Protein 4H51 (pdb70)

Organism: Leishmania major (NCBI:txid5664)

Sequence (799 aa):
MTTAERWQKIQAQAPDVIFDLAKRAAAAKGPKANLVIGAYRDEQGRPYPLRVVRKAEEQLLLDMNLDYEYLPISGYQPFIDEAVKIIYGELENLVAVQTLLSGTGAVSSLGAKLLTRVFDAETTPIYLSDPTWPNHYYGVVVKAAGWKNICTYAYYDPKTVSLNFEGMKKDILAAPDGSVFILHQCAHNPTGVDPSQEQWNEIASLMLAKHHQVFFDSAYQGYASGSLDTDAYAARLFARRGIEVLLAQSFSNMGLYSERAGTLSLLLKDKTKRADVKSVMDSLIREEYTCPPAHGARLAHLILSNNELRKEWEAELSSAMAERIRTMRRTVYDELLRLQTPGSWEHVINQIGMFSFLGLSKAQCEYCQNHNIFITVSGRANMAGLTHETALMLAQTINDAVRMTTAERWQKIQAQAPDVIFDLAKRAAAAKGPKANLVIGAYRDEQGRPYPLRVVRKAEEQLLLDMNLDYEYLPISGYQPFIDEAVKIIYGNTVELENLVAVQTLLSGTGAVSSLGAKLLTRVFDAETTPIYLSDPTWPNHYGVVKAAGWKNICTYAYYDPKTVSLNFEGMKKDILAAPDGSVFILHQCAHNPTGVDPSQEQWNNEIASLMLAKHHQVFFDSAYQGYASGSLDTDAYAARLFARRGIEEVLLAQSFSNMGLYSERAGTLSLLLKDKTKRADVKSVMDSLIREEYTCPPAHGARLAHLILSNNELRKEWEAELSSAMAERIRTMRRTVYDELLRLQTPGSWEHVINQIIGMFSFLGLSKAQCEYCQNHNIFITVSGRANMAGLTHETALMLAQTINDAVRNV

Nearest PDB structures (foldseek):
  8e9o-assembly1_B  TM=9.658E-01  e=3.035E-38  Escherichia coli
  8e9c-assembly1_B  TM=9.561E-01  e=2.448E-38  Escherichia coli
  6dna-assembly1_A  TM=9.536E-01  e=1.790E-37  Homo sapiens
  2ay5-assembly1_B  TM=9.575E-01  e=1.197E-34  Paracoccus denitrificans
  2ay6-assembly1_A  TM=9.416E-01  e=1.744E-34  Paracoccus denitrificans

Solvent-accessible surface area: 28162 Å² total

CATH classification: 3.90.1150.10 (+1 more: 3.40.640.10)

InterPro domains:
  IPR000796 Aspartate/other aminotransferase [PR00799] (185-204)
  IPR000796 Aspartate/other aminotransferase [PR00799] (216-228)
  IPR000796 Aspartate/other aminotransferase [PR00799] (284-309)
  IPR000796 Aspartate/other aminotransferase [PR00799] (352-370)
  IPR000796 Aspartate/other aminotransferase [PTHR11879] (6-408)
  IPR004839 Aminotransferase, class I/classII, large domain [PF00155] (38-402)
  IPR015421 Pyridoxal phosphate-dependent transferase, major domain [G3DSA:3.40.640.10] (55-326)
  IPR015422 Pyridoxal phosphate-dependent transferase, small domain [G3DSA:3.90.1150.10] (36-395)
  IPR015424 Pyridoxal phosphate-dependent transferase [SSF53383] (12-395)

Radius of gyration: 27.61 Å; Cα contacts (8 Å, |Δi|>4): 1737; chains: 2; bounding box: 76×75×60 Å

Structure (mmCIF, N/CA/C/O backbone):
data_4H51
#
_entry.id   4H51
#
_cell.length_a   61.410
_cell.length_b   93.670
_cell.length_c   74.590
_cell.angle_alpha   90.000
_cell.angle_beta   106.570
_cell.angle_gamma   90.000
#
_symmetry.space_group_name_H-M   'P 1 21 1'
#
loop_
_entity.id
_entity.type
_entity.pdbx_description
1 polymer 'Aspartate aminotransferase'
2 non-polymer 1,2-ETHANEDIOL
3 water water
#
loop_
_atom_site.group_PDB
_atom_site.id
_atom_site.type_symbol
_atom_site.label_atom_id
_atom_site.label_alt_id
_atom_site.label_comp_id
_atom_site.label_asym_id
_atom_site.label_entity_id
_atom_site.label_seq_id
_atom_site.pdbx_PDB_ins_code
_atom_site.Cartn_x
_atom_site.Cartn_y
_atom_site.Cartn_z
_atom_site.occupancy
_atom_site.B_iso_or_equiv
_atom_site.auth_seq_id
_atom_site.auth_comp_id
_atom_site.auth_asym_id
_atom_site.auth_atom_id
_atom_site.pdbx_PDB_model_num
ATOM 1 N N . MET A 1 15 ? 33.839 -30.734 39.301 1.00 37.09 7 MET A N 1
ATOM 2 C CA . MET A 1 15 ? 33.679 -29.239 39.224 1.00 35.65 7 MET A CA 1
ATOM 3 C C . MET A 1 15 ? 35.018 -28.529 38.951 1.00 32.46 7 MET A C 1
ATOM 4 O O . MET A 1 15 ? 35.977 -28.723 39.704 1.00 29.09 7 MET A O 1
ATOM 9 N N . THR A 1 16 ? 35.095 -27.726 37.890 1.00 29.34 8 THR A N 1
ATOM 10 C CA . THR A 1 16 ? 36.353 -27.018 37.555 1.00 27.88 8 THR A CA 1
ATOM 11 C C . THR A 1 16 ? 36.531 -25.715 38.371 1.00 24.61 8 THR A C 1
ATOM 12 O O . THR A 1 16 ? 35.587 -25.209 38.939 1.00 23.96 8 THR A O 1
ATOM 16 N N . THR A 1 17 ? 37.746 -25.178 38.455 1.00 22.59 9 THR A N 1
ATOM 17 C CA . THR A 1 17 ? 37.942 -23.939 39.154 1.00 21.69 9 THR A CA 1
ATOM 18 C C . THR A 1 17 ? 37.120 -22.850 38.450 1.00 22.28 9 THR A C 1
ATOM 19 O O . THR A 1 17 ? 36.593 -21.972 39.103 1.00 20.24 9 THR A O 1
ATOM 23 N N . ALA A 1 18 ? 37.024 -22.898 37.113 1.00 23.23 10 ALA A N 1
ATOM 24 C CA . ALA A 1 18 ? 36.277 -21.833 36.390 1.00 24.54 10 ALA A CA 1
ATOM 25 C C . ALA A 1 18 ? 34.809 -21.840 36.855 1.00 25.50 10 ALA A C 1
ATOM 26 O O . ALA A 1 18 ? 34.203 -20.780 37.057 1.00 26.12 10 ALA A O 1
ATOM 28 N N . GLU A 1 19 ? 34.263 -23.031 37.100 1.00 27.95 11 GLU A N 1
ATOM 29 C CA . GLU A 1 19 ? 32.877 -23.135 37.525 1.00 28.53 11 GLU A CA 1
ATOM 30 C C . GLU A 1 19 ? 32.699 -22.620 38.943 1.00 27.93 11 GLU A C 1
ATOM 31 O O . GLU A 1 19 ? 31.673 -22.031 39.256 1.00 27.38 11 GLU A O 1
ATOM 37 N N . ARG A 1 20 ? 33.693 -22.831 39.801 1.00 25.90 12 ARG A N 1
ATOM 38 C CA . ARG A 1 20 ? 33.654 -22.294 41.160 1.00 25.08 12 ARG A CA 1
ATOM 39 C C . ARG A 1 20 ? 33.699 -20.768 41.158 1.00 22.44 12 ARG A C 1
ATOM 40 O O . ARG A 1 20 ? 32.939 -20.103 41.885 1.00 22.69 12 ARG A O 1
ATOM 48 N N . TRP A 1 21 ? 34.583 -20.214 40.335 1.00 20.54 13 TRP A N 1
ATOM 49 C CA . TRP A 1 21 ? 34.692 -18.761 40.216 1.00 19.54 13 TRP A CA 1
ATOM 50 C C . TRP A 1 21 ? 33.449 -18.149 39.613 1.00 20.40 13 TRP A C 1
ATOM 51 O O . TRP A 1 21 ? 33.056 -17.051 39.983 1.00 20.52 13 TRP A O 1
ATOM 62 N N . GLN A 1 22 ? 32.817 -18.864 38.708 1.00 21.71 14 GLN A N 1
ATOM 63 C CA . GLN A 1 22 ? 31.539 -18.451 38.148 1.00 23.30 14 GLN A CA 1
ATOM 64 C C . GLN A 1 22 ? 30.481 -18.127 39.183 1.00 23.09 14 GLN A C 1
ATOM 65 O O . GLN A 1 22 ? 29.598 -17.335 38.913 1.00 23.22 14 GLN A O 1
ATOM 71 N N . LYS A 1 23 ? 30.554 -18.751 40.359 1.00 22.87 15 LYS A N 1
ATOM 72 C CA . LYS A 1 23 ? 29.535 -18.670 41.400 1.00 22.03 15 LYS A CA 1
ATOM 73 C C . LYS A 1 23 ? 29.813 -17.585 42.444 1.00 21.47 15 LYS A C 1
ATOM 74 O O . LYS A 1 23 ? 28.999 -17.358 43.315 1.00 21.93 15 LYS A O 1
ATOM 76 N N . ILE A 1 24 ? 30.957 -16.900 42.358 1.00 20.38 16 ILE A N 1
ATOM 77 C CA . ILE A 1 24 ? 31.281 -15.865 43.318 1.00 20.06 16 ILE A CA 1
ATOM 78 C C . ILE A 1 24 ? 30.239 -14.773 43.275 1.00 20.55 16 ILE A C 1
ATOM 79 O O . ILE A 1 24 ? 29.817 -14.370 42.210 1.00 20.78 16 ILE A O 1
ATOM 84 N N . GLN A 1 25 ? 29.812 -14.333 44.452 1.00 22.18 17 GLN A N 1
ATOM 85 C CA . GLN A 1 25 ? 28.757 -13.322 44.600 1.00 23.29 17 GLN A CA 1
ATOM 86 C C . GLN A 1 25 ? 29.330 -11.905 44.588 1.00 22.44 17 GLN A C 1
ATOM 87 O O . GLN A 1 25 ? 30.134 -11.539 45.450 1.00 20.45 17 GLN A O 1
ATOM 93 N N . ALA A 1 26 ? 28.921 -11.123 43.590 1.00 20.94 18 ALA A N 1
ATOM 94 C CA . ALA A 1 26 ? 29.389 -9.752 43.456 1.00 20.69 18 ALA A CA 1
ATOM 95 C C . ALA A 1 26 ? 28.972 -8.994 44.672 1.00 21.23 18 ALA A C 1
ATOM 96 O O . ALA A 1 26 ? 27.955 -9.327 45.300 1.00 22.19 18 ALA A O 1
ATOM 98 N N . GLN A 1 27 ? 29.750 -7.981 45.015 1.00 21.40 19 GLN A N 1
ATOM 99 C CA . GLN A 1 27 ? 29.393 -7.047 46.072 1.00 21.58 19 GLN A CA 1
ATOM 100 C C . GLN A 1 27 ? 29.170 -5.652 45.506 1.00 22.18 19 GLN A C 1
ATOM 101 O O . GLN A 1 27 ? 29.874 -5.229 44.606 1.00 21.68 19 GLN A O 1
ATOM 107 N N . ALA A 1 28 ? 28.240 -4.898 46.085 1.00 23.31 20 ALA A N 1
ATOM 108 C CA . ALA A 1 28 ? 28.000 -3.520 45.617 1.00 24.00 20 ALA A CA 1
ATOM 109 C C . ALA A 1 28 ? 29.248 -2.666 45.829 1.00 23.44 20 ALA A C 1
ATOM 110 O O . ALA A 1 28 ? 29.980 -2.889 46.784 1.00 21.90 20 ALA A O 1
ATOM 112 N N . PRO A 1 29 ? 29.483 -1.702 44.922 1.00 23.29 21 PRO A N 1
ATOM 113 C CA . PRO A 1 29 ? 30.539 -0.717 45.023 1.00 22.51 21 PRO A CA 1
ATOM 114 C C . PRO A 1 29 ? 30.417 0.057 46.323 1.00 20.22 21 PRO A C 1
ATOM 115 O O . PRO A 1 29 ? 29.325 0.190 46.873 1.00 19.20 21 PRO A O 1
ATOM 119 N N . ASP A 1 30 ? 31.530 0.532 46.820 1.00 17.88 22 ASP A N 1
ATOM 120 C CA . ASP A 1 30 ? 31.508 1.438 47.938 1.00 17.01 22 ASP A CA 1
ATOM 121 C C . ASP A 1 30 ? 30.774 2.716 47.537 1.00 16.36 22 ASP A C 1
ATOM 122 O O . ASP A 1 30 ? 31.142 3.331 46.543 1.00 14.72 22 ASP A O 1
ATOM 127 N N . VAL A 1 31 ? 29.746 3.112 48.290 1.00 17.12 23 VAL A N 1
ATOM 128 C CA . VAL A 1 31 ? 28.918 4.240 47.852 1.00 18.49 23 VAL A CA 1
ATOM 129 C C . VAL A 1 31 ? 29.717 5.559 47.703 1.00 18.47 23 VAL A C 1
ATOM 130 O O . VAL A 1 31 ? 29.629 6.240 46.658 1.00 19.50 23 VAL A O 1
ATOM 134 N N . ILE A 1 32 ? 30.528 5.856 48.702 1.00 18.78 24 ILE A N 1
ATOM 135 C CA . ILE A 1 32 ? 31.309 7.104 48.738 1.00 18.90 24 ILE A CA 1
ATOM 136 C C . ILE A 1 32 ? 32.406 7.109 47.637 1.00 17.48 24 ILE A C 1
ATOM 137 O O . ILE A 1 32 ? 32.463 8.039 46.820 1.00 15.30 24 ILE A O 1
ATOM 142 N N . PHE A 1 33 ? 33.244 6.071 47.588 1.00 16.31 25 PHE A N 1
ATOM 143 C CA . PHE A 1 33 ? 34.297 6.019 46.562 1.00 16.31 25 PHE A CA 1
ATOM 144 C C . PHE A 1 33 ? 33.736 5.999 45.153 1.00 16.90 25 PHE A C 1
ATOM 145 O O . PHE A 1 33 ? 34.283 6.638 44.254 1.00 17.92 25 PHE A O 1
ATOM 153 N N . ASP A 1 34 ? 32.636 5.282 44.926 1.00 16.98 26 ASP A N 1
ATOM 154 C CA . ASP A 1 34 ? 31.995 5.277 43.607 1.00 17.79 26 ASP A CA 1
ATOM 155 C C . ASP A 1 34 ? 31.461 6.666 43.206 1.00 16.30 26 ASP A C 1
ATOM 156 O O . ASP A 1 34 ? 31.543 7.059 42.046 1.00 15.97 26 ASP A O 1
ATOM 161 N N . LEU A 1 35 ? 30.863 7.377 44.147 1.00 14.66 27 LEU A N 1
ATOM 162 C CA . LEU A 1 35 ? 30.327 8.662 43.827 1.00 14.75 27 LEU A CA 1
ATOM 163 C C . LEU A 1 35 ? 31.448 9.691 43.578 1.00 13.90 27 LEU A C 1
ATOM 164 O O . LEU A 1 35 ? 31.331 10.519 42.669 1.00 13.82 27 LEU A O 1
ATOM 169 N N . ALA A 1 36 ? 32.533 9.589 44.344 1.00 13.15 28 ALA A N 1
ATOM 170 C CA . ALA A 1 36 ? 33.756 10.384 44.111 1.00 13.46 28 ALA A CA 1
ATOM 171 C C . ALA A 1 36 ? 34.320 10.142 42.697 1.00 14.12 28 ALA A C 1
ATOM 172 O O . ALA A 1 36 ? 34.754 11.077 42.027 1.00 13.40 28 ALA A O 1
ATOM 174 N N . LYS A 1 37 ? 34.247 8.889 42.226 1.00 14.97 29 LYS A N 1
ATOM 175 C CA . LYS A 1 37 ? 34.710 8.539 40.897 1.00 15.77 29 LYS A CA 1
ATOM 176 C C . LYS A 1 37 ? 33.845 9.212 39.853 1.00 15.37 29 LYS A C 1
ATOM 177 O O . LYS A 1 37 ? 34.340 9.741 38.881 1.00 14.46 29 LYS A O 1
ATOM 183 N N . ARG A 1 38 ? 32.518 9.155 40.038 1.00 15.31 30 ARG A N 1
ATOM 184 C CA . ARG A 1 38 ? 31.603 9.818 39.160 1.00 15.30 30 ARG A CA 1
ATOM 185 C C . ARG A 1 38 ? 31.880 11.332 39.104 1.00 15.18 30 ARG A C 1
ATOM 186 O O . ARG A 1 38 ? 31.865 11.959 38.024 1.00 15.16 30 ARG A O 1
ATOM 194 N N . ALA A 1 39 ? 32.090 11.900 40.279 1.00 14.14 31 ALA A N 1
ATOM 195 C CA . ALA A 1 39 ? 32.302 13.329 40.400 1.00 14.63 31 ALA A CA 1
ATOM 196 C C . ALA A 1 39 ? 33.581 13.734 39.685 1.00 14.75 31 ALA A C 1
ATOM 197 O O . ALA A 1 39 ? 33.579 14.704 38.900 1.00 15.65 31 ALA A O 1
ATOM 199 N N . ALA A 1 40 ? 34.644 12.965 39.915 1.00 15.28 32 ALA A N 1
ATOM 200 C CA . ALA A 1 40 ? 35.936 13.162 39.202 1.00 16.00 32 ALA A CA 1
ATOM 201 C C . ALA A 1 40 ? 35.859 13.027 37.678 1.00 17.11 32 ALA A C 1
ATOM 202 O O . ALA A 1 40 ? 36.563 13.757 36.955 1.00 18.04 32 ALA A O 1
ATOM 204 N N . ALA A 1 41 ? 35.014 12.113 37.183 1.00 16.44 33 ALA A N 1
ATOM 205 C CA . ALA A 1 41 ? 34.809 11.894 35.746 1.00 17.22 33 ALA A CA 1
ATOM 206 C C . ALA A 1 41 ? 33.864 12.894 35.060 1.00 17.76 33 ALA A C 1
ATOM 207 O O . ALA A 1 41 ? 33.833 12.955 33.835 1.00 17.98 33 ALA A O 1
ATOM 209 N N . ALA A 1 42 ? 33.123 13.704 35.831 1.00 17.87 34 ALA A N 1
ATOM 210 C CA . ALA A 1 42 ? 32.061 14.524 35.283 1.00 18.64 34 ALA A CA 1
ATOM 211 C C . ALA A 1 42 ? 32.674 15.659 34.442 1.00 19.73 34 ALA A C 1
ATOM 212 O O . ALA A 1 42 ? 33.767 16.122 34.725 1.00 19.56 34 ALA A O 1
ATOM 214 N N . LYS A 1 43 ? 31.970 16.014 33.379 1.00 21.63 35 LYS A N 1
ATOM 215 C CA . LYS A 1 43 ? 32.350 17.050 32.433 1.00 22.87 35 LYS A CA 1
ATOM 216 C C . LYS A 1 43 ? 31.541 18.267 32.783 1.00 23.71 35 LYS A C 1
ATOM 217 O O . LYS A 1 43 ? 30.402 18.140 33.272 1.00 25.43 35 LYS A O 1
ATOM 219 N N . GLY A 1 44 ? 32.102 19.449 32.515 1.00 23.63 36 GLY A N 1
ATOM 220 C CA . GLY A 1 44 ? 31.410 20.701 32.697 1.00 23.70 36 GLY A CA 1
ATOM 221 C C . GLY A 1 44 ? 31.637 21.218 34.103 1.00 23.11 36 GLY A C 1
ATOM 222 O O . GLY A 1 44 ? 32.277 20.551 34.927 1.00 22.81 36 GLY A O 1
ATOM 223 N N . PRO A 1 45 ? 31.137 22.418 34.382 1.00 22.56 37 PRO A N 1
ATOM 224 C CA . PRO A 1 45 ? 31.224 23.042 35.691 1.00 21.11 37 PRO A CA 1
ATOM 225 C C . PRO A 1 45 ? 30.624 22.097 36.709 1.00 19.76 37 PRO A C 1
ATOM 226 O O . PRO A 1 45 ? 29.605 21.472 36.433 1.00 19.61 37 PRO A O 1
ATOM 230 N N . LYS A 1 46 ? 31.289 21.962 37.841 1.00 17.92 38 LYS A N 1
ATOM 231 C CA . LYS A 1 46 ? 30.983 20.945 38.830 1.00 17.03 38 LYS A CA 1
ATOM 232 C C . LYS A 1 46 ? 31.685 21.257 40.129 1.00 16.45 38 LYS A C 1
ATOM 233 O O . LYS A 1 46 ? 32.582 22.100 40.175 1.00 16.69 38 LYS A O 1
ATOM 239 N N . ALA A 1 47 ? 31.260 20.559 41.173 1.00 15.79 39 ALA A N 1
ATOM 240 C CA . ALA A 1 47 ? 31.889 20.637 42.493 1.00 15.10 39 ALA A CA 1
ATOM 241 C C . ALA A 1 47 ? 31.911 19.228 42.995 1.00 14.79 39 ALA A C 1
ATOM 242 O O . ALA A 1 47 ? 30.845 18.594 43.149 1.00 15.55 39 ALA A O 1
ATOM 244 N N . ASN A 1 48 ? 33.121 18.677 43.156 1.00 14.53 40 ASN A N 1
ATOM 245 C CA . ASN A 1 48 ? 33.261 17.339 43.714 1.00 14.02 40 ASN A CA 1
ATOM 246 C C . ASN A 1 48 ? 33.367 17.488 45.225 1.00 13.16 40 ASN A C 1
ATOM 247 O O . ASN A 1 48 ? 34.417 17.867 45.707 1.00 13.31 40 ASN A O 1
ATOM 252 N N . LEU A 1 49 ? 32.270 17.225 45.938 1.00 12.82 41 LEU A N 1
ATOM 253 C CA . LEU A 1 49 ? 32.162 17.459 47.372 1.00 12.68 41 LEU A CA 1
ATOM 254 C C . LEU A 1 49 ? 31.876 16.175 48.120 1.00 12.55 41 LEU A C 1
ATOM 255 O O . LEU A 1 49 ? 31.322 16.185 49.222 1.00 12.17 41 LEU A O 1
ATOM 260 N N . VAL A 1 50 ? 32.380 15.071 47.592 1.00 12.46 42 VAL A N 1
ATOM 261 C CA . VAL A 1 50 ? 32.118 13.757 48.193 1.00 12.44 42 VAL A CA 1
ATOM 262 C C . VAL A 1 50 ? 33.041 13.409 49.350 1.00 12.02 42 VAL A C 1
ATOM 263 O O . VAL A 1 50 ? 32.614 13.456 50.500 1.00 12.98 42 VAL A O 1
ATOM 267 N N . ILE A 1 51 ? 34.294 13.051 49.083 1.00 12.02 43 ILE A N 1
ATOM 268 C CA . ILE A 1 51 ? 35.198 12.599 50.151 1.00 12.06 43 ILE A CA 1
ATOM 269 C C . ILE A 1 51 ? 35.679 13.822 50.970 1.00 12.44 43 ILE A C 1
ATOM 270 O O . ILE A 1 51 ? 35.896 14.890 50.420 1.00 12.46 43 ILE A O 1
ATOM 275 N N . GLY A 1 52 ? 35.784 13.665 52.283 1.00 12.56 44 GLY A N 1
ATOM 276 C CA . GLY A 1 52 ? 36.263 14.749 53.156 1.00 13.43 44 GLY A CA 1
ATOM 277 C C . GLY A 1 52 ? 37.775 14.873 53.001 1.00 14.09 44 GLY A C 1
ATOM 278 O O . GLY A 1 52 ? 38.505 14.304 53.811 1.00 16.23 44 GLY A O 1
ATOM 279 N N . ALA A 1 53 ? 38.222 15.527 51.935 1.00 13.40 45 ALA A N 1
ATOM 280 C CA . ALA A 1 53 ? 39.621 15.861 51.709 1.00 13.71 45 ALA A CA 1
ATOM 281 C C . ALA A 1 53 ? 39.724 17.382 51.472 1.00 13.70 45 ALA A C 1
ATOM 282 O O . ALA A 1 53 ? 38.904 17.971 50.751 1.00 13.21 45 ALA A O 1
ATOM 284 N N . TYR A 1 54 ? 40.739 17.997 52.096 1.00 13.76 46 TYR A N 1
ATOM 285 C CA . TYR A 1 54 ? 40.948 19.401 52.014 1.00 13.15 46 TYR A CA 1
ATOM 286 C C . TYR A 1 54 ? 41.467 19.808 50.646 1.00 14.61 46 TYR A C 1
ATOM 287 O O . TYR A 1 54 ? 42.408 19.221 50.142 1.00 14.34 46 TYR A O 1
ATOM 296 N N . ARG A 1 55 ? 40.899 20.869 50.107 1.00 14.60 47 ARG A N 1
ATOM 297 C CA . ARG A 1 55 ? 41.443 21.517 48.924 1.00 15.28 47 ARG A CA 1
ATOM 298 C C . ARG A 1 55 ? 41.713 22.958 49.246 1.00 14.23 47 ARG A C 1
ATOM 299 O O . ARG A 1 55 ? 41.163 23.465 50.204 1.00 13.77 47 ARG A O 1
ATOM 307 N N . ASP A 1 56 ? 42.581 23.620 48.456 1.00 14.09 48 ASP A N 1
ATOM 308 C CA . ASP A 1 56 ? 42.951 24.981 48.748 1.00 14.04 48 ASP A CA 1
ATOM 309 C C . ASP A 1 56 ? 41.990 25.988 48.119 1.00 14.27 48 ASP A C 1
ATOM 310 O O . ASP A 1 56 ? 40.934 25.618 47.559 1.00 13.36 48 ASP A O 1
ATOM 315 N N . GLU A 1 57 ? 42.383 27.254 48.219 1.00 15.12 49 GLU A N 1
ATOM 316 C CA . GLU A 1 57 ? 41.614 28.391 47.768 1.00 16.43 49 GLU A CA 1
ATOM 317 C C . GLU A 1 57 ? 41.251 28.290 46.283 1.00 16.41 49 GLU A C 1
ATOM 318 O O . GLU A 1 57 ? 40.215 28.808 45.865 1.00 15.95 49 GLU A O 1
ATOM 324 N N . GLN A 1 58 ? 42.086 27.610 45.494 1.00 16.94 50 GLN A N 1
ATOM 325 C CA . GLN A 1 58 ? 41.872 27.487 44.032 1.00 17.52 50 GLN A CA 1
ATOM 326 C C . GLN A 1 58 ? 41.228 26.163 43.722 1.00 17.17 50 GLN A C 1
ATOM 327 O O . GLN A 1 58 ? 41.047 25.847 42.552 1.00 18.15 50 GLN A O 1
ATOM 333 N N . GLY A 1 59 ? 40.862 25.384 44.742 1.00 16.41 51 GLY A N 1
ATOM 334 C CA . GLY A 1 59 ? 40.202 24.080 44.506 1.00 15.77 51 GLY A CA 1
ATOM 335 C C . GLY A 1 59 ? 41.181 22.948 44.222 1.00 15.61 51 GLY A C 1
ATOM 336 O O . GLY A 1 59 ? 40.789 21.852 43.817 1.00 14.99 51 GLY A O 1
ATOM 337 N N . ARG A 1 60 ? 42.472 23.201 44.433 1.00 15.94 52 ARG A N 1
ATOM 338 C CA . ARG A 1 60 ? 43.517 22.209 44.147 1.00 15.62 52 ARG A CA 1
ATOM 339 C C . ARG A 1 60 ? 43.763 21.244 45.280 1.00 15.17 52 ARG A C 1
ATOM 340 O O . ARG A 1 60 ? 43.739 21.623 46.456 1.00 13.77 52 ARG A O 1
ATOM 348 N N . PRO A 1 61 ? 44.111 19.992 44.933 1.00 15.30 53 PRO A N 1
ATOM 349 C CA . PRO A 1 61 ? 44.634 19.121 45.952 1.00 14.97 53 PRO A CA 1
ATOM 350 C C . PRO A 1 61 ? 45.732 19.843 46.668 1.00 15.13 53 PRO A C 1
ATOM 351 O O . PRO A 1 61 ? 46.468 20.548 46.031 1.00 15.72 53 PRO A O 1
ATOM 355 N N . TYR A 1 62 ? 45.874 19.622 47.963 1.00 15.26 54 TYR A N 1
ATOM 356 C CA . TYR A 1 62 ? 46.746 20.413 48.830 1.00 15.66 54 TYR A CA 1
ATOM 357 C C . TYR A 1 62 ? 47.714 19.598 49.718 1.00 17.02 54 TYR A C 1
ATOM 358 O O . TYR A 1 62 ? 47.470 19.406 50.941 1.00 17.81 54 TYR A O 1
ATOM 367 N N . PRO A 1 63 ? 48.884 19.221 49.158 1.00 16.02 55 PRO A N 1
ATOM 368 C CA . PRO A 1 63 ? 49.970 18.750 50.035 1.00 16.01 55 PRO A CA 1
ATOM 369 C C . PRO A 1 63 ? 50.406 19.853 50.940 1.00 16.50 55 PRO A C 1
ATOM 370 O O . PRO A 1 63 ? 50.710 20.964 50.467 1.00 16.10 55 PRO A O 1
ATOM 374 N N . LEU A 1 64 ? 50.392 19.603 52.243 1.00 16.18 56 LEU A N 1
ATOM 375 C CA . LEU A 1 64 ? 50.774 20.630 53.197 1.00 15.99 56 LEU A CA 1
ATOM 376 C C . LEU A 1 64 ? 52.205 21.057 52.969 1.00 17.06 56 LEU A C 1
ATOM 377 O O . LEU A 1 64 ? 53.076 20.263 52.589 1.00 16.88 56 LEU A O 1
ATOM 382 N N . ARG A 1 65 ? 52.437 22.344 53.212 1.00 17.04 57 ARG A N 1
ATOM 383 C CA . ARG A 1 65 ? 53.766 22.925 53.142 1.00 17.35 57 ARG A CA 1
ATOM 384 C C . ARG A 1 65 ? 54.692 22.264 54.122 1.00 17.53 57 ARG A C 1
ATOM 385 O O . ARG A 1 65 ? 55.850 21.960 53.759 1.00 17.23 57 ARG A O 1
ATOM 387 N N . VAL A 1 66 ? 54.209 21.958 55.338 1.00 17.53 58 VAL A N 1
ATOM 388 C CA . VAL A 1 66 ? 55.079 21.282 56.311 1.00 16.49 58 VAL A CA 1
ATOM 389 C C . VAL A 1 66 ? 55.434 19.879 55.826 1.00 16.15 58 VAL A C 1
ATOM 390 O O . VAL A 1 66 ? 56.509 19.376 56.163 1.00 16.26 58 VAL A O 1
ATOM 394 N N . VAL A 1 67 ? 54.534 19.230 55.089 1.00 14.77 59 VAL A N 1
ATOM 395 C CA . VAL A 1 67 ? 54.819 17.890 54.543 1.00 15.53 59 VAL A CA 1
ATOM 396 C C . VAL A 1 67 ? 55.845 17.936 53.411 1.00 16.79 59 VAL A C 1
ATOM 397 O O . VAL A 1 67 ? 56.726 17.089 53.346 1.00 16.02 59 VAL A O 1
ATOM 401 N N . ARG A 1 68 ? 55.710 18.914 52.523 1.00 18.96 60 ARG A N 1
ATOM 402 C CA . ARG A 1 68 ? 56.763 19.191 51.518 1.00 22.05 60 ARG A CA 1
ATOM 403 C C . ARG A 1 68 ? 58.130 19.359 52.136 1.00 21.48 60 ARG A C 1
ATOM 404 O O . ARG A 1 68 ? 59.088 18.775 51.671 1.00 22.55 60 ARG A O 1
ATOM 412 N N . LYS A 1 69 ? 58.228 20.135 53.208 1.00 21.77 61 LYS A N 1
ATOM 413 C CA . LYS A 1 69 ? 59.500 20.284 53.886 1.00 22.25 61 LYS A CA 1
ATOM 414 C C . LYS A 1 69 ? 60.002 18.957 54.442 1.00 20.85 61 LYS A C 1
ATOM 415 O O . LYS A 1 69 ? 61.220 18.645 54.368 1.00 20.13 61 LYS A O 1
ATOM 421 N N . ALA A 1 70 ? 59.083 18.200 55.039 1.00 18.16 62 ALA A N 1
ATOM 422 C CA . ALA A 1 70 ? 59.453 16.976 55.675 1.00 18.19 62 ALA A CA 1
ATOM 423 C C . ALA A 1 70 ? 59.995 15.988 54.620 1.00 17.56 62 ALA A C 1
ATOM 424 O O . ALA A 1 70 ? 60.958 15.275 54.906 1.00 17.71 62 ALA A O 1
ATOM 426 N N A GLU A 1 71 ? 59.383 15.948 53.431 0.50 16.68 63 GLU A N 1
ATOM 427 N N B GLU A 1 71 ? 59.391 15.951 53.429 0.50 17.55 63 GLU A N 1
ATOM 428 C CA A GLU A 1 71 ? 59.829 15.019 52.387 0.50 16.61 63 GLU A CA 1
ATOM 429 C CA B GLU A 1 71 ? 59.865 15.050 52.376 0.50 18.11 63 GLU A CA 1
ATOM 430 C C A GLU A 1 71 ? 61.321 15.254 52.043 0.50 17.39 63 GLU A C 1
ATOM 431 C C B GLU A 1 71 ? 61.348 15.258 52.097 0.50 18.22 63 GLU A C 1
ATOM 432 O O A GLU A 1 71 ? 62.090 14.301 51.906 0.50 16.57 63 GLU A O 1
ATOM 433 O O B GLU A 1 71 ? 62.124 14.305 52.013 0.50 17.19 63 GLU A O 1
ATOM 444 N N . GLN A 1 72 ? 61.730 16.522 51.943 1.00 19.22 64 GLN A N 1
ATOM 445 C CA . GLN A 1 72 ? 63.132 16.860 51.648 1.00 20.34 64 GLN A CA 1
ATOM 446 C C . GLN A 1 72 ? 64.068 16.513 52.784 1.00 19.87 64 GLN A C 1
ATOM 447 O O . GLN A 1 72 ? 65.153 15.978 52.546 1.00 19.34 64 GLN A O 1
ATOM 453 N N . LEU A 1 73 ? 63.647 16.830 54.004 1.00 19.42 65 LEU A N 1
ATOM 454 C CA . LEU A 1 73 ? 64.435 16.512 55.164 1.00 20.62 65 LEU A CA 1
ATOM 455 C C . LEU A 1 73 ? 64.652 15.020 55.280 1.00 19.96 65 LEU A C 1
ATOM 456 O O . LEU A 1 73 ? 65.749 14.577 55.623 1.00 17.33 65 LEU A O 1
ATOM 461 N N . LEU A 1 74 ? 63.607 14.249 54.983 1.00 17.84 66 LEU A N 1
ATOM 462 C CA . LEU A 1 74 ? 63.740 12.781 55.038 1.00 18.38 66 LEU A CA 1
ATOM 463 C C . LEU A 1 74 ? 64.697 12.224 53.994 1.00 18.50 66 LEU A C 1
ATOM 464 O O . LEU A 1 74 ? 65.560 11.387 54.298 1.00 18.59 66 LEU A O 1
ATOM 469 N N . LEU A 1 75 ? 64.550 12.708 52.768 1.00 19.27 67 LEU A N 1
ATOM 470 C CA . LEU A 1 75 ? 65.397 12.288 51.663 1.00 21.51 67 LEU A CA 1
ATOM 471 C C . LEU A 1 75 ? 66.857 12.564 51.968 1.00 21.08 67 LEU A C 1
ATOM 472 O O . LEU A 1 75 ? 67.739 11.711 51.727 1.00 18.91 67 LEU A O 1
ATOM 477 N N . ASP A 1 76 ? 67.100 13.731 52.576 1.00 21.36 68 ASP A N 1
ATOM 478 C CA . ASP A 1 76 ? 68.463 14.128 52.935 1.00 22.03 68 ASP A CA 1
ATOM 479 C C . ASP A 1 76 ? 69.053 13.243 54.034 1.00 20.72 68 ASP A C 1
ATOM 480 O O . ASP A 1 76 ? 70.255 13.206 54.193 1.00 20.46 68 ASP A O 1
ATOM 485 N N . MET A 1 77 ? 68.230 12.543 54.797 1.00 20.69 69 MET A N 1
ATOM 486 C CA . MET A 1 77 ? 68.756 11.637 55.830 1.00 21.03 69 MET A CA 1
ATOM 487 C C . MET A 1 77 ? 69.330 10.307 55.312 1.00 21.10 69 MET A C 1
ATOM 488 O O . MET A 1 77 ? 69.885 9.559 56.098 1.00 21.12 69 MET A O 1
ATOM 493 N N . ASN A 1 78 ? 69.173 9.995 54.021 1.00 21.17 70 ASN A N 1
ATOM 494 C CA . ASN A 1 78 ? 69.648 8.725 53.432 1.00 22.31 70 ASN A CA 1
ATOM 495 C C . ASN A 1 78 ? 69.258 7.462 54.256 1.00 21.53 70 ASN A C 1
ATOM 496 O O . ASN A 1 78 ? 70.093 6.595 54.526 1.00 19.75 70 ASN A O 1
ATOM 501 N N . LEU A 1 79 ? 67.970 7.391 54.589 1.00 19.93 71 LEU A N 1
ATOM 502 C CA . LEU A 1 79 ? 67.388 6.300 55.363 1.00 19.83 71 LEU A CA 1
ATOM 503 C C . LEU A 1 79 ? 67.260 5.034 54.525 1.00 18.73 71 LEU A C 1
ATOM 504 O O . LEU A 1 79 ? 67.241 5.081 53.271 1.00 17.03 71 LEU A O 1
ATOM 509 N N . ASP A 1 80 ? 67.215 3.907 55.225 1.00 16.61 72 ASP A N 1
ATOM 510 C CA . ASP A 1 80 ? 67.039 2.646 54.525 1.00 16.30 72 ASP A CA 1
ATOM 511 C C . ASP A 1 80 ? 65.562 2.263 54.467 1.00 14.50 72 ASP A C 1
ATOM 512 O O . ASP A 1 80 ? 64.695 3.002 54.976 1.00 12.63 72 ASP A O 1
ATOM 517 N N . TYR A 1 81 ? 65.299 1.140 53.797 1.00 13.82 73 TYR A N 1
ATOM 518 C CA . TYR A 1 81 ? 63.943 0.657 53.598 1.00 14.00 73 TYR A CA 1
ATOM 519 C C . TYR A 1 81 ? 63.729 -0.681 54.305 1.00 13.09 73 TYR A C 1
ATOM 520 O O . TYR A 1 81 ? 62.900 -1.479 53.888 1.00 12.17 73 TYR A O 1
ATOM 529 N N . GLU A 1 82 ? 64.489 -0.960 55.359 1.00 12.36 74 GLU A N 1
ATOM 530 C CA . GLU A 1 82 ? 64.316 -2.194 56.068 1.00 12.46 74 GLU A CA 1
ATOM 531 C C . GLU A 1 82 ? 62.979 -2.254 56.810 1.00 11.87 74 GLU A C 1
ATOM 532 O O . GLU A 1 82 ? 62.437 -1.222 57.178 1.00 11.76 74 GLU A O 1
ATOM 538 N N . TYR A 1 83 ? 62.471 -3.478 57.006 1.00 11.36 75 TYR A N 1
ATOM 539 C CA . TYR A 1 83 ? 61.210 -3.714 57.720 1.00 10.84 75 TYR A CA 1
ATOM 540 C C . TYR A 1 83 ? 61.127 -2.912 59.023 1.00 10.75 75 TYR A C 1
ATOM 541 O O . TYR A 1 83 ? 62.077 -2.853 59.773 1.00 11.07 75 TYR A O 1
ATOM 550 N N . LEU A 1 84 ? 60.016 -2.243 59.237 1.00 10.49 76 LEU A N 1
ATOM 551 C CA . LEU A 1 84 ? 59.691 -1.768 60.591 1.00 10.44 76 LEU A CA 1
ATOM 552 C C . LEU A 1 84 ? 59.384 -3.020 61.440 1.00 10.35 76 LEU A C 1
ATOM 553 O O . LEU A 1 84 ? 58.991 -4.084 60.919 1.00 9.65 76 LEU A O 1
ATOM 558 N N . PRO A 1 85 ? 59.467 -2.864 62.756 1.00 10.88 77 PRO A N 1
ATOM 559 C CA . PRO A 1 85 ? 58.860 -3.822 63.664 1.00 11.23 77 PRO A CA 1
ATOM 560 C C . PRO A 1 85 ? 57.390 -4.004 63.362 1.00 11.00 77 PRO A C 1
ATOM 561 O O . PRO A 1 85 ? 56.733 -3.115 62.800 1.00 10.51 77 PRO A O 1
ATOM 565 N N . ILE A 1 86 ? 56.843 -5.126 63.792 1.00 11.36 78 ILE A N 1
ATOM 566 C CA . ILE A 1 86 ? 55.419 -5.421 63.541 1.00 11.86 78 ILE A CA 1
ATOM 567 C C . ILE A 1 86 ? 54.522 -4.285 64.029 1.00 11.75 78 ILE A C 1
ATOM 568 O O . ILE A 1 86 ? 53.566 -3.869 63.363 1.00 11.15 78 ILE A O 1
ATOM 573 N N . SER A 1 87 ? 54.863 -3.763 65.213 1.00 12.46 79 SER A N 1
ATOM 574 C CA . SER A 1 87 ? 54.145 -2.654 65.802 1.00 12.97 79 SER A CA 1
ATOM 575 C C . SER A 1 87 ? 54.312 -1.340 65.073 1.00 12.14 79 SER A C 1
ATOM 576 O O . SER A 1 87 ? 53.529 -0.414 65.314 1.00 12.49 79 SER A O 1
ATOM 579 N N . GLY A 1 88 ? 55.355 -1.202 64.268 1.00 11.20 80 GLY A N 1
ATOM 580 C CA . GLY A 1 88 ? 55.581 0.035 63.538 1.00 11.15 80 GLY A CA 1
ATOM 581 C C . GLY A 1 88 ? 56.753 0.851 64.108 1.00 11.46 80 GLY A C 1
ATOM 582 O O . GLY A 1 88 ? 57.550 0.362 64.927 1.00 11.39 80 GLY A O 1
ATOM 583 N N . TYR A 1 89 ? 56.824 2.087 63.665 1.00 11.72 81 TYR A N 1
ATOM 584 C CA . TYR A 1 89 ? 57.939 2.973 63.937 1.00 12.36 81 TYR A CA 1
ATOM 585 C C . TYR A 1 89 ? 57.626 3.634 65.284 1.00 12.37 81 TYR A C 1
ATOM 586 O O . TYR A 1 89 ? 56.712 4.421 65.397 1.00 11.90 81 TYR A O 1
ATOM 595 N N . GLN A 1 90 ? 58.391 3.279 66.307 1.00 13.08 82 GLN A N 1
ATOM 596 C CA . GLN A 1 90 ? 58.074 3.724 67.657 1.00 13.09 82 GLN A CA 1
ATOM 597 C C . GLN A 1 90 ? 58.038 5.231 67.918 1.00 13.10 82 GLN A C 1
ATOM 598 O O . GLN A 1 90 ? 57.154 5.695 68.664 1.00 13.95 82 GLN A O 1
ATOM 604 N N . PRO A 1 91 ? 58.973 6.018 67.340 1.00 13.40 83 PRO A N 1
ATOM 605 C CA . PRO A 1 91 ? 58.960 7.471 67.521 1.00 12.98 83 PRO A CA 1
ATOM 606 C C . PRO A 1 91 ? 57.668 8.076 66.975 1.00 12.25 83 PRO A C 1
ATOM 607 O O . PRO A 1 91 ? 57.074 8.948 67.590 1.00 11.44 83 PRO A O 1
ATOM 611 N N . PHE A 1 92 ? 57.186 7.570 65.836 1.00 11.57 84 PHE A N 1
ATOM 612 C CA . PHE A 1 92 ? 55.895 8.021 65.378 1.00 11.55 84 PHE A CA 1
ATOM 613 C C . PHE A 1 92 ? 54.743 7.707 66.365 1.00 11.17 84 PHE A C 1
ATOM 614 O O . PHE A 1 92 ? 53.919 8.570 66.672 1.00 11.28 84 PHE A O 1
ATOM 622 N N . ILE A 1 93 ? 54.680 6.463 66.822 1.00 11.24 85 ILE A N 1
ATOM 623 C CA . ILE A 1 93 ? 53.641 6.033 67.764 1.00 11.58 85 ILE A CA 1
ATOM 624 C C . ILE A 1 93 ? 53.650 6.941 68.994 1.00 12.11 85 ILE A C 1
ATOM 625 O O . ILE A 1 93 ? 52.611 7.521 69.380 1.00 11.77 85 ILE A O 1
ATOM 630 N N . ASP A 1 94 ? 54.830 7.118 69.547 1.00 12.99 86 ASP A N 1
ATOM 631 C CA . ASP A 1 94 ? 54.987 7.908 70.749 1.00 14.45 86 ASP A CA 1
ATOM 632 C C . ASP A 1 94 ? 54.529 9.361 70.534 1.00 14.59 86 ASP A C 1
ATOM 633 O O . ASP A 1 94 ? 53.828 9.912 71.380 1.00 13.75 86 ASP A O 1
ATOM 638 N N . GLU A 1 95 ? 54.965 10.010 69.441 1.00 14.42 87 GLU A N 1
ATOM 639 C CA . GLU A 1 95 ? 54.561 11.396 69.206 1.00 14.00 87 GLU A CA 1
ATOM 640 C C . GLU A 1 95 ? 53.047 11.505 68.902 1.00 13.23 87 GLU A C 1
ATOM 641 O O . GLU A 1 95 ? 52.411 12.449 69.317 1.00 13.44 87 GLU A O 1
ATOM 647 N N . ALA A 1 96 ? 52.496 10.552 68.170 1.00 12.66 88 ALA A N 1
ATOM 648 C CA . ALA A 1 96 ? 51.094 10.568 67.768 1.00 11.96 88 ALA A CA 1
ATOM 649 C C . ALA A 1 96 ? 50.167 10.460 68.971 1.00 13.02 88 ALA A C 1
ATOM 650 O O . ALA A 1 96 ? 49.206 11.228 69.089 1.00 12.63 88 ALA A O 1
ATOM 652 N N . VAL A 1 97 ? 50.459 9.527 69.882 1.00 14.04 89 VAL A N 1
ATOM 653 C CA . VAL A 1 97 ? 49.694 9.403 71.123 1.00 14.54 89 VAL A CA 1
ATOM 654 C C . VAL A 1 97 ? 49.749 10.674 71.969 1.00 15.40 89 VAL A C 1
ATOM 655 O O . VAL A 1 97 ? 48.745 11.021 72.580 1.00 16.08 89 VAL A O 1
ATOM 659 N N . LYS A 1 98 ? 50.863 11.401 71.959 1.00 16.42 90 LYS A N 1
ATOM 660 C CA . LYS A 1 98 ? 50.971 12.624 72.704 1.00 17.22 90 LYS A CA 1
ATOM 661 C C . LYS A 1 98 ? 50.060 13.706 72.162 1.00 18.00 90 LYS A C 1
ATOM 662 O O . LYS A 1 98 ? 49.634 14.561 72.921 1.00 16.59 90 LYS A O 1
ATOM 668 N N . ILE A 1 99 ? 49.774 13.716 70.854 1.00 16.98 91 ILE A N 1
ATOM 669 C CA . ILE A 1 99 ? 48.874 14.762 70.378 1.00 18.49 91 ILE A CA 1
ATOM 670 C C . ILE A 1 99 ? 47.436 14.559 70.862 1.00 19.10 91 ILE A C 1
ATOM 671 O O . ILE A 1 99 ? 46.693 15.526 71.039 1.00 17.21 91 ILE A O 1
ATOM 676 N N . ILE A 1 100 ? 47.040 13.298 71.071 1.00 19.14 92 ILE A N 1
ATOM 677 C CA . ILE A 1 100 ? 45.710 13.054 71.535 1.00 20.38 92 ILE A CA 1
ATOM 678 C C . ILE A 1 100 ? 45.621 13.232 73.063 1.00 19.70 92 ILE A C 1
ATOM 679 O O . ILE A 1 100 ? 44.719 13.940 73.508 1.00 22.80 92 ILE A O 1
ATOM 684 N N . TYR A 1 101 ? 46.572 12.715 73.839 1.00 18.91 93 TYR A N 1
ATOM 685 C CA . TYR A 1 101 ? 46.488 12.727 75.312 1.00 19.07 93 TYR A CA 1
ATOM 686 C C . TYR A 1 101 ? 47.223 13.857 76.009 1.00 20.02 93 TYR A C 1
ATOM 687 O O . TYR A 1 101 ? 46.921 14.172 77.168 1.00 19.74 93 TYR A O 1
ATOM 696 N N . GLY A 1 102 ? 48.127 14.517 75.285 1.00 21.01 94 GLY A N 1
ATOM 697 C CA . GLY A 1 102 ? 48.756 15.764 75.727 1.00 24.07 94 GLY A CA 1
ATOM 698 C C . GLY A 1 102 ? 50.156 15.497 76.183 1.00 26.46 94 GLY A C 1
ATOM 699 O O . GLY A 1 102 ? 50.457 14.336 76.480 1.00 32.45 94 GLY A O 1
ATOM 700 N N . GLU A 1 106 ? 51.284 9.822 80.757 1.00 46.73 98 GLU A N 1
ATOM 701 C CA . GLU A 1 106 ? 52.526 9.085 80.536 1.00 44.96 98 GLU A CA 1
ATOM 702 C C . GLU A 1 106 ? 52.293 7.856 79.630 1.00 43.69 98 GLU A C 1
ATOM 703 O O . GLU A 1 106 ? 51.268 7.153 79.747 1.00 39.33 98 GLU A O 1
ATOM 705 N N . LEU A 1 107 ? 53.256 7.621 78.730 1.00 42.99 99 LEU A N 1
ATOM 706 C CA . LEU A 1 107 ? 53.174 6.552 77.706 1.00 41.12 99 LEU A CA 1
ATOM 707 C C . LEU A 1 107 ? 53.245 5.157 78.342 1.00 42.20 99 LEU A C 1
ATOM 708 O O . LEU A 1 107 ? 52.870 4.156 77.708 1.00 40.94 99 LEU A O 1
ATOM 710 N N . GLU A 1 108 ? 53.723 5.101 79.593 1.00 41.42 100 GLU A N 1
ATOM 711 C CA . GLU A 1 108 ? 53.763 3.865 80.373 1.00 39.43 100 GLU A CA 1
ATOM 712 C C . GLU A 1 108 ? 52.345 3.404 80.762 1.00 38.05 100 GLU A C 1
ATOM 713 O O . GLU A 1 108 ? 52.149 2.222 80.982 1.00 41.68 100 GLU A O 1
ATOM 715 N N . ASN A 1 109 ? 51.375 4.319 80.840 1.00 32.23 101 ASN A N 1
ATOM 716 C CA . ASN A 1 109 ? 49.960 3.968 81.090 1.00 30.75 101 ASN A CA 1
ATOM 717 C C . ASN A 1 109 ? 49.178 3.425 79.867 1.00 28.91 101 ASN A C 1
ATOM 718 O O . ASN A 1 109 ? 48.020 3.039 79.967 1.00 29.96 101 ASN A O 1
ATOM 720 N N . LEU A 1 110 ? 49.802 3.391 78.701 1.00 25.45 102 LEU A N 1
ATOM 721 C CA . LEU A 1 110 ? 49.055 3.062 77.496 1.00 23.11 102 LEU A CA 1
ATOM 722 C C . LEU A 1 110 ? 49.822 2.083 76.628 1.00 20.03 102 LEU A C 1
ATOM 723 O O . LEU A 1 110 ? 51.035 1.954 76.759 1.00 19.58 102 LEU A O 1
ATOM 728 N N . VAL A 1 111 ? 49.108 1.327 75.827 1.00 17.74 103 VAL A N 1
ATOM 729 C CA . VAL A 1 111 ? 49.759 0.429 74.880 1.00 17.45 103 VAL A CA 1
ATOM 730 C C . VAL A 1 111 ? 49.265 0.846 73.476 1.00 15.90 103 VAL A C 1
ATOM 731 O O . VAL A 1 111 ? 48.070 1.094 73.283 1.00 14.07 103 VAL A O 1
ATOM 735 N N . ALA A 1 112 ? 50.202 0.960 72.513 1.00 13.87 104 ALA A N 1
ATOM 736 C CA . ALA A 1 112 ? 49.878 1.540 71.205 1.00 12.96 104 ALA A CA 1
ATOM 737 C C . ALA A 1 112 ? 50.708 0.873 70.099 1.00 12.42 104 ALA A C 1
ATOM 738 O O . ALA A 1 112 ? 51.873 0.506 70.289 1.00 11.66 104 ALA A O 1
ATOM 740 N N . VAL A 1 113 ? 50.071 0.718 68.954 1.00 11.94 105 VAL A N 1
ATOM 741 C CA . VAL A 1 113 ? 50.769 0.365 67.702 1.00 11.17 105 VAL A CA 1
ATOM 742 C C . VAL A 1 113 ? 50.390 1.274 66.526 1.00 10.89 105 VAL A C 1
ATOM 743 O O . VAL A 1 113 ? 49.361 1.937 66.564 1.00 10.91 105 VAL A O 1
ATOM 747 N N . GLN A 1 114 ? 51.252 1.297 65.507 1.00 10.05 106 GLN A N 1
ATOM 748 C CA . GLN A 1 114 ? 50.992 1.980 64.254 1.00 10.30 106 GLN A CA 1
ATOM 749 C C . GLN A 1 114 ? 50.004 1.112 63.469 1.00 9.78 106 GLN A C 1
ATOM 750 O O . GLN A 1 114 ? 50.056 -0.122 63.573 1.00 9.92 106 GLN A O 1
ATOM 756 N N . THR A 1 115 ? 49.099 1.736 62.745 1.00 9.24 107 THR A N 1
ATOM 757 C CA . THR A 1 115 ? 48.089 1.016 61.994 1.00 9.88 107 THR A CA 1
ATOM 758 C C . THR A 1 115 ? 48.025 1.586 60.592 1.00 10.01 107 THR A C 1
ATOM 759 O O . THR A 1 115 ? 48.641 2.584 60.347 1.00 10.57 107 THR A O 1
ATOM 763 N N . LEU A 1 116 ? 47.271 0.918 59.710 1.00 10.05 108 LEU A N 1
ATOM 764 C CA A LEU A 1 116 ? 47.000 1.426 58.371 0.60 10.38 108 LEU A CA 1
ATOM 765 C CA B LEU A 1 116 ? 47.007 1.445 58.364 0.40 10.14 108 LEU A CA 1
ATOM 766 C C . LEU A 1 116 ? 45.956 2.535 58.473 1.00 10.35 108 LEU A C 1
ATOM 767 O O . LEU A 1 116 ? 44.753 2.371 58.086 1.00 10.46 108 LEU A O 1
ATOM 776 N N . SER A 1 117 ? 46.410 3.666 58.993 1.00 10.57 109 SER A N 1
ATOM 777 C CA . SER A 1 117 ? 45.569 4.826 59.189 1.00 11.21 109 SER A CA 1
ATOM 778 C C . SER A 1 117 ? 44.432 4.547 60.180 1.00 11.26 109 SER A C 1
ATOM 779 O O . SER A 1 117 ? 44.487 3.566 60.972 1.00 11.78 109 SER A O 1
ATOM 782 N N . GLY A 1 118 ? 43.407 5.402 60.133 1.00 11.77 110 GLY A N 1
ATOM 783 C CA . GLY A 1 118 ? 42.259 5.282 61.013 1.00 12.14 110 GLY A CA 1
ATOM 784 C C . GLY A 1 118 ? 41.446 4.064 60.694 1.00 11.87 110 GLY A C 1
ATOM 785 O O . GLY A 1 118 ? 40.968 3.396 61.585 1.00 11.62 110 GLY A O 1
ATOM 786 N N . THR A 1 119 ? 41.252 3.765 59.400 1.00 11.05 111 THR A N 1
ATOM 787 C CA . THR A 1 119 ? 40.455 2.620 59.050 1.00 10.58 111 THR A CA 1
ATOM 788 C C . THR A 1 119 ? 41.114 1.387 59.635 1.00 10.65 111 THR A C 1
ATOM 789 O O . THR A 1 119 ? 40.469 0.534 60.255 1.00 10.48 111 THR A O 1
ATOM 793 N N . GLY A 1 120 ? 42.418 1.236 59.385 1.00 10.12 112 GLY A N 1
ATOM 794 C CA . GLY A 1 120 ? 43.149 0.084 59.943 1.00 9.88 112 GLY A CA 1
ATOM 795 C C . GLY A 1 120 ? 43.071 0.015 61.460 1.00 9.85 112 GLY A C 1
ATOM 796 O O . GLY A 1 120 ? 42.958 -1.083 62.033 1.00 9.70 112 GLY A O 1
ATOM 797 N N . ALA A 1 121 ? 43.166 1.158 62.134 1.00 9.02 113 ALA A N 1
ATOM 798 C CA . ALA A 1 121 ? 42.937 1.170 63.598 1.00 9.31 113 ALA A CA 1
ATOM 799 C C . ALA A 1 121 ? 41.556 0.681 64.040 1.00 9.64 113 ALA A C 1
ATOM 800 O O . ALA A 1 121 ? 41.429 -0.011 65.069 1.00 9.44 113 ALA A O 1
ATOM 802 N N . VAL A 1 122 ? 40.509 1.117 63.332 1.00 9.66 114 VAL A N 1
ATOM 803 C CA . VAL A 1 122 ? 39.137 0.707 63.691 1.00 10.27 114 VAL A CA 1
ATOM 804 C C . VAL A 1 122 ? 39.016 -0.797 63.487 1.00 10.38 114 VAL A C 1
ATOM 805 O O . VAL A 1 122 ? 38.528 -1.470 64.360 1.00 10.82 114 VAL A O 1
ATOM 809 N N . SER A 1 123 ? 39.549 -1.318 62.380 1.00 9.97 115 SER A N 1
ATOM 810 C CA A SER A 1 123 ? 39.559 -2.762 62.111 0.70 10.02 115 SER A CA 1
ATOM 811 C CA B SER A 1 123 ? 39.510 -2.765 62.134 0.30 10.11 115 SER A CA 1
ATOM 812 C C . SER A 1 123 ? 40.334 -3.536 63.163 1.00 10.20 115 SER A C 1
ATOM 813 O O . SER A 1 123 ? 39.844 -4.497 63.703 1.00 10.29 115 SER A O 1
ATOM 818 N N . LEU A 1 124 ? 41.566 -3.098 63.454 1.00 10.15 116 LEU A N 1
ATOM 819 C CA . LEU A 1 124 ? 42.414 -3.832 64.397 1.00 10.43 116 LEU A CA 1
ATOM 820 C C . LEU A 1 124 ? 41.804 -3.767 65.821 1.00 10.74 116 LEU A C 1
ATOM 821 O O . LEU A 1 124 ? 41.789 -4.764 66.554 1.00 10.40 116 LEU A O 1
ATOM 826 N N . GLY A 1 125 ? 41.281 -2.594 66.191 1.00 10.77 117 GLY A N 1
ATOM 827 C CA . GLY A 1 125 ? 40.583 -2.478 67.458 1.00 11.76 117 GLY A CA 1
ATOM 828 C C . GLY A 1 125 ? 39.364 -3.340 67.559 1.00 12.00 117 GLY A C 1
ATOM 829 O O . GLY A 1 125 ? 39.135 -3.958 68.599 1.00 13.40 117 GLY A O 1
ATOM 830 N N . ALA A 1 126 ? 38.557 -3.371 66.486 1.00 12.37 118 ALA A N 1
ATOM 831 C CA . ALA A 1 126 ? 37.350 -4.169 66.475 1.00 12.61 118 ALA A CA 1
ATOM 832 C C . ALA A 1 126 ? 37.758 -5.618 66.641 1.00 13.49 118 ALA A C 1
ATOM 833 O O . ALA A 1 126 ? 37.120 -6.350 67.412 1.00 13.50 118 ALA A O 1
ATOM 835 N N . LYS A 1 127 ? 38.804 -6.046 65.932 1.00 13.27 119 LYS A N 1
ATOM 836 C CA . LYS A 1 127 ? 39.295 -7.428 66.097 1.00 14.69 119 LYS A CA 1
ATOM 837 C C . LYS A 1 127 ? 39.828 -7.758 67.503 1.00 14.56 119 LYS A C 1
ATOM 838 O O . LYS A 1 127 ? 39.529 -8.823 68.050 1.00 14.62 119 LYS A O 1
ATOM 844 N N . LEU A 1 128 ? 40.684 -6.872 68.032 1.00 13.68 120 LEU A N 1
ATOM 845 C CA . LEU A 1 128 ? 41.216 -6.977 69.366 1.00 13.67 120 LEU A CA 1
ATOM 846 C C . LEU A 1 128 ? 40.119 -7.190 70.419 1.00 13.77 120 LEU A C 1
ATOM 847 O O . LEU A 1 128 ? 40.241 -8.035 71.306 1.00 14.59 120 LEU A O 1
ATOM 852 N N . LEU A 1 129 ? 39.067 -6.398 70.319 1.00 14.00 121 LEU A N 1
ATOM 853 C CA . LEU A 1 129 ? 37.946 -6.466 71.228 1.00 14.43 121 LEU A CA 1
ATOM 854 C C . LEU A 1 129 ? 37.170 -7.800 71.239 1.00 15.07 121 LEU A C 1
ATOM 855 O O . LEU A 1 129 ? 36.513 -8.102 72.224 1.00 15.80 121 LEU A O 1
ATOM 860 N N . THR A 1 130 ? 37.299 -8.621 70.185 1.00 15.41 122 THR A N 1
ATOM 861 C CA . THR A 1 130 ? 36.671 -9.946 70.181 1.00 16.32 122 THR A CA 1
ATOM 862 C C . THR A 1 130 ? 37.405 -10.926 71.105 1.00 17.82 122 THR A C 1
ATOM 863 O O . THR A 1 130 ? 36.898 -12.041 71.346 1.00 17.96 122 THR A O 1
ATOM 867 N N . ARG A 1 131 ? 38.576 -10.510 71.610 1.00 18.47 123 ARG A N 1
ATOM 868 C CA . ARG A 1 131 ? 39.345 -11.296 72.565 1.00 20.23 123 ARG A CA 1
ATOM 869 C C . ARG A 1 131 ? 38.957 -11.016 73.989 1.00 21.20 123 ARG A C 1
ATOM 870 O O . ARG A 1 131 ? 39.453 -11.683 74.883 1.00 22.46 123 ARG A O 1
ATOM 878 N N . VAL A 1 132 ? 38.135 -9.992 74.214 1.00 20.78 124 VAL A N 1
ATOM 879 C CA . VAL A 1 132 ? 37.774 -9.610 75.565 1.00 21.27 124 VAL A CA 1
ATOM 880 C C . VAL A 1 132 ? 36.268 -9.570 75.755 1.00 21.27 124 VAL A C 1
ATOM 881 O O . VAL A 1 132 ? 35.827 -9.642 76.882 1.00 20.44 124 VAL A O 1
ATOM 885 N N . PHE A 1 133 ? 35.501 -9.438 74.663 1.00 20.90 125 PHE A N 1
ATOM 886 C CA . PHE A 1 133 ? 34.032 -9.534 74.631 1.00 21.21 125 PHE A CA 1
ATOM 887 C C . PHE A 1 133 ? 33.573 -10.624 73.667 1.00 21.85 125 PHE A C 1
ATOM 888 O O . PHE A 1 133 ? 34.205 -10.867 72.631 1.00 21.54 125 PHE A O 1
ATOM 896 N N . ASP A 1 134 ? 32.434 -11.238 73.958 1.00 21.84 126 ASP A N 1
ATOM 897 C CA . ASP A 1 134 ? 31.882 -12.209 73.022 1.00 22.32 126 ASP A CA 1
ATOM 898 C C . ASP A 1 134 ? 31.205 -11.475 71.856 1.00 21.99 126 ASP A C 1
ATOM 899 O O . ASP A 1 134 ? 30.070 -10.959 71.989 1.00 22.09 126 ASP A O 1
ATOM 904 N N . ALA A 1 135 ? 31.894 -11.425 70.723 1.00 21.23 127 ALA A N 1
ATOM 905 C CA . ALA A 1 135 ? 31.407 -10.683 69.539 1.00 21.32 127 ALA A CA 1
ATOM 906 C C . ALA A 1 135 ? 30.236 -11.397 68.850 1.00 21.49 127 ALA A C 1
ATOM 907 O O . ALA A 1 135 ? 29.562 -10.814 68.018 1.00 20.90 127 ALA A O 1
ATOM 909 N N . GLU A 1 136 ? 29.940 -12.629 69.248 1.00 22.90 128 GLU A N 1
ATOM 910 C CA . GLU A 1 136 ? 28.740 -13.304 68.722 1.00 23.76 128 GLU A CA 1
ATOM 911 C C . GLU A 1 136 ? 27.454 -12.713 69.296 1.00 23.08 128 GLU A C 1
ATOM 912 O O . GLU A 1 136 ? 26.409 -12.781 68.654 1.00 23.48 128 GLU A O 1
ATOM 918 N N . THR A 1 137 ? 27.513 -12.123 70.490 1.00 22.39 129 THR A N 1
ATOM 919 C CA . THR A 1 137 ? 26.286 -11.655 71.188 1.00 22.53 129 THR A CA 1
ATOM 920 C C . THR A 1 137 ? 26.354 -10.236 71.781 1.00 21.54 129 THR A C 1
ATOM 921 O O . THR A 1 137 ? 25.327 -9.573 71.906 1.00 20.35 129 THR A O 1
ATOM 925 N N . THR A 1 138 ? 27.563 -9.779 72.138 1.00 21.21 130 THR A N 1
ATOM 926 C CA . THR A 1 138 ? 27.764 -8.474 72.785 1.00 20.84 130 THR A CA 1
ATOM 927 C C . THR A 1 138 ? 27.411 -7.358 71.771 1.00 20.41 130 THR A C 1
ATOM 928 O O . THR A 1 138 ? 27.938 -7.351 70.640 1.00 20.97 130 THR A O 1
ATOM 932 N N . PRO A 1 139 ? 26.483 -6.463 72.127 1.00 19.42 131 PRO A N 1
ATOM 933 C CA . PRO A 1 139 ? 26.188 -5.418 71.161 1.00 18.76 131 PRO A CA 1
ATOM 934 C C . PRO A 1 139 ? 27.333 -4.443 70.994 1.00 17.64 131 PRO A C 1
ATOM 935 O O . PRO A 1 139 ? 28.003 -4.128 71.970 1.00 17.34 131 PRO A O 1
ATOM 939 N N . ILE A 1 140 ? 27.575 -4.028 69.744 1.00 16.69 132 ILE A N 1
ATOM 940 C CA . ILE A 1 140 ? 28.479 -2.950 69.437 1.00 15.76 132 ILE A CA 1
ATOM 941 C C . ILE A 1 140 ? 27.655 -1.812 68.817 1.00 15.67 132 ILE A C 1
ATOM 942 O O . ILE A 1 140 ? 26.903 -2.026 67.842 1.00 16.44 132 ILE A O 1
ATOM 947 N N . TYR A 1 141 ? 27.815 -0.607 69.375 1.00 15.40 133 TYR A N 1
ATOM 948 C CA . TYR A 1 141 ? 26.946 0.527 69.061 1.00 16.15 133 TYR A CA 1
ATOM 949 C C . TYR A 1 141 ? 27.611 1.605 68.237 1.00 15.52 133 TYR A C 1
ATOM 950 O O . TYR A 1 141 ? 28.685 2.063 68.562 1.00 15.81 133 TYR A O 1
ATOM 959 N N . LEU A 1 142 ? 26.934 1.993 67.158 1.00 15.30 134 LEU A N 1
ATOM 960 C CA . LEU A 1 142 ? 27.339 3.077 66.302 1.00 14.18 134 LEU A CA 1
ATOM 961 C C . LEU A 1 142 ? 26.332 4.225 66.435 1.00 14.55 134 LEU A C 1
ATOM 962 O O . LEU A 1 142 ? 25.132 3.999 66.743 1.00 15.17 134 LEU A O 1
ATOM 967 N N . SER A 1 143 ? 26.799 5.447 66.184 1.00 14.02 135 SER A N 1
ATOM 968 C CA . SER A 1 143 ? 25.881 6.604 66.152 1.00 14.35 135 SER A CA 1
ATOM 969 C C . SER A 1 143 ? 24.901 6.575 64.971 1.00 14.76 135 SER A C 1
ATOM 970 O O . SER A 1 143 ? 25.196 6.035 63.869 1.00 14.32 135 SER A O 1
ATOM 973 N N . ASP A 1 144 ? 23.734 7.150 65.215 1.00 15.31 136 ASP A N 1
ATOM 974 C CA . ASP A 1 144 ? 22.729 7.378 64.210 1.00 17.07 136 ASP A CA 1
ATOM 975 C C . ASP A 1 144 ? 22.754 8.843 63.837 1.00 16.60 136 ASP A C 1
ATOM 976 O O . ASP A 1 144 ? 22.237 9.687 64.583 1.00 16.67 136 ASP A O 1
ATOM 981 N N . PRO A 1 145 ? 23.308 9.160 62.649 1.00 15.60 137 PRO A N 1
ATOM 982 C CA . PRO A 1 145 ? 24.003 8.337 61.670 1.00 15.59 137 PRO A CA 1
ATOM 983 C C . PRO A 1 145 ? 25.497 8.315 62.003 1.00 14.81 137 PRO A C 1
ATOM 984 O O . PRO A 1 145 ? 25.911 8.933 62.967 1.00 15.14 137 PRO A O 1
ATOM 988 N N . THR A 1 146 ? 26.290 7.640 61.189 1.00 14.41 138 THR A N 1
ATOM 989 C CA . THR A 1 146 ? 27.708 7.531 61.393 1.00 14.33 138 THR A CA 1
ATOM 990 C C . THR A 1 146 ? 28.459 7.391 60.060 1.00 14.48 138 THR A C 1
ATOM 991 O O . THR A 1 146 ? 27.842 7.373 58.995 1.00 15.55 138 THR A O 1
ATOM 995 N N . TRP A 1 147 ? 29.768 7.256 60.137 1.00 14.59 139 TRP A N 1
ATOM 996 C CA . TRP A 1 147 ? 30.580 6.931 58.967 1.00 15.73 139 TRP A CA 1
ATOM 997 C C . TRP A 1 147 ? 30.174 5.566 58.407 1.00 16.26 139 TRP A C 1
ATOM 998 O O . TRP A 1 147 ? 30.219 4.593 59.144 1.00 14.46 139 TRP A O 1
ATOM 1009 N N . PRO A 1 148 ? 29.781 5.460 57.112 1.00 18.42 140 PRO A N 1
ATOM 1010 C CA . PRO A 1 148 ? 29.194 4.184 56.630 1.00 19.84 140 PRO A CA 1
ATOM 1011 C C . PRO A 1 148 ? 30.101 2.972 56.763 1.00 18.64 140 PRO A C 1
ATOM 1012 O O . PRO A 1 148 ? 29.652 1.839 57.075 1.00 19.03 140 PRO A O 1
ATOM 1016 N N . ASN A 1 149 ? 31.391 3.215 56.594 1.00 17.17 141 ASN A N 1
ATOM 1017 C CA . ASN A 1 149 ? 32.337 2.147 56.705 1.00 15.60 141 ASN A CA 1
ATOM 1018 C C . ASN A 1 149 ? 32.421 1.602 58.125 1.00 14.98 141 ASN A C 1
ATOM 1019 O O . ASN A 1 149 ? 32.956 0.554 58.274 1.00 14.74 141 ASN A O 1
ATOM 1024 N N . HIS A 1 150 ? 31.888 2.268 59.164 1.00 14.30 142 HIS A N 1
ATOM 1025 C CA . HIS A 1 150 ? 31.923 1.621 60.494 1.00 13.94 142 HIS A CA 1
ATOM 1026 C C . HIS A 1 150 ? 31.241 0.269 60.476 1.00 14.10 142 HIS A C 1
ATOM 1027 O O . HIS A 1 150 ? 31.708 -0.703 61.086 1.00 14.75 142 HIS A O 1
ATOM 1034 N N . TYR A 1 151 ? 30.079 0.196 59.840 1.00 13.87 143 TYR A N 1
ATOM 1035 C CA A TYR A 1 151 ? 29.315 -1.056 59.780 0.70 14.56 143 TYR A CA 1
ATOM 1036 C CA B TYR A 1 151 ? 29.309 -1.043 59.816 0.30 14.13 143 TYR A CA 1
ATOM 1037 C C . TYR A 1 151 ? 30.098 -2.184 59.170 1.00 14.15 143 TYR A C 1
ATOM 1038 O O . TYR A 1 151 ? 30.153 -3.290 59.704 1.00 14.31 143 TYR A O 1
ATOM 1055 N N . GLY A 1 152 ? 30.681 -1.914 58.014 1.00 13.66 144 GLY A N 1
ATOM 1056 C CA . GLY A 1 152 ? 31.379 -2.944 57.285 1.00 13.93 144 GLY A CA 1
ATOM 1057 C C . GLY A 1 152 ? 32.633 -3.419 57.991 1.00 13.52 144 GLY A C 1
ATOM 1058 O O . GLY A 1 152 ? 32.927 -4.614 58.031 1.00 13.56 144 GLY A O 1
ATOM 1059 N N . VAL A 1 153 ? 33.330 -2.476 58.605 1.00 12.99 145 VAL A N 1
ATOM 1060 C CA . VAL A 1 153 ? 34.594 -2.785 59.303 1.00 12.14 145 VAL A CA 1
ATOM 1061 C C . VAL A 1 153 ? 34.271 -3.662 60.512 1.00 12.73 145 VAL A C 1
ATOM 1062 O O . VAL A 1 153 ? 34.916 -4.692 60.730 1.00 13.07 145 VAL A O 1
ATOM 1066 N N . VAL A 1 154 ? 33.275 -3.278 61.322 1.00 13.55 146 VAL A N 1
ATOM 1067 C CA A VAL A 1 154 ? 32.990 -3.972 62.559 0.50 13.95 146 VAL A CA 1
ATOM 1068 C CA B VAL A 1 154 ? 33.052 -4.018 62.565 0.50 13.93 146 VAL A CA 1
ATOM 1069 C C . VAL A 1 154 ? 32.426 -5.371 62.236 1.00 14.81 146 VAL A C 1
ATOM 1070 O O . VAL A 1 154 ? 32.758 -6.340 62.857 1.00 14.51 146 VAL A O 1
ATOM 1077 N N . LYS A 1 155 ? 31.588 -5.446 61.200 1.00 16.16 147 LYS A N 1
ATOM 1078 C CA . LYS A 1 155 ? 31.032 -6.748 60.756 1.00 17.35 147 LYS A CA 1
ATOM 1079 C C . LYS A 1 155 ? 32.150 -7.681 60.283 1.00 16.63 147 LYS A C 1
ATOM 1080 O O . LYS A 1 155 ? 32.176 -8.847 60.667 1.00 16.22 147 LYS A O 1
ATOM 1086 N N . ALA A 1 156 ? 33.093 -7.167 59.501 1.00 15.69 148 ALA A N 1
ATOM 1087 C CA . ALA A 1 156 ? 34.208 -7.992 59.047 1.00 15.77 148 ALA A CA 1
ATOM 1088 C C . ALA A 1 156 ? 35.048 -8.491 60.196 1.00 15.78 148 ALA A C 1
ATOM 1089 O O . ALA A 1 156 ? 35.649 -9.553 60.108 1.00 15.62 148 ALA A O 1
ATOM 1091 N N . ALA A 1 157 ? 35.126 -7.710 61.266 1.00 15.77 149 ALA A N 1
ATOM 1092 C CA . ALA A 1 157 ? 35.939 -8.058 62.439 1.00 16.21 149 ALA A CA 1
ATOM 1093 C C . ALA A 1 157 ? 35.262 -9.114 63.293 1.00 17.61 149 ALA A C 1
ATOM 1094 O O . ALA A 1 157 ? 35.804 -9.510 64.327 1.00 19.00 149 ALA A O 1
ATOM 1096 N N . GLY A 1 158 ? 34.030 -9.465 62.920 1.00 17.56 150 GLY A N 1
ATOM 1097 C CA . GLY A 1 158 ? 33.298 -10.556 63.507 1.00 18.05 150 GLY A CA 1
ATOM 1098 C C . GLY A 1 158 ? 32.142 -10.204 64.449 1.00 18.35 150 GLY A C 1
ATOM 1099 O O . GLY A 1 158 ? 31.686 -11.084 65.195 1.00 19.10 150 GLY A O 1
ATOM 1100 N N . TRP A 1 159 ? 31.668 -8.956 64.414 1.00 17.38 151 TRP A N 1
ATOM 1101 C CA . TRP A 1 159 ? 30.624 -8.478 65.323 1.00 17.30 151 TRP A CA 1
ATOM 1102 C C . TRP A 1 159 ? 29.291 -8.775 64.676 1.00 18.15 151 TRP A C 1
ATOM 1103 O O . TRP A 1 159 ? 28.997 -8.232 63.623 1.00 18.28 151 TRP A O 1
ATOM 1114 N N . LYS A 1 160 ? 28.509 -9.631 65.332 1.00 18.74 152 LYS A N 1
ATOM 1115 C CA . LYS A 1 160 ? 27.219 -10.128 64.844 1.00 19.62 152 LYS A CA 1
ATOM 1116 C C . LYS A 1 160 ? 26.034 -9.294 65.252 1.00 20.07 152 LYS A C 1
ATOM 1117 O O . LYS A 1 160 ? 24.976 -9.368 64.622 1.00 20.86 152 LYS A O 1
ATOM 1123 N N . ASN A 1 161 ? 26.204 -8.502 66.298 1.00 19.77 153 ASN A N 1
ATOM 1124 C CA . ASN A 1 161 ? 25.132 -7.726 66.880 1.00 19.71 153 ASN A CA 1
ATOM 1125 C C . ASN A 1 161 ? 25.453 -6.220 66.888 1.00 19.11 153 ASN A C 1
ATOM 1126 O O . ASN A 1 161 ? 25.915 -5.680 67.892 1.00 18.16 153 ASN A O 1
ATOM 1131 N N . ILE A 1 162 ? 25.235 -5.573 65.737 1.00 18.99 154 ILE A N 1
ATOM 1132 C CA . ILE A 1 162 ? 25.555 -4.172 65.534 1.00 18.04 154 ILE A CA 1
ATOM 1133 C C . ILE A 1 162 ? 24.293 -3.325 65.770 1.00 19.79 154 ILE A C 1
ATOM 1134 O O . ILE A 1 162 ? 23.253 -3.519 65.113 1.00 20.14 154 ILE A O 1
ATOM 1139 N N . CYS A 1 163 ? 24.396 -2.378 66.695 1.00 19.26 155 CYS A N 1
ATOM 1140 C CA . CYS A 1 163 ? 23.272 -1.598 67.148 1.00 19.44 155 CYS A CA 1
ATOM 1141 C C . CYS A 1 163 ? 23.556 -0.126 66.940 1.00 18.74 155 CYS A C 1
ATOM 1142 O O . CYS A 1 163 ? 24.675 0.235 66.568 1.00 18.16 155 CYS A O 1
ATOM 1145 N N . THR A 1 164 ? 22.551 0.718 67.144 1.00 18.63 156 THR A N 1
ATOM 1146 C CA . THR A 1 164 ? 22.760 2.154 67.060 1.00 18.47 156 THR A CA 1
ATOM 1147 C C . THR A 1 164 ? 22.314 2.868 68.315 1.00 18.40 156 THR A C 1
ATOM 1148 O O . THR A 1 164 ? 21.416 2.386 69.012 1.00 19.19 156 THR A O 1
ATOM 1152 N N . TYR A 1 165 ? 22.959 3.997 68.617 1.00 16.92 157 TYR A N 1
ATOM 1153 C CA . TYR A 1 165 ? 22.446 4.928 69.579 1.00 17.18 157 TYR A CA 1
ATOM 1154 C C . TYR A 1 165 ? 21.943 6.172 68.843 1.00 16.83 157 TYR A C 1
ATOM 1155 O O . TYR A 1 165 ? 22.563 6.622 67.858 1.00 15.80 157 TYR A O 1
ATOM 1164 N N . ALA A 1 166 ? 20.782 6.666 69.295 1.00 17.12 158 ALA A N 1
ATOM 1165 C CA . ALA A 1 166 ? 20.257 7.961 68.859 1.00 17.79 158 ALA A CA 1
ATOM 1166 C C . ALA A 1 166 ? 21.363 9.017 69.051 1.00 17.69 158 ALA A C 1
ATOM 1167 O O . ALA A 1 166 ? 22.081 9.005 70.034 1.00 17.15 158 ALA A O 1
ATOM 1169 N N . TYR A 1 167 ? 21.478 9.926 68.105 1.00 17.94 159 TYR A N 1
ATOM 1170 C CA . TYR A 1 167 ? 22.525 10.902 68.150 1.00 17.54 159 TYR A CA 1
ATOM 1171 C C . TYR A 1 167 ? 22.031 12.201 67.553 1.00 18.56 159 TYR A C 1
ATOM 1172 O O . TYR A 1 167 ? 21.881 13.208 68.266 1.00 18.91 159 TYR A O 1
ATOM 1181 N N . TYR A 1 168 ? 21.695 12.170 66.278 1.00 19.18 160 TYR A N 1
ATOM 1182 C CA . TYR A 1 168 ? 21.346 13.370 65.572 1.00 20.87 160 TYR A CA 1
ATOM 1183 C C . TYR A 1 168 ? 19.859 13.418 65.329 1.00 22.28 160 TYR A C 1
ATOM 1184 O O . TYR A 1 168 ? 19.240 12.401 64.952 1.00 23.29 160 TYR A O 1
ATOM 1193 N N . ASP A 1 169 ? 19.318 14.622 65.508 1.00 23.38 161 ASP A N 1
ATOM 1194 C CA . ASP A 1 169 ? 17.942 14.924 65.208 1.00 25.72 161 ASP A CA 1
ATOM 1195 C C . ASP A 1 169 ? 17.874 15.886 64.018 1.00 25.61 161 ASP A C 1
ATOM 1196 O O . ASP A 1 169 ? 18.168 17.084 64.156 1.00 25.09 161 ASP A O 1
ATOM 1201 N N . PRO A 1 170 ? 17.457 15.381 62.850 1.00 26.47 162 PRO A N 1
ATOM 1202 C CA . PRO A 1 170 ? 17.483 16.236 61.664 1.00 27.41 162 PRO A CA 1
ATOM 1203 C C . PRO A 1 170 ? 16.547 17.434 61.734 1.00 28.96 162 PRO A C 1
ATOM 1204 O O . PRO A 1 170 ? 16.868 18.492 61.169 1.00 29.19 162 PRO A O 1
ATOM 1208 N N . LYS A 1 171 ? 15.439 17.298 62.459 1.00 29.96 163 LYS A N 1
ATOM 1209 C CA . LYS A 1 171 ? 14.431 18.373 62.491 1.00 29.74 163 LYS A CA 1
ATOM 1210 C C . LYS A 1 171 ? 14.981 19.596 63.203 1.00 30.20 163 LYS A C 1
ATOM 1211 O O . LYS A 1 171 ? 14.570 20.709 62.899 1.00 32.23 163 LYS A O 1
ATOM 1213 N N . THR A 1 172 ? 15.915 19.410 64.143 1.00 27.23 164 THR A N 1
ATOM 1214 C CA . THR A 1 172 ? 16.448 20.530 64.906 1.00 26.31 164 THR A CA 1
ATOM 1215 C C . THR A 1 172 ? 17.938 20.748 64.656 1.00 24.55 164 THR A C 1
ATOM 1216 O O . THR A 1 172 ? 18.569 21.531 65.350 1.00 23.65 164 THR A O 1
ATOM 1220 N N . VAL A 1 173 ? 18.506 20.007 63.712 1.00 23.47 165 VAL A N 1
ATOM 1221 C CA . VAL A 1 173 ? 19.944 20.033 63.422 1.00 22.05 165 VAL A CA 1
ATOM 1222 C C . VAL A 1 173 ? 20.807 20.063 64.682 1.00 22.10 165 VAL A C 1
ATOM 1223 O O . VAL A 1 173 ? 21.780 20.817 64.807 1.00 23.07 165 VAL A O 1
ATOM 1227 N N . SER A 1 174 ? 20.451 19.221 65.637 1.00 22.39 166 SER A N 1
ATOM 1228 C CA . SER A 1 174 ? 21.149 19.199 66.902 1.00 22.42 166 SER A CA 1
ATOM 1229 C C . SER A 1 174 ? 21.222 17.776 67.431 1.00 22.14 166 SER A C 1
ATOM 1230 O O . SER A 1 174 ? 20.631 16.858 66.858 1.00 21.01 166 SER A O 1
ATOM 1233 N N . LEU A 1 175 ? 21.934 17.607 68.537 1.00 22.11 167 LEU A N 1
ATOM 1234 C CA . LEU A 1 175 ? 22.028 16.312 69.179 1.00 23.40 167 LEU A CA 1
ATOM 1235 C C . LEU A 1 175 ? 20.725 15.961 69.867 1.00 24.23 167 LEU A C 1
ATOM 1236 O O . LEU A 1 175 ? 20.097 16.806 70.518 1.00 24.46 167 LEU A O 1
ATOM 1241 N N . ASN A 1 176 ? 20.295 14.713 69.723 1.00 23.66 168 ASN A N 1
ATOM 1242 C CA . ASN A 1 176 ? 19.225 14.194 70.559 1.00 23.55 168 ASN A CA 1
ATOM 1243 C C . ASN A 1 176 ? 19.875 13.541 71.775 1.00 23.65 168 ASN A C 1
ATOM 1244 O O . ASN A 1 176 ? 19.978 12.319 71.873 1.00 23.37 168 ASN A O 1
ATOM 1249 N N . PHE A 1 177 ? 20.334 14.387 72.699 1.00 23.23 169 PHE A N 1
ATOM 1250 C CA . PHE A 1 177 ? 21.139 13.946 73.792 1.00 22.57 169 PHE A CA 1
ATOM 1251 C C . PHE A 1 177 ? 20.326 13.094 74.758 1.00 22.91 169 PHE A C 1
ATOM 1252 O O . PHE A 1 177 ? 20.809 12.094 75.259 1.00 20.82 169 PHE A O 1
ATOM 1260 N N . GLU A 1 178 ? 19.064 13.458 74.992 1.00 23.60 170 GLU A N 1
ATOM 1261 C CA . GLU A 1 178 ? 18.232 12.631 75.842 1.00 25.63 170 GLU A CA 1
ATOM 1262 C C . GLU A 1 178 ? 18.100 11.222 75.255 1.00 24.91 170 GLU A C 1
ATOM 1263 O O . GLU A 1 178 ? 18.154 10.228 75.984 1.00 24.50 170 GLU A O 1
ATOM 1269 N N . GLY A 1 179 ? 17.948 11.148 73.940 1.00 23.17 171 GLY A N 1
ATOM 1270 C CA . GLY A 1 179 ? 17.863 9.857 73.274 1.00 23.04 171 GLY A CA 1
ATOM 1271 C C . GLY A 1 179 ? 19.161 9.060 73.354 1.00 21.40 171 GLY A C 1
ATOM 1272 O O . GLY A 1 179 ? 19.152 7.857 73.492 1.00 20.60 171 GLY A O 1
ATOM 1273 N N . MET A 1 180 ? 20.287 9.737 73.216 1.00 20.60 172 MET A N 1
ATOM 1274 C CA . MET A 1 180 ? 21.571 9.074 73.279 1.00 20.00 172 MET A CA 1
ATOM 1275 C C . MET A 1 180 ? 21.727 8.486 74.673 1.00 20.68 172 MET A C 1
ATOM 1276 O O . MET A 1 180 ? 22.072 7.312 74.809 1.00 20.32 172 MET A O 1
ATOM 1281 N N . LYS A 1 181 ? 21.492 9.286 75.703 1.00 21.39 173 LYS A N 1
ATOM 1282 C CA . LYS A 1 181 ? 21.600 8.771 77.089 1.00 23.12 173 LYS A CA 1
ATOM 1283 C C . LYS A 1 181 ? 20.701 7.565 77.324 1.00 24.15 173 LYS A C 1
ATOM 1284 O O . LYS A 1 181 ? 21.121 6.538 77.891 1.00 24.67 173 LYS A O 1
ATOM 1290 N N . LYS A 1 182 ? 19.467 7.680 76.853 1.00 24.59 174 LYS A N 1
ATOM 1291 C CA . LYS A 1 182 ? 18.496 6.620 77.013 1.00 25.54 174 LYS A CA 1
ATOM 1292 C C . LYS A 1 182 ? 19.084 5.321 76.445 1.00 23.37 174 LYS A C 1
ATOM 1293 O O . LYS A 1 182 ? 19.034 4.281 77.105 1.00 22.50 174 LYS A O 1
ATOM 1299 N N . ASP A 1 183 ? 19.642 5.401 75.234 1.00 21.89 175 ASP A N 1
ATOM 1300 C CA . ASP A 1 183 ? 20.190 4.219 74.554 1.00 21.71 175 ASP A CA 1
ATOM 1301 C C . ASP A 1 183 ? 21.425 3.678 75.246 1.00 21.16 175 ASP A C 1
ATOM 1302 O O . ASP A 1 183 ? 21.602 2.461 75.323 1.00 21.96 175 ASP A O 1
ATOM 1307 N N . ILE A 1 184 ? 22.270 4.561 75.765 1.00 19.60 176 ILE A N 1
ATOM 1308 C CA . ILE A 1 184 ? 23.426 4.085 76.533 1.00 20.03 176 ILE A CA 1
ATOM 1309 C C . ILE A 1 184 ? 22.961 3.311 77.784 1.00 21.18 176 ILE A C 1
ATOM 1310 O O . ILE A 1 184 ? 23.487 2.248 78.105 1.00 21.45 176 ILE A O 1
ATOM 1315 N N . LEU A 1 185 ? 21.958 3.842 78.478 1.00 22.23 177 LEU A N 1
ATOM 1316 C CA . LEU A 1 185 ? 21.455 3.175 79.685 1.00 23.99 177 LEU A CA 1
ATOM 1317 C C . LEU A 1 185 ? 20.661 1.869 79.419 1.00 24.78 177 LEU A C 1
ATOM 1318 O O . LEU A 1 185 ? 20.733 0.917 80.204 1.00 26.45 177 LEU A O 1
ATOM 1323 N N . ALA A 1 186 ? 19.935 1.832 78.300 1.00 25.04 178 ALA A N 1
ATOM 1324 C CA . ALA A 1 186 ? 19.148 0.670 77.887 1.00 24.83 178 ALA A CA 1
ATOM 1325 C C . ALA A 1 186 ? 20.006 -0.481 77.392 1.00 24.49 178 ALA A C 1
ATOM 1326 O O . ALA A 1 186 ? 19.607 -1.644 77.497 1.00 24.49 178 ALA A O 1
ATOM 1328 N N . ALA A 1 187 ? 21.194 -0.171 76.865 1.00 23.30 179 ALA A N 1
ATOM 1329 C CA . ALA A 1 187 ? 22.130 -1.206 76.439 1.00 22.89 179 ALA A CA 1
ATOM 1330 C C . ALA A 1 187 ? 22.451 -2.119 77.610 1.00 23.36 179 ALA A C 1
ATOM 1331 O O . ALA A 1 187 ? 22.536 -1.639 78.726 1.00 23.79 179 ALA A O 1
ATOM 1333 N N . PRO A 1 188 ? 22.668 -3.422 77.355 1.00 24.15 180 PRO A N 1
ATOM 1334 C CA . PRO A 1 188 ? 23.101 -4.268 78.474 1.00 24.95 180 PRO A CA 1
ATOM 1335 C C . PRO A 1 188 ? 24.452 -3.792 78.987 1.00 24.83 180 PRO A C 1
ATOM 1336 O O . PRO A 1 188 ? 25.263 -3.264 78.208 1.00 23.12 180 PRO A O 1
ATOM 1340 N N . ASP A 1 189 ? 24.711 -3.995 80.272 1.00 24.86 181 ASP A N 1
ATOM 1341 C CA . ASP A 1 189 ? 26.028 -3.675 80.820 1.00 25.03 181 ASP A CA 1
ATOM 1342 C C . ASP A 1 189 ? 27.126 -4.348 79.964 1.00 23.04 181 ASP A C 1
ATOM 1343 O O . ASP A 1 189 ? 26.959 -5.477 79.466 1.00 23.07 181 ASP A O 1
ATOM 1348 N N . GLY A 1 190 ? 28.254 -3.691 79.805 1.00 21.85 182 GLY A N 1
ATOM 1349 C CA . GLY A 1 190 ? 29.374 -4.310 79.083 1.00 21.34 182 GLY A CA 1
ATOM 1350 C C . GLY A 1 190 ? 29.202 -4.414 77.571 1.00 20.64 182 GLY A C 1
ATOM 1351 O O . GLY A 1 190 ? 29.586 -5.415 76.938 1.00 21.03 182 GLY A O 1
ATOM 1352 N N . SER A 1 191 ? 28.596 -3.388 76.992 1.00 19.56 183 SER A N 1
ATOM 1353 C CA . SER A 1 191 ? 28.515 -3.235 75.550 1.00 18.85 183 SER A CA 1
ATOM 1354 C C . SER A 1 191 ? 29.686 -2.380 75.075 1.00 17.54 183 SER A C 1
ATOM 1355 O O . SER A 1 191 ? 30.417 -1.807 75.886 1.00 17.45 183 SER A O 1
ATOM 1358 N N . VAL A 1 192 ? 29.911 -2.381 73.771 1.00 16.49 184 VAL A N 1
ATOM 1359 C CA . VAL A 1 192 ? 30.954 -1.566 73.157 1.00 15.88 184 VAL A CA 1
ATOM 1360 C C . VAL A 1 192 ? 30.272 -0.383 72.464 1.00 15.42 184 VAL A C 1
ATOM 1361 O O . VAL A 1 192 ? 29.343 -0.538 71.688 1.00 15.40 184 VAL A O 1
ATOM 1365 N N . PHE A 1 193 ? 30.780 0.802 72.720 1.00 15.30 185 PHE A N 1
ATOM 1366 C CA . PHE A 1 193 ? 30.325 2.004 72.054 1.00 14.53 185 PHE A CA 1
ATOM 1367 C C . PHE A 1 193 ? 31.445 2.657 71.246 1.00 14.24 185 PHE A C 1
ATOM 1368 O O . PHE A 1 193 ? 32.505 2.977 71.794 1.00 14.37 185 PHE A O 1
ATOM 1376 N N . ILE A 1 194 ? 31.205 2.816 69.936 1.00 13.82 186 ILE A N 1
ATOM 1377 C CA . ILE A 1 194 ? 32.077 3.585 69.058 1.00 13.18 186 ILE A CA 1
ATOM 1378 C C . ILE A 1 194 ? 31.642 5.082 69.049 1.00 13.37 186 ILE A C 1
ATOM 1379 O O . ILE A 1 194 ? 30.556 5.457 68.600 1.00 14.01 186 ILE A O 1
ATOM 1384 N N . LEU A 1 195 ? 32.474 5.914 69.640 1.00 12.91 187 LEU A N 1
ATOM 1385 C CA . LEU A 1 195 ? 32.218 7.336 69.696 1.00 13.53 187 LEU A CA 1
ATOM 1386 C C . LEU A 1 195 ? 33.178 8.136 68.806 1.00 12.72 187 LEU A C 1
ATOM 1387 O O . LEU A 1 195 ? 34.338 7.828 68.733 1.00 13.40 187 LEU A O 1
ATOM 1392 N N . HIS A 1 196 ? 32.680 9.151 68.107 1.00 12.88 188 HIS A N 1
ATOM 1393 C CA . HIS A 1 196 ? 33.523 10.094 67.376 1.00 12.32 188 HIS A CA 1
ATOM 1394 C C . HIS A 1 196 ? 34.116 11.073 68.366 1.00 12.66 188 HIS A C 1
ATOM 1395 O O . HIS A 1 196 ? 33.398 11.740 69.089 1.00 12.87 188 HIS A O 1
ATOM 1402 N N . GLN A 1 197 ? 35.437 11.191 68.369 1.00 12.57 189 GLN A N 1
ATOM 1403 C CA . GLN A 1 197 ? 36.155 11.974 69.384 1.00 12.89 189 GLN A CA 1
ATOM 1404 C C . GLN A 1 197 ? 35.905 13.479 69.227 1.00 13.06 189 GLN A C 1
ATOM 1405 O O . GLN A 1 197 ? 35.724 14.172 70.229 1.00 12.92 189 GLN A O 1
ATOM 1411 N N . CYS A 1 198 ? 35.800 13.951 67.975 1.00 13.05 190 CYS A N 1
ATOM 1412 C CA . CYS A 1 198 ? 35.282 15.280 67.635 1.00 14.16 190 CYS A CA 1
ATOM 1413 C C . CYS A 1 198 ? 34.963 15.315 66.145 1.00 13.74 190 CYS A C 1
ATOM 1414 O O . CYS A 1 198 ? 35.271 14.369 65.444 1.00 14.39 190 CYS A O 1
ATOM 1417 N N . ALA A 1 199 ? 34.353 16.396 65.660 1.00 13.75 191 ALA A N 1
ATOM 1418 C CA . ALA A 1 199 ? 34.003 16.507 64.254 1.00 13.81 191 ALA A CA 1
ATOM 1419 C C . ALA A 1 199 ? 33.238 15.252 63.800 1.00 14.05 191 ALA A C 1
ATOM 1420 O O . ALA A 1 199 ? 33.625 14.529 62.841 1.00 13.72 191 ALA A O 1
ATOM 1422 N N . HIS A 1 200 ? 32.124 15.028 64.476 1.00 14.61 192 HIS A N 1
ATOM 1423 C CA . HIS A 1 200 ? 31.245 13.935 64.127 1.00 14.50 192 HIS A CA 1
ATOM 1424 C C . HIS A 1 200 ? 30.978 13.886 62.638 1.00 14.73 192 HIS A C 1
ATOM 1425 O O . HIS A 1 200 ? 30.605 14.863 62.036 1.00 14.62 192 HIS A O 1
ATOM 1432 N N . ASN A 1 201 ? 31.130 12.703 62.046 1.00 15.27 193 ASN A N 1
ATOM 1433 C CA . ASN A 1 201 ? 30.954 12.490 60.601 1.00 15.27 193 ASN A CA 1
ATOM 1434 C C . ASN A 1 201 ? 29.739 11.522 60.504 1.00 15.37 193 ASN A C 1
ATOM 1435 O O . ASN A 1 201 ? 29.792 10.386 60.978 1.00 16.41 193 ASN A O 1
ATOM 1440 N N . PRO A 1 202 ? 28.631 11.948 59.869 1.00 15.85 194 PRO A N 1
ATOM 1441 C CA . PRO A 1 202 ? 28.518 13.050 58.946 1.00 15.33 194 PRO A CA 1
ATOM 1442 C C . PRO A 1 202 ? 27.972 14.359 59.502 1.00 15.04 194 PRO A C 1
ATOM 1443 O O . PRO A 1 202 ? 27.847 15.287 58.741 1.00 14.45 194 PRO A O 1
ATOM 1447 N N . THR A 1 203 ? 27.613 14.442 60.783 1.00 15.15 195 THR A N 1
ATOM 1448 C CA . THR A 1 203 ? 26.693 15.491 61.196 1.00 14.94 195 THR A CA 1
ATOM 1449 C C . THR A 1 203 ? 27.380 16.829 61.486 1.00 15.02 195 THR A C 1
ATOM 1450 O O . THR A 1 203 ? 26.761 17.877 61.388 1.00 15.15 195 THR A O 1
ATOM 1454 N N . GLY A 1 204 ? 28.641 16.808 61.874 1.00 14.42 196 GLY A N 1
ATOM 1455 C CA . GLY A 1 204 ? 29.309 18.066 62.297 1.00 13.96 196 GLY A CA 1
ATOM 1456 C C . GLY A 1 204 ? 28.766 18.662 63.598 1.00 13.93 196 GLY A C 1
ATOM 1457 O O . GLY A 1 204 ? 29.023 19.831 63.919 1.00 14.26 196 GLY A O 1
ATOM 1458 N N . VAL A 1 205 ? 28.039 17.860 64.378 1.00 13.74 197 VAL A N 1
ATOM 1459 C CA . VAL A 1 205 ? 27.572 18.260 65.709 1.00 13.87 197 VAL A CA 1
ATOM 1460 C C . VAL A 1 205 ? 28.149 17.291 66.750 1.00 13.64 197 VAL A C 1
ATOM 1461 O O . VAL A 1 205 ? 27.970 16.066 66.633 1.00 13.37 197 VAL A O 1
ATOM 1465 N N . ASP A 1 206 ? 28.878 17.869 67.706 1.00 13.86 198 ASP A N 1
ATOM 1466 C CA . ASP A 1 206 ? 29.550 17.178 68.768 1.00 14.17 198 ASP A CA 1
ATOM 1467 C C . ASP A 1 206 ? 28.847 17.418 70.105 1.00 14.75 198 ASP A C 1
ATOM 1468 O O . ASP A 1 206 ? 28.229 18.465 70.325 1.00 15.36 198 ASP A O 1
ATOM 1473 N N . PRO A 1 207 ? 29.004 16.489 71.029 1.00 14.68 199 PRO A N 1
ATOM 1474 C CA . PRO A 1 207 ? 28.606 16.823 72.368 1.00 15.70 199 PRO A CA 1
ATOM 1475 C C . PRO A 1 207 ? 29.393 18.046 72.875 1.00 16.43 199 PRO A C 1
ATOM 1476 O O . PRO A 1 207 ? 30.578 18.223 72.519 1.00 16.57 199 PRO A O 1
ATOM 1480 N N . SER A 1 208 ? 28.758 18.858 73.713 1.00 17.05 200 SER A N 1
ATOM 1481 C CA . SER A 1 208 ? 29.463 19.891 74.477 1.00 17.25 200 SER A CA 1
ATOM 1482 C C . SER A 1 208 ? 30.383 19.227 75.492 1.00 18.09 200 SER A C 1
ATOM 1483 O O . SER A 1 208 ? 30.239 18.049 75.823 1.00 17.49 200 SER A O 1
ATOM 1486 N N . GLN A 1 209 ? 31.336 19.994 76.025 1.00 18.95 201 GLN A N 1
ATOM 1487 C CA . GLN A 1 209 ? 32.098 19.506 77.158 1.00 19.60 201 GLN A CA 1
ATOM 1488 C C . GLN A 1 209 ? 31.276 18.962 78.285 1.00 19.36 201 GLN A C 1
ATOM 1489 O O . GLN A 1 209 ? 31.625 17.922 78.832 1.00 18.72 201 GLN A O 1
ATOM 1495 N N . GLU A 1 210 ? 30.187 19.630 78.658 1.00 19.78 202 GLU A N 1
ATOM 1496 C CA . GLU A 1 210 ? 29.364 19.118 79.765 1.00 20.61 202 GLU A CA 1
ATOM 1497 C C . GLU A 1 210 ? 28.675 17.833 79.397 1.00 19.86 202 GLU A C 1
ATOM 1498 O O . GLU A 1 210 ? 28.511 16.950 80.252 1.00 19.43 202 GLU A O 1
ATOM 1504 N N . GLN A 1 211 ? 28.224 17.732 78.149 1.00 18.09 203 GLN A N 1
ATOM 1505 C CA . GLN A 1 211 ? 27.599 16.500 77.711 1.00 17.87 203 GLN A CA 1
ATOM 1506 C C . GLN A 1 211 ? 28.598 15.322 77.733 1.00 17.15 203 GLN A C 1
ATOM 1507 O O . GLN A 1 211 ? 28.243 14.237 78.094 1.00 16.94 203 GLN A O 1
ATOM 1513 N N . TRP A 1 212 ? 29.826 15.555 77.285 1.00 16.66 204 TRP A N 1
ATOM 1514 C CA . TRP A 1 212 ? 30.889 14.573 77.415 1.00 15.73 204 TRP A CA 1
ATOM 1515 C C . TRP A 1 212 ? 31.063 14.063 78.820 1.00 16.34 204 TRP A C 1
ATOM 1516 O O . TRP A 1 212 ? 31.203 12.850 79.017 1.00 15.80 204 TRP A O 1
ATOM 1527 N N . ASN A 1 213 ? 31.049 14.956 79.818 1.00 16.63 205 ASN A N 1
ATOM 1528 C CA . ASN A 1 213 ? 31.132 14.511 81.224 1.00 17.64 205 ASN A CA 1
ATOM 1529 C C . ASN A 1 213 ? 30.023 13.537 81.548 1.00 17.90 205 ASN A C 1
ATOM 1530 O O . ASN A 1 213 ? 30.270 12.468 82.132 1.00 18.38 205 ASN A O 1
ATOM 1535 N N . GLU A 1 214 ? 28.821 13.859 81.141 1.00 18.28 206 GLU A N 1
ATOM 1536 C CA . GLU A 1 214 ? 27.685 12.986 81.458 1.00 19.55 206 GLU A CA 1
ATOM 1537 C C . GLU A 1 214 ? 27.855 11.612 80.763 1.00 18.66 206 GLU A C 1
ATOM 1538 O O . GLU A 1 214 ? 27.581 10.552 81.357 1.00 18.54 206 GLU A O 1
ATOM 1544 N N . ILE A 1 215 ? 28.293 11.660 79.500 1.00 17.62 207 ILE A N 1
ATOM 1545 C CA . ILE A 1 215 ? 28.559 10.442 78.721 1.00 17.25 207 ILE A CA 1
ATOM 1546 C C . ILE A 1 215 ? 29.617 9.563 79.393 1.00 17.28 207 ILE A C 1
ATOM 1547 O O . ILE A 1 215 ? 29.409 8.363 79.568 1.00 16.72 207 ILE A O 1
ATOM 1552 N N . ALA A 1 216 ? 30.718 10.151 79.848 1.00 17.33 208 ALA A N 1
ATOM 1553 C CA . ALA A 1 216 ? 31.708 9.357 80.575 1.00 17.46 208 ALA A CA 1
ATOM 1554 C C . ALA A 1 216 ? 31.124 8.668 81.795 1.00 18.95 208 ALA A C 1
ATOM 1555 O O . ALA A 1 216 ? 31.419 7.484 82.066 1.00 18.85 208 ALA A O 1
ATOM 1557 N N . SER A 1 217 ? 30.333 9.399 82.579 1.00 19.67 209 SER A N 1
ATOM 1558 C CA . SER A 1 217 ? 29.736 8.793 83.782 1.00 20.85 209 SER A CA 1
ATOM 1559 C C . SER A 1 217 ? 28.810 7.641 83.463 1.00 20.90 209 SER A C 1
ATOM 1560 O O . SER A 1 217 ? 28.868 6.582 84.112 1.00 20.53 209 SER A O 1
ATOM 1563 N N . LEU A 1 218 ? 28.007 7.808 82.422 1.00 20.73 210 LEU A N 1
ATOM 1564 C CA . LEU A 1 218 ? 27.187 6.682 81.941 1.00 20.85 210 LEU A CA 1
ATOM 1565 C C . LEU A 1 218 ? 28.040 5.480 81.519 1.00 20.24 210 LEU A C 1
ATOM 1566 O O . LEU A 1 218 ? 27.779 4.331 81.919 1.00 19.90 210 LEU A O 1
ATOM 1571 N N . MET A 1 219 ? 29.081 5.714 80.727 1.00 19.89 211 MET A N 1
ATOM 1572 C CA . MET A 1 219 ? 29.913 4.587 80.297 1.00 19.27 211 MET A CA 1
ATOM 1573 C C . MET A 1 219 ? 30.527 3.856 81.506 1.00 20.24 211 MET A C 1
ATOM 1574 O O . MET A 1 219 ? 30.576 2.607 81.554 1.00 19.70 211 MET A O 1
ATOM 1579 N N . LEU A 1 220 ? 30.963 4.614 82.502 1.00 20.44 212 LEU A N 1
ATOM 1580 C CA . LEU A 1 220 ? 31.480 3.990 83.713 1.00 21.59 212 LEU A CA 1
ATOM 1581 C C . LEU A 1 220 ? 30.399 3.235 84.452 1.00 22.80 212 LEU A C 1
ATOM 1582 O O . LEU A 1 220 ? 30.615 2.102 84.868 1.00 23.58 212 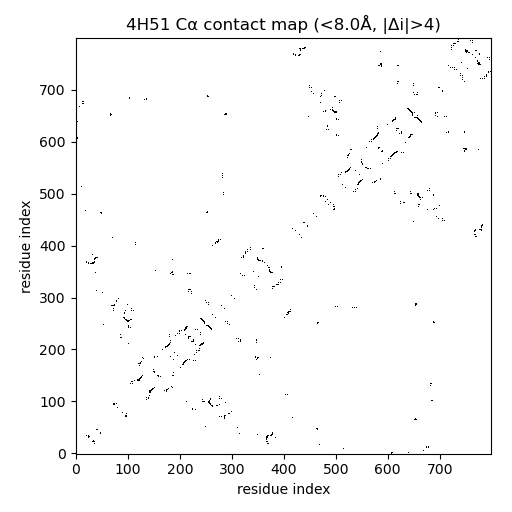LEU A O 1
ATOM 1587 N N . ALA A 1 221 ? 29.233 3.864 84.624 1.00 24.30 213 ALA A N 1
ATOM 1588 C CA . ALA A 1 221 ? 28.175 3.257 85.431 1.00 25.50 213 ALA A CA 1
ATOM 1589 C C . ALA A 1 221 ? 27.685 1.942 84.844 1.00 25.44 213 ALA A C 1
ATOM 1590 O O . ALA A 1 221 ? 27.304 1.060 85.605 1.00 25.55 213 ALA A O 1
ATOM 1592 N N . LYS A 1 222 ? 27.706 1.835 83.512 1.00 23.85 214 LYS A N 1
ATOM 1593 C CA . LYS A 1 222 ? 27.183 0.701 82.750 1.00 23.66 214 LYS A CA 1
ATOM 1594 C C . LYS A 1 222 ? 28.299 -0.322 82.363 1.00 23.57 214 LYS A C 1
ATOM 1595 O O . LYS A 1 222 ? 28.025 -1.387 81.795 1.00 23.50 214 LYS A O 1
ATOM 1601 N N . HIS A 1 223 ? 29.545 -0.000 82.708 1.00 23.18 215 HIS A N 1
ATOM 1602 C CA . HIS A 1 223 ? 30.703 -0.834 82.444 1.00 23.04 215 HIS A CA 1
ATOM 1603 C C . HIS A 1 223 ? 30.882 -1.075 80.960 1.00 20.98 215 HIS A C 1
ATOM 1604 O O . HIS A 1 223 ? 31.308 -2.157 80.534 1.00 21.08 215 HIS A O 1
ATOM 1611 N N . HIS A 1 224 ? 30.597 -0.050 80.152 1.00 19.11 216 HIS A N 1
ATOM 1612 C CA . HIS A 1 224 ? 30.732 -0.143 78.686 1.00 17.93 216 HIS A CA 1
ATOM 1613 C C . HIS A 1 224 ? 32.162 0.061 78.259 1.00 16.84 216 HIS A C 1
ATOM 1614 O O . HIS A 1 224 ? 32.921 0.742 78.941 1.00 17.50 216 HIS A O 1
ATOM 1621 N N . GLN A 1 225 ? 32.538 -0.525 77.136 1.00 15.88 217 GLN A N 1
ATOM 1622 C CA . GLN A 1 225 ? 33.829 -0.274 76.497 1.00 14.70 217 GLN A CA 1
ATOM 1623 C C . GLN A 1 225 ? 33.679 0.903 75.577 1.00 14.03 217 GLN A C 1
ATOM 1624 O O . GLN A 1 225 ? 32.764 0.941 74.721 1.00 13.91 217 GLN A O 1
ATOM 1630 N N . VAL A 1 226 ? 34.581 1.863 75.728 1.00 13.33 218 VAL A N 1
ATOM 1631 C CA . VAL A 1 226 ? 34.593 3.042 74.866 1.00 12.61 218 VAL A CA 1
ATOM 1632 C C . VAL A 1 226 ? 35.640 2.861 73.800 1.00 12.58 218 VAL A C 1
ATOM 1633 O O . VAL A 1 226 ? 36.797 2.541 74.111 1.00 11.94 218 VAL A O 1
ATOM 1637 N N . PHE A 1 227 ? 35.226 3.052 72.539 1.00 12.08 219 PHE A N 1
ATOM 1638 C CA . PHE A 1 227 ? 36.142 2.995 71.430 1.00 11.99 219 PHE A CA 1
ATOM 1639 C C . PHE A 1 227 ? 35.965 4.322 70.693 1.00 11.83 219 PHE A C 1
ATOM 1640 O O . PHE A 1 227 ? 35.010 4.497 69.939 1.00 11.61 219 PHE A O 1
ATOM 1648 N N . PHE A 1 228 ? 36.899 5.244 70.895 1.00 12.29 220 PHE A N 1
ATOM 1649 C CA . PHE A 1 228 ? 36.927 6.501 70.131 1.00 11.84 220 PHE A CA 1
ATOM 1650 C C . PHE A 1 228 ? 37.518 6.324 68.723 1.00 11.85 220 PHE A C 1
ATOM 1651 O O . PHE A 1 228 ? 38.547 5.673 68.510 1.00 11.14 220 PHE A O 1
ATOM 1659 N N . ASP A 1 229 ? 36.884 7.001 67.793 1.00 12.33 221 ASP A N 1
ATOM 1660 C CA . ASP A 1 229 ? 37.351 7.143 66.410 1.00 12.55 221 ASP A CA 1
ATOM 1661 C C . ASP A 1 229 ? 37.709 8.612 66.280 1.00 12.99 221 ASP A C 1
ATOM 1662 O O . ASP A 1 229 ? 36.818 9.501 66.367 1.00 13.88 221 ASP A O 1
ATOM 1667 N N . SER A 1 230 ? 39.021 8.870 66.150 1.00 12.56 222 SER A N 1
ATOM 1668 C CA . SER A 1 230 ? 39.594 10.208 66.090 1.00 12.27 222 SER A CA 1
ATOM 1669 C C . SER A 1 230 ? 40.259 10.468 64.731 1.00 11.65 222 SER A C 1
ATOM 1670 O O . SER A 1 230 ? 41.475 10.243 64.565 1.00 10.81 222 SER A O 1
ATOM 1673 N N . ALA A 1 231 ? 39.438 10.837 63.738 1.00 11.72 223 ALA A N 1
ATOM 1674 C CA . ALA A 1 231 ? 39.910 10.992 62.334 1.00 11.95 223 ALA A CA 1
ATOM 1675 C C . ALA A 1 231 ? 40.189 12.456 61.901 1.00 13.35 223 ALA A C 1
ATOM 1676 O O . ALA A 1 231 ? 40.863 12.654 60.901 1.00 14.04 223 ALA A O 1
ATOM 1678 N N . TYR A 1 232 ? 39.676 13.440 62.652 1.00 13.91 224 TYR A N 1
ATOM 1679 C CA . TYR A 1 232 ? 39.704 14.866 62.297 1.00 14.19 224 TYR A CA 1
ATOM 1680 C C . TYR A 1 232 ? 40.143 15.771 63.448 1.00 13.65 224 TYR A C 1
ATOM 1681 O O . TYR A 1 232 ? 39.718 16.927 63.508 1.00 13.82 224 TYR A O 1
ATOM 1690 N N . GLN A 1 233 ? 41.022 15.294 64.317 1.00 12.70 225 GLN A N 1
ATOM 1691 C CA . GLN A 1 233 ? 41.477 16.129 65.451 1.00 13.04 225 GLN A CA 1
ATOM 1692 C C . GLN A 1 233 ? 42.051 17.427 64.849 1.00 13.10 225 GLN A C 1
ATOM 1693 O O . GLN A 1 233 ? 42.902 17.370 63.947 1.00 12.17 225 GLN A O 1
ATOM 1699 N N . GLY A 1 234 ? 41.589 18.574 65.320 1.00 13.23 226 GLY A N 1
ATOM 1700 C CA . GLY A 1 234 ? 41.996 19.867 64.784 1.00 13.18 226 GLY A CA 1
ATOM 1701 C C . GLY A 1 234 ? 40.883 20.568 64.034 1.00 13.59 226 GLY A C 1
ATOM 1702 O O . GLY A 1 234 ? 40.872 21.771 63.994 1.00 13.82 226 GLY A O 1
ATOM 1703 N N . TYR A 1 235 ? 39.972 19.814 63.392 1.00 13.82 227 TYR A N 1
ATOM 1704 C CA . TYR A 1 235 ? 38.987 20.392 62.502 1.00 14.39 227 TYR A CA 1
ATOM 1705 C C . TYR A 1 235 ? 37.688 20.819 63.174 1.00 15.14 227 TYR A C 1
ATOM 1706 O O . TYR A 1 235 ? 36.813 21.448 62.519 1.00 14.62 227 TYR A O 1
ATOM 1715 N N . ALA A 1 236 ? 37.499 20.463 64.451 1.00 15.66 228 ALA A N 1
ATOM 1716 C CA . ALA A 1 236 ? 36.271 20.910 65.154 1.00 16.34 228 ALA A CA 1
ATOM 1717 C C . ALA A 1 236 ? 36.406 22.355 65.553 1.00 17.68 228 ALA A C 1
ATOM 1718 O O . ALA A 1 236 ? 35.540 23.164 65.240 1.00 21.29 228 ALA A O 1
ATOM 1720 N N . SER A 1 237 ? 37.509 22.696 66.218 1.00 18.00 229 SER A N 1
ATOM 1721 C CA . SER A 1 237 ? 37.742 24.033 66.757 1.00 18.19 229 SER A CA 1
ATOM 1722 C C . SER A 1 237 ? 38.841 24.778 66.024 1.00 18.12 229 SER A C 1
ATOM 1723 O O . SER A 1 237 ? 38.932 25.985 66.173 1.00 19.94 229 SER A O 1
ATOM 1726 N N . GLY A 1 238 ? 39.678 24.084 65.268 1.00 17.16 230 GLY A N 1
ATOM 1727 C CA . GLY A 1 238 ? 40.915 24.673 64.720 1.00 18.11 230 GLY A CA 1
ATOM 1728 C C . GLY A 1 238 ? 42.130 24.480 65.614 1.00 18.54 230 GLY A C 1
ATOM 1729 O O . GLY A 1 238 ? 43.259 24.803 65.228 1.00 19.96 230 GLY A O 1
ATOM 1730 N N . SER A 1 239 ? 41.904 23.946 66.826 1.00 17.49 231 SER A N 1
ATOM 1731 C CA . SER A 1 239 ? 42.962 23.670 67.792 1.00 17.03 231 SER A CA 1
ATOM 1732 C C . SER A 1 239 ? 43.003 22.193 68.147 1.00 16.31 231 SER A C 1
ATOM 1733 O O . SER A 1 239 ? 41.981 21.636 68.540 1.00 15.25 231 SER A O 1
ATOM 1736 N N . LEU A 1 240 ? 44.193 21.591 68.019 1.00 15.80 232 LEU A N 1
ATOM 1737 C CA . LEU A 1 240 ? 44.406 20.192 68.370 1.00 15.86 232 LEU A CA 1
ATOM 1738 C C . LEU A 1 240 ? 44.148 19.941 69.849 1.00 16.19 232 LEU A C 1
ATOM 1739 O O . LEU A 1 240 ? 43.552 18.951 70.210 1.00 15.53 232 LEU A O 1
ATOM 1744 N N . ASP A 1 241 ? 44.631 20.835 70.701 1.00 16.86 233 ASP A N 1
ATOM 1745 C CA . ASP A 1 241 ? 44.421 20.658 72.146 1.00 17.83 233 ASP A CA 1
ATOM 1746 C C . ASP A 1 241 ? 42.959 20.704 72.519 1.00 16.00 233 ASP A C 1
ATOM 1747 O O . ASP A 1 241 ? 42.444 19.853 73.251 1.00 15.24 233 ASP A O 1
ATOM 1752 N N . THR A 1 242 ? 42.289 21.722 72.038 1.00 15.25 234 THR A N 1
ATOM 1753 C CA . THR A 1 242 ? 40.869 21.894 72.345 1.00 15.27 234 THR A CA 1
ATOM 1754 C C . THR A 1 242 ? 40.078 20.684 71.868 1.00 15.25 234 THR A C 1
ATOM 1755 O O . THR A 1 242 ? 39.230 20.139 72.586 1.00 14.85 234 THR A O 1
ATOM 1759 N N . ASP A 1 243 ? 40.391 20.220 70.661 1.00 14.95 235 ASP A N 1
ATOM 1760 C CA . ASP A 1 243 ? 39.655 19.099 70.095 1.00 15.07 235 ASP A CA 1
ATOM 1761 C C . ASP A 1 243 ? 39.871 17.747 70.777 1.00 14.54 235 ASP A C 1
ATOM 1762 O O . ASP A 1 243 ? 39.060 16.837 70.575 1.00 15.63 235 ASP A O 1
ATOM 1767 N N . ALA A 1 244 ? 40.943 17.608 71.545 1.00 13.90 236 ALA A N 1
ATOM 1768 C CA . ALA A 1 244 ? 41.212 16.392 72.319 1.00 13.69 236 ALA A CA 1
ATOM 1769 C C . ALA A 1 244 ? 40.478 16.355 73.665 1.00 14.26 236 ALA A C 1
ATOM 1770 O O . ALA A 1 244 ? 40.684 15.428 74.472 1.00 13.64 236 ALA A O 1
ATOM 1772 N N . TYR A 1 245 ? 39.582 17.309 73.901 1.00 14.85 237 TYR A N 1
ATOM 1773 C CA . TYR A 1 245 ? 38.889 17.356 75.184 1.00 15.09 237 TYR A CA 1
ATOM 1774 C C . TYR A 1 245 ? 38.260 15.995 75.582 1.00 15.07 237 TYR A C 1
ATOM 1775 O O . TYR A 1 245 ? 38.427 15.565 76.719 1.00 15.25 237 TYR A O 1
ATOM 1784 N N . ALA A 1 246 ? 37.518 15.355 74.695 1.00 14.28 238 ALA A N 1
ATOM 1785 C CA . ALA A 1 246 ? 36.795 14.141 75.087 1.00 14.47 238 ALA A CA 1
ATOM 1786 C C . ALA A 1 246 ? 37.711 12.995 75.510 1.00 14.25 238 ALA A C 1
ATOM 1787 O O . ALA A 1 246 ? 37.537 12.427 76.622 1.00 14.33 238 ALA A O 1
ATOM 1789 N N . ALA A 1 247 ? 38.682 12.666 74.672 1.00 13.89 239 ALA A N 1
ATOM 1790 C CA . ALA A 1 247 ? 39.617 11.584 75.008 1.00 14.31 239 ALA A CA 1
ATOM 1791 C C . ALA A 1 247 ? 40.353 11.877 76.294 1.00 14.95 239 ALA A C 1
ATOM 1792 O O . ALA A 1 247 ? 40.529 10.998 77.132 1.00 15.91 239 ALA A O 1
ATOM 1794 N N . ARG A 1 248 ? 40.773 13.117 76.497 1.00 15.37 240 ARG A N 1
ATOM 1795 C CA . ARG A 1 248 ? 41.473 13.442 77.753 1.00 15.92 240 ARG A CA 1
ATOM 1796 C C . ARG A 1 248 ? 40.556 13.362 78.995 1.00 16.28 240 ARG A C 1
ATOM 1797 O O . ARG A 1 248 ? 40.983 12.892 80.045 1.00 15.46 240 ARG A O 1
ATOM 1805 N N . LEU A 1 249 ? 39.304 13.790 78.859 1.00 16.09 241 LEU A N 1
ATOM 1806 C CA . LEU A 1 249 ? 38.361 13.678 79.956 1.00 16.78 241 LEU A CA 1
ATOM 1807 C C . LEU A 1 249 ? 38.141 12.224 80.315 1.00 16.24 241 LEU A C 1
ATOM 1808 O O . LEU A 1 249 ? 38.139 11.852 81.496 1.00 15.30 241 LEU A O 1
ATOM 1813 N N . PHE A 1 250 ? 37.925 11.389 79.300 1.00 15.04 242 PHE A N 1
ATOM 1814 C CA . PHE A 1 250 ? 37.666 9.967 79.557 1.00 15.07 242 PHE A CA 1
ATOM 1815 C C . PHE A 1 250 ? 38.865 9.320 80.248 1.00 15.35 242 PHE A C 1
ATOM 1816 O O . PHE A 1 250 ? 38.691 8.555 81.222 1.00 15.90 242 PHE A O 1
ATOM 1824 N N . ALA A 1 251 ? 40.064 9.728 79.835 1.00 15.24 243 ALA A N 1
ATOM 1825 C CA . ALA A 1 251 ? 41.316 9.276 80.478 1.00 16.31 243 ALA A CA 1
ATOM 1826 C C . ALA A 1 251 ? 41.375 9.675 81.956 1.00 18.07 243 ALA A C 1
ATOM 1827 O O . ALA A 1 251 ? 41.632 8.823 82.801 1.00 18.21 243 ALA A O 1
ATOM 1829 N N . ARG A 1 252 ? 41.050 10.933 82.254 1.00 19.67 244 ARG A N 1
ATOM 1830 C CA . ARG A 1 252 ? 40.989 11.455 83.631 1.00 21.11 244 ARG A CA 1
ATOM 1831 C C . ARG A 1 252 ? 39.989 10.700 84.462 1.00 20.82 244 ARG A C 1
ATOM 1832 O O . ARG A 1 252 ? 40.176 10.553 85.671 1.00 21.45 244 ARG A O 1
ATOM 1840 N N . ARG A 1 253 ? 38.899 10.276 83.831 1.00 19.23 245 ARG A N 1
ATOM 1841 C CA . ARG A 1 253 ? 37.886 9.515 84.522 1.00 19.44 245 ARG A CA 1
ATOM 1842 C C . ARG A 1 253 ? 38.247 8.079 84.816 1.00 19.45 245 ARG A C 1
ATOM 1843 O O . ARG A 1 253 ? 37.474 7.417 85.487 1.00 20.44 245 ARG A O 1
ATOM 1851 N N . GLY A 1 254 ? 39.382 7.581 84.330 1.00 18.64 246 GLY A N 1
ATOM 1852 C CA . GLY A 1 254 ? 39.781 6.180 84.541 1.00 19.02 246 GLY A CA 1
ATOM 1853 C C . GLY A 1 254 ? 39.191 5.169 83.544 1.00 18.69 246 GLY A C 1
ATOM 1854 O O . GLY A 1 254 ? 39.195 3.950 83.807 1.00 19.46 246 GLY A O 1
ATOM 1855 N N . ILE A 1 255 ? 38.677 5.659 82.422 1.00 17.05 247 ILE A N 1
ATOM 1856 C CA . ILE A 1 255 ? 38.053 4.802 81.443 1.00 16.61 247 ILE A CA 1
ATOM 1857 C C . ILE A 1 255 ? 39.155 4.136 80.619 1.00 16.29 247 ILE A C 1
ATOM 1858 O O . ILE A 1 255 ? 40.182 4.764 80.301 1.00 15.73 247 ILE A O 1
ATOM 1863 N N . GLU A 1 256 ? 38.966 2.858 80.315 1.00 16.37 248 GLU A N 1
ATOM 1864 C CA . GLU A 1 256 ? 39.952 2.117 79.535 1.00 16.47 248 GLU A CA 1
ATOM 1865 C C . GLU A 1 256 ? 39.732 2.437 78.069 1.00 15.03 248 GLU A C 1
ATOM 1866 O O . GLU A 1 256 ? 39.097 1.638 77.343 1.00 15.21 248 GLU A O 1
ATOM 1872 N N . VAL A 1 257 ? 40.194 3.612 77.652 1.00 13.47 249 VAL A N 1
ATOM 1873 C CA . VAL A 1 257 ? 39.879 4.120 76.321 1.00 12.77 249 VAL A CA 1
ATOM 1874 C C . VAL A 1 257 ? 40.619 3.385 75.227 1.00 12.35 249 VAL A C 1
ATOM 1875 O O . VAL A 1 257 ? 41.833 3.255 75.307 1.00 12.41 249 VAL A O 1
ATOM 1879 N N . LEU A 1 258 ? 39.877 2.837 74.253 1.00 11.91 250 LEU A N 1
ATOM 1880 C CA . LEU A 1 258 ? 40.477 2.348 73.020 1.00 11.59 250 LEU A CA 1
ATOM 1881 C C . LEU A 1 258 ? 40.253 3.453 72.014 1.00 11.24 250 LEU A C 1
ATOM 1882 O O . LEU A 1 258 ? 39.149 4.010 71.960 1.00 11.42 250 LEU A O 1
ATOM 1887 N N . LEU A 1 259 ? 41.285 3.798 71.257 1.00 10.84 251 LEU A N 1
ATOM 1888 C CA . LEU A 1 259 ? 41.206 4.935 70.339 1.00 10.68 251 LEU A CA 1
ATOM 1889 C C . LEU A 1 259 ? 41.931 4.665 69.021 1.00 10.35 251 LEU A C 1
ATOM 1890 O O . LEU A 1 259 ? 43.095 4.237 69.011 1.00 10.36 251 LEU A O 1
ATOM 1895 N N . ALA A 1 260 ? 41.217 4.909 67.928 1.00 10.42 252 ALA A N 1
ATOM 1896 C CA . ALA A 1 260 ? 41.727 4.837 66.566 1.00 10.76 252 ALA A CA 1
ATOM 1897 C C . ALA A 1 260 ? 42.012 6.233 66.043 1.00 11.62 252 ALA A C 1
ATOM 1898 O O . ALA A 1 260 ? 41.125 7.085 66.009 1.00 12.31 252 ALA A O 1
ATOM 1900 N N . GLN A 1 261 ? 43.260 6.475 65.625 1.00 11.77 253 GLN A N 1
ATOM 1901 C CA . GLN A 1 261 ? 43.730 7.782 65.248 1.00 12.00 253 GLN A CA 1
ATOM 1902 C C . GLN A 1 261 ? 44.194 7.776 63.793 1.00 12.05 253 GLN A C 1
ATOM 1903 O O . GLN A 1 261 ? 44.847 6.836 63.382 1.00 11.32 253 GLN A O 1
ATOM 1909 N N . SER A 1 262 ? 43.856 8.833 63.053 1.00 11.72 254 SER A N 1
ATOM 1910 C CA . SER A 1 262 ? 44.253 9.036 61.661 1.00 11.36 254 SER A CA 1
ATOM 1911 C C . SER A 1 262 ? 44.997 10.335 61.470 1.00 10.96 254 SER A C 1
ATOM 1912 O O . SER A 1 262 ? 44.625 11.339 62.068 1.00 10.48 254 SER A O 1
ATOM 1915 N N . PHE A 1 263 ? 45.992 10.320 60.586 1.00 10.85 255 PHE A N 1
ATOM 1916 C CA . PHE A 1 263 ? 46.670 11.543 60.151 1.00 10.70 255 PHE A CA 1
ATOM 1917 C C . PHE A 1 263 ? 46.323 11.882 58.700 1.00 11.35 255 PHE A C 1
ATOM 1918 O O . PHE A 1 263 ? 46.947 12.782 58.115 1.00 10.91 255 PHE A O 1
ATOM 1926 N N . SER A 1 264 ? 45.322 11.187 58.143 1.00 11.69 256 SER A N 1
ATOM 1927 C CA . SER A 1 264 ? 44.899 11.437 56.767 1.00 11.49 256 SER A CA 1
ATOM 1928 C C . SER A 1 264 ? 44.466 12.876 56.572 1.00 11.94 256 SER A C 1
ATOM 1929 O O . SER A 1 264 ? 44.919 13.532 55.622 1.00 11.40 256 SER A O 1
ATOM 1956 N N . ASN A 1 266 ? 44.175 15.663 59.052 1.00 11.66 258 ASN A N 1
ATOM 1957 C CA . ASN A 1 266 ? 44.815 16.823 59.717 1.00 12.37 258 ASN A CA 1
ATOM 1958 C C . ASN A 1 266 ? 46.256 17.138 59.281 1.00 11.96 258 ASN A C 1
ATOM 1959 O O . ASN A 1 266 ? 46.717 18.253 59.432 1.00 11.57 258 ASN A O 1
ATOM 1964 N N . MET A 1 267 ? 46.915 16.156 58.690 1.00 11.79 259 MET A N 1
ATOM 1965 C CA . MET A 1 267 ? 48.238 16.285 58.094 1.00 12.84 259 MET A CA 1
ATOM 1966 C C . MET A 1 267 ? 48.175 16.067 56.570 1.00 12.36 259 MET A C 1
ATOM 1967 O O . MET A 1 267 ? 49.154 16.198 55.879 1.00 11.89 259 MET A O 1
ATOM 1972 N N . GLY A 1 268 ? 46.997 15.784 56.041 1.00 12.02 260 GLY A N 1
ATOM 1973 C CA . GLY A 1 268 ? 46.844 15.504 54.623 1.00 12.09 260 GLY A CA 1
ATOM 1974 C C . GLY A 1 268 ? 47.636 14.345 54.059 1.00 11.92 260 GLY A C 1
ATOM 1975 O O . GLY A 1 268 ? 48.059 14.378 52.882 1.00 11.86 260 GLY A O 1
ATOM 1976 N N . LEU A 1 269 ? 47.834 13.319 54.883 1.00 12.01 261 LEU A N 1
ATOM 1977 C CA . LEU A 1 269 ? 48.558 12.113 54.453 1.00 11.47 261 LEU A CA 1
ATOM 1978 C C . LEU A 1 269 ? 47.621 10.986 54.026 1.00 11.04 261 LEU A C 1
ATOM 1979 O O . LEU A 1 269 ? 47.908 9.803 54.220 1.00 11.97 261 LEU A O 1
ATOM 1984 N N . TYR A 1 270 ? 46.489 11.333 53.452 1.00 10.17 262 TYR A N 1
ATOM 1985 C CA . TYR A 1 270 ? 45.512 10.343 53.001 1.00 10.66 262 TYR A CA 1
ATOM 1986 C C . TYR A 1 270 ? 46.160 9.141 52.351 1.00 10.98 262 TYR A C 1
ATOM 1987 O O . TYR A 1 270 ? 45.889 8.042 52.759 1.00 11.01 262 TYR A O 1
ATOM 1996 N N . SER A 1 271 ? 47.026 9.373 51.370 1.00 11.02 263 SER A N 1
ATOM 1997 C CA . SER A 1 271 ? 47.570 8.244 50.548 1.00 10.92 263 SER A CA 1
ATOM 1998 C C . SER A 1 271 ? 48.623 7.433 51.290 1.00 11.05 263 SER A C 1
ATOM 1999 O O . SER A 1 271 ? 48.987 6.368 50.829 1.00 11.19 263 SER A O 1
ATOM 2002 N N . GLU A 1 272 ? 49.132 7.934 52.404 1.00 11.36 264 GLU A N 1
ATOM 2003 C CA . GLU A 1 272 ? 50.296 7.293 53.043 1.00 12.06 264 GLU A CA 1
ATOM 2004 C C . GLU A 1 272 ? 49.906 6.425 54.274 1.00 11.16 264 GLU A C 1
ATOM 2005 O O . GLU A 1 272 ? 50.705 5.655 54.781 1.00 11.14 264 GLU A O 1
ATOM 2011 N N . ARG A 1 273 ? 48.650 6.517 54.677 1.00 10.86 265 ARG A N 1
ATOM 2012 C CA . ARG A 1 273 ? 48.028 5.567 55.602 1.00 10.66 265 ARG A CA 1
ATOM 2013 C C . ARG A 1 273 ? 48.708 5.512 56.965 1.00 10.42 265 ARG A C 1
ATOM 2014 O O . ARG A 1 273 ? 49.164 4.459 57.397 1.00 11.52 265 ARG A O 1
ATOM 2022 N N . ALA A 1 274 ? 48.781 6.639 57.624 1.00 10.30 266 ALA A N 1
ATOM 2023 C CA . ALA A 1 274 ? 49.434 6.786 58.910 1.00 10.12 266 ALA A CA 1
ATOM 2024 C C . ALA A 1 274 ? 48.417 6.900 60.033 1.00 9.64 266 ALA A C 1
ATOM 2025 O O . ALA A 1 274 ? 47.662 7.875 60.093 1.00 9.81 266 ALA A O 1
ATOM 2027 N N . GLY A 1 275 ? 48.423 5.955 60.968 1.00 9.43 267 GLY A N 1
ATOM 2028 C CA . GLY A 1 275 ? 47.465 6.022 62.093 1.00 9.32 267 GLY A CA 1
ATOM 2029 C C . GLY A 1 275 ? 48.010 5.274 63.298 1.00 9.16 267 GLY A C 1
ATOM 2030 O O . GLY A 1 275 ? 49.063 4.599 63.192 1.00 8.68 267 GLY A O 1
ATOM 2031 N N . THR A 1 276 ? 47.281 5.354 64.414 1.00 9.07 268 THR A N 1
ATOM 2032 C CA . THR A 1 276 ? 47.599 4.481 65.575 1.00 9.26 268 THR A CA 1
ATOM 2033 C C . THR A 1 276 ? 46.339 3.913 66.201 1.00 9.54 268 THR A C 1
ATOM 2034 O O . THR A 1 276 ? 45.225 4.425 65.983 1.00 10.01 268 THR A O 1
ATOM 2038 N N . LEU A 1 277 ? 46.531 2.834 66.968 1.00 9.93 269 LEU A N 1
ATOM 2039 C CA . LEU A 1 277 ? 45.526 2.246 67.829 1.00 10.31 269 LEU A CA 1
ATOM 2040 C C . LEU A 1 277 ? 46.157 2.207 69.184 1.00 10.85 269 LEU A C 1
ATOM 2041 O O . LEU A 1 277 ? 47.267 1.634 69.345 1.00 10.68 269 LEU A O 1
ATOM 2046 N N . SER A 1 278 ? 45.459 2.771 70.179 1.00 11.14 270 SER A N 1
ATOM 2047 C CA . SER A 1 278 ? 45.994 2.803 71.531 1.00 11.43 270 SER A CA 1
ATOM 2048 C C . SER A 1 278 ? 44.936 2.383 72.538 1.00 12.01 270 SER A C 1
ATOM 2049 O O . SER A 1 278 ? 43.739 2.579 72.319 1.00 11.12 270 SER A O 1
ATOM 2052 N N . LEU A 1 279 ? 45.394 1.768 73.620 1.00 12.64 271 LEU A N 1
ATOM 2053 C CA . LEU A 1 279 ? 44.515 1.413 74.730 1.00 13.38 271 LEU A CA 1
ATOM 2054 C C . LEU A 1 279 ? 45.110 1.914 76.048 1.00 14.52 271 LEU A C 1
ATOM 2055 O O . LEU A 1 279 ? 46.325 1.712 76.301 1.00 14.83 271 LEU A O 1
ATOM 2060 N N . LEU A 1 280 ? 44.269 2.549 76.865 1.00 15.36 272 LEU A N 1
ATOM 2061 C CA . LEU A 1 280 ? 44.667 2.960 78.247 1.00 17.55 272 LEU A CA 1
ATOM 2062 C C . LEU A 1 280 ? 44.381 1.829 79.206 1.00 18.58 272 LEU A C 1
ATOM 2063 O O . LEU A 1 280 ? 43.227 1.418 79.304 1.00 19.25 272 LEU A O 1
ATOM 2068 N N . LEU A 1 281 ? 45.405 1.350 79.920 1.00 19.82 273 LEU A N 1
ATOM 2069 C CA . LEU A 1 281 ? 45.268 0.179 80.801 1.00 22.02 273 LEU A CA 1
ATOM 2070 C C . LEU A 1 281 ? 46.331 0.227 81.916 1.00 23.98 273 LEU A C 1
ATOM 2071 O O . LEU A 1 281 ? 47.518 0.309 81.612 1.00 23.36 273 LEU A O 1
ATOM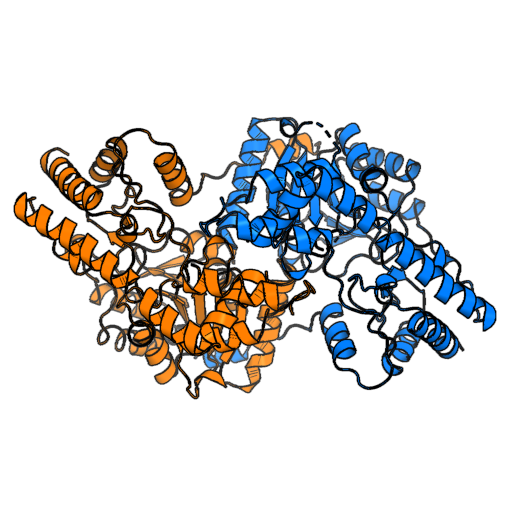 2076 N N . LYS A 1 282 ? 45.884 0.202 83.185 1.00 25.72 274 LYS A N 1
ATOM 2077 C CA . LYS A 1 282 ? 46.747 0.403 84.388 1.00 27.56 274 LYS A CA 1
ATOM 2078 C C . LYS A 1 282 ? 47.828 -0.680 84.584 1.00 28.71 274 LYS A C 1
ATOM 2079 O O . LYS A 1 282 ? 48.971 -0.360 84.878 1.00 31.38 274 LYS A O 1
ATOM 2081 N N . ASP A 1 283 ? 47.469 -1.941 84.353 1.00 29.39 275 ASP A N 1
ATOM 2082 C CA . ASP A 1 283 ? 48.314 -3.114 84.689 1.00 29.59 275 ASP A CA 1
ATOM 2083 C C . ASP A 1 283 ? 49.415 -3.402 83.658 1.00 27.55 275 ASP A C 1
ATOM 2084 O O . ASP A 1 283 ? 49.104 -3.761 82.510 1.00 25.58 275 ASP A O 1
ATOM 2089 N N . LYS A 1 284 ? 50.685 -3.260 84.048 1.00 25.67 276 LYS A N 1
ATOM 2090 C CA . LYS A 1 284 ? 51.816 -3.434 83.104 1.00 25.70 276 LYS A CA 1
ATOM 2091 C C . LYS A 1 284 ? 51.826 -4.796 82.415 1.00 25.84 276 LYS A C 1
ATOM 2092 O O . LYS A 1 284 ? 52.069 -4.868 81.201 1.00 25.09 276 LYS A O 1
ATOM 2094 N N . THR A 1 285 ? 51.563 -5.867 83.161 1.00 25.48 277 THR A N 1
ATOM 2095 C CA . THR A 1 285 ? 51.567 -7.212 82.563 1.00 24.74 277 THR A CA 1
ATOM 2096 C C . THR A 1 285 ? 50.479 -7.349 81.515 1.00 23.54 277 THR A C 1
ATOM 2097 O O . THR A 1 285 ? 50.705 -7.898 80.420 1.00 21.62 277 THR A O 1
ATOM 2101 N N . LYS A 1 286 ? 49.309 -6.804 81.827 1.00 23.00 278 LYS A N 1
ATOM 2102 C CA . LYS A 1 286 ? 48.235 -6.885 80.861 1.00 23.12 278 LYS 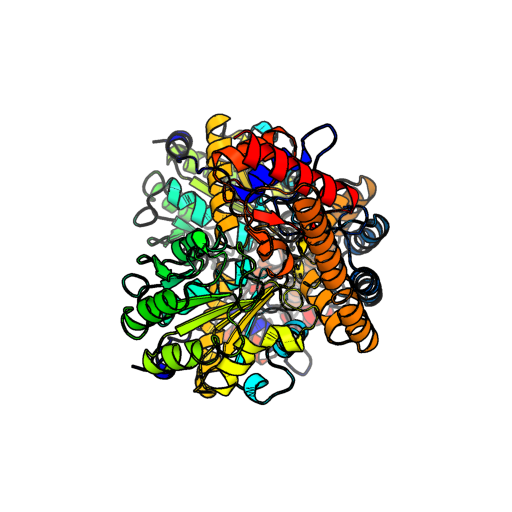A CA 1
ATOM 2103 C C . LYS A 1 286 ? 48.520 -6.050 79.643 1.00 21.47 278 LYS A C 1
ATOM 2104 O O . LYS A 1 286 ? 48.148 -6.455 78.535 1.00 20.03 278 LYS A O 1
ATOM 2110 N N . ARG A 1 287 ? 49.146 -4.893 79.818 1.00 20.68 279 ARG A N 1
ATOM 2111 C CA . ARG A 1 287 ? 49.562 -4.140 78.622 1.00 21.00 279 ARG A CA 1
ATOM 2112 C C . ARG A 1 287 ? 50.475 -4.953 77.694 1.00 19.16 279 ARG A C 1
ATOM 2113 O O . ARG A 1 287 ? 50.281 -4.930 76.491 1.00 19.13 279 ARG A O 1
ATOM 2121 N N . ALA A 1 288 ? 51.481 -5.639 78.240 1.00 18.75 280 ALA A N 1
ATOM 2122 C CA . ALA A 1 288 ? 52.322 -6.536 77.418 1.00 18.74 280 ALA A CA 1
ATOM 2123 C C . ALA A 1 288 ? 51.480 -7.610 76.730 1.00 18.07 280 ALA A C 1
ATOM 2124 O O . ALA A 1 288 ? 51.659 -7.856 75.564 1.00 18.51 280 ALA A O 1
ATOM 2126 N N . ASP A 1 289 ? 50.559 -8.239 77.440 1.00 18.18 281 ASP A N 1
ATOM 2127 C CA . ASP A 1 289 ? 49.699 -9.258 76.853 1.00 18.13 281 ASP A CA 1
ATOM 2128 C C . ASP A 1 289 ? 48.875 -8.665 75.731 1.00 16.93 281 ASP A C 1
ATOM 2129 O O . ASP A 1 289 ? 48.707 -9.275 74.663 1.00 16.95 281 ASP A O 1
ATOM 2134 N N . VAL A 1 290 ? 48.337 -7.471 75.950 1.00 16.44 282 VAL A N 1
ATOM 2135 C CA . VAL A 1 290 ? 47.519 -6.815 74.877 1.00 15.17 282 VAL A CA 1
ATOM 2136 C C . VAL A 1 290 ? 48.391 -6.490 73.653 1.00 14.66 282 VAL A C 1
ATOM 2137 O O . VAL A 1 290 ? 47.995 -6.754 72.497 1.00 13.13 282 VAL A O 1
ATOM 2141 N N . LYS A 1 291 ? 49.603 -5.971 73.899 1.00 14.66 283 LYS A N 1
ATOM 2142 C CA . LYS A 1 291 ? 50.503 -5.684 72.787 1.00 15.69 283 LYS A CA 1
ATOM 2143 C C . LYS A 1 291 ? 50.790 -6.984 71.980 1.00 14.85 283 LYS A C 1
ATOM 2144 O O . LYS A 1 291 ? 50.887 -6.987 70.767 1.00 14.82 283 LYS A O 1
ATOM 2150 N N . SER A 1 292 ? 50.908 -8.116 72.670 1.00 14.60 284 SER A N 1
ATOM 2151 C CA . SER A 1 292 ? 51.249 -9.362 71.973 1.00 14.16 284 SER A CA 1
ATOM 2152 C C . SER A 1 292 ? 50.090 -9.799 71.070 1.00 13.97 284 SER A C 1
ATOM 2153 O O . SER A 1 292 ? 50.303 -10.372 69.995 1.00 12.61 284 SER A O 1
ATOM 2156 N N . VAL A 1 293 ? 48.866 -9.534 71.502 1.00 13.75 285 VAL A N 1
ATOM 2157 C CA . VAL A 1 293 ? 47.675 -9.826 70.675 1.00 14.06 285 VAL A CA 1
ATOM 2158 C C . VAL A 1 293 ? 47.597 -8.853 69.458 1.00 13.83 285 VAL A C 1
ATOM 2159 O O . VAL A 1 293 ? 47.381 -9.244 68.309 1.00 13.32 285 VAL A O 1
ATOM 2163 N N . MET A 1 294 ? 47.830 -7.575 69.721 1.00 12.85 286 MET A N 1
ATOM 2164 C CA . MET A 1 294 ? 47.853 -6.609 68.636 1.00 12.72 286 MET A CA 1
ATOM 2165 C C . MET A 1 294 ? 48.863 -7.021 67.562 1.00 12.23 286 MET A C 1
ATOM 2166 O O . MET A 1 294 ? 48.534 -7.099 66.385 1.00 10.80 286 MET A O 1
ATOM 2171 N N . ASP A 1 295 ? 50.085 -7.313 67.989 1.00 12.86 287 ASP A N 1
ATOM 2172 C CA . ASP A 1 295 ? 51.135 -7.784 67.070 1.00 13.46 287 ASP A CA 1
ATOM 2173 C C . ASP A 1 295 ? 50.775 -9.064 66.339 1.00 13.93 287 ASP A C 1
ATOM 2174 O O . ASP A 1 295 ? 51.030 -9.168 65.148 1.00 12.64 287 ASP A O 1
ATOM 2179 N N . SER A 1 296 ? 50.140 -10.035 67.012 1.00 14.43 288 SER A N 1
ATOM 2180 C CA . SER A 1 296 ? 49.771 -11.263 66.300 1.00 14.64 288 SER A CA 1
ATOM 2181 C C . SER A 1 296 ? 48.737 -10.940 65.222 1.00 13.77 288 SER A C 1
ATOM 2182 O O . SER A 1 296 ? 48.792 -11.473 64.116 1.00 13.03 288 SER A O 1
ATOM 2185 N N . LEU A 1 297 ? 47.799 -10.055 65.535 1.00 13.96 289 LEU A N 1
ATOM 2186 C CA . LEU A 1 297 ? 46.792 -9.680 64.558 1.00 13.62 289 LEU A CA 1
ATOM 2187 C C . LEU A 1 297 ? 47.415 -8.956 63.341 1.00 13.79 289 LEU A C 1
ATOM 2188 O O . LEU A 1 297 ? 47.006 -9.170 62.171 1.00 13.85 289 LEU A O 1
ATOM 2193 N N . ILE A 1 298 ? 48.345 -8.057 63.613 1.00 12.24 290 ILE A N 1
ATOM 2194 C CA . ILE A 1 298 ? 49.067 -7.380 62.515 1.00 12.35 290 ILE A CA 1
ATOM 2195 C C . ILE A 1 298 ? 49.869 -8.366 61.661 1.00 12.51 290 ILE A C 1
ATOM 2196 O O . ILE A 1 298 ? 49.781 -8.344 60.414 1.00 11.88 290 ILE A O 1
ATOM 2201 N N . ARG A 1 299 ? 50.599 -9.269 62.311 1.00 13.75 291 ARG A N 1
ATOM 2202 C CA . ARG A 1 299 ? 51.516 -10.145 61.592 1.00 14.71 291 ARG A CA 1
ATOM 2203 C C . ARG A 1 299 ? 50.759 -11.036 60.593 1.00 14.83 291 ARG A C 1
ATOM 2204 O O . ARG A 1 299 ? 51.204 -11.236 59.458 1.00 13.89 291 ARG A O 1
ATOM 2212 N N . GLU A 1 300 ? 49.594 -11.503 61.014 1.00 14.72 292 GLU A N 1
ATOM 2213 C CA . GLU A 1 300 ? 48.783 -12.389 60.224 1.00 15.05 292 GLU A CA 1
ATOM 2214 C C . GLU A 1 300 ? 47.981 -11.707 59.119 1.00 14.35 292 GLU A C 1
ATOM 2215 O O . GLU A 1 300 ? 47.342 -12.404 58.301 1.00 14.09 292 GLU A O 1
ATOM 2221 N N . GLU A 1 301 ? 48.021 -10.376 59.060 1.00 12.96 293 GLU A N 1
ATOM 2222 C CA . GLU A 1 301 ? 47.333 -9.638 58.015 1.00 13.42 293 GLU A CA 1
ATOM 2223 C C . GLU A 1 301 ? 48.352 -9.027 57.049 1.00 12.30 293 GLU A C 1
ATOM 2224 O O . GLU A 1 301 ? 48.239 -9.219 55.828 1.00 12.65 293 GLU A O 1
ATOM 2226 N N . TYR A 1 302 ? 49.328 -8.262 57.547 1.00 11.44 294 TYR A N 1
ATOM 2227 C CA . TYR A 1 302 ? 50.210 -7.509 56.636 1.00 10.87 294 TYR A CA 1
ATOM 2228 C C . TYR A 1 302 ? 51.695 -7.401 57.076 1.00 10.52 294 TYR A C 1
ATOM 2229 O O . TYR A 1 302 ? 52.462 -6.698 56.444 1.00 9.29 294 TYR A O 1
ATOM 2238 N N . THR A 1 303 ? 52.044 -8.140 58.132 1.00 10.68 295 THR A N 1
ATOM 2239 C CA . THR A 1 303 ? 53.413 -8.299 58.669 1.00 10.95 295 THR A CA 1
ATOM 2240 C C . THR A 1 303 ? 53.871 -7.061 59.428 1.00 11.00 295 THR A C 1
ATOM 2241 O O . THR A 1 303 ? 54.152 -7.146 60.637 1.00 10.85 295 THR A O 1
ATOM 2245 N N . CYS A 1 304 ? 53.918 -5.907 58.755 1.00 10.17 296 CYS A N 1
ATOM 2246 C CA . CYS A 1 304 ? 54.337 -4.676 59.420 1.00 10.49 296 CYS A CA 1
ATOM 2247 C C . CYS A 1 304 ? 53.900 -3.478 58.562 1.00 10.17 296 CYS A C 1
ATOM 2248 O O . CYS A 1 304 ? 53.589 -3.666 57.374 1.00 10.36 296 CYS A O 1
ATOM 2251 N N . PRO A 1 305 ? 53.840 -2.277 59.148 1.00 10.04 297 PRO A N 1
ATOM 2252 C CA . PRO A 1 305 ? 53.152 -1.186 58.421 1.00 10.06 297 PRO A CA 1
ATOM 2253 C C . PRO A 1 305 ? 54.082 -0.412 57.535 1.00 9.87 297 PRO A C 1
ATOM 2254 O O . PRO A 1 305 ? 55.297 -0.491 57.703 1.00 9.68 297 PRO A O 1
ATOM 2258 N N . PRO A 1 306 ? 53.525 0.391 56.621 1.00 10.21 298 PRO A N 1
ATOM 2259 C CA . PRO A 1 306 ? 54.383 1.214 55.781 1.00 10.49 298 PRO A CA 1
ATOM 2260 C C . PRO A 1 306 ? 55.030 2.372 56.541 1.00 10.65 298 PRO A C 1
ATOM 2261 O O . PRO A 1 306 ? 54.358 3.014 57.359 1.00 10.63 298 PRO A O 1
ATOM 2265 N N . ALA A 1 307 ? 56.286 2.655 56.223 1.00 10.54 299 ALA A N 1
ATOM 2266 C CA . ALA A 1 307 ? 57.118 3.591 56.989 1.00 11.07 299 ALA A CA 1
ATOM 2267 C C . ALA A 1 307 ? 56.969 5.039 56.529 1.00 11.28 299 ALA A C 1
ATOM 2268 O O . ALA A 1 307 ? 57.098 5.974 57.338 1.00 10.99 299 ALA A O 1
ATOM 2270 N N . HIS A 1 308 ? 56.781 5.268 55.236 1.00 11.16 300 HIS A N 1
ATOM 2271 C CA . HIS A 1 308 ? 56.906 6.647 54.738 1.00 11.99 300 HIS A CA 1
ATOM 2272 C C . HIS A 1 308 ? 55.984 7.638 55.449 1.00 11.85 300 HIS A C 1
ATOM 2273 O O . HIS A 1 308 ? 56.433 8.650 55.903 1.00 12.54 300 HIS A O 1
ATOM 2280 N N . GLY A 1 309 ? 54.688 7.339 55.558 1.00 11.47 301 GLY A N 1
ATOM 2281 C CA . GLY A 1 309 ? 53.701 8.212 56.283 1.00 12.00 301 GLY A CA 1
ATOM 2282 C C . GLY A 1 309 ? 54.080 8.485 57.734 1.00 11.64 301 GLY A C 1
ATOM 2283 O O . GLY A 1 309 ? 54.045 9.613 58.227 1.00 11.40 301 GLY A O 1
ATOM 2284 N N . ALA A 1 310 ? 54.445 7.416 58.408 1.00 11.36 302 ALA A N 1
ATOM 2285 C CA . ALA A 1 310 ? 54.876 7.475 59.788 1.00 12.00 302 ALA A CA 1
ATOM 2286 C C . ALA A 1 310 ? 56.129 8.319 59.941 1.00 12.34 302 ALA A C 1
ATOM 2287 O O . ALA A 1 310 ? 56.256 9.109 60.914 1.00 13.15 302 ALA A O 1
ATOM 2289 N N . ARG A 1 311 ? 57.089 8.173 59.027 1.00 12.49 303 ARG A N 1
ATOM 2290 C CA . ARG A 1 311 ? 58.334 8.941 59.121 1.00 13.28 303 ARG A CA 1
ATOM 2291 C C . ARG A 1 311 ? 58.085 10.475 58.882 1.00 12.47 303 ARG A C 1
ATOM 2292 O O . ARG A 1 311 ? 58.644 11.326 59.577 1.00 12.06 303 ARG A O 1
ATOM 2300 N N . LEU A 1 312 ? 57.232 10.787 57.904 1.00 11.98 304 LEU A N 1
ATOM 2301 C CA . LEU A 1 312 ? 56.828 12.153 57.630 1.00 12.41 304 LEU A CA 1
ATOM 2302 C C . LEU A 1 312 ? 56.151 12.743 58.869 1.00 12.16 304 LEU A C 1
ATOM 2303 O O . LEU A 1 312 ? 56.465 13.857 59.304 1.00 12.40 304 LEU A O 1
ATOM 2308 N N . ALA A 1 313 ? 55.187 12.008 59.395 1.00 12.06 305 ALA A N 1
ATOM 2309 C CA . ALA A 1 313 ? 54.418 12.484 60.549 1.00 11.98 305 ALA A CA 1
ATOM 2310 C C . ALA A 1 313 ? 55.331 12.646 61.746 1.00 12.30 305 ALA A C 1
ATOM 2311 O O . ALA A 1 313 ? 55.272 13.681 62.455 1.00 11.77 305 ALA A O 1
ATOM 2313 N N . HIS A 1 314 ? 56.243 11.695 61.971 1.00 12.46 306 HIS A N 1
ATOM 2314 C CA . HIS A 1 314 ? 57.106 11.795 63.119 1.00 12.95 306 HIS A CA 1
ATOM 2315 C C . HIS A 1 314 ? 57.951 13.041 63.082 1.00 14.45 306 HIS A C 1
ATOM 2316 O O . HIS A 1 314 ? 58.153 13.735 64.093 1.00 13.35 306 HIS A O 1
ATOM 2323 N N . LEU A 1 315 ? 58.497 13.330 61.906 1.00 14.60 307 LEU A N 1
ATOM 2324 C CA . LEU A 1 315 ? 59.388 14.462 61.774 1.00 16.00 307 LEU A CA 1
ATOM 2325 C C . LEU A 1 315 ? 58.631 15.793 61.996 1.00 15.34 307 LEU A C 1
ATOM 2326 O O . LEU A 1 315 ? 59.134 16.660 62.643 1.00 15.72 307 LEU A O 1
ATOM 2331 N N . ILE A 1 316 ? 57.403 15.901 61.508 1.00 14.74 308 ILE A N 1
ATOM 2332 C CA . ILE A 1 316 ? 56.577 17.072 61.724 1.00 15.05 308 ILE A CA 1
ATOM 2333 C C . ILE A 1 316 ? 56.193 17.236 63.205 1.00 15.12 308 ILE A C 1
ATOM 2334 O O . ILE A 1 316 ? 56.220 18.349 63.746 1.00 16.12 308 ILE A O 1
ATOM 2339 N N . LEU A 1 317 ? 55.843 16.137 63.850 1.00 13.89 309 LEU A N 1
ATOM 2340 C CA . LEU A 1 317 ? 55.415 16.188 65.252 1.00 14.50 309 LEU A CA 1
ATOM 2341 C C . LEU A 1 317 ? 56.564 16.503 66.202 1.00 15.05 309 LEU A C 1
ATOM 2342 O O . LEU A 1 317 ? 56.368 17.136 67.228 1.00 15.05 309 LEU A O 1
ATOM 2347 N N . SER A 1 318 ? 57.744 16.000 65.872 1.00 15.87 310 SER A N 1
ATOM 2348 C CA . SER A 1 318 ? 58.905 16.092 66.765 1.00 17.04 310 SER A CA 1
ATOM 2349 C C . SER A 1 318 ? 59.805 17.278 66.519 1.00 18.52 310 SER A C 1
ATOM 2350 O O . SER A 1 318 ? 60.459 17.694 67.445 1.00 20.70 310 SER A O 1
ATOM 2353 N N . ASN A 1 319 ? 59.923 17.769 65.295 1.00 19.67 311 ASN A N 1
ATOM 2354 C CA . ASN A 1 319 ? 60.766 18.951 65.013 1.00 21.81 311 ASN A CA 1
ATOM 2355 C C . ASN A 1 319 ? 60.043 20.202 65.489 1.00 22.56 311 ASN A C 1
ATOM 2356 O O . ASN A 1 319 ? 58.899 20.428 65.107 1.00 20.98 311 ASN A O 1
ATOM 2361 N N . ASN A 1 320 ? 60.689 21.006 66.333 1.00 25.36 312 ASN A N 1
ATOM 2362 C CA . ASN A 1 320 ? 60.032 22.152 66.960 1.00 27.12 312 ASN A CA 1
ATOM 2363 C C . ASN A 1 320 ? 59.428 23.110 65.939 1.00 25.63 312 ASN A C 1
ATOM 2364 O O . ASN A 1 320 ? 58.279 23.544 66.081 1.00 24.93 312 ASN A O 1
ATOM 2369 N N . GLU A 1 321 ? 60.173 23.379 64.873 1.00 26.88 313 GLU A N 1
ATOM 2370 C CA . GLU A 1 321 ? 59.768 24.384 63.904 1.00 27.53 313 GLU A CA 1
ATOM 2371 C C . GLU A 1 321 ? 58.640 23.821 63.057 1.00 24.51 313 GLU A C 1
ATOM 2372 O O . GLU A 1 321 ? 57.603 24.492 62.858 1.00 22.49 313 GLU A O 1
ATOM 2378 N N . LEU A 1 322 ? 58.811 22.580 62.597 1.00 21.41 314 LEU A N 1
ATOM 2379 C CA . LEU A 1 322 ? 57.780 21.952 61.775 1.00 20.37 314 LEU A CA 1
ATOM 2380 C C . LEU A 1 322 ? 56.475 21.778 62.558 1.00 18.80 314 LEU A C 1
ATOM 2381 O O . LEU A 1 322 ? 55.362 21.945 62.001 1.00 17.48 314 LEU A O 1
ATOM 2386 N N . ARG A 1 323 ? 56.591 21.416 63.835 1.00 16.99 315 ARG A N 1
ATOM 2387 C CA . ARG A 1 323 ? 55.405 21.190 64.662 1.00 17.20 315 ARG A CA 1
ATOM 2388 C C . ARG A 1 323 ? 54.573 22.492 64.774 1.00 17.06 315 ARG A C 1
ATOM 2389 O O . ARG A 1 323 ? 53.335 22.474 64.614 1.00 16.15 315 ARG A O 1
ATOM 2397 N N . LYS A 1 324 ? 55.246 23.599 65.081 1.00 16.94 316 LYS A N 1
ATOM 2398 C CA . LYS A 1 324 ? 54.579 24.900 65.147 1.00 17.54 316 LYS A CA 1
ATOM 2399 C C . LYS A 1 324 ? 53.980 25.275 63.778 1.00 17.30 316 LYS A C 1
ATOM 2400 O O . LYS A 1 324 ? 52.831 25.771 63.685 1.00 18.11 316 LYS A O 1
ATOM 2402 N N . GLU A 1 325 ? 54.744 25.038 62.723 1.00 17.90 317 GLU A N 1
ATOM 2403 C CA . GLU A 1 325 ? 54.275 25.330 61.352 1.00 17.98 317 GLU A CA 1
ATOM 2404 C C . GLU A 1 325 ? 53.043 24.505 61.013 1.00 16.74 317 GLU A C 1
ATOM 2405 O O . GLU A 1 325 ? 52.115 25.034 60.384 1.00 15.57 317 GLU A O 1
ATOM 2411 N N . TRP A 1 326 ? 53.030 23.241 61.448 1.00 14.83 318 TRP A N 1
ATOM 2412 C CA . TRP A 1 326 ? 51.888 22.370 61.167 1.00 14.63 318 TRP A CA 1
ATOM 2413 C C . TRP A 1 326 ? 50.619 22.874 61.842 1.00 14.75 318 TRP A C 1
ATOM 2414 O O . TRP A 1 326 ? 49.549 23.032 61.194 1.00 13.34 318 TRP A O 1
ATOM 2425 N N . GLU A 1 327 ? 50.712 23.192 63.145 1.00 15.33 319 GLU A N 1
ATOM 2426 C CA . GLU A 1 327 ? 49.537 23.696 63.852 1.00 15.63 319 GLU A CA 1
ATOM 2427 C C . GLU A 1 327 ? 48.942 24.954 63.226 1.00 15.22 319 GLU A C 1
ATOM 2428 O O . GLU A 1 327 ? 47.716 25.066 63.104 1.00 15.41 319 GLU A O 1
ATOM 2434 N N . ALA A 1 328 ? 49.789 25.858 62.765 1.00 15.75 320 ALA A N 1
ATOM 2435 C CA . ALA A 1 328 ? 49.351 27.110 62.157 1.00 15.84 320 ALA A CA 1
ATOM 2436 C C . ALA A 1 328 ? 48.702 26.816 60.809 1.00 15.28 320 ALA A C 1
ATOM 2437 O O . ALA A 1 328 ? 47.711 27.467 60.419 1.00 14.79 320 ALA A O 1
ATOM 2439 N N . GLU A 1 329 ? 49.269 25.856 60.086 1.00 14.94 321 GLU A N 1
ATOM 2440 C CA . GLU A 1 329 ? 48.729 25.446 58.763 1.00 15.38 321 GLU A CA 1
ATOM 2441 C C . GLU A 1 329 ? 47.348 24.808 58.904 1.00 14.78 321 GLU A C 1
ATOM 2442 O O . GLU A 1 329 ? 46.408 25.136 58.140 1.00 15.11 321 GLU A O 1
ATOM 2448 N N . LEU A 1 330 ? 47.192 23.913 59.881 1.00 14.31 322 LEU A N 1
ATOM 2449 C CA . LEU A 1 330 ? 45.886 23.286 60.149 1.00 13.73 322 LEU A CA 1
ATOM 2450 C C . LEU A 1 330 ? 44.833 24.311 60.585 1.00 13.77 322 LEU A C 1
ATOM 2451 O O . LEU A 1 330 ? 43.652 24.298 60.159 1.00 12.67 322 LEU A O 1
ATOM 2456 N N . SER A 1 331 ? 45.237 25.221 61.461 1.00 14.19 323 SER A N 1
ATOM 2457 C CA A SER A 1 331 ? 44.375 26.340 61.840 0.50 14.58 323 SER A CA 1
ATOM 2458 C CA B SER A 1 331 ? 44.352 26.325 61.836 0.50 14.56 323 SER A CA 1
ATOM 2459 C C . SER A 1 331 ? 43.907 27.132 60.610 1.00 14.58 323 SER A C 1
ATOM 2460 O O . SER A 1 331 ? 42.726 27.500 60.508 1.00 14.83 323 SER A O 1
ATOM 2465 N N . ALA A 1 332 ? 44.837 27.412 59.685 1.00 14.20 324 ALA A N 1
ATOM 2466 C CA . ALA A 1 332 ? 44.504 28.218 58.476 1.00 14.16 324 ALA A CA 1
ATOM 2467 C C . ALA A 1 332 ? 43.551 27.391 57.593 1.00 13.81 324 ALA A C 1
ATOM 2468 O O . ALA A 1 332 ? 42.652 27.944 56.959 1.00 13.73 324 ALA A O 1
ATOM 2470 N N . MET A 1 333 ? 43.759 26.069 57.571 1.00 13.78 325 MET A N 1
ATOM 2471 C CA . MET A 1 333 ? 42.887 25.198 56.800 1.00 13.67 325 MET A CA 1
ATOM 2472 C C . MET A 1 333 ? 41.488 25.222 57.380 1.00 13.45 325 MET A C 1
ATOM 2473 O O . MET A 1 333 ? 40.501 25.325 56.645 1.00 14.38 325 MET A O 1
ATOM 2478 N N . ALA A 1 334 ? 41.380 25.096 58.695 1.00 13.09 326 ALA A N 1
ATOM 2479 C CA . ALA A 1 334 ? 40.076 25.226 59.337 1.00 13.36 326 ALA A CA 1
ATOM 2480 C C . ALA A 1 334 ? 39.454 26.604 59.082 1.00 13.34 326 ALA A C 1
ATOM 2481 O O . ALA A 1 334 ? 38.265 26.703 58.835 1.00 12.86 326 ALA A O 1
ATOM 2483 N N . GLU A 1 335 ? 40.242 27.663 59.134 1.00 14.68 327 GLU A N 1
ATOM 2484 C CA . GLU A 1 335 ? 39.666 28.971 58.866 1.00 15.46 327 GLU A CA 1
ATOM 2485 C C . GLU A 1 335 ? 39.066 29.022 57.444 1.00 14.90 327 GLU A C 1
ATOM 2486 O O . GLU A 1 335 ? 37.991 29.622 57.224 1.00 14.54 327 GLU A O 1
ATOM 2492 N N . ARG A 1 336 ? 39.739 28.397 56.489 1.00 13.90 328 ARG A N 1
ATOM 2493 C CA . ARG A 1 336 ? 39.277 28.475 55.087 1.00 13.49 328 ARG A CA 1
ATOM 2494 C C . ARG A 1 336 ? 37.948 27.755 54.995 1.00 13.41 328 ARG A C 1
ATOM 2495 O O . ARG A 1 336 ? 37.039 28.204 54.283 1.00 13.33 328 ARG A O 1
ATOM 2503 N N . ILE A 1 337 ? 37.802 26.652 55.723 1.00 12.90 329 ILE A N 1
ATOM 2504 C CA . ILE A 1 337 ? 36.508 25.951 55.733 1.00 13.01 329 ILE A CA 1
ATOM 2505 C C . ILE A 1 337 ? 35.406 26.886 56.252 1.00 13.61 329 ILE A C 1
ATOM 2506 O O . ILE A 1 337 ? 34.324 26.960 55.690 1.00 13.43 329 ILE A O 1
ATOM 2511 N N . ARG A 1 338 ? 35.676 27.606 57.329 1.00 14.96 330 ARG A N 1
ATOM 2512 C CA . ARG A 1 338 ? 34.695 28.562 57.890 1.00 16.26 330 ARG A CA 1
ATOM 2513 C C . ARG A 1 338 ? 34.313 29.617 56.880 1.00 15.91 330 ARG A C 1
ATOM 2514 O O . ARG A 1 338 ? 33.153 29.970 56.805 1.00 16.89 330 ARG A O 1
ATOM 2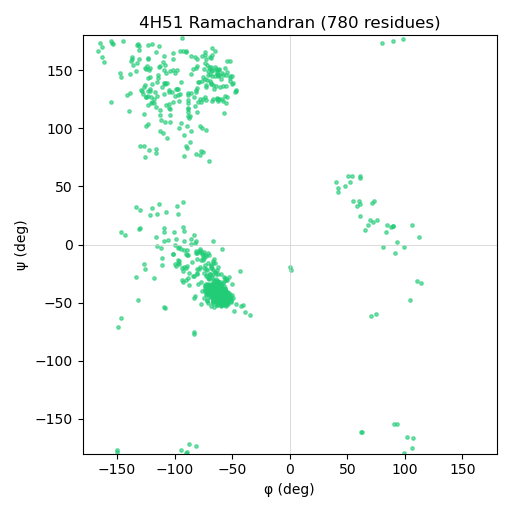522 N N . THR A 1 339 ? 35.279 30.114 56.109 1.00 15.39 331 THR A N 1
ATOM 2523 C CA . THR A 1 339 ? 34.941 31.126 55.056 1.00 16.25 331 THR A CA 1
ATOM 2524 C C . THR A 1 339 ? 34.018 30.505 54.037 1.00 15.48 331 THR A C 1
ATOM 2525 O O . THR A 1 339 ? 33.084 31.185 53.553 1.00 15.17 331 THR A O 1
ATOM 2529 N N . MET A 1 340 ? 34.242 29.217 53.703 1.00 14.38 332 MET A N 1
ATOM 2530 C CA . MET A 1 340 ? 33.346 28.517 52.764 1.00 14.14 332 MET A CA 1
ATOM 2531 C C . MET A 1 340 ? 31.954 28.336 53.292 1.00 14.26 332 MET A C 1
ATOM 2532 O O . MET A 1 340 ? 30.991 28.597 52.539 1.00 13.97 332 MET A O 1
ATOM 2537 N N . ARG A 1 341 ? 31.819 27.903 54.557 1.00 14.35 333 ARG A N 1
ATOM 2538 C CA . ARG A 1 341 ? 30.503 27.834 55.171 1.00 14.92 333 ARG A CA 1
ATOM 2539 C C . ARG A 1 341 ? 29.767 29.186 55.039 1.00 15.68 333 ARG A C 1
ATOM 2540 O O . ARG A 1 341 ? 28.597 29.261 54.639 1.00 16.40 333 ARG A O 1
ATOM 2548 N N . ARG A 1 342 ? 30.466 30.259 55.352 1.00 16.43 334 ARG A N 1
ATOM 2549 C CA . ARG A 1 342 ? 29.874 31.588 55.339 1.00 17.56 334 ARG A CA 1
ATOM 2550 C C . ARG A 1 342 ? 29.441 31.975 53.915 1.00 17.10 334 ARG A C 1
ATOM 2551 O O . ARG A 1 342 ? 28.369 32.578 53.716 1.00 17.28 334 ARG A O 1
ATOM 2559 N N . THR A 1 343 ? 30.248 31.607 52.923 1.00 16.47 335 THR A N 1
ATOM 2560 C CA . THR A 1 343 ? 29.947 31.974 51.546 1.00 16.64 335 THR A CA 1
ATOM 2561 C C . THR A 1 343 ? 28.677 31.269 51.059 1.00 16.68 335 THR A C 1
ATOM 2562 O O . THR A 1 343 ? 27.767 31.923 50.493 1.00 17.15 335 THR A O 1
ATOM 2566 N N . VAL A 1 344 ? 28.579 29.983 51.359 1.00 15.79 336 VAL A N 1
ATOM 2567 C CA . VAL A 1 344 ? 27.369 29.214 51.085 1.00 15.86 336 VAL A CA 1
ATOM 2568 C C . VAL A 1 344 ? 26.145 29.809 51.836 1.00 16.11 336 VAL A C 1
ATOM 2569 O O . VAL A 1 344 ? 25.095 30.054 51.234 1.00 16.30 336 VAL A O 1
ATOM 2573 N N . TYR A 1 345 ? 26.260 30.001 53.134 1.00 16.55 337 TYR A N 1
ATOM 2574 C CA . TYR A 1 345 ? 25.163 30.483 53.962 1.00 17.12 337 TYR A CA 1
ATOM 2575 C C . TYR A 1 345 ? 24.640 31.808 53.459 1.00 17.75 337 TYR A C 1
ATOM 2576 O O . TYR A 1 345 ? 23.444 31.958 53.246 1.00 18.78 337 TYR A O 1
ATOM 2585 N N . ASP A 1 346 ? 25.537 32.776 53.260 1.00 18.08 338 ASP A N 1
ATOM 2586 C CA . ASP A 1 346 ? 25.116 34.113 52.797 1.00 19.02 338 ASP A CA 1
ATOM 2587 C C . ASP A 1 346 ? 24.334 34.047 51.493 1.00 19.34 338 ASP A C 1
ATOM 2588 O O . ASP A 1 346 ? 23.350 34.793 51.287 1.00 20.25 338 ASP A O 1
ATOM 2593 N N . GLU A 1 347 ? 24.737 33.154 50.613 1.00 19.91 339 GLU A N 1
ATOM 2594 C CA . GLU A 1 347 ? 24.065 33.034 49.339 1.00 20.42 339 GLU A CA 1
ATOM 2595 C C . GLU A 1 347 ? 22.693 32.379 49.465 1.00 20.84 339 GLU A C 1
ATOM 2596 O O . GLU A 1 347 ? 21.746 32.789 48.745 1.00 21.55 339 GLU A O 1
ATOM 2602 N N . LEU A 1 348 ? 22.584 31.357 50.317 1.00 20.09 340 LEU A N 1
ATOM 2603 C CA . LEU A 1 348 ? 21.270 30.784 50.650 1.00 20.45 340 LEU A CA 1
ATOM 2604 C C . LEU A 1 348 ? 20.314 31.861 51.196 1.00 21.11 340 LEU A C 1
ATOM 2605 O O . LEU A 1 348 ? 19.133 31.839 50.870 1.00 20.86 340 LEU A O 1
ATOM 2610 N N . LEU A 1 349 ? 20.833 32.766 52.027 1.00 21.74 341 LEU A N 1
ATOM 2611 C CA . LEU A 1 349 ? 20.034 33.884 52.544 1.00 23.23 341 LEU A CA 1
ATOM 2612 C C . LEU A 1 349 ? 19.649 34.856 51.394 1.00 24.59 341 LEU A C 1
ATOM 2613 O O . LEU A 1 349 ? 18.460 35.238 51.236 1.00 24.93 341 LEU A O 1
ATOM 2618 N N . ARG A 1 350 ? 20.626 35.277 50.593 1.00 24.61 342 ARG A N 1
ATOM 2619 C CA . ARG A 1 350 ? 20.323 36.156 49.438 1.00 25.87 342 ARG A CA 1
ATOM 2620 C C . ARG A 1 350 ? 19.227 35.616 48.494 1.00 26.21 342 ARG A C 1
ATOM 2621 O O . ARG A 1 350 ? 18.369 36.391 48.027 1.00 25.70 342 ARG A O 1
ATOM 2629 N N . LEU A 1 351 ? 19.258 34.309 48.210 1.00 25.05 343 LEU A N 1
ATOM 2630 C CA . LEU A 1 351 ? 18.295 33.660 47.300 1.00 26.20 343 LEU A CA 1
ATOM 2631 C C . LEU A 1 351 ? 16.959 33.326 47.971 1.00 26.40 343 LEU A C 1
ATOM 2632 O O . LEU A 1 351 ? 16.059 32.813 47.315 1.00 25.51 343 LEU A O 1
ATOM 2637 N N . GLN A 1 352 ? 16.896 33.526 49.287 1.00 26.09 344 GLN A N 1
ATOM 2638 C CA . GLN A 1 352 ? 15.714 33.309 50.115 1.00 27.14 344 GLN A CA 1
ATOM 2639 C C . GLN A 1 352 ? 15.245 31.883 50.084 1.00 26.30 344 GLN A C 1
ATOM 2640 O O . GLN A 1 352 ? 14.045 31.586 50.170 1.00 25.13 344 GLN A O 1
ATOM 2646 N N . THR A 1 353 ? 16.211 30.975 49.994 1.00 24.66 345 THR A N 1
ATOM 2647 C CA . THR A 1 353 ? 15.915 29.565 49.928 1.00 24.04 345 THR A CA 1
ATOM 2648 C C . THR A 1 353 ? 15.046 29.149 51.105 1.00 24.26 345 THR A C 1
ATOM 2649 O O . THR A 1 353 ? 15.375 29.408 52.255 1.00 23.33 345 THR A O 1
ATOM 2653 N N . PRO A 1 354 ? 13.913 28.506 50.818 1.00 26.00 346 PRO A N 1
ATOM 2654 C CA . PRO A 1 354 ? 13.063 28.118 51.925 1.00 26.94 346 PRO A CA 1
ATOM 2655 C C . PRO A 1 354 ? 13.805 27.293 52.979 1.00 26.22 346 PRO A C 1
ATOM 2656 O O . PRO A 1 354 ? 14.736 26.547 52.648 1.00 26.43 346 PRO A O 1
ATOM 2660 N N . GLY A 1 355 ? 13.383 27.438 54.229 1.00 26.28 347 GLY A N 1
ATOM 2661 C CA . GLY A 1 355 ? 13.945 26.681 55.336 1.00 26.17 347 GLY A CA 1
ATOM 2662 C C . GLY A 1 355 ? 14.992 27.495 56.093 1.00 24.76 347 GLY A C 1
ATOM 2663 O O . GLY A 1 355 ? 15.312 28.620 55.724 1.00 24.22 347 GLY A O 1
ATOM 2664 N N . SER A 1 356 ? 15.515 26.912 57.163 1.00 24.35 348 SER A N 1
ATOM 2665 C CA . SER A 1 356 ? 16.641 27.508 57.878 1.00 23.20 348 SER A CA 1
ATOM 2666 C C . SER A 1 356 ? 17.960 26.831 57.476 1.00 21.64 348 SER A C 1
ATOM 2667 O O . SER A 1 356 ? 18.013 25.637 57.181 1.00 20.20 348 SER A O 1
ATOM 2670 N N . TRP A 1 357 ? 19.020 27.625 57.481 1.00 19.75 349 TRP A N 1
ATOM 2671 C CA . TRP A 1 357 ? 20.306 27.201 56.981 1.00 19.13 349 TRP A CA 1
ATOM 2672 C C . TRP A 1 357 ? 21.480 27.468 57.901 1.00 17.90 349 TRP A C 1
ATOM 2673 O O . TRP A 1 357 ? 22.637 27.311 57.485 1.00 17.61 349 TRP A O 1
ATOM 2684 N N . GLU A 1 358 ? 21.188 27.803 59.161 1.00 17.88 350 GLU A N 1
ATOM 2685 C CA . GLU A 1 358 ? 22.220 28.116 60.167 1.00 17.99 350 GLU A CA 1
ATOM 2686 C C . GLU A 1 358 ? 23.148 26.950 60.474 1.00 16.99 350 GLU A C 1
ATOM 2687 O O . GLU A 1 358 ? 24.283 27.143 60.896 1.00 16.55 350 GLU A O 1
ATOM 2693 N N . HIS A 1 359 ? 22.664 25.731 60.265 1.00 16.42 351 HIS A N 1
ATOM 2694 C CA . HIS A 1 359 ? 23.507 24.570 60.419 1.00 15.73 351 HIS A CA 1
ATOM 2695 C C . HIS A 1 359 ? 24.718 24.570 59.484 1.00 15.41 351 HIS A C 1
ATOM 2696 O O . HIS A 1 359 ? 25.742 23.976 59.804 1.00 14.70 351 HIS A O 1
ATOM 2703 N N . VAL A 1 360 ? 24.626 25.261 58.354 1.00 15.33 352 VAL A N 1
ATOM 2704 C CA . VAL A 1 360 ? 25.754 25.371 57.430 1.00 15.34 352 VAL A CA 1
ATOM 2705 C C . VAL A 1 360 ? 26.944 26.058 58.124 1.00 15.92 352 VAL A C 1
ATOM 2706 O O . VAL A 1 360 ? 28.116 25.583 58.012 1.00 15.72 352 VAL A O 1
ATOM 2710 N N . ILE A 1 361 ? 26.644 27.114 58.893 1.00 16.19 353 ILE A N 1
ATOM 2711 C CA . ILE A 1 361 ? 27.687 27.814 59.617 1.00 16.89 353 ILE A CA 1
ATOM 2712 C C . ILE A 1 361 ? 27.920 27.296 61.028 1.00 17.16 353 ILE A C 1
ATOM 2713 O O . ILE A 1 361 ? 29.006 27.523 61.574 1.00 18.78 353 ILE A O 1
ATOM 2718 N N . ASN A 1 362 ? 26.973 26.575 61.612 1.00 16.73 354 ASN A N 1
ATOM 2719 C CA . ASN A 1 362 ? 27.178 26.077 62.972 1.00 16.76 354 ASN A CA 1
ATOM 2720 C C . ASN A 1 362 ? 27.764 24.673 63.044 1.00 15.95 354 ASN A C 1
ATOM 2721 O O . ASN A 1 362 ? 28.359 24.292 64.055 1.00 16.57 354 ASN A O 1
ATOM 2726 N N . GLN A 1 363 ? 27.614 23.877 61.995 1.00 15.34 355 GLN A N 1
ATOM 2727 C CA . GLN A 1 363 ? 28.270 22.607 62.006 1.00 15.05 355 GLN A CA 1
ATOM 2728 C C . GLN A 1 363 ? 29.769 22.844 61.859 1.00 14.95 355 GLN A C 1
ATOM 2729 O O . GLN A 1 363 ? 30.209 23.852 61.308 1.00 14.53 355 GLN A O 1
ATOM 2735 N N . ILE A 1 364 ? 30.541 21.946 62.451 1.00 14.77 356 ILE A N 1
ATOM 2736 C CA . ILE A 1 364 ? 31.995 22.011 62.414 1.00 14.93 356 ILE A CA 1
ATOM 2737 C C . ILE A 1 364 ? 32.569 20.781 61.749 1.00 14.21 356 ILE A C 1
ATOM 2738 O O . ILE A 1 364 ? 31.851 19.812 61.420 1.00 14.23 356 ILE A O 1
ATOM 2743 N N . GLY A 1 365 ? 33.877 20.819 61.528 1.00 14.37 357 GLY A N 1
ATOM 2744 C CA . GLY A 1 365 ? 34.596 19.755 60.811 1.00 14.33 357 GLY A CA 1
ATOM 2745 C C . GLY A 1 365 ? 34.677 20.106 59.353 1.00 14.12 357 GLY A C 1
ATOM 2746 O O . GLY A 1 365 ? 34.588 21.274 59.007 1.00 14.26 357 GLY A O 1
ATOM 2747 N N . MET A 1 366 ? 34.800 19.120 58.485 1.00 14.37 358 MET A N 1
ATOM 2748 C CA . MET A 1 366 ? 34.927 19.397 57.041 1.00 15.47 358 MET A CA 1
ATOM 2749 C C . MET A 1 366 ? 33.596 19.480 56.304 1.00 14.41 358 MET A C 1
ATOM 2750 O O . MET A 1 366 ? 33.528 20.062 55.212 1.00 13.44 358 MET A O 1
ATOM 2755 N N . PHE A 1 367 ? 32.538 18.943 56.918 1.00 13.75 359 PHE A N 1
ATOM 2756 C CA . PHE A 1 367 ? 31.267 18.805 56.196 1.00 13.33 359 PHE A CA 1
ATOM 2757 C C . PHE A 1 367 ? 30.135 19.730 56.624 1.00 14.13 359 PHE A C 1
ATOM 2758 O O . PHE A 1 367 ? 30.159 20.337 57.702 1.00 13.71 359 PHE A O 1
ATOM 2766 N N . SER A 1 368 ? 29.131 19.851 55.733 1.00 14.64 360 SER A N 1
ATOM 2767 C CA . SER A 1 368 ? 27.782 20.175 56.161 1.00 15.12 360 SER A CA 1
ATOM 2768 C C . SER A 1 368 ? 26.878 18.997 55.867 1.00 14.74 360 SER A C 1
ATOM 2769 O O . SER A 1 368 ? 27.003 18.340 54.839 1.00 14.20 360 SER A O 1
ATOM 2772 N N . PHE A 1 369 ? 25.930 18.768 56.760 1.00 14.14 361 PHE A N 1
ATOM 2773 C CA . PHE A 1 369 ? 24.957 17.710 56.605 1.00 14.50 361 PHE A CA 1
ATOM 2774 C C . PHE A 1 369 ? 23.659 18.476 56.399 1.00 14.94 361 PHE A C 1
ATOM 2775 O O . PHE A 1 369 ? 23.069 19.013 57.337 1.00 15.29 361 PHE A O 1
ATOM 2783 N N . LEU A 1 370 ? 23.286 18.621 55.141 1.00 15.51 362 LEU A N 1
ATOM 2784 C CA . LEU A 1 370 ? 22.442 19.717 54.711 1.00 16.14 362 LEU A CA 1
ATOM 2785 C C . LEU A 1 370 ? 20.946 19.520 54.973 1.00 17.32 362 LEU A C 1
ATOM 2786 O O . LEU A 1 370 ? 20.194 20.487 55.080 1.00 16.65 362 LEU A O 1
ATOM 2791 N N . GLY A 1 371 ? 20.500 18.287 55.052 1.00 18.79 363 GLY A N 1
ATOM 2792 C CA . GLY A 1 371 ? 19.100 18.029 55.396 1.00 20.37 363 GLY A CA 1
ATOM 2793 C C . GLY A 1 371 ? 18.207 17.895 54.184 1.00 21.86 363 GLY A C 1
ATOM 2794 O O . GLY A 1 371 ? 16.996 17.727 54.307 1.00 23.89 363 GLY A O 1
ATOM 2795 N N . LEU A 1 372 ? 18.778 17.986 52.997 1.00 21.99 364 LEU A N 1
ATOM 2796 C CA . LEU A 1 372 ? 17.990 17.772 51.798 1.00 21.96 364 LEU A CA 1
ATOM 2797 C C . LEU A 1 372 ? 17.480 16.323 51.739 1.00 21.99 364 LEU A C 1
ATOM 2798 O O . LEU A 1 372 ? 18.091 15.402 52.261 1.00 20.95 364 LEU A O 1
ATOM 2803 N N . SER A 1 373 ? 16.349 16.135 51.067 1.00 21.75 365 SER A N 1
ATOM 2804 C CA . SER A 1 373 ? 15.862 14.799 50.791 1.00 21.92 365 SER A CA 1
ATOM 2805 C C . SER A 1 373 ? 16.736 14.037 49.784 1.00 21.05 365 SER A C 1
ATOM 2806 O O . SER A 1 373 ? 17.498 14.625 49.020 1.00 19.69 365 SER A O 1
ATOM 2809 N N . LYS A 1 374 ? 16.590 12.717 49.778 1.00 21.42 366 LYS A N 1
ATOM 2810 C CA . LYS A 1 374 ? 17.289 11.885 48.820 1.00 22.44 366 LYS A CA 1
ATOM 2811 C C . LYS A 1 374 ? 17.066 12.390 47.392 1.00 22.05 366 LYS A C 1
ATOM 2812 O O . LYS A 1 374 ? 18.018 12.452 46.591 1.00 21.19 366 LYS A O 1
ATOM 2818 N N . ALA A 1 375 ? 15.828 12.754 47.046 1.00 21.21 367 ALA A N 1
ATOM 2819 C CA . ALA A 1 375 ? 15.557 13.222 45.679 1.00 21.44 367 ALA A CA 1
ATOM 2820 C C . ALA A 1 375 ? 16.289 14.527 45.407 1.00 20.87 367 ALA A C 1
ATOM 2821 O O . ALA A 1 375 ? 16.774 14.761 44.321 1.00 20.93 367 ALA A O 1
ATOM 2823 N N . GLN A 1 376 ? 16.294 15.406 46.392 1.00 20.68 368 GLN A N 1
ATOM 2824 C CA . GLN A 1 376 ? 17.005 16.689 46.268 1.00 20.20 368 GLN A CA 1
ATOM 2825 C C . GLN A 1 376 ? 18.521 16.528 46.121 1.00 19.17 368 GLN A C 1
ATOM 2826 O O . GLN A 1 376 ? 19.183 17.291 45.381 1.00 18.67 368 GLN A O 1
ATOM 2832 N N . CYS A 1 377 ? 19.082 15.521 46.797 1.00 19.33 369 CYS A N 1
ATOM 2833 C CA . CYS A 1 377 ? 20.513 15.274 46.690 1.00 18.80 369 CYS A CA 1
ATOM 2834 C C . CYS A 1 377 ? 20.809 14.676 45.341 1.00 20.04 369 CYS A C 1
ATOM 2835 O O . CYS A 1 377 ? 21.827 14.977 44.746 1.00 19.40 369 CYS A O 1
ATOM 2838 N N . GLU A 1 378 ? 19.907 13.814 44.852 1.00 21.47 370 GLU A N 1
ATOM 2839 C CA . GLU A 1 378 ? 20.031 13.270 43.512 1.00 21.55 370 GLU A CA 1
ATOM 2840 C C . GLU A 1 378 ? 19.990 14.397 42.470 1.00 21.41 370 GLU A C 1
ATOM 2841 O O . GLU A 1 378 ? 20.789 14.408 41.525 1.00 20.99 370 GLU A O 1
ATOM 2847 N N . TYR A 1 379 ? 19.041 15.320 42.631 1.00 21.12 371 TYR A N 1
ATOM 2848 C CA . TYR A 1 379 ? 19.005 16.518 41.797 1.00 21.23 371 TYR A CA 1
ATOM 2849 C C . TYR A 1 379 ? 20.360 17.251 41.750 1.00 20.37 371 TYR A C 1
ATOM 2850 O O . TYR A 1 379 ? 20.867 17.617 40.668 1.00 20.15 371 TYR A O 1
ATOM 2859 N N . CYS A 1 380 ? 20.945 17.471 42.917 1.00 20.07 372 CYS A N 1
ATOM 2860 C CA . CYS A 1 380 ? 22.231 18.214 42.996 1.00 19.42 372 CYS A CA 1
ATOM 2861 C C . CYS A 1 380 ? 23.277 17.448 42.178 1.00 19.20 372 CYS A C 1
ATOM 2862 O O . CYS A 1 380 ? 23.914 18.017 41.281 1.00 17.92 372 CYS A O 1
ATOM 2865 N N . GLN A 1 381 ? 23.380 16.143 42.444 1.00 19.07 373 GLN A N 1
ATOM 2866 C CA . GLN A 1 381 ? 24.347 15.285 41.741 1.00 19.25 373 GLN A CA 1
ATOM 2867 C C . GLN A 1 381 ? 24.135 15.348 40.236 1.00 19.84 373 GLN A C 1
ATOM 2868 O O . GLN A 1 381 ? 25.088 15.465 39.487 1.00 19.43 373 GLN A O 1
ATOM 2874 N N . ASN A 1 382 ? 22.880 15.244 39.792 1.00 20.58 374 ASN A N 1
ATOM 2875 C CA . ASN A 1 382 ? 22.553 15.355 38.364 1.00 22.29 374 ASN A CA 1
ATOM 2876 C C . ASN A 1 382 ? 22.795 16.722 37.757 1.00 21.77 374 ASN A C 1
ATOM 2877 O O . ASN A 1 382 ? 22.833 16.838 36.557 1.00 24.31 374 ASN A O 1
ATOM 2882 N N . HIS A 1 383 ? 22.957 17.739 38.581 1.00 21.13 375 HIS A N 1
ATOM 2883 C CA . HIS A 1 383 ? 23.404 19.065 38.127 1.00 21.44 375 HIS A CA 1
ATOM 2884 C C . HIS A 1 383 ? 24.834 19.314 38.556 1.00 20.14 375 HIS A C 1
ATOM 2885 O O . HIS A 1 383 ? 25.225 20.460 38.766 1.00 20.30 375 HIS A O 1
ATOM 2892 N N . ASN A 1 384 ? 25.597 18.228 38.709 1.00 18.32 376 ASN A N 1
ATOM 2893 C CA . ASN A 1 384 ? 27.093 18.249 38.867 1.00 18.34 376 ASN A CA 1
ATOM 2894 C C . ASN A 1 384 ? 27.591 18.826 40.195 1.00 17.64 376 ASN A C 1
ATOM 2895 O O . ASN A 1 384 ? 28.732 19.261 40.291 1.00 17.53 376 ASN A O 1
ATOM 2900 N N . ILE A 1 385 ? 26.719 18.837 41.202 1.00 17.25 377 ILE A N 1
ATOM 2901 C CA . ILE A 1 385 ? 27.079 19.264 42.562 1.00 16.76 377 ILE A CA 1
ATOM 2902 C C . ILE A 1 385 ? 27.058 17.990 43.396 1.00 15.95 377 ILE A C 1
ATOM 2903 O O . ILE A 1 385 ? 25.995 17.477 43.755 1.00 16.63 377 ILE A O 1
ATOM 2908 N N . PHE A 1 386 ? 28.240 17.402 43.562 1.00 15.25 378 PHE A N 1
ATOM 2909 C CA . PHE A 1 386 ? 28.363 16.041 44.037 1.00 14.15 378 PHE A CA 1
ATOM 2910 C C . PHE A 1 386 ? 28.459 16.020 45.549 1.00 13.77 378 PHE A C 1
ATOM 2911 O O . PHE A 1 386 ? 29.540 16.062 46.148 1.00 12.49 378 PHE A O 1
ATOM 2919 N N . ILE A 1 387 ? 27.278 16.048 46.158 1.00 14.13 379 ILE A N 1
ATOM 2920 C CA . ILE A 1 387 ? 27.105 15.764 47.569 1.00 14.08 379 ILE A CA 1
ATOM 2921 C C . ILE A 1 387 ? 26.562 14.325 47.722 1.00 14.10 379 ILE A C 1
ATOM 2922 O O . ILE A 1 387 ? 26.055 13.745 46.763 1.00 14.70 379 ILE A O 1
ATOM 2927 N N . THR A 1 388 ? 26.623 13.744 48.912 1.00 14.45 380 THR A N 1
ATOM 2928 C CA . THR A 1 388 ? 26.108 12.373 49.034 1.00 14.42 380 THR A CA 1
ATOM 2929 C C . THR A 1 388 ? 24.576 12.356 48.990 1.00 16.02 380 THR A C 1
ATOM 2930 O O . THR A 1 388 ? 23.929 13.400 49.138 1.00 15.94 380 THR A O 1
ATOM 2934 N N . VAL A 1 389 ? 24.013 11.168 48.793 1.00 17.24 381 VAL A N 1
ATOM 2935 C CA . VAL A 1 389 ? 22.566 10.977 48.808 1.00 18.18 381 VAL A CA 1
ATOM 2936 C C . VAL A 1 389 ? 21.990 11.256 50.197 1.00 18.69 381 VAL A C 1
ATOM 2937 O O . VAL A 1 389 ? 20.811 11.614 50.305 1.00 19.78 381 VAL A O 1
ATOM 2941 N N . SER A 1 390 ? 22.799 11.138 51.256 1.00 17.84 382 SER A N 1
ATOM 2942 C CA . SER A 1 390 ? 22.337 11.487 52.617 1.00 17.63 382 SER A CA 1
ATOM 2943 C C . SER A 1 390 ? 22.419 13.004 52.940 1.00 17.01 382 SER A C 1
ATOM 2944 O O . SER A 1 390 ? 22.103 13.408 54.054 1.00 16.50 382 SER A O 1
ATOM 2947 N N . GLY A 1 391 ? 22.864 13.819 51.981 1.00 15.99 383 GLY A N 1
ATOM 2948 C CA . GLY A 1 391 ? 22.999 15.254 52.139 1.00 15.74 383 GLY A CA 1
ATOM 2949 C C . GLY A 1 391 ? 24.317 15.788 52.706 1.00 14.85 383 GLY A C 1
ATOM 2950 O O . GLY A 1 391 ? 24.387 16.947 53.139 1.00 15.18 383 GLY A O 1
ATOM 2951 N N . ARG A 1 392 ? 25.363 14.976 52.743 1.00 14.55 384 ARG A N 1
ATOM 2952 C CA . ARG A 1 392 ? 26.681 15.428 53.246 1.00 14.29 384 ARG A CA 1
ATOM 2953 C C . ARG A 1 392 ? 27.488 16.103 52.153 1.00 13.97 384 ARG A C 1
ATOM 2954 O O . ARG A 1 392 ? 27.643 15.518 51.094 1.00 13.37 384 ARG A O 1
ATOM 2962 N N . ALA A 1 393 ? 28.028 17.295 52.438 1.00 13.37 385 ALA A N 1
ATOM 2963 C CA . ALA A 1 393 ? 28.836 18.075 51.509 1.00 13.15 385 ALA A CA 1
ATOM 2964 C C . ALA A 1 393 ? 30.184 18.398 52.147 1.00 12.64 385 ALA A C 1
ATOM 2965 O O . ALA A 1 393 ? 30.221 18.896 53.257 1.00 12.96 385 ALA A O 1
ATOM 2967 N N . ASN A 1 394 ? 31.280 18.080 51.452 1.00 12.33 386 ASN A N 1
ATOM 2968 C CA . ASN A 1 394 ? 32.622 18.490 51.848 1.00 12.42 386 ASN A CA 1
ATOM 2969 C C . ASN A 1 394 ? 32.859 19.973 51.612 1.00 12.87 386 ASN A C 1
ATOM 2970 O O . ASN A 1 394 ? 33.193 20.384 50.488 1.00 12.66 386 ASN A O 1
ATOM 2975 N N . MET A 1 395 ? 32.713 20.757 52.676 1.00 12.52 387 MET A N 1
ATOM 2976 C CA . MET A 1 395 ? 32.923 22.175 52.636 1.00 12.88 387 MET A CA 1
ATOM 2977 C C . MET A 1 395 ? 34.383 22.535 52.308 1.00 12.77 387 MET A C 1
ATOM 2978 O O . MET A 1 395 ? 34.637 23.542 51.661 1.00 13.48 387 MET A O 1
ATOM 2983 N N . ALA A 1 396 ? 35.307 21.637 52.619 1.00 11.88 388 ALA A N 1
ATOM 2984 C CA . ALA A 1 396 ? 36.708 21.847 52.389 1.00 12.03 388 ALA A CA 1
ATOM 2985 C C . ALA A 1 396 ? 37.088 21.644 50.938 1.00 12.55 388 ALA A C 1
ATOM 2986 O O . ALA A 1 396 ? 38.218 21.948 50.586 1.00 13.70 388 ALA A O 1
ATOM 2988 N N . GLY A 1 397 ? 36.134 21.172 50.100 1.00 12.15 389 GLY A N 1
ATOM 2989 C CA . GLY A 1 397 ? 36.318 20.975 48.685 1.00 12.10 389 GLY A CA 1
ATOM 2990 C C . GLY A 1 397 ? 35.815 22.137 47.832 1.00 12.65 389 GLY A C 1
ATOM 2991 O O . GLY A 1 397 ? 35.946 22.112 46.616 1.00 12.16 389 GLY A O 1
ATOM 2992 N N . LEU A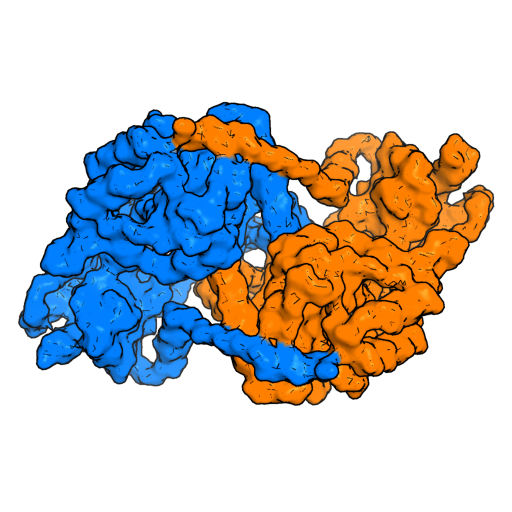 1 398 ? 35.253 23.137 48.504 1.00 12.81 390 LEU A N 1
ATOM 2993 C CA . LEU A 1 398 ? 34.708 24.324 47.878 1.00 13.46 390 LEU A CA 1
ATOM 2994 C C . LEU A 1 398 ? 35.764 25.375 47.594 1.00 13.58 390 LEU A C 1
ATOM 2995 O O . LEU A 1 398 ? 36.781 25.489 48.307 1.00 13.41 390 LEU A O 1
ATOM 3000 N N . THR A 1 399 ? 35.486 26.143 46.538 1.00 14.42 391 THR A N 1
ATOM 3001 C CA . THR A 1 399 ? 36.114 27.457 46.296 1.00 14.90 391 THR A CA 1
ATOM 3002 C C . THR A 1 399 ? 34.999 28.516 46.430 1.00 15.69 391 THR A C 1
ATOM 3003 O O . THR A 1 399 ? 33.796 28.192 46.495 1.00 15.33 391 THR A O 1
ATOM 3007 N N . HIS A 1 400 ? 35.383 29.772 46.437 1.00 16.38 392 HIS A N 1
ATOM 3008 C CA . HIS A 1 400 ? 34.384 30.854 46.420 1.00 17.89 392 HIS A CA 1
ATOM 3009 C C . HIS A 1 400 ? 33.338 30.599 45.387 1.00 18.05 392 HIS A C 1
ATOM 3010 O O . HIS A 1 400 ? 32.169 30.651 45.679 1.00 17.78 392 HIS A O 1
ATOM 3017 N N . GLU A 1 401 ? 33.763 30.315 44.153 1.00 19.22 393 GLU A N 1
ATOM 3018 C CA . GLU A 1 401 ? 32.847 30.118 43.024 1.00 19.82 393 GLU A CA 1
ATOM 3019 C C . GLU A 1 401 ? 31.939 28.889 43.207 1.00 18.18 393 GLU A C 1
ATOM 3020 O O . GLU A 1 401 ? 30.747 28.974 42.951 1.00 17.20 393 GLU A O 1
ATOM 3026 N N . THR A 1 402 ? 32.473 27.755 43.667 1.00 17.05 394 THR A N 1
ATOM 3027 C CA . THR A 1 402 ? 31.640 26.566 43.803 1.00 16.23 394 THR A CA 1
ATOM 3028 C C . THR A 1 402 ? 30.777 26.673 45.075 1.00 16.07 394 THR A C 1
ATOM 3029 O O . THR A 1 402 ? 29.744 25.998 45.180 1.00 16.24 394 THR A O 1
ATOM 3033 N N . ALA A 1 403 ? 31.166 27.537 46.012 1.00 15.46 395 ALA A N 1
ATOM 3034 C CA . ALA A 1 403 ? 30.339 27.805 47.211 1.00 15.88 395 ALA A CA 1
ATOM 3035 C C . ALA A 1 403 ? 29.020 28.447 46.772 1.00 15.91 395 ALA A C 1
ATOM 3036 O O . ALA A 1 403 ? 27.925 28.057 47.212 1.00 15.92 395 ALA A O 1
ATOM 3038 N N . LEU A 1 404 ? 29.113 29.370 45.825 1.00 16.82 396 LEU A N 1
ATOM 3039 C CA . LEU A 1 404 ? 27.927 29.996 45.233 1.00 17.27 396 LEU A CA 1
ATOM 3040 C C . LEU A 1 404 ? 27.123 28.989 44.404 1.00 17.73 396 LEU A C 1
ATOM 3041 O O . LEU A 1 404 ? 25.901 28.915 44.509 1.00 17.59 396 LEU A O 1
ATOM 3046 N N . MET A 1 405 ? 27.803 28.173 43.601 1.00 17.97 397 MET A N 1
ATOM 3047 C CA . MET A 1 405 ? 27.140 27.141 42.831 1.00 19.08 397 MET A CA 1
ATOM 3048 C C . MET A 1 405 ? 26.381 26.167 43.729 1.00 18.86 397 MET A C 1
ATOM 3049 O O . MET A 1 405 ? 25.229 25.872 43.458 1.00 19.82 397 MET A O 1
ATOM 3054 N N . LEU A 1 406 ? 27.016 25.708 44.816 1.00 17.51 398 LEU A N 1
ATOM 3055 C CA . LEU A 1 406 ? 26.347 24.839 45.761 1.00 16.95 398 LEU A CA 1
ATOM 3056 C C . LEU A 1 406 ? 25.061 25.471 46.280 1.00 17.02 398 LEU A C 1
ATOM 3057 O O . LEU A 1 406 ? 24.036 24.813 46.245 1.00 16.95 398 LEU A O 1
ATOM 3062 N N . ALA A 1 407 ? 25.141 26.707 46.789 1.00 17.40 399 ALA A N 1
ATOM 3063 C CA . ALA A 1 407 ? 23.969 27.441 47.291 1.00 18.47 399 ALA A CA 1
ATOM 3064 C C . ALA A 1 407 ? 22.896 27.580 46.217 1.00 19.19 399 ALA A C 1
ATOM 3065 O O . ALA A 1 407 ? 21.714 27.353 46.457 1.00 20.04 399 ALA A O 1
ATOM 3067 N N . GLN A 1 408 ? 23.312 27.908 45.010 1.00 19.98 400 GLN A N 1
ATOM 3068 C CA . GLN A 1 408 ? 22.342 28.085 43.927 1.00 20.75 400 GLN A CA 1
ATOM 3069 C C . GLN A 1 408 ? 21.651 26.782 43.527 1.00 20.67 400 GLN A C 1
ATOM 3070 O O . GLN A 1 408 ? 20.456 26.784 43.182 1.00 21.18 400 GLN A O 1
ATOM 3076 N N . THR A 1 409 ? 22.389 25.687 43.567 1.00 19.66 401 THR A N 1
ATOM 3077 C CA . THR A 1 409 ? 21.837 24.369 43.230 1.00 19.53 401 THR A CA 1
ATOM 3078 C C . THR A 1 409 ? 20.927 23.849 44.328 1.00 19.53 401 THR A C 1
ATOM 3079 O O . THR A 1 409 ? 19.857 23.281 44.035 1.00 21.77 401 THR A O 1
ATOM 3083 N N . ILE A 1 410 ? 21.303 24.079 45.581 1.00 18.55 402 ILE A N 1
ATOM 3084 C CA . ILE A 1 410 ? 20.425 23.756 46.689 1.00 18.88 402 ILE A CA 1
ATOM 3085 C C . ILE A 1 410 ? 19.097 24.485 46.536 1.00 20.00 402 ILE A C 1
ATOM 3086 O O . ILE A 1 410 ? 18.000 23.877 46.674 1.00 20.47 402 ILE A O 1
ATOM 3091 N N . ASN A 1 411 ? 19.199 25.782 46.253 1.00 20.59 403 ASN A N 1
ATOM 3092 C CA . ASN A 1 411 ? 18.017 26.658 46.070 1.00 21.82 403 ASN A CA 1
ATOM 3093 C C . ASN A 1 411 ? 17.055 26.092 44.994 1.00 22.31 403 ASN A C 1
ATOM 3094 O O . ASN A 1 411 ? 15.828 25.982 45.218 1.00 23.25 403 ASN A O 1
ATOM 3099 N N . ASP A 1 412 ? 17.614 25.676 43.868 1.00 22.55 404 ASP A N 1
ATOM 3100 C CA . ASP A 1 412 ? 16.815 25.034 42.815 1.00 24.13 404 ASP A CA 1
ATOM 3101 C C . ASP A 1 412 ? 16.230 23.689 43.267 1.00 24.08 404 ASP A C 1
ATOM 3102 O O . ASP A 1 412 ? 15.029 23.401 43.033 1.00 22.70 404 ASP A O 1
ATOM 3107 N N . ALA A 1 413 ? 17.049 22.885 43.942 1.00 23.05 405 ALA A N 1
ATOM 3108 C CA . ALA A 1 413 ? 16.635 21.540 44.398 1.00 23.26 405 ALA A CA 1
ATOM 3109 C C . ALA A 1 413 ? 15.463 21.624 45.389 1.00 24.57 405 ALA A C 1
ATOM 3110 O O . ALA A 1 413 ? 14.541 20.820 45.320 1.00 22.32 405 ALA A O 1
ATOM 3112 N N . VAL A 1 414 ? 15.522 22.610 46.288 1.00 25.05 406 VAL A N 1
ATOM 3113 C CA . VAL A 1 414 ? 14.528 22.807 47.340 1.00 27.49 406 VAL A CA 1
ATOM 3114 C C . VAL A 1 414 ? 13.200 23.362 46.787 1.00 30.05 406 VAL A C 1
ATOM 3115 O O . VAL A 1 414 ? 12.128 22.999 47.271 1.00 30.32 406 VAL A O 1
ATOM 3119 N N . ARG A 1 415 ? 13.279 24.218 45.768 1.00 32.20 407 ARG A N 1
ATOM 3120 C CA . ARG A 1 415 ? 12.092 24.746 45.080 1.00 34.27 407 ARG A CA 1
ATOM 3121 C C . ARG A 1 415 ? 11.701 23.810 43.922 1.00 36.30 407 ARG A C 1
ATOM 3122 O O . ARG A 1 415 ? 10.510 23.588 43.675 1.00 40.49 407 ARG A O 1
ATOM 3130 N N . MET B 1 15 ? 30.885 -6.704 86.313 1.00 40.18 7 MET B N 1
ATOM 3131 C CA . MET B 1 15 ? 32.277 -6.787 85.735 1.00 38.12 7 MET B CA 1
ATOM 3132 C C . MET B 1 15 ? 32.709 -5.493 85.027 1.00 36.34 7 MET B C 1
ATOM 3133 O O . MET B 1 15 ? 32.104 -5.104 84.035 1.00 35.36 7 MET B O 1
ATOM 3138 N N . THR B 1 16 ? 33.768 -4.859 85.533 1.00 34.06 8 THR B N 1
ATOM 3139 C CA . THR B 1 16 ? 34.314 -3.617 84.979 1.00 32.16 8 THR B CA 1
ATOM 3140 C C . THR B 1 16 ? 35.111 -3.887 83.713 1.00 30.12 8 THR B C 1
ATOM 3141 O O . THR B 1 16 ? 35.525 -5.028 83.461 1.00 29.63 8 THR B O 1
ATOM 3145 N N . THR B 1 17 ? 35.350 -2.859 82.906 1.00 29.01 9 THR B N 1
ATOM 3146 C CA . THR B 1 17 ? 36.167 -3.061 81.734 1.00 27.64 9 THR B CA 1
ATOM 3147 C C . THR B 1 17 ? 37.588 -3.449 82.152 1.00 27.14 9 THR B C 1
ATOM 3148 O O . THR B 1 17 ? 38.209 -4.287 81.506 1.00 26.01 9 THR B O 1
ATOM 3152 N N . ALA B 1 18 ? 38.077 -2.887 83.254 1.00 28.22 10 ALA B N 1
ATOM 3153 C CA . ALA B 1 18 ? 39.412 -3.264 83.718 1.00 28.77 10 ALA B CA 1
ATOM 3154 C C . ALA B 1 18 ? 39.478 -4.792 83.955 1.00 28.96 10 ALA B C 1
ATOM 3155 O O . ALA B 1 18 ? 40.431 -5.444 83.559 1.00 27.14 10 ALA B O 1
ATOM 3157 N N . GLU B 1 19 ? 38.439 -5.349 84.575 1.00 30.25 11 GLU B N 1
ATOM 3158 C CA . GLU B 1 19 ? 38.372 -6.800 84.848 1.00 30.78 11 GLU B CA 1
ATOM 3159 C C . GLU B 1 19 ? 38.241 -7.634 83.580 1.00 29.82 11 GLU B C 1
ATOM 3160 O O . GLU B 1 19 ? 38.811 -8.711 83.490 1.00 30.06 11 GLU B O 1
ATOM 3166 N N . ARG B 1 20 ? 37.552 -7.126 82.561 1.00 29.60 12 ARG B N 1
ATOM 3167 C CA . ARG B 1 20 ? 37.457 -7.855 81.297 1.00 28.60 12 ARG B CA 1
ATOM 3168 C C . ARG B 1 20 ? 38.782 -7.910 80.524 1.00 26.74 12 ARG B C 1
ATOM 3169 O O . ARG B 1 20 ? 39.079 -8.939 79.907 1.00 25.71 12 ARG B O 1
ATOM 3177 N N . TRP B 1 21 ? 39.532 -6.804 80.500 1.00 25.92 13 TRP B N 1
ATOM 3178 C CA . TRP B 1 21 ? 40.836 -6.791 79.858 1.00 24.75 13 TRP B CA 1
ATOM 3179 C C . TRP B 1 21 ? 41.808 -7.707 80.564 1.00 26.56 13 TRP B C 1
ATOM 3180 O O . TRP B 1 21 ? 42.697 -8.276 79.942 1.00 24.32 13 TRP B O 1
ATOM 3191 N N . GLN B 1 22 ? 41.666 -7.811 81.878 1.00 29.44 14 GLN B N 1
ATOM 3192 C CA . GLN B 1 22 ? 42.472 -8.736 82.675 1.00 32.77 14 GLN B CA 1
ATOM 3193 C C . GLN B 1 22 ? 42.458 -10.147 82.070 1.00 31.38 14 GLN B C 1
ATOM 3194 O O . GLN B 1 22 ? 43.456 -10.853 82.113 1.00 33.88 14 GLN B O 1
ATOM 3200 N N . LYS B 1 23 ? 41.347 -10.546 81.471 1.00 30.84 15 LYS B N 1
ATOM 3201 C CA . LYS B 1 23 ? 41.184 -11.895 80.968 1.00 29.93 15 LYS B CA 1
ATOM 3202 C C . LYS B 1 23 ? 41.836 -12.164 79.591 1.00 29.52 15 LYS B C 1
ATOM 3203 O O . LYS B 1 23 ? 41.895 -13.314 79.144 1.00 28.93 15 LYS B O 1
ATOM 3205 N N . ILE B 1 24 ? 42.347 -11.130 78.914 1.00 26.58 16 ILE B N 1
ATOM 3206 C CA . ILE B 1 24 ? 42.955 -11.338 77.590 1.00 25.44 16 ILE B CA 1
ATOM 3207 C C . ILE B 1 24 ? 44.206 -12.244 77.710 1.00 25.43 16 ILE B C 1
ATOM 3208 O O . ILE B 1 24 ? 45.000 -12.103 78.639 1.00 24.92 16 ILE B O 1
ATOM 3213 N N . GLN B 1 25 ? 44.338 -13.199 76.804 1.00 25.76 17 GLN B N 1
ATOM 3214 C CA . GLN B 1 25 ? 45.447 -14.159 76.849 1.00 26.78 17 GLN B CA 1
ATOM 3215 C C . GLN B 1 25 ? 46.583 -13.749 75.949 1.00 26.22 17 GLN B C 1
ATOM 3216 O O . GLN B 1 25 ? 46.398 -13.474 74.772 1.00 26.00 17 GLN B O 1
ATOM 3222 N N . ALA B 1 26 ? 47.773 -13.721 76.528 1.00 27.84 18 ALA B N 1
ATOM 3223 C CA . ALA B 1 26 ? 48.994 -13.411 75.811 1.00 28.38 18 ALA B CA 1
ATOM 3224 C C . ALA B 1 26 ? 49.268 -14.405 74.643 1.00 28.85 18 ALA B C 1
ATOM 3225 O O . ALA B 1 26 ? 49.023 -15.601 74.764 1.00 26.36 18 ALA B O 1
ATOM 3227 N N . GLN B 1 27 ? 49.793 -13.895 73.540 1.00 29.38 19 GLN B N 1
ATOM 3228 C CA . GLN B 1 27 ? 50.281 -14.728 72.410 1.00 31.84 19 GLN B CA 1
ATOM 3229 C C . GLN B 1 27 ? 51.805 -14.782 72.432 1.00 32.60 19 GLN B C 1
ATOM 3230 O O . GLN B 1 27 ? 52.423 -13.795 72.824 1.00 35.86 19 GLN B O 1
ATOM 3236 N N . ALA B 1 28 ? 52.421 -15.874 71.968 1.00 33.60 20 ALA B N 1
ATOM 3237 C CA . ALA B 1 28 ? 53.906 -15.909 71.809 1.00 33.74 20 ALA B CA 1
ATOM 3238 C C . ALA B 1 28 ? 54.408 -14.853 70.823 1.00 34.90 20 ALA B C 1
ATOM 3239 O O . ALA B 1 28 ? 53.694 -14.460 69.885 1.00 34.90 20 ALA B O 1
ATOM 3241 N N . PRO B 1 29 ? 55.640 -14.365 71.030 1.00 36.32 21 PRO B N 1
ATOM 3242 C CA . PRO B 1 29 ? 56.172 -13.418 70.051 1.00 35.09 21 PRO B CA 1
ATOM 3243 C C . PRO B 1 29 ? 56.530 -14.127 68.744 1.00 32.54 21 PRO B C 1
ATOM 3244 O O . PRO B 1 29 ? 56.760 -15.321 68.743 1.00 30.14 21 PRO B O 1
ATOM 3248 N N . ASP B 1 30 ? 56.525 -13.388 67.641 1.00 30.81 22 ASP B N 1
ATOM 3249 C CA . ASP B 1 30 ? 56.919 -13.928 66.331 1.00 29.92 22 ASP B CA 1
ATOM 3250 C C . ASP B 1 30 ? 58.341 -14.480 66.397 1.00 30.77 22 ASP B C 1
ATOM 3251 O O . ASP B 1 30 ? 59.271 -13.736 66.736 1.00 27.78 22 ASP B O 1
ATOM 3256 N N . VAL B 1 31 ? 58.520 -15.753 66.054 1.00 32.02 23 VAL B N 1
ATOM 3257 C CA . VAL B 1 31 ? 59.841 -16.411 66.204 1.00 34.98 23 VAL B CA 1
ATOM 3258 C C . VAL B 1 31 ? 60.985 -15.791 65.359 1.00 33.29 23 VAL B C 1
ATOM 3259 O O . VAL B 1 31 ? 62.096 -15.609 65.839 1.00 30.53 23 VAL B O 1
ATOM 3263 N N . ILE B 1 32 ? 60.697 -15.496 64.088 1.00 32.91 24 ILE B N 1
ATOM 3264 C CA . ILE B 1 32 ? 61.667 -14.892 63.184 1.00 32.03 24 ILE B CA 1
ATOM 3265 C C . ILE B 1 32 ? 61.951 -13.422 63.539 1.00 33.92 24 ILE B C 1
ATOM 3266 O O . ILE B 1 32 ? 63.118 -13.041 63.636 1.00 31.13 24 ILE B O 1
ATOM 3271 N N . PHE B 1 33 ? 60.909 -12.590 63.720 1.00 33.82 25 PHE B N 1
ATOM 3272 C CA . PHE B 1 33 ? 61.147 -11.179 64.147 1.00 34.52 25 PHE B CA 1
ATOM 3273 C C . PHE B 1 33 ? 61.809 -11.106 65.546 1.00 32.95 25 PHE B C 1
ATOM 3274 O O . PHE B 1 33 ? 62.653 -10.197 65.796 1.00 30.47 25 PHE B O 1
ATOM 3282 N N . ASP B 1 34 ? 61.471 -12.057 66.432 1.00 30.93 26 ASP B N 1
ATOM 3283 C CA . ASP B 1 34 ? 62.099 -12.095 67.754 1.00 33.88 26 ASP B CA 1
ATOM 3284 C C . ASP B 1 3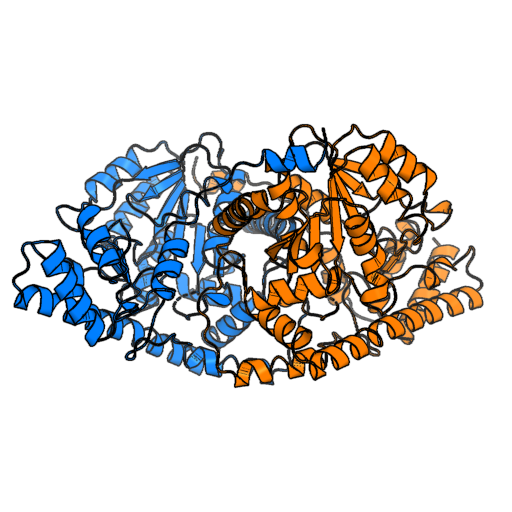4 ? 63.588 -12.436 67.678 1.00 31.63 26 ASP B C 1
ATOM 3285 O O . ASP B 1 34 ? 64.394 -11.719 68.282 1.00 32.21 26 ASP B O 1
ATOM 3290 N N . LEU B 1 35 ? 63.972 -13.494 66.934 1.00 30.80 27 LEU B N 1
ATOM 3291 C CA . LEU B 1 35 ? 65.421 -13.904 66.810 1.00 29.64 27 LEU B CA 1
ATOM 3292 C C . LEU B 1 35 ? 66.229 -12.838 66.082 1.00 27.07 27 LEU B C 1
ATOM 3293 O O . LEU B 1 35 ? 67.351 -12.565 66.459 1.00 29.45 27 LEU B O 1
ATOM 3298 N N . ALA B 1 36 ? 65.604 -12.161 65.115 1.00 27.65 28 ALA B N 1
ATOM 3299 C CA . ALA B 1 36 ? 66.182 -11.006 64.425 1.00 28.55 28 ALA B CA 1
ATOM 3300 C C . ALA B 1 36 ? 66.510 -9.870 65.431 1.00 31.92 28 ALA B C 1
ATOM 3301 O O . ALA B 1 36 ? 67.579 -9.248 65.346 1.00 31.43 28 ALA B O 1
ATOM 3303 N N . LYS B 1 37 ? 65.602 -9.634 66.385 1.00 32.61 29 LYS B N 1
ATOM 3304 C CA . LYS B 1 37 ? 65.808 -8.607 67.429 1.00 32.08 29 LYS B CA 1
ATOM 3305 C C . LYS B 1 37 ? 66.990 -9.004 68.323 1.00 31.35 29 LYS B C 1
ATOM 3306 O O . LYS B 1 37 ? 67.876 -8.163 68.616 1.00 32.21 29 LYS B O 1
ATOM 3308 N N . ARG B 1 38 ? 67.048 -10.266 68.744 1.00 30.09 30 ARG B N 1
ATOM 3309 C CA . ARG B 1 38 ? 68.216 -10.714 69.543 1.00 29.55 30 ARG B CA 1
ATOM 3310 C C . ARG B 1 38 ? 69.526 -10.546 68.758 1.00 32.79 30 ARG B C 1
ATOM 3311 O O . ARG B 1 38 ? 70.494 -9.942 69.236 1.00 34.78 30 ARG B O 1
ATOM 3319 N N . ALA B 1 39 ? 69.541 -11.093 67.539 1.00 32.01 31 ALA B N 1
ATOM 3320 C CA . ALA B 1 39 ? 70.709 -10.999 66.661 1.00 32.76 31 ALA B CA 1
ATOM 3321 C C . ALA B 1 39 ? 71.248 -9.551 66.551 1.00 31.30 31 ALA B C 1
ATOM 3322 O O . ALA B 1 39 ? 72.456 -9.334 66.618 1.00 30.59 31 ALA B O 1
ATOM 3324 N N . ALA B 1 40 ? 70.343 -8.587 66.357 1.00 32.48 32 ALA B N 1
ATOM 3325 C CA . ALA B 1 40 ? 70.714 -7.179 66.144 1.00 33.41 32 ALA B CA 1
ATOM 3326 C C . ALA B 1 40 ? 71.249 -6.576 67.416 1.00 36.03 32 ALA B C 1
ATOM 3327 O O . ALA B 1 40 ? 72.059 -5.641 67.374 1.00 37.02 32 ALA B O 1
ATOM 3329 N N . ALA B 1 41 ? 70.771 -7.100 68.540 1.00 38.46 33 ALA B N 1
ATOM 3330 C CA . ALA B 1 41 ? 71.195 -6.637 69.854 1.00 38.91 33 ALA B CA 1
ATOM 3331 C C . ALA B 1 41 ? 72.547 -7.250 70.270 1.00 40.01 33 ALA B C 1
ATOM 3332 O O . ALA B 1 41 ? 73.249 -6.677 71.107 1.00 41.25 33 ALA B O 1
ATOM 3334 N N . ALA B 1 42 ? 72.958 -8.373 69.687 1.00 38.06 34 ALA B N 1
ATOM 3335 C CA . ALA B 1 42 ? 74.184 -9.058 70.208 1.00 37.28 34 ALA B CA 1
ATOM 3336 C C . ALA B 1 42 ? 75.515 -8.301 69.991 1.00 39.49 34 ALA B C 1
ATOM 3337 O O . ALA B 1 42 ? 75.684 -7.562 69.008 1.00 38.65 34 ALA B O 1
ATOM 3339 N N . LYS B 1 43 ? 76.462 -8.516 70.902 1.00 39.52 35 LYS B N 1
ATOM 3340 C CA . LYS B 1 43 ? 77.769 -7.848 70.852 1.00 40.55 35 LYS B CA 1
ATOM 3341 C C . LYS B 1 43 ? 78.849 -8.866 70.469 1.00 40.60 35 LYS B C 1
ATOM 3342 O O . LYS B 1 43 ? 78.730 -10.064 70.781 1.00 41.59 35 LYS B O 1
ATOM 3344 N N . GLY B 1 44 ? 79.892 -8.369 69.804 1.00 40.00 36 GLY B N 1
ATOM 3345 C CA . GLY B 1 44 ? 81.053 -9.166 69.397 1.00 38.10 36 GLY B CA 1
ATOM 3346 C C . GLY B 1 44 ? 80.939 -9.567 67.936 1.00 36.58 36 GLY B C 1
ATOM 3347 O O . GLY B 1 44 ? 79.947 -9.220 67.265 1.00 35.03 36 GLY B O 1
ATOM 3348 N N . PRO B 1 45 ? 81.945 -10.314 67.433 1.00 36.47 37 PRO B N 1
ATOM 3349 C CA . PRO B 1 45 ? 81.896 -10.885 66.079 1.00 34.64 37 PRO B CA 1
ATOM 3350 C C . PRO B 1 45 ? 80.646 -11.782 65.916 1.00 32.36 37 PRO B C 1
ATOM 3351 O O . PRO B 1 45 ? 80.584 -12.831 66.559 1.00 30.88 37 PRO B O 1
ATOM 3355 N N . LYS B 1 46 ? 79.713 -11.339 65.060 1.00 30.69 38 LYS B N 1
ATOM 3356 C CA . LYS B 1 46 ? 78.404 -11.997 64.844 1.00 28.86 38 LYS B CA 1
ATOM 3357 C C . LYS B 1 46 ? 78.032 -12.052 63.352 1.00 28.05 38 LYS B C 1
ATOM 3358 O O . LYS B 1 46 ? 78.548 -11.295 62.527 1.00 25.94 38 LYS B O 1
ATOM 3364 N N . ALA B 1 47 ? 77.153 -12.995 63.013 1.00 26.08 39 ALA B N 1
ATOM 3365 C CA . ALA B 1 47 ? 76.539 -13.033 61.695 1.00 24.29 39 ALA B CA 1
ATOM 3366 C C . ALA B 1 47 ? 75.033 -13.071 61.939 1.00 22.94 39 ALA B C 1
ATOM 3367 O O . ALA B 1 47 ? 74.513 -14.016 62.490 1.00 23.34 39 ALA B O 1
ATOM 3369 N N . ASN B 1 48 ? 74.368 -11.999 61.577 1.00 22.67 40 ASN B N 1
ATOM 3370 C CA . ASN B 1 48 ? 72.966 -11.904 61.763 1.00 23.25 40 ASN B CA 1
ATOM 3371 C C . ASN B 1 48 ? 72.330 -12.417 60.464 1.00 20.53 40 ASN B C 1
ATOM 3372 O O . ASN B 1 48 ? 72.165 -11.653 59.511 1.00 20.35 40 ASN B O 1
ATOM 3377 N N . LEU B 1 49 ? 71.984 -13.704 60.442 1.00 18.57 41 LEU B N 1
ATOM 3378 C CA . LEU B 1 49 ? 71.401 -14.307 59.253 1.00 17.51 41 LEU B CA 1
ATOM 3379 C C . LEU B 1 49 ? 69.938 -14.756 59.411 1.00 17.61 41 LEU B C 1
ATOM 3380 O O . LEU B 1 49 ? 69.523 -15.745 58.780 1.00 16.16 41 LEU B O 1
ATOM 3385 N N . VAL B 1 50 ? 69.162 -14.010 60.194 1.00 18.40 42 VAL B N 1
ATOM 3386 C CA . VAL B 1 50 ? 67.758 -14.411 60.506 1.00 18.37 42 VAL B CA 1
ATOM 3387 C C . VAL B 1 50 ? 66.766 -14.028 59.446 1.00 19.87 42 VAL B C 1
ATOM 3388 O O . VAL B 1 50 ? 66.369 -14.918 58.664 1.00 20.26 42 VAL B O 1
ATOM 3392 N N . ILE B 1 51 ? 66.352 -12.755 59.365 1.00 19.50 43 ILE B N 1
ATOM 3393 C CA . ILE B 1 51 ? 65.404 -12.323 58.339 1.00 20.89 43 ILE B CA 1
ATOM 3394 C C . ILE B 1 51 ? 65.965 -12.356 56.952 1.00 20.89 43 ILE B C 1
ATOM 3395 O O . ILE B 1 51 ? 67.114 -11.972 56.739 1.00 20.59 43 ILE B O 1
ATOM 3400 N N . GLY B 1 52 ? 65.146 -12.805 56.009 1.00 19.91 44 GLY B N 1
ATOM 3401 C CA . GLY B 1 52 ? 65.450 -12.755 54.603 1.00 20.07 44 GLY B CA 1
ATOM 3402 C C . GLY B 1 52 ? 65.450 -11.340 54.010 1.00 21.18 44 GLY B C 1
ATOM 3403 O O . GLY B 1 52 ? 64.545 -10.993 53.227 1.00 22.88 44 GLY B O 1
ATOM 3404 N N . ALA B 1 53 ? 66.466 -10.543 54.349 1.00 18.08 45 ALA B N 1
ATOM 3405 C CA . ALA B 1 53 ? 66.637 -9.205 53.809 1.00 17.26 45 ALA B CA 1
ATOM 3406 C C . ALA B 1 53 ? 68.065 -9.107 53.219 1.00 16.17 45 ALA B C 1
ATOM 3407 O O . ALA B 1 53 ? 69.009 -9.584 53.823 1.00 16.61 45 ALA B O 1
ATOM 3409 N N . TYR B 1 54 ? 68.179 -8.524 52.034 1.00 15.40 46 TYR B N 1
ATOM 3410 C CA . TYR B 1 54 ? 69.445 -8.432 51.289 1.00 14.38 46 TYR B CA 1
ATOM 3411 C C . TYR B 1 54 ? 70.440 -7.516 52.058 1.00 15.03 46 TYR B C 1
ATOM 3412 O O . TYR B 1 54 ? 70.062 -6.455 52.608 1.00 14.82 46 TYR B O 1
ATOM 3421 N N . ARG B 1 55 ? 71.687 -7.935 52.116 1.00 15.01 47 ARG B N 1
ATOM 3422 C CA . ARG B 1 55 ? 72.746 -7.065 52.559 1.00 15.13 47 ARG B CA 1
ATOM 3423 C C . ARG B 1 55 ? 73.817 -6.988 51.484 1.00 15.49 47 ARG B C 1
ATOM 3424 O O . ARG B 1 55 ? 73.982 -7.915 50.659 1.00 15.07 47 ARG B O 1
ATOM 3432 N N . ASP B 1 56 ? 74.533 -5.889 51.472 1.00 15.33 48 ASP B N 1
ATOM 3433 C CA . ASP B 1 56 ? 75.609 -5.684 50.516 1.00 16.64 48 ASP B CA 1
ATOM 3434 C C . ASP B 1 56 ? 76.917 -6.390 50.963 1.00 17.77 48 ASP B C 1
ATOM 3435 O O . ASP B 1 56 ? 76.917 -7.175 51.939 1.00 17.05 48 ASP B O 1
ATOM 3440 N N . GLU B 1 57 ? 77.968 -6.116 50.194 1.00 19.13 49 GLU B N 1
ATOM 3441 C CA . GLU B 1 57 ? 79.333 -6.679 50.359 1.00 20.97 49 GLU B CA 1
ATOM 3442 C C . GLU B 1 57 ? 79.884 -6.459 51.768 1.00 21.72 49 GLU B C 1
ATOM 3443 O O . GLU B 1 57 ? 80.676 -7.247 52.267 1.00 20.37 49 GLU B O 1
ATOM 3449 N N . GLN B 1 58 ? 79.457 -5.372 52.391 1.00 22.70 50 GLN B N 1
ATOM 3450 C CA . GLN B 1 58 ? 79.872 -5.067 53.739 1.00 24.76 50 GLN B CA 1
ATOM 3451 C C . GLN B 1 58 ? 78.839 -5.426 54.789 1.00 23.71 50 GLN B C 1
ATOM 3452 O O . GLN B 1 58 ? 78.988 -5.063 55.952 1.00 23.59 50 GLN B O 1
ATOM 3458 N N . GLY B 1 59 ? 77.811 -6.153 54.392 1.00 21.02 51 GLY B N 1
ATOM 3459 C CA . GLY B 1 59 ? 76.788 -6.604 55.327 1.00 21.27 51 GLY B CA 1
ATOM 3460 C C . GLY B 1 59 ? 75.816 -5.506 55.751 1.00 20.00 51 GLY B C 1
ATOM 3461 O O . GLY B 1 59 ? 75.167 -5.637 56.763 1.00 18.98 51 GLY B O 1
ATOM 3462 N N . ARG B 1 60 ? 75.715 -4.450 54.961 1.00 20.34 52 ARG B N 1
ATOM 3463 C CA . ARG B 1 60 ? 74.852 -3.323 55.270 1.00 20.50 52 ARG B CA 1
ATOM 3464 C C . ARG B 1 60 ? 73.525 -3.410 54.529 1.00 18.78 52 ARG B C 1
ATOM 3465 O O . ARG B 1 60 ? 73.455 -3.976 53.388 1.00 17.05 52 ARG B O 1
ATOM 3473 N N . PRO B 1 61 ? 72.461 -2.851 55.144 1.00 16.63 53 PRO B N 1
ATOM 3474 C CA . PRO B 1 61 ? 71.234 -2.680 54.387 1.00 15.76 53 PRO B CA 1
ATOM 3475 C C . PRO B 1 61 ? 71.548 -1.945 53.083 1.00 15.44 53 PRO B C 1
ATOM 3476 O O . PRO B 1 61 ? 72.382 -1.024 53.090 1.00 15.54 53 PRO B O 1
ATOM 3480 N N . TYR B 1 62 ? 70.863 -2.312 51.993 1.00 14.48 54 TYR B N 1
ATOM 3481 C CA . TYR B 1 62 ? 71.228 -1.839 50.659 1.00 14.71 54 TYR B CA 1
ATOM 3482 C C . TYR B 1 62 ? 70.037 -1.213 49.948 1.00 14.45 54 TYR B C 1
ATOM 3483 O O . TYR B 1 62 ? 69.325 -1.886 49.201 1.00 14.26 54 TYR B O 1
ATOM 3492 N N . PRO B 1 63 ? 69.770 0.078 50.187 1.00 15.21 55 PRO B N 1
ATOM 3493 C CA . PRO B 1 63 ? 68.779 0.786 49.346 1.00 14.80 55 PRO B CA 1
ATOM 3494 C C . PRO B 1 63 ? 69.276 0.784 47.917 1.00 15.13 55 PRO B C 1
ATOM 3495 O O . PRO B 1 63 ? 70.439 1.191 47.674 1.00 15.03 55 PRO B O 1
ATOM 3499 N N . LEU B 1 64 ? 68.478 0.305 46.969 1.00 14.33 56 LEU B N 1
ATOM 3500 C CA . LEU B 1 64 ? 68.961 0.162 45.585 1.00 14.76 56 LEU B CA 1
ATOM 3501 C C . LEU B 1 64 ? 69.207 1.525 44.961 1.00 15.62 56 LEU B C 1
ATOM 3502 O O . LEU B 1 64 ? 68.509 2.485 45.328 1.00 15.34 56 LEU B O 1
ATOM 3507 N N . ARG B 1 65 ? 70.250 1.613 44.109 1.00 15.95 57 ARG B N 1
ATOM 3508 C CA . ARG B 1 65 ? 70.564 2.857 43.400 1.00 16.84 57 ARG B CA 1
ATOM 3509 C C . ARG B 1 65 ? 69.356 3.332 42.598 1.00 16.53 57 ARG B C 1
ATOM 3510 O O . ARG B 1 65 ? 69.021 4.500 42.644 1.00 17.33 57 ARG B O 1
ATOM 3512 N N . VAL B 1 66 ? 68.650 2.422 41.919 1.00 16.39 58 VAL B N 1
ATOM 3513 C CA . VAL B 1 66 ? 67.469 2.817 41.146 1.00 16.29 58 VAL B CA 1
ATOM 3514 C C . VAL B 1 66 ? 66.345 3.399 42.037 1.00 15.97 58 VAL B C 1
ATOM 3515 O O . VAL B 1 66 ? 65.581 4.271 41.600 1.00 15.95 58 VAL B O 1
ATOM 3519 N N . VAL B 1 67 ? 66.240 2.926 43.281 1.00 14.99 59 VAL B N 1
ATOM 3520 C CA . VAL B 1 67 ? 65.214 3.414 44.183 1.00 15.16 59 VAL B CA 1
ATOM 3521 C C . VAL B 1 67 ? 65.576 4.814 44.630 1.00 16.14 59 VAL B C 1
ATOM 3522 O O . VAL B 1 67 ? 64.703 5.688 44.692 1.00 15.25 59 VAL B O 1
ATOM 3526 N N . ARG B 1 68 ? 66.860 5.031 44.926 1.00 17.87 60 ARG B N 1
ATOM 3527 C CA . ARG B 1 68 ? 67.312 6.379 45.275 1.00 20.31 60 ARG B CA 1
ATOM 3528 C C . ARG B 1 68 ? 67.025 7.346 44.162 1.00 20.06 60 ARG B C 1
ATOM 3529 O O . ARG B 1 68 ? 66.537 8.421 44.440 1.00 19.96 60 ARG B O 1
ATOM 3537 N N . LYS B 1 69 ? 67.251 6.947 42.914 1.00 20.98 61 LYS B N 1
ATOM 3538 C CA . LYS B 1 69 ? 66.928 7.780 41.757 1.00 21.99 61 LYS B CA 1
ATOM 3539 C C . LYS B 1 69 ? 65.435 8.049 41.652 1.00 21.61 61 LYS B C 1
ATOM 3540 O O . LYS B 1 69 ? 65.019 9.149 41.317 1.00 20.77 61 LYS B O 1
ATOM 3546 N N . ALA B 1 70 ? 64.642 7.015 41.880 1.00 19.85 62 ALA B N 1
ATOM 3547 C CA . ALA B 1 70 ? 63.184 7.135 41.848 1.00 19.24 62 ALA B CA 1
ATOM 3548 C C . ALA B 1 70 ? 62.641 8.048 42.960 1.00 18.23 62 ALA B C 1
ATOM 3549 O O . ALA B 1 70 ? 61.623 8.751 42.747 1.00 18.14 62 ALA B O 1
ATOM 3551 N N . GLU B 1 71 ? 63.262 8.060 44.144 1.00 18.35 63 GLU B N 1
ATOM 3552 C CA A GLU B 1 71 ? 62.788 8.970 45.186 0.50 18.67 63 GLU B CA 1
ATOM 3553 C CA B GLU B 1 71 ? 62.840 8.983 45.191 0.50 18.30 63 GLU B CA 1
ATOM 3554 C C . GLU B 1 71 ? 62.922 10.431 44.699 1.00 18.83 63 GLU B C 1
ATOM 3555 O O . GLU B 1 71 ? 62.012 11.246 44.897 1.00 18.31 63 GLU B O 1
ATOM 3566 N N . GLN B 1 72 ? 64.026 10.762 44.066 1.00 19.98 64 GLN B N 1
ATOM 3567 C CA . GLN B 1 72 ? 64.206 12.144 43.592 1.00 21.38 64 GLN B CA 1
ATOM 3568 C C . GLN B 1 72 ? 63.241 12.521 42.484 1.00 21.18 64 GLN B C 1
ATOM 3569 O O . GLN B 1 72 ? 62.725 13.653 42.434 1.00 20.75 64 GLN B O 1
ATOM 3575 N N . LEU B 1 73 ? 63.010 11.587 41.570 1.00 21.52 65 LEU B N 1
ATOM 3576 C CA . LEU B 1 73 ? 62.108 11.852 40.460 1.00 22.11 65 LEU B CA 1
ATOM 3577 C C . LEU B 1 73 ? 60.686 12.064 40.968 1.00 20.28 65 LEU B C 1
ATOM 3578 O O . LEU B 1 73 ? 59.990 12.956 40.500 1.00 19.70 65 LEU B O 1
ATOM 3583 N N . LEU B 1 74 ? 60.266 11.297 41.975 1.00 18.96 66 LEU B N 1
ATOM 3584 C CA . LEU B 1 74 ? 58.935 11.500 42.586 1.00 18.95 66 LEU B CA 1
ATOM 3585 C C . LEU B 1 74 ? 58.819 12.835 43.302 1.00 19.13 66 LEU B C 1
ATOM 3586 O O . LEU B 1 74 ? 57.783 13.521 43.223 1.00 18.86 66 LEU B O 1
ATOM 3591 N N . LEU B 1 75 ? 59.857 13.198 44.043 1.00 20.23 67 LEU B N 1
ATOM 3592 C CA . LEU B 1 75 ? 59.853 14.465 44.737 1.00 21.69 67 LEU B CA 1
ATOM 3593 C C . LEU B 1 75 ? 59.741 15.623 43.721 1.00 21.96 67 LEU B C 1
ATOM 3594 O O . LEU B 1 75 ? 58.948 16.558 43.909 1.00 21.08 67 LEU B O 1
ATOM 3599 N N . ASP B 1 76 ? 60.462 15.507 42.612 1.00 21.69 68 ASP B N 1
ATOM 3600 C CA . ASP B 1 76 ? 60.425 16.533 41.595 1.00 23.27 68 ASP B CA 1
ATOM 3601 C C . ASP B 1 76 ? 59.058 16.666 40.928 1.00 22.78 68 ASP B C 1
ATOM 3602 O O . ASP B 1 76 ? 58.747 17.726 40.364 1.00 23.04 68 ASP B O 1
ATOM 3607 N N . MET B 1 77 ? 58.264 15.608 40.959 1.00 21.79 69 MET B N 1
ATOM 3608 C CA . MET B 1 77 ? 56.913 15.638 40.398 1.00 22.01 69 MET B CA 1
ATOM 3609 C C . MET B 1 77 ? 55.889 16.372 41.246 1.00 21.46 69 MET B C 1
ATOM 3610 O O . MET B 1 77 ? 54.768 16.626 40.791 1.00 20.14 69 MET B O 1
ATOM 3615 N N . ASN B 1 78 ? 56.246 16.721 42.485 1.00 21.65 70 ASN B N 1
ATOM 3616 C CA . ASN B 1 78 ? 55.373 17.581 43.316 1.00 21.97 70 ASN B CA 1
ATOM 3617 C C . ASN B 1 78 ? 53.936 17.005 43.373 1.00 21.07 70 ASN B C 1
ATOM 3618 O O . ASN B 1 78 ? 52.953 17.699 43.091 1.00 19.63 70 ASN B O 1
ATOM 3623 N N . LEU B 1 79 ? 53.836 15.738 43.753 1.00 19.64 71 LEU B N 1
ATOM 3624 C CA . LEU B 1 79 ? 52.555 15.022 43.756 1.00 20.69 71 LEU B CA 1
ATOM 3625 C C . LEU B 1 79 ? 51.709 15.330 44.963 1.00 20.69 71 LEU B C 1
ATOM 3626 O O . LEU B 1 79 ? 52.207 15.805 45.978 1.00 20.62 71 LEU B O 1
ATOM 3631 N N . ASP B 1 80 ? 50.419 15.089 44.860 1.00 20.13 72 ASP B N 1
ATOM 3632 C CA . ASP B 1 80 ? 49.559 15.220 46.024 1.00 20.47 72 ASP B CA 1
ATOM 3633 C C . ASP B 1 80 ? 49.480 13.886 46.785 1.00 18.08 72 ASP B C 1
ATOM 3634 O O . ASP B 1 80 ? 50.066 12.886 46.359 1.00 17.53 72 ASP B O 1
ATOM 3639 N N . TYR B 1 81 ? 48.710 13.891 47.871 1.00 17.32 73 TYR B N 1
ATOM 3640 C CA . TYR B 1 81 ? 48.562 12.729 48.778 1.00 16.69 73 TYR B CA 1
ATOM 3641 C C . TYR B 1 81 ? 47.100 12.307 48.871 1.00 16.55 73 TYR B C 1
ATOM 3642 O O . TYR B 1 81 ? 46.662 11.770 49.896 1.00 15.08 73 TYR B O 1
ATOM 3651 N N . GLU B 1 82 ? 46.313 12.610 47.837 1.00 16.44 74 GLU B N 1
ATOM 3652 C CA . GLU B 1 82 ? 44.918 12.213 47.836 1.00 16.80 74 GLU B CA 1
ATOM 3653 C C . GLU B 1 82 ? 44.799 10.709 47.824 1.00 14.82 74 GLU B C 1
ATOM 3654 O O . GLU B 1 82 ? 45.683 10.007 47.320 1.00 13.84 74 GLU B O 1
ATOM 3660 N N . TYR B 1 83 ? 43.714 10.219 48.407 1.00 13.60 75 TYR B N 1
ATOM 3661 C CA . TYR B 1 83 ? 43.509 8.768 48.488 1.00 12.91 75 TYR B CA 1
ATOM 3662 C C . TYR B 1 83 ? 43.728 8.114 47.122 1.00 12.37 75 TYR B C 1
ATOM 3663 O O . TYR B 1 83 ? 43.252 8.607 46.095 1.00 12.39 75 TYR B O 1
ATOM 3672 N N . LEU B 1 84 ? 44.392 6.963 47.127 1.00 11.64 76 LEU B N 1
ATOM 3673 C CA . LEU B 1 84 ? 44.341 6.102 45.962 1.00 11.46 76 LEU B CA 1
ATOM 3674 C C . LEU B 1 84 ? 42.921 5.474 45.930 1.00 11.47 76 LEU B C 1
ATOM 3675 O O . LEU B 1 84 ? 42.279 5.401 46.945 1.00 11.45 76 LEU B O 1
ATOM 3680 N N . PRO B 1 85 ? 42.462 4.983 44.760 1.00 11.59 77 PRO B N 1
ATOM 3681 C CA . PRO B 1 85 ? 41.317 4.098 44.705 1.00 11.71 77 PRO B CA 1
ATOM 3682 C C . PRO B 1 85 ? 41.476 2.918 45.655 1.00 10.92 77 PRO B C 1
ATOM 3683 O O . PRO B 1 85 ? 42.591 2.540 46.046 1.00 10.15 77 PRO B O 1
ATOM 3687 N N . ILE B 1 86 ? 40.368 2.300 46.031 1.00 11.13 78 ILE B N 1
ATOM 3688 C CA . ILE B 1 86 ? 40.425 1.159 46.939 1.00 10.88 78 ILE B CA 1
ATOM 3689 C C . ILE B 1 86 ? 41.375 0.049 46.400 1.00 10.92 78 ILE B C 1
ATOM 3690 O O . ILE B 1 86 ? 42.176 -0.561 47.136 1.00 10.04 78 ILE B O 1
ATOM 3695 N N . SER B 1 87 ? 41.312 -0.187 45.093 1.00 11.16 79 SER B N 1
ATOM 3696 C CA . SER B 1 87 ? 42.155 -1.193 44.477 1.00 11.71 79 SER B CA 1
ATOM 3697 C C . SER B 1 87 ? 43.624 -0.764 44.422 1.00 11.23 79 SER B C 1
ATOM 3698 O O . SER B 1 87 ? 44.491 -1.584 44.190 1.00 10.71 79 SER B O 1
ATOM 3701 N N . GLY B 1 88 ? 43.898 0.520 44.621 1.00 11.47 80 GLY B N 1
ATOM 3702 C CA . GLY B 1 88 ? 45.280 1.005 44.542 1.00 11.20 80 GLY B CA 1
ATOM 3703 C C . GLY B 1 88 ? 45.615 1.722 43.247 1.00 11.72 80 GLY B C 1
ATOM 3704 O O . GLY B 1 88 ? 44.725 2.149 42.498 1.00 10.90 80 GLY B O 1
ATOM 3705 N N . TYR B 1 89 ? 46.917 1.895 43.023 1.00 12.12 81 TYR B N 1
ATOM 3706 C CA . TYR B 1 89 ? 47.416 2.764 41.970 1.00 12.97 81 TYR B CA 1
ATOM 3707 C C . TYR B 1 89 ? 47.514 1.933 40.685 1.00 13.61 81 TYR B C 1
ATOM 3708 O O . TYR B 1 89 ? 48.404 1.081 40.556 1.00 13.06 81 TYR B O 1
ATOM 3717 N N . GLN B 1 90 ? 46.619 2.203 39.735 1.00 13.58 82 GLN B N 1
ATOM 3718 C CA . GLN B 1 90 ? 46.482 1.326 38.559 1.00 13.78 82 GLN B CA 1
ATOM 3719 C C . GLN B 1 90 ? 47.763 1.179 37.716 1.00 14.09 82 GLN B C 1
ATOM 3720 O O . GLN B 1 90 ? 48.042 0.077 37.268 1.00 13.95 82 GLN B O 1
ATOM 3726 N N . PRO B 1 91 ? 48.536 2.274 37.517 1.00 13.97 83 PRO B N 1
ATOM 3727 C CA . PRO B 1 91 ? 49.755 2.111 36.736 1.00 14.13 83 PRO B CA 1
ATOM 3728 C C . PRO B 1 91 ? 50.747 1.129 37.397 1.00 13.32 83 PRO B C 1
ATOM 3729 O O . PRO B 1 91 ? 51.379 0.273 36.705 1.00 13.48 83 PRO B O 1
ATOM 3733 N N . PHE B 1 92 ? 50.863 1.204 38.716 1.00 12.17 84 PHE B N 1
ATOM 3734 C CA . PHE B 1 92 ? 51.680 0.241 39.443 1.00 11.74 84 PHE B CA 1
ATOM 3735 C C . PHE B 1 92 ? 51.143 -1.162 39.193 1.00 11.54 84 PHE B C 1
ATOM 3736 O O . PHE B 1 92 ? 51.883 -2.085 38.818 1.00 11.20 84 PHE B O 1
ATOM 3744 N N . ILE B 1 93 ? 49.853 -1.335 39.396 1.00 11.87 85 ILE B N 1
ATOM 3745 C CA . ILE B 1 93 ? 49.268 -2.678 39.289 1.00 11.93 85 ILE B CA 1
ATOM 3746 C C . ILE B 1 93 ? 49.541 -3.297 37.906 1.00 12.73 85 ILE B C 1
ATOM 3747 O O . ILE B 1 93 ? 49.969 -4.454 37.817 1.00 12.47 85 ILE B O 1
ATOM 3752 N N . ASP B 1 94 ? 49.270 -2.527 36.865 1.00 13.51 86 ASP B N 1
ATOM 3753 C CA . ASP B 1 94 ? 49.452 -2.981 35.465 1.00 14.46 86 ASP B CA 1
ATOM 3754 C C . ASP B 1 94 ? 50.885 -3.362 35.165 1.00 14.49 86 ASP B C 1
ATOM 3755 O O . ASP B 1 94 ? 51.143 -4.447 34.598 1.00 15.06 86 ASP B O 1
ATOM 3760 N N . GLU B 1 95 ? 51.825 -2.508 35.558 1.00 14.32 87 GLU B N 1
ATOM 3761 C CA . GLU B 1 95 ? 53.242 -2.809 35.336 1.00 13.99 87 GLU B CA 1
ATOM 3762 C C . GLU B 1 95 ? 53.712 -3.992 36.166 1.00 13.71 87 GLU B C 1
ATOM 3763 O O . GLU B 1 95 ? 54.547 -4.815 35.685 1.00 13.16 87 GLU B O 1
ATOM 3769 N N . ALA B 1 96 ? 53.204 -4.105 37.399 1.00 12.90 88 ALA B N 1
ATOM 3770 C CA . ALA B 1 96 ? 53.624 -5.147 38.299 1.00 12.72 88 ALA B CA 1
ATOM 3771 C C . ALA B 1 96 ? 53.195 -6.503 37.745 1.00 13.36 88 ALA B C 1
ATOM 3772 O O . ALA B 1 96 ? 53.985 -7.430 37.714 1.00 13.91 88 ALA B O 1
ATOM 3774 N N . VAL B 1 97 ? 51.967 -6.629 37.261 1.00 14.29 89 VAL B N 1
ATOM 3775 C CA . VAL B 1 97 ? 51.517 -7.950 36.804 1.00 15.47 89 VAL B CA 1
ATOM 3776 C C . VAL B 1 97 ? 52.242 -8.337 35.507 1.00 17.19 89 VAL B C 1
ATOM 3777 O O . VAL B 1 97 ? 52.456 -9.544 35.252 1.00 18.51 89 VAL B O 1
ATOM 3781 N N . LYS B 1 98 ? 52.630 -7.335 34.720 1.00 17.93 90 LYS B N 1
ATOM 3782 C CA . LYS B 1 98 ? 53.431 -7.557 33.517 1.00 20.09 90 LYS B CA 1
ATOM 3783 C C . LYS B 1 98 ? 54.738 -8.254 33.798 1.00 19.11 90 LYS B C 1
ATOM 3784 O O . LYS B 1 98 ? 55.179 -9.067 32.994 1.00 18.61 90 LYS B O 1
ATOM 3790 N N . ILE B 1 99 ? 55.399 -7.943 34.903 1.00 17.96 91 ILE B N 1
ATOM 3791 C CA . ILE B 1 99 ? 56.712 -8.573 35.129 1.00 19.08 91 ILE B CA 1
ATOM 3792 C C . ILE B 1 99 ? 56.543 -10.055 35.411 1.00 18.28 91 ILE B C 1
ATOM 3793 O O . ILE B 1 99 ? 57.431 -10.840 35.197 1.00 15.68 91 ILE B O 1
ATOM 3798 N N . ILE B 1 100 ? 55.377 -10.429 35.922 1.00 18.76 92 ILE B N 1
ATOM 3799 C CA . ILE B 1 100 ? 55.192 -11.824 36.227 1.00 20.24 92 ILE B CA 1
ATOM 3800 C C . ILE B 1 100 ? 54.767 -12.580 34.957 1.00 18.08 92 ILE B C 1
ATOM 3801 O O . ILE B 1 100 ? 55.381 -13.604 34.663 1.00 17.30 92 ILE B O 1
ATOM 3806 N N . TYR B 1 101 ? 53.812 -12.058 34.184 1.00 16.48 93 TYR B N 1
ATOM 3807 C CA . TYR B 1 101 ? 53.284 -12.784 33.011 1.00 18.32 93 TYR B CA 1
ATOM 3808 C C . TYR B 1 101 ? 53.898 -12.411 31.677 1.00 18.67 93 TYR B C 1
ATOM 3809 O O . TYR B 1 101 ? 53.709 -13.131 30.719 1.00 19.41 93 TYR B O 1
ATOM 3818 N N . GLY B 1 102 ? 54.644 -11.300 31.626 1.00 19.96 94 GLY B N 1
ATOM 3819 C CA . GLY B 1 102 ? 55.175 -10.769 30.346 1.00 24.39 94 GLY B CA 1
ATOM 3820 C C . GLY B 1 102 ? 54.091 -9.984 29.594 1.00 28.23 94 GLY B C 1
ATOM 3821 O O . GLY B 1 102 ? 52.934 -9.981 30.019 1.00 28.17 94 GLY B O 1
ATOM 3822 N N . ASN B 1 103 ? 54.458 -9.331 28.474 1.00 35.69 95 ASN B N 1
ATOM 3823 C CA . ASN B 1 103 ? 53.491 -8.598 27.602 1.00 36.31 95 ASN B CA 1
ATOM 3824 C C . ASN B 1 103 ? 52.708 -9.566 26.709 1.00 41.33 95 ASN B C 1
ATOM 3825 O O . ASN B 1 103 ? 52.999 -9.725 25.510 1.00 44.49 95 ASN B O 1
ATOM 3827 N N . THR B 1 104 ? 51.725 -10.235 27.307 1.00 42.33 96 THR B N 1
ATOM 3828 C CA . THR B 1 104 ? 51.078 -11.393 26.687 1.00 41.66 96 THR B CA 1
ATOM 3829 C C . THR B 1 104 ? 49.547 -11.256 26.777 1.00 44.34 96 THR B C 1
ATOM 3830 O O . THR B 1 104 ? 49.028 -10.337 27.452 1.00 43.30 96 THR B O 1
ATOM 3834 N N . VAL B 1 105 ? 48.838 -12.179 26.110 1.00 46.39 97 VAL B N 1
ATOM 3835 C CA . VAL B 1 105 ? 47.365 -12.248 26.152 1.00 46.79 97 VAL B CA 1
ATOM 3836 C C . VAL B 1 105 ? 46.820 -12.354 27.588 1.00 47.19 97 VAL B C 1
ATOM 3837 O O . VAL B 1 105 ? 45.714 -11.865 27.869 1.00 47.10 97 VAL B O 1
ATOM 3839 N N . GLU B 1 106 ? 47.583 -12.978 28.494 1.00 44.07 98 GLU B N 1
ATOM 3840 C CA . GLU B 1 106 ? 47.117 -13.172 29.885 1.00 44.18 98 GLU B CA 1
ATOM 3841 C C . GLU B 1 106 ? 46.762 -11.824 30.559 1.00 44.16 98 GLU B C 1
ATOM 3842 O O . GLU B 1 106 ? 45.870 -11.777 31.418 1.00 47.26 98 GLU B O 1
ATOM 3844 N N . LEU B 1 107 ? 47.408 -10.732 30.130 1.00 43.90 99 LEU B N 1
ATOM 3845 C CA . LEU B 1 107 ? 47.175 -9.389 30.710 1.00 42.95 99 LEU B CA 1
ATOM 3846 C C . LEU B 1 107 ? 45.763 -8.777 30.522 1.00 42.45 99 LEU B C 1
ATOM 3847 O O . LEU B 1 107 ? 45.400 -7.799 31.205 1.00 43.97 99 LEU B O 1
ATOM 3852 N N . GLU B 1 108 ? 44.980 -9.330 29.612 1.00 40.05 100 GLU B N 1
ATOM 3853 C CA . GLU B 1 108 ? 43.601 -8.849 29.377 1.00 41.15 100 GLU B CA 1
ATOM 3854 C C . GLU B 1 108 ? 42.612 -9.755 30.114 1.00 39.62 100 GLU B C 1
ATOM 3855 O O . GLU B 1 108 ? 41.459 -9.381 30.363 1.00 41.20 100 GLU B O 1
ATOM 3857 N N . ASN B 1 109 ? 43.083 -10.955 30.461 1.00 36.61 101 ASN B N 1
ATOM 3858 C CA . ASN B 1 109 ? 42.276 -11.954 31.153 1.00 32.84 101 ASN B CA 1
ATOM 3859 C C . ASN B 1 109 ? 42.415 -11.897 32.687 1.00 29.59 101 ASN B C 1
ATOM 3860 O O . ASN B 1 109 ? 42.008 -12.823 33.367 1.00 29.02 101 ASN B O 1
ATOM 3862 N N . LEU B 1 110 ? 42.954 -10.825 33.255 1.00 25.33 102 LEU B N 1
ATOM 3863 C CA . LEU B 1 110 ? 43.246 -10.879 34.692 1.00 23.55 102 LEU B CA 1
ATOM 3864 C C . LEU B 1 110 ? 42.626 -9.740 35.496 1.00 20.66 102 LEU B C 1
ATOM 3865 O O . LEU B 1 110 ? 42.291 -8.699 34.938 1.00 19.88 102 LEU B O 1
ATOM 3870 N N . VAL B 1 111 ? 42.359 -10.019 36.765 1.00 17.06 103 VAL B N 1
ATOM 3871 C CA . VAL B 1 111 ? 41.824 -9.047 37.717 1.00 16.23 103 VAL B CA 1
ATOM 3872 C C . VAL B 1 111 ? 42.884 -8.901 38.793 1.00 14.46 103 VAL B C 1
ATOM 3873 O O . VAL B 1 111 ? 43.423 -9.911 39.305 1.00 13.35 103 VAL B O 1
ATOM 3877 N N . ALA B 1 112 ? 43.230 -7.656 39.120 1.00 13.00 104 ALA B N 1
ATOM 3878 C CA . ALA B 1 112 ? 44.332 -7.421 40.049 1.00 12.05 104 ALA B CA 1
ATOM 3879 C C . ALA B 1 112 ? 44.099 -6.172 40.897 1.00 11.68 104 ALA B C 1
ATOM 3880 O O . ALA B 1 112 ? 43.497 -5.208 40.415 1.00 11.84 104 ALA B O 1
ATOM 3882 N N . VAL B 1 113 ? 44.587 -6.204 42.131 1.00 10.82 105 VAL B N 1
ATOM 3883 C CA . VAL B 1 113 ? 44.582 -5.062 43.029 1.00 10.50 105 VAL B CA 1
ATOM 3884 C C . VAL B 1 113 ? 45.964 -4.928 43.659 1.00 10.11 105 VAL B C 1
ATOM 3885 O O . VAL B 1 113 ? 46.732 -5.948 43.763 1.00 9.82 105 VAL B O 1
ATOM 3889 N N . GLN B 1 114 ? 46.264 -3.697 44.087 1.00 9.54 106 GLN B N 1
ATOM 3890 C CA . GLN B 1 114 ? 47.399 -3.423 44.937 1.00 9.56 106 GLN B CA 1
ATOM 3891 C C . GLN B 1 114 ? 47.108 -3.929 46.358 1.00 9.26 106 GLN B C 1
ATOM 3892 O O . GLN B 1 114 ? 45.976 -3.829 46.859 1.00 9.89 106 GLN B O 1
ATOM 3898 N N . THR B 1 115 ? 48.121 -4.464 47.008 1.00 9.46 107 THR B N 1
ATOM 3899 C CA . THR B 1 115 ? 48.001 -5.023 48.347 1.00 9.53 107 THR B CA 1
ATOM 3900 C C . THR B 1 115 ? 49.098 -4.499 49.261 1.00 9.73 107 THR B C 1
ATOM 3901 O O . THR B 1 115 ? 50.054 -3.888 48.807 1.00 9.80 107 THR B O 1
ATOM 3905 N N . LEU B 1 116 ? 48.974 -4.793 50.562 1.00 10.30 108 LEU B N 1
ATOM 3906 C CA A LEU B 1 116 ? 50.039 -4.483 51.512 0.60 10.37 108 LEU B CA 1
ATOM 3907 C CA B LEU B 1 116 ? 50.024 -4.503 51.526 0.40 10.27 108 LEU B CA 1
ATOM 3908 C C . LEU B 1 116 ? 51.174 -5.506 51.366 1.00 10.26 108 LEU B C 1
ATOM 3909 O O . LEU B 1 116 ? 51.361 -6.387 52.199 1.00 10.69 108 LEU B O 1
ATOM 3918 N N . SER B 1 117 ? 51.933 -5.368 50.290 1.00 10.27 109 SER B N 1
ATOM 3919 C CA . SER B 1 117 ? 53.036 -6.248 49.972 1.00 10.39 109 SER B CA 1
ATOM 3920 C C . SER B 1 117 ? 52.548 -7.690 49.769 1.00 10.72 109 SER B C 1
ATOM 3921 O O . SER B 1 117 ? 51.332 -7.929 49.583 1.00 10.80 109 SER B O 1
ATOM 3924 N N . GLY B 1 118 ? 53.461 -8.639 49.844 1.00 10.31 110 GLY B N 1
ATOM 3925 C CA . GLY B 1 118 ? 53.125 -10.037 49.625 1.00 10.57 110 GLY B CA 1
ATOM 3926 C C . GLY B 1 118 ? 52.328 -10.629 50.749 1.00 10.12 110 GLY B C 1
ATOM 3927 O O . GLY B 1 118 ? 51.483 -11.471 50.527 1.00 10.97 110 GLY B O 1
ATOM 3928 N N . THR B 1 119 ? 52.603 -10.220 51.982 1.00 9.95 111 THR B N 1
ATOM 3929 C CA . THR B 1 119 ? 51.844 -10.740 53.102 1.00 9.62 111 THR B CA 1
ATOM 3930 C C . THR B 1 119 ? 50.395 -10.316 52.900 1.00 9.60 111 THR B C 1
ATOM 3931 O O . THR B 1 119 ? 49.500 -11.131 53.015 1.00 9.30 111 THR B O 1
ATOM 3935 N N . GLY B 1 120 ? 50.177 -9.036 52.613 1.00 9.37 112 GLY B N 1
ATOM 3936 C CA . GLY B 1 120 ? 48.833 -8.505 52.368 1.00 9.49 112 GLY B CA 1
ATOM 3937 C C . GLY B 1 120 ? 48.127 -9.261 51.262 1.00 9.48 112 GLY B C 1
ATOM 3938 O O . GLY B 1 120 ? 46.911 -9.525 51.325 1.00 9.86 112 GLY B O 1
ATOM 3939 N N . ALA B 1 121 ? 48.864 -9.591 50.200 1.00 8.72 113 ALA B N 1
ATOM 3940 C CA . ALA B 1 121 ? 48.272 -10.335 49.089 1.00 8.78 113 ALA B CA 1
ATOM 3941 C C . ALA B 1 121 ? 47.901 -11.771 49.464 1.00 8.97 113 ALA B C 1
ATOM 3942 O O . ALA B 1 121 ? 46.879 -12.293 48.990 1.00 9.37 113 ALA B O 1
ATOM 3944 N N . VAL B 1 122 ? 48.727 -12.414 50.295 1.00 8.71 114 VAL B N 1
ATOM 3945 C CA . VAL B 1 122 ? 48.425 -13.791 50.733 1.00 8.89 114 VAL B CA 1
ATOM 3946 C C . VAL B 1 122 ? 47.177 -13.734 51.607 1.00 9.21 114 VAL B C 1
ATOM 3947 O O . VAL B 1 122 ? 46.274 -14.509 51.391 1.00 9.00 114 VAL B O 1
ATOM 3951 N N . SER B 1 123 ? 47.125 -12.796 52.567 1.00 9.16 115 SER B N 1
ATOM 3952 C CA A SER B 1 123 ? 45.952 -12.670 53.414 0.60 9.34 115 SER B CA 1
ATOM 3953 C CA B SER B 1 123 ? 45.940 -12.701 53.423 0.40 9.43 115 SER B CA 1
ATOM 3954 C C . SER B 1 123 ? 44.693 -12.368 52.617 1.00 9.77 115 SER B C 1
ATOM 3955 O O . SER B 1 123 ? 43.633 -13.018 52.806 1.00 9.33 115 SER B O 1
ATOM 3960 N N . LEU B 1 124 ? 44.782 -11.349 51.743 1.00 9.70 116 LEU B N 1
ATOM 3961 C CA . LEU B 1 124 ? 43.640 -10.977 50.914 1.00 10.22 116 LEU B CA 1
ATOM 3962 C C . LEU B 1 124 ? 43.169 -12.139 50.000 1.00 10.17 116 LEU B C 1
ATOM 3963 O O . LEU B 1 124 ? 41.959 -12.356 49.832 1.00 10.23 116 LEU B O 1
ATOM 3968 N N . GLY B 1 125 ? 44.112 -12.810 49.369 1.00 10.35 117 GLY B N 1
ATOM 3969 C CA . GLY B 1 125 ? 43.820 -13.955 48.511 1.00 10.82 117 GLY B CA 1
ATOM 3970 C C . GLY B 1 125 ? 43.167 -15.071 49.311 1.00 11.09 117 GLY B C 1
ATOM 3971 O O . GLY B 1 125 ? 42.202 -15.672 48.864 1.00 12.64 117 GLY B O 1
ATOM 3972 N N . ALA B 1 126 ? 43.686 -15.345 50.489 1.00 11.25 118 ALA B N 1
ATOM 3973 C CA . ALA B 1 126 ? 43.134 -16.396 51.341 1.00 11.81 118 ALA B CA 1
ATOM 3974 C C . ALA B 1 126 ? 41.700 -16.066 51.712 1.00 12.38 118 ALA B C 1
ATOM 3975 O O . ALA B 1 126 ? 40.861 -16.969 51.692 1.00 11.88 118 ALA B O 1
ATOM 3977 N N . LYS B 1 127 ? 41.414 -14.783 51.999 1.00 12.62 119 LYS B N 1
ATOM 3978 C CA . LYS B 1 127 ? 40.034 -14.348 52.255 1.00 14.05 119 LYS B CA 1
ATOM 3979 C C . LYS B 1 127 ? 39.161 -14.415 51.030 1.00 13.33 119 LYS B C 1
ATOM 3980 O O . LYS B 1 127 ? 38.032 -14.885 51.076 1.00 13.72 119 LYS B O 1
ATOM 3986 N N . LEU B 1 128 ? 39.664 -13.951 49.901 1.00 12.72 120 LEU B N 1
ATOM 3987 C CA . LEU B 1 128 ? 38.874 -14.025 48.668 1.00 12.99 120 LEU B CA 1
ATOM 3988 C C . LEU B 1 128 ? 38.408 -15.475 48.364 1.00 13.13 120 LEU B C 1
ATOM 3989 O O . LEU B 1 128 ? 37.285 -15.718 47.901 1.00 13.46 120 LEU B O 1
ATOM 3994 N N . LEU B 1 129 ? 39.303 -16.417 48.604 1.00 12.99 121 LEU B N 1
ATOM 3995 C CA . LEU B 1 129 ? 39.072 -17.837 48.269 1.00 13.51 121 LEU B CA 1
ATOM 3996 C C . LEU B 1 129 ? 37.960 -18.430 49.141 1.00 13.99 121 LEU B C 1
ATOM 3997 O O . LEU B 1 129 ? 37.304 -19.383 48.727 1.00 15.77 121 LEU B O 1
ATOM 4002 N N . THR B 1 130 ? 37.757 -17.882 50.337 1.00 13.96 122 THR B N 1
ATOM 4003 C CA . THR B 1 130 ? 36.640 -18.313 51.191 1.00 14.73 122 THR B CA 1
ATOM 4004 C C . THR B 1 130 ? 35.288 -17.952 50.564 1.00 16.08 122 THR B C 1
ATOM 4005 O O . THR B 1 130 ? 34.259 -18.456 51.017 1.00 16.40 122 THR B O 1
ATOM 4009 N N . ARG B 1 131 ? 35.275 -17.106 49.530 1.00 16.65 123 ARG B N 1
ATOM 4010 C CA . ARG B 1 131 ? 34.032 -16.801 48.804 1.00 18.62 123 ARG B CA 1
ATOM 4011 C C . ARG B 1 131 ? 33.738 -17.725 47.619 1.00 18.75 123 ARG B C 1
ATOM 4012 O O . ARG B 1 131 ? 32.672 -17.613 47.017 1.00 19.04 123 ARG B O 1
ATOM 4020 N N . VAL B 1 132 ? 34.704 -18.589 47.279 1.00 18.56 124 VAL B N 1
ATOM 4021 C CA . VAL B 1 132 ? 34.644 -19.490 46.114 1.00 19.17 124 VAL B CA 1
ATOM 4022 C C . VAL B 1 132 ? 34.675 -20.953 46.611 1.00 18.68 124 VAL B C 1
ATOM 4023 O O . VAL B 1 132 ? 34.127 -21.841 45.971 1.00 18.36 124 VAL B O 1
ATOM 4027 N N . PHE B 1 133 ? 35.308 -21.190 47.757 1.00 17.84 125 PHE B N 1
ATOM 4028 C CA . PHE B 1 133 ? 35.463 -22.524 48.344 1.00 17.79 125 PHE B CA 1
ATOM 4029 C C . PHE B 1 133 ? 34.874 -22.504 49.743 1.00 18.32 125 PHE B C 1
ATOM 4030 O O . PHE B 1 133 ? 34.724 -21.463 50.344 1.00 19.82 125 PHE B O 1
ATOM 4038 N N . ASP B 1 134 ? 34.551 -23.678 50.272 1.00 18.45 126 ASP B N 1
ATOM 4039 C CA . ASP B 1 134 ? 34.048 -23.779 51.629 1.00 18.19 126 ASP B CA 1
ATOM 4040 C C . ASP B 1 134 ? 35.213 -23.866 52.585 1.00 17.37 126 ASP B C 1
ATOM 4041 O O . ASP B 1 134 ? 35.737 -24.951 52.782 1.00 17.45 126 ASP B O 1
ATOM 4046 N N . ALA B 1 135 ? 35.616 -22.751 53.197 1.00 17.46 127 ALA B N 1
ATOM 4047 C CA . ALA B 1 135 ? 36.818 -22.749 54.057 1.00 17.44 127 ALA B CA 1
ATOM 4048 C C . ALA B 1 135 ? 36.668 -23.504 55.394 1.00 18.37 127 ALA B C 1
ATOM 4049 O O . ALA B 1 135 ? 37.661 -23.745 56.090 1.00 17.50 127 ALA B O 1
ATOM 4051 N N . GLU B 1 136 ? 35.448 -23.914 55.722 1.00 19.54 128 GLU B N 1
ATOM 4052 C CA . GLU B 1 136 ? 35.223 -24.764 56.891 1.00 20.51 128 GLU B CA 1
ATOM 4053 C C . GLU B 1 136 ? 35.660 -26.207 56.651 1.00 19.60 128 GLU B C 1
ATOM 4054 O O . GLU B 1 136 ? 35.926 -26.921 57.591 1.00 20.34 128 GLU B O 1
ATOM 4060 N N . THR B 1 137 ? 35.766 -26.597 55.391 1.00 19.43 129 THR B N 1
ATOM 4061 C CA . THR B 1 137 ? 35.887 -27.994 54.948 1.00 20.76 129 THR B CA 1
ATOM 4062 C C . THR B 1 137 ? 37.014 -28.257 53.946 1.00 19.08 129 THR B C 1
ATOM 4063 O O . THR B 1 137 ? 37.774 -29.228 54.074 1.00 18.59 129 THR B O 1
ATOM 4067 N N . THR B 1 138 ? 37.080 -27.416 52.914 1.00 17.31 130 THR B N 1
ATOM 4068 C CA . THR B 1 138 ? 38.049 -27.590 51.820 1.00 15.85 130 THR B CA 1
ATOM 4069 C C . THR B 1 138 ? 39.470 -27.463 52.384 1.00 14.51 130 THR B C 1
ATOM 4070 O O . THR B 1 138 ? 39.786 -26.472 53.028 1.00 13.35 130 THR B O 1
ATOM 4074 N N . PRO B 1 139 ? 40.332 -28.471 52.145 1.00 13.76 131 PRO B N 1
ATOM 4075 C CA . PRO B 1 139 ? 41.738 -28.331 52.556 1.00 13.47 131 PRO B CA 1
ATOM 4076 C C . PRO B 1 139 ? 42.447 -27.230 51.796 1.00 12.77 131 PRO B C 1
ATOM 4077 O O . PRO B 1 139 ? 42.186 -27.017 50.588 1.00 13.09 131 PRO B O 1
ATOM 4081 N N . ILE B 1 140 ? 43.356 -26.550 52.494 1.00 12.31 132 ILE B N 1
ATOM 4082 C CA . ILE B 1 140 ? 44.259 -25.629 51.884 1.00 11.85 132 ILE B CA 1
ATOM 4083 C C . ILE B 1 140 ? 45.624 -26.150 52.263 1.00 12.10 132 ILE B C 1
ATOM 4084 O O . ILE B 1 140 ? 45.886 -26.399 53.459 1.00 12.60 132 ILE B O 1
ATOM 4089 N N . TYR B 1 141 ? 46.475 -26.326 51.243 1.00 11.68 133 TYR B N 1
ATOM 4090 C CA . TYR B 1 141 ? 47.740 -26.990 51.397 1.00 11.60 133 TYR B CA 1
ATOM 4091 C C . TYR B 1 141 ? 48.956 -26.083 51.394 1.00 10.84 133 TYR B C 1
ATOM 4092 O O . TYR B 1 141 ? 49.129 -25.263 50.520 1.00 10.45 133 TYR B O 1
ATOM 4101 N N . LEU B 1 142 ? 49.829 -26.314 52.364 1.00 10.75 134 LEU B N 1
ATOM 4102 C CA . LEU B 1 142 ? 51.111 -25.651 52.478 1.00 10.67 134 LEU B CA 1
ATOM 4103 C C . LEU B 1 142 ? 52.242 -26.661 52.269 1.00 10.95 134 LEU B C 1
ATOM 4104 O O . LEU B 1 142 ? 52.090 -27.821 52.567 1.00 10.96 134 LEU B O 1
ATOM 4109 N N . SER B 1 143 ? 53.393 -26.208 51.791 1.00 11.41 135 SER B N 1
ATOM 4110 C CA . SER B 1 143 ? 54.548 -27.069 51.651 1.00 11.64 135 SER B CA 1
ATOM 4111 C C . SER B 1 143 ? 55.118 -27.476 53.031 1.00 11.87 135 SER B C 1
ATOM 4112 O O . SER B 1 143 ? 55.092 -26.723 54.008 1.00 11.49 135 SER B O 1
ATOM 4115 N N . ASP B 1 144 ? 55.641 -28.687 53.070 1.00 13.04 136 ASP B N 1
ATOM 4116 C CA . ASP B 1 144 ? 56.402 -29.195 54.198 1.00 13.88 136 ASP B CA 1
ATOM 4117 C C . ASP B 1 144 ? 57.886 -29.018 53.973 1.00 13.40 136 ASP B C 1
ATOM 4118 O O . ASP B 1 144 ? 58.500 -29.789 53.263 1.00 12.57 136 ASP B O 1
ATOM 4123 N N . PRO B 1 145 ? 58.494 -28.003 54.569 1.00 13.65 137 PRO B N 1
ATOM 4124 C CA . PRO B 1 145 ? 58.044 -26.933 55.404 1.00 13.34 137 PRO B CA 1
ATOM 4125 C C . PRO B 1 145 ? 57.771 -25.689 54.515 1.00 13.15 137 PRO B C 1
ATOM 4126 O O . PRO B 1 145 ? 57.966 -25.749 53.307 1.00 12.92 137 PRO B O 1
ATOM 4130 N N . THR B 1 146 ? 57.412 -24.574 55.146 1.00 13.15 138 THR B N 1
ATOM 4131 C CA . THR B 1 146 ? 57.074 -23.352 54.427 1.00 12.97 138 THR B CA 1
ATOM 4132 C C . THR B 1 146 ? 57.411 -22.127 55.266 1.00 14.09 138 THR B C 1
ATOM 4133 O O . THR B 1 146 ? 57.886 -22.229 56.396 1.00 14.19 138 THR B O 1
ATOM 4137 N N . TRP B 1 147 ? 57.082 -20.962 54.718 1.00 14.60 139 TRP B N 1
ATOM 4138 C CA . TRP B 1 147 ? 57.243 -19.710 55.417 1.00 14.78 139 TRP B CA 1
ATOM 4139 C C . TRP B 1 147 ? 56.445 -19.764 56.664 1.00 15.93 139 TRP B C 1
ATOM 4140 O O . TRP B 1 147 ? 55.243 -19.990 56.630 1.00 14.31 139 TRP B O 1
ATOM 4151 N N . PRO B 1 148 ? 57.099 -19.503 57.820 1.00 20.11 140 PRO B N 1
ATOM 4152 C CA . PRO B 1 148 ? 56.372 -19.690 59.046 1.00 21.22 140 PRO B CA 1
ATOM 4153 C C . PRO B 1 148 ? 55.097 -18.909 59.103 1.00 20.32 140 PRO B C 1
ATOM 4154 O O . PRO B 1 148 ? 54.157 -19.385 59.701 1.00 24.31 140 PRO B O 1
ATOM 4158 N N . ASN B 1 149 ? 55.005 -17.749 58.432 1.00 16.90 141 ASN B N 1
ATOM 4159 C CA . ASN B 1 149 ? 53.788 -16.974 58.513 1.00 15.02 141 ASN B CA 1
ATOM 4160 C C . ASN B 1 149 ? 52.619 -17.492 57.664 1.00 13.45 141 ASN B C 1
ATOM 4161 O O . ASN B 1 149 ? 51.509 -17.054 57.857 1.00 13.65 141 ASN B O 1
ATOM 4166 N N . HIS B 1 150 ? 52.823 -18.414 56.719 1.00 12.28 142 HIS B N 1
ATOM 4167 C CA . HIS B 1 150 ? 51.688 -18.939 55.911 1.00 11.41 142 HIS B CA 1
ATOM 4168 C C . HIS B 1 150 ? 50.568 -19.452 56.782 1.00 11.79 142 HIS B C 1
ATOM 4169 O O . HIS B 1 150 ? 49.411 -19.166 56.536 1.00 10.93 142 HIS B O 1
ATOM 4176 N N . TYR B 1 151 ? 50.912 -20.273 57.781 1.00 11.43 143 TYR B N 1
ATOM 4177 C CA . TYR B 1 151 ? 49.907 -20.936 58.621 1.00 12.54 143 TYR B CA 1
ATOM 4178 C C . TYR B 1 151 ? 48.960 -19.937 59.312 1.00 12.21 143 TYR B C 1
ATOM 4179 O O . TYR B 1 151 ? 47.700 -20.014 59.220 1.00 12.67 143 TYR B O 1
ATOM 4188 N N . GLY B 1 152 ? 49.558 -18.954 59.971 1.00 12.56 144 GLY B N 1
ATOM 4189 C CA . GLY B 1 152 ? 48.787 -17.953 60.693 1.00 12.51 144 GLY B CA 1
ATOM 4190 C C . GLY B 1 152 ? 47.942 -17.104 59.783 1.00 12.47 144 GLY B C 1
ATOM 4191 O O . GLY B 1 152 ? 46.808 -16.770 60.101 1.00 12.45 144 GLY B O 1
ATOM 4192 N N . VAL B 1 153 ? 48.503 -16.729 58.640 1.00 11.81 145 VAL B N 1
ATOM 4193 C CA . VAL B 1 153 ? 47.773 -15.942 57.670 1.00 12.24 145 VAL B CA 1
ATOM 4194 C C . VAL B 1 153 ? 46.553 -16.690 57.189 1.00 12.53 145 VAL B C 1
ATOM 4195 O O . VAL B 1 153 ? 45.447 -16.171 57.157 1.00 13.08 145 VAL B O 1
ATOM 4199 N N . VAL B 1 154 ? 46.737 -17.955 56.835 1.00 13.31 146 VAL B N 1
ATOM 4200 C CA . VAL B 1 154 ? 45.621 -18.722 56.288 1.00 13.89 146 VAL B CA 1
ATOM 4201 C C . VAL B 1 154 ? 44.529 -19.011 57.345 1.00 13.71 146 VAL B C 1
ATOM 4202 O O . VAL B 1 154 ? 43.322 -18.918 57.067 1.00 13.11 146 VAL B O 1
ATOM 4206 N N . LYS B 1 155 ? 44.951 -19.388 58.548 1.00 14.10 147 LYS B N 1
ATOM 4207 C CA . LYS B 1 155 ? 44.058 -19.562 59.730 1.00 14.82 147 LYS B CA 1
ATOM 4208 C C . LYS B 1 155 ? 43.219 -18.310 60.015 1.00 14.80 147 LYS B C 1
ATOM 4209 O O . LYS B 1 155 ? 41.987 -18.373 60.158 1.00 14.43 147 LYS B O 1
ATOM 4215 N N . ALA B 1 156 ? 43.895 -17.169 60.077 1.00 14.37 148 ALA B N 1
ATOM 4216 C CA . ALA B 1 156 ? 43.247 -15.926 60.353 1.00 14.55 148 ALA B CA 1
ATOM 4217 C C . ALA B 1 156 ? 42.233 -15.527 59.273 1.00 15.08 148 ALA B C 1
ATOM 4218 O O . ALA B 1 156 ? 41.225 -14.887 59.574 1.00 15.28 148 ALA B O 1
ATOM 4220 N N . ALA B 1 157 ? 42.501 -15.900 58.022 1.00 14.66 149 ALA B N 1
ATOM 4221 C CA . ALA B 1 157 ? 41.525 -15.693 56.934 1.00 15.11 149 ALA B CA 1
ATOM 4222 C C . ALA B 1 157 ? 40.285 -16.609 56.992 1.00 16.08 149 ALA B C 1
ATOM 4223 O O . ALA B 1 157 ? 39.384 -16.452 56.180 1.00 17.13 149 ALA B O 1
ATOM 4225 N N . GLY B 1 158 ? 40.252 -17.591 57.909 1.00 15.54 150 GLY B N 1
ATOM 4226 C CA . GLY B 1 158 ? 39.070 -18.433 58.101 1.00 16.57 150 GLY B CA 1
ATOM 4227 C C . GLY B 1 158 ? 39.220 -19.914 57.695 1.00 16.04 150 GLY B C 1
ATOM 4228 O O . GLY B 1 158 ? 38.252 -20.694 57.749 1.00 17.05 150 GLY B O 1
ATOM 4229 N N . TRP B 1 159 ? 40.418 -20.328 57.341 1.00 14.17 151 TRP B N 1
ATOM 4230 C CA . TRP B 1 159 ? 40.622 -21.707 56.893 1.00 14.80 151 TRP B CA 1
ATOM 4231 C C . TRP B 1 159 ? 40.776 -22.647 58.048 1.00 15.19 151 TRP B C 1
ATOM 4232 O O . TRP B 1 159 ? 41.692 -22.492 58.816 1.00 14.94 151 TRP B O 1
ATOM 4243 N N . LYS B 1 160 ? 39.873 -23.615 58.142 1.00 15.64 152 LYS B N 1
ATOM 4244 C CA . LYS B 1 160 ? 39.769 -24.530 59.286 1.00 16.72 152 LYS B CA 1
ATOM 4245 C C . LYS B 1 160 ? 40.492 -25.890 59.069 1.00 16.74 152 LYS B C 1
ATOM 4246 O O . LYS B 1 160 ? 40.748 -26.636 60.038 1.00 16.91 152 LYS B O 1
ATOM 4252 N N . ASN B 1 161 ? 40.814 -26.215 57.807 1.00 16.61 153 ASN B N 1
ATOM 4253 C CA . ASN B 1 161 ? 41.432 -27.502 57.468 1.00 15.44 153 ASN B CA 1
ATOM 4254 C C . ASN B 1 161 ? 42.715 -27.255 56.684 1.00 14.77 153 ASN B C 1
ATOM 4255 O O . ASN B 1 161 ? 42.755 -27.387 55.462 1.00 14.08 153 ASN B O 1
ATOM 4260 N N . ILE B 1 162 ? 43.750 -26.840 57.412 1.00 13.98 154 ILE B N 1
ATOM 4261 C CA . ILE B 1 162 ? 45.060 -26.544 56.838 1.00 13.44 154 ILE B CA 1
ATOM 4262 C C . ILE B 1 162 ? 45.891 -27.830 56.809 1.00 14.05 154 ILE B C 1
ATOM 4263 O O . ILE B 1 162 ? 45.987 -28.530 57.822 1.00 15.21 154 ILE B O 1
ATOM 4268 N N . CYS B 1 163 ? 46.478 -28.117 55.652 1.00 13.36 155 CYS B N 1
ATOM 4269 C CA . CYS B 1 163 ? 47.139 -29.413 55.400 1.00 13.50 155 CYS B CA 1
ATOM 4270 C C . CYS B 1 163 ? 48.496 -29.122 54.825 1.00 13.36 155 CYS B C 1
ATOM 4271 O O . CYS B 1 163 ? 48.807 -27.937 54.494 1.00 12.61 155 CYS B O 1
ATOM 4274 N N . THR B 1 164 ? 49.346 -30.142 54.780 1.00 12.94 156 THR B N 1
ATOM 4275 C CA . THR B 1 1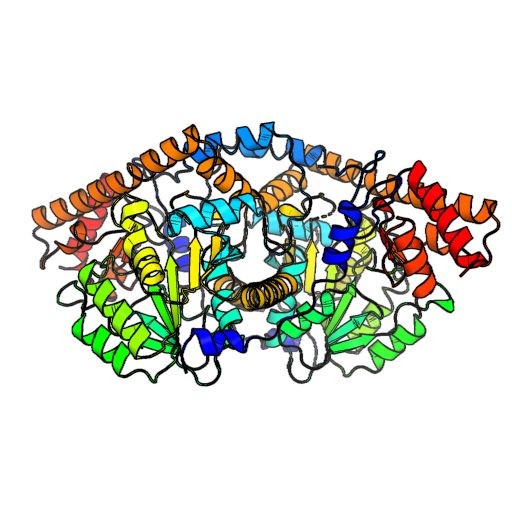64 ? 50.614 -30.006 54.120 1.00 12.69 156 THR B CA 1
ATOM 4276 C C . THR B 1 164 ? 50.826 -31.010 52.986 1.00 12.85 156 THR B C 1
ATOM 4277 O O . THR B 1 164 ? 50.218 -32.082 52.994 1.00 13.46 156 THR B O 1
ATOM 4281 N N . TYR B 1 165 ? 51.642 -30.617 51.999 1.00 12.32 157 TYR B N 1
ATOM 4282 C CA . TYR B 1 165 ? 52.139 -31.561 50.995 1.00 12.19 157 TYR B CA 1
ATOM 4283 C C . TYR B 1 165 ? 53.610 -31.812 51.253 1.00 12.42 157 TYR B C 1
ATOM 4284 O O . TYR B 1 165 ? 54.373 -30.880 51.591 1.00 12.31 157 TYR B O 1
ATOM 4293 N N . ALA B 1 166 ? 53.983 -33.086 51.109 1.00 12.84 158 ALA B N 1
ATOM 4294 C CA . ALA B 1 166 ? 55.376 -33.464 51.102 1.00 13.23 158 ALA B CA 1
ATOM 4295 C C . ALA B 1 166 ? 56.137 -32.586 50.115 1.00 13.06 158 ALA B C 1
ATOM 4296 O O . ALA B 1 166 ? 55.664 -32.317 49.029 1.00 13.33 158 ALA B O 1
ATOM 4298 N N . TYR B 1 167 ? 57.318 -32.144 50.488 1.00 13.67 159 TYR B N 1
ATOM 4299 C CA . TYR B 1 167 ? 58.050 -31.214 49.660 1.00 13.61 159 TYR B CA 1
ATOM 4300 C C . TYR B 1 167 ? 59.541 -31.424 49.843 1.00 15.01 159 TYR B C 1
ATOM 4301 O O . TYR B 1 167 ? 60.198 -31.946 48.929 1.00 16.71 159 TYR B O 1
ATOM 4310 N N . TYR B 1 168 ? 60.077 -31.047 50.997 1.00 15.85 160 TYR B N 1
ATOM 4311 C CA . TYR B 1 168 ? 61.532 -31.144 51.230 1.00 17.52 160 TYR B CA 1
ATOM 4312 C C . TYR B 1 168 ? 61.872 -32.421 51.974 1.00 17.72 160 TYR B C 1
ATOM 4313 O O . TYR B 1 168 ? 61.204 -32.764 52.936 1.00 17.12 160 TYR B O 1
ATOM 4322 N N . ASP B 1 169 ? 62.893 -33.113 51.488 1.00 19.02 161 ASP B N 1
ATOM 4323 C CA . ASP B 1 169 ? 63.440 -34.289 52.146 1.00 20.68 161 ASP B CA 1
ATOM 4324 C C . ASP B 1 169 ? 64.827 -33.980 52.758 1.00 20.87 161 ASP B C 1
ATOM 4325 O O . ASP B 1 169 ? 65.804 -33.899 52.067 1.00 19.87 161 ASP B O 1
ATOM 4330 N N . PRO B 1 170 ? 64.904 -33.849 54.067 1.00 23.71 162 PRO B N 1
ATOM 4331 C CA . PRO B 1 170 ? 66.171 -33.479 54.717 1.00 26.40 162 PRO B CA 1
ATOM 4332 C C . PRO B 1 170 ? 67.280 -34.508 54.440 1.00 28.23 162 PRO B C 1
ATOM 4333 O O . PRO B 1 170 ? 68.457 -34.142 54.291 1.00 29.06 162 PRO B O 1
ATOM 4337 N N . LYS B 1 171 ? 66.901 -35.768 54.294 1.00 28.04 163 LYS B N 1
ATOM 4338 C CA . LYS B 1 171 ? 67.901 -36.820 54.000 1.00 29.80 163 LYS B CA 1
ATOM 4339 C C . LYS B 1 171 ? 68.609 -36.633 52.655 1.00 29.43 163 LYS B C 1
ATOM 4340 O O . LYS B 1 171 ? 69.792 -36.938 52.543 1.00 29.38 163 LYS B O 1
ATOM 4346 N N . THR B 1 172 ? 67.918 -36.121 51.637 1.00 26.20 164 THR B N 1
ATOM 4347 C CA . THR B 1 172 ? 68.537 -35.942 50.318 1.00 26.60 164 THR B CA 1
ATOM 4348 C C . THR B 1 172 ? 68.784 -34.465 49.970 1.00 25.70 164 THR B C 1
ATOM 4349 O O . THR B 1 172 ? 69.249 -34.184 48.872 1.00 28.63 164 THR B O 1
ATOM 4353 N N . VAL B 1 173 ? 68.479 -33.553 50.895 1.00 25.10 165 VAL B N 1
ATOM 4354 C CA . VAL B 1 173 ? 68.496 -32.095 50.644 1.00 26.94 165 VAL B CA 1
ATOM 4355 C C . VAL B 1 173 ? 67.891 -31.774 49.278 1.00 26.71 165 VAL B C 1
ATOM 4356 O O . VAL B 1 173 ? 68.483 -31.081 48.441 1.00 29.03 165 VAL B O 1
ATOM 4360 N N . SER B 1 174 ? 66.725 -32.350 49.014 1.00 24.02 166 SER B N 1
ATOM 4361 C CA . SER B 1 174 ? 66.158 -32.253 47.691 1.00 23.12 166 SER B CA 1
ATOM 4362 C C . SER B 1 174 ? 64.664 -32.396 47.836 1.00 21.83 166 SER B C 1
ATOM 4363 O O . SER B 1 174 ? 64.167 -32.740 48.929 1.00 20.85 166 SER B O 1
ATOM 4366 N N . LEU B 1 175 ? 63.961 -32.195 46.725 1.00 20.53 167 LEU B N 1
ATOM 4367 C CA . LEU B 1 175 ? 62.518 -32.367 46.706 1.00 20.70 167 LEU B CA 1
ATOM 4368 C C . LEU B 1 175 ? 62.123 -33.835 46.758 1.00 19.62 167 LEU B C 1
ATOM 4369 O O . LEU B 1 175 ? 62.565 -34.623 45.956 1.00 20.05 167 LEU B O 1
ATOM 4374 N N . ASN B 1 176 ? 61.275 -34.189 47.695 1.00 18.65 168 ASN B N 1
ATOM 4375 C CA . ASN B 1 176 ? 60.566 -35.459 47.637 1.00 18.12 168 ASN B CA 1
ATOM 4376 C C . ASN B 1 176 ? 59.429 -35.334 46.633 1.00 17.12 168 ASN B C 1
ATOM 4377 O O . ASN B 1 176 ? 58.257 -35.126 46.998 1.00 16.39 168 ASN B O 1
ATOM 4382 N N . PHE B 1 177 ? 59.768 -35.458 45.357 1.00 17.32 169 PHE B N 1
ATOM 4383 C CA . PHE B 1 177 ? 58.804 -35.166 44.322 1.00 17.44 169 PHE B CA 1
ATOM 4384 C C . PHE B 1 177 ? 57.733 -36.231 44.229 1.00 17.69 169 PHE B C 1
ATOM 4385 O O . PHE B 1 177 ? 56.547 -35.919 43.966 1.00 17.25 169 PHE B O 1
ATOM 4393 N N . GLU B 1 178 ? 58.102 -37.486 44.493 1.00 18.21 170 GLU B N 1
ATOM 4394 C CA . GLU B 1 178 ? 57.091 -38.560 44.478 1.00 19.40 170 GLU B CA 1
ATOM 4395 C C . GLU B 1 178 ? 56.036 -38.357 45.587 1.00 17.93 170 GLU B C 1
ATOM 4396 O O . GLU B 1 178 ? 54.859 -38.561 45.360 1.00 17.39 170 GLU B O 1
ATOM 4402 N N . GLY B 1 179 ? 56.468 -37.891 46.748 1.00 17.16 171 GLY B N 1
ATOM 4403 C CA . GLY B 1 179 ? 55.586 -37.643 47.852 1.00 16.78 171 GLY B CA 1
ATOM 4404 C C . GLY B 1 179 ? 54.681 -36.456 47.558 1.00 16.07 171 GLY B C 1
ATOM 4405 O O . GLY B 1 179 ? 53.483 -36.483 47.892 1.00 16.57 171 GLY B O 1
ATOM 4406 N N . MET B 1 180 ? 55.244 -35.452 46.913 1.00 15.23 172 MET B N 1
ATOM 4407 C CA . MET B 1 180 ? 54.488 -34.265 46.532 1.00 14.77 172 MET B CA 1
ATOM 4408 C C . MET B 1 180 ? 53.357 -34.631 45.596 1.00 14.93 172 MET B C 1
ATOM 4409 O O . MET B 1 180 ? 52.215 -34.256 45.821 1.00 14.15 172 MET B O 1
ATOM 4414 N N . LYS B 1 181 ? 53.689 -35.393 44.558 1.00 16.20 173 LYS B N 1
ATOM 4415 C CA . LYS B 1 181 ? 52.670 -35.841 43.616 1.00 17.33 173 LYS B CA 1
ATOM 4416 C C . LYS B 1 181 ? 51.604 -36.677 44.325 1.00 17.32 173 LYS B C 1
ATOM 4417 O O . LYS B 1 181 ? 50.412 -36.521 44.053 1.00 17.09 173 LYS B O 1
ATOM 4423 N N . LYS B 1 182 ? 52.046 -37.586 45.196 1.00 18.04 174 LYS B N 1
ATOM 4424 C CA . LYS B 1 182 ? 51.136 -38.423 45.953 1.00 19.20 174 LYS B CA 1
ATOM 4425 C C . LYS B 1 182 ? 50.148 -37.550 46.739 1.00 17.78 174 LYS B C 1
ATOM 4426 O O . LYS B 1 182 ? 48.970 -37.806 46.713 1.00 17.24 174 LYS B O 1
ATOM 4432 N N . ASP B 1 183 ? 50.644 -36.540 47.443 1.00 16.83 175 ASP B N 1
ATOM 4433 C CA . ASP B 1 183 ? 49.752 -35.702 48.240 1.00 16.56 175 ASP B CA 1
ATOM 4434 C C . ASP B 1 183 ? 48.780 -34.830 47.391 1.00 15.68 175 ASP B C 1
ATOM 4435 O O . ASP B 1 183 ? 47.614 -34.602 47.777 1.00 15.81 175 ASP B O 1
ATOM 4440 N N . ILE B 1 184 ? 49.258 -34.331 46.251 1.00 14.43 176 ILE B N 1
ATOM 4441 C CA . ILE B 1 184 ? 48.412 -33.579 45.302 1.00 13.84 176 ILE B CA 1
ATOM 4442 C C . ILE B 1 184 ? 47.275 -34.481 44.855 1.00 14.37 176 ILE B C 1
ATOM 4443 O O . ILE B 1 184 ? 46.157 -34.070 44.785 1.00 13.88 176 ILE B O 1
ATOM 4448 N N . LEU B 1 185 ? 47.602 -35.731 44.553 1.00 15.11 177 LEU B N 1
ATOM 4449 C CA . LEU B 1 185 ? 46.612 -36.677 44.042 1.00 15.82 177 LEU B CA 1
ATOM 4450 C C . LEU B 1 185 ? 45.651 -37.149 45.166 1.00 16.54 177 LEU B C 1
ATOM 4451 O O . LEU B 1 185 ? 44.463 -37.407 44.919 1.00 17.30 177 LEU B O 1
ATOM 4456 N N . ALA B 1 186 ? 46.175 -37.297 46.383 1.00 16.39 178 ALA B N 1
ATOM 4457 C CA . ALA B 1 186 ? 45.398 -37.818 47.515 1.00 17.14 178 ALA B CA 1
ATOM 4458 C C . ALA B 1 186 ? 44.397 -36.779 48.046 1.00 16.85 178 ALA B C 1
ATOM 4459 O O . ALA B 1 186 ? 43.366 -37.111 48.615 1.00 18.00 178 ALA B O 1
ATOM 4461 N N . ALA B 1 187 ? 44.681 -35.516 47.817 1.00 15.87 179 ALA B N 1
ATOM 4462 C CA . ALA B 1 187 ? 43.764 -34.455 48.169 1.00 15.58 179 ALA B CA 1
ATOM 4463 C C . ALA B 1 187 ? 42.478 -34.597 47.396 1.00 16.06 179 ALA B C 1
ATOM 4464 O O . ALA B 1 187 ? 42.467 -35.013 46.242 1.00 15.51 179 ALA B O 1
ATOM 4466 N N . PRO B 1 188 ? 41.368 -34.237 48.024 1.00 16.71 180 PRO B N 1
ATOM 4467 C CA . PRO B 1 188 ? 40.117 -34.241 47.285 1.00 17.25 180 PRO B CA 1
ATOM 4468 C C . PRO B 1 188 ? 40.184 -33.241 46.156 1.00 16.82 180 PRO B C 1
ATOM 4469 O O . PRO B 1 188 ? 40.886 -32.232 46.268 1.00 15.58 180 PRO B O 1
ATOM 4473 N N . ASP B 1 189 ? 39.486 -33.531 45.066 1.00 17.15 181 ASP B N 1
ATOM 4474 C CA . ASP B 1 189 ? 39.426 -32.601 43.952 1.00 17.26 181 ASP B CA 1
ATOM 4475 C C . ASP B 1 189 ? 38.933 -31.267 44.443 1.00 16.68 181 ASP B C 1
ATOM 4476 O O . ASP B 1 189 ? 38.102 -31.198 45.347 1.00 16.24 181 ASP B O 1
ATOM 4481 N N . GLY B 1 190 ? 39.435 -30.196 43.840 1.00 16.01 182 GLY B N 1
ATOM 4482 C CA . GLY B 1 190 ? 39.041 -28.862 44.215 1.00 15.45 182 GLY B CA 1
ATOM 4483 C C . GLY B 1 190 ? 39.581 -28.402 45.566 1.00 14.62 182 GLY B C 1
ATOM 4484 O O . GLY B 1 190 ? 38.876 -27.721 46.282 1.00 14.80 182 GLY B O 1
ATOM 4485 N N . SER B 1 191 ? 40.793 -28.798 45.919 1.00 13.87 183 SER B N 1
ATOM 4486 C CA . SER B 1 191 ? 41.486 -28.249 47.069 1.00 13.54 183 SER B CA 1
ATOM 4487 C C . SER B 1 191 ? 42.320 -27.015 46.658 1.00 13.02 183 SER B C 1
ATOM 4488 O O . SER B 1 191 ? 42.477 -26.717 45.461 1.00 14.23 183 SER B O 1
ATOM 4491 N N . VAL B 1 192 ? 42.782 -26.254 47.639 1.00 11.84 184 VAL B N 1
ATOM 4492 C CA . VAL B 1 192 ? 43.638 -25.105 47.398 1.00 11.04 184 VAL B CA 1
ATOM 4493 C C . VAL B 1 192 ? 45.092 -25.434 47.718 1.00 10.72 184 VAL B C 1
ATOM 4494 O O . VAL B 1 192 ? 45.357 -25.999 48.785 1.00 11.06 184 VAL B O 1
ATOM 4498 N N . PHE B 1 193 ? 46.021 -25.118 46.811 1.00 10.26 185 PHE B N 1
ATOM 4499 C CA . PHE B 1 193 ? 47.445 -25.336 47.048 1.00 10.10 185 PHE B CA 1
ATOM 4500 C C . PHE B 1 193 ? 48.186 -24.024 46.966 1.00 10.13 185 PHE B C 1
ATOM 4501 O O . PHE B 1 193 ? 48.160 -23.358 45.912 1.00 10.08 185 PHE B O 1
ATOM 4509 N N . ILE B 1 194 ? 48.870 -23.676 48.059 1.00 9.93 186 ILE B N 1
ATOM 4510 C CA . ILE B 1 194 ? 49.820 -22.546 48.064 1.00 9.54 186 ILE B CA 1
ATOM 4511 C C . ILE B 1 194 ? 51.194 -23.071 47.653 1.00 9.20 186 ILE B C 1
ATOM 4512 O O . ILE B 1 194 ? 51.808 -23.849 48.368 1.00 9.32 186 ILE B O 1
ATOM 4517 N N . LEU B 1 195 ? 51.645 -22.603 46.484 1.00 9.09 187 LEU B N 1
ATOM 4518 C CA . LEU B 1 195 ? 52.934 -22.914 45.874 1.00 8.82 187 LEU B CA 1
ATOM 4519 C C . LEU B 1 195 ? 53.880 -21.729 45.842 1.00 8.70 187 LEU B C 1
ATOM 4520 O O . LEU B 1 195 ? 53.496 -20.643 45.492 1.00 8.36 187 LEU B O 1
ATOM 4525 N N . HIS B 1 196 ? 55.153 -21.949 46.192 1.00 9.08 188 HIS B N 1
ATOM 4526 C CA . HIS B 1 196 ? 56.157 -20.920 46.057 1.00 9.21 188 HIS B CA 1
ATOM 4527 C C . HIS B 1 196 ? 56.578 -20.882 44.629 1.00 9.79 188 HIS B C 1
ATOM 4528 O O . HIS B 1 196 ? 57.081 -21.902 44.099 1.00 9.75 188 HIS B O 1
ATOM 4535 N N . GLN B 1 197 ? 56.423 -19.696 44.022 1.00 10.12 189 GLN B N 1
ATOM 4536 C CA . GLN B 1 197 ? 56.639 -19.498 42.602 1.00 10.97 189 GLN B CA 1
ATOM 4537 C C . GLN B 1 197 ? 58.105 -19.740 42.204 1.00 11.37 189 GLN B C 1
ATOM 4538 O O . GLN B 1 197 ? 58.371 -20.368 41.176 1.00 12.09 189 GLN B O 1
ATOM 4544 N N . CYS B 1 198 ? 59.029 -19.285 43.050 1.00 11.60 190 CYS B N 1
ATOM 4545 C CA . CYS B 1 198 ? 60.451 -19.603 42.931 1.00 12.49 190 CYS B CA 1
ATOM 4546 C C . CYS B 1 198 ? 61.098 -19.261 44.277 1.00 12.50 190 CYS B C 1
ATOM 4547 O O . CYS B 1 198 ? 60.478 -18.604 45.118 1.00 11.75 190 CYS B O 1
ATOM 4550 N N . ALA B 1 199 ? 62.346 -19.652 44.476 1.00 12.75 191 ALA B N 1
ATOM 4551 C CA . ALA B 1 199 ? 63.102 -19.296 45.696 1.00 13.11 191 ALA B CA 1
ATOM 4552 C C . ALA B 1 199 ? 62.342 -19.708 46.949 1.00 13.33 191 ALA B C 1
ATOM 4553 O O . ALA B 1 199 ? 61.974 -18.915 47.790 1.00 13.60 191 ALA B O 1
ATOM 4555 N N . HIS B 1 200 ? 62.068 -21.004 47.035 1.00 13.63 192 HIS B N 1
ATOM 4556 C CA . HIS B 1 200 ? 61.366 -21.554 48.174 1.00 13.05 192 HIS B CA 1
ATOM 4557 C C . HIS B 1 200 ? 61.911 -21.076 49.480 1.00 13.67 192 HIS B C 1
ATOM 4558 O O . HIS B 1 200 ? 63.146 -21.073 49.701 1.00 14.48 192 HIS B O 1
ATOM 4565 N N . ASN B 1 201 ? 60.993 -20.666 50.351 1.00 13.46 193 ASN B N 1
ATOM 4566 C CA . ASN B 1 201 ? 61.279 -20.242 51.713 1.00 13.70 193 ASN B CA 1
ATOM 4567 C C . ASN B 1 201 ? 60.662 -21.281 52.641 1.00 13.85 193 ASN B C 1
ATOM 4568 O O . ASN B 1 201 ? 59.431 -21.406 52.688 1.00 12.98 193 ASN B O 1
ATOM 4573 N N . PRO B 1 202 ? 61.489 -22.013 53.423 1.00 14.52 194 PRO B N 1
ATOM 4574 C CA . PRO B 1 202 ? 62.886 -21.772 53.821 1.00 15.55 194 PRO B CA 1
ATOM 4575 C C . PRO B 1 202 ? 64.014 -22.595 53.204 1.00 16.09 194 PRO B C 1
ATOM 4576 O O . PRO B 1 202 ? 65.188 -22.394 53.584 1.00 17.88 194 PRO B O 1
ATOM 4580 N N . THR B 1 203 ? 63.726 -23.474 52.250 1.00 15.86 195 THR B N 1
ATOM 4581 C CA . THR B 1 203 ? 64.657 -24.513 51.870 1.00 15.36 195 THR B CA 1
ATOM 4582 C C . THR B 1 203 ? 65.553 -24.156 50.696 1.00 15.76 195 THR B C 1
ATOM 4583 O O . THR B 1 203 ? 66.571 -24.797 50.519 1.00 15.82 195 THR B O 1
ATOM 4587 N N . GLY B 1 204 ? 65.156 -23.153 49.874 1.00 15.32 196 GLY B N 1
ATOM 4588 C CA . GLY B 1 204 ? 65.865 -22.786 48.657 1.00 15.27 196 GLY B CA 1
ATOM 4589 C C . GLY B 1 204 ? 65.849 -23.851 47.579 1.00 15.48 196 GLY B C 1
ATOM 4590 O O . GLY B 1 204 ? 66.655 -23.821 46.644 1.00 14.99 196 GLY B O 1
ATOM 4591 N N . VAL B 1 205 ? 64.987 -24.860 47.759 1.00 16.02 197 VAL B N 1
ATOM 4592 C CA . VAL B 1 205 ? 64.851 -25.916 46.759 1.00 15.70 197 VAL B CA 1
ATOM 4593 C C . VAL B 1 205 ? 63.572 -25.728 45.987 1.00 14.91 197 VAL B C 1
ATOM 4594 O O . VAL B 1 205 ? 62.513 -25.689 46.584 1.00 14.29 197 VAL B O 1
ATOM 4598 N N . ASP B 1 206 ? 63.692 -25.577 44.674 1.00 14.73 198 ASP B N 1
ATOM 4599 C CA . ASP B 1 206 ? 62.562 -25.385 43.797 1.00 14.53 198 ASP B CA 1
ATOM 4600 C C . ASP B 1 206 ? 62.384 -26.626 42.938 1.00 14.25 198 ASP B C 1
ATOM 4601 O O . ASP B 1 206 ? 63.346 -27.380 42.705 1.00 14.39 198 ASP B O 1
ATOM 4606 N N . PRO B 1 207 ? 61.166 -26.825 42.437 1.00 13.39 199 PRO B N 1
ATOM 4607 C CA . PRO B 1 207 ? 60.992 -27.805 41.359 1.00 13.57 199 PRO B CA 1
ATOM 4608 C C . PRO B 1 207 ? 61.771 -27.395 40.130 1.00 13.53 199 PRO B C 1
ATOM 4609 O O . PRO B 1 207 ? 61.863 -26.211 39.858 1.00 13.51 199 PRO B O 1
ATOM 4613 N N . SER B 1 208 ? 62.300 -28.366 39.389 1.00 13.39 200 SER B N 1
ATOM 4614 C CA . SER B 1 208 ? 62.832 -28.115 38.058 1.00 13.39 200 SER B CA 1
ATOM 4615 C C . SER B 1 208 ? 61.694 -27.683 37.135 1.00 13.42 200 SER B C 1
ATOM 4616 O O . SER B 1 208 ? 60.510 -27.885 37.414 1.00 12.23 200 SER B O 1
ATOM 4619 N N . GLN B 1 209 ? 62.050 -27.153 35.984 1.00 14.63 201 GLN B N 1
ATOM 4620 C CA . GLN B 1 209 ? 61.005 -26.844 34.986 1.00 15.14 201 GLN B CA 1
ATOM 4621 C C . GLN B 1 209 ? 60.172 -28.104 34.633 1.00 14.97 201 GLN B C 1
ATOM 4622 O O . GLN B 1 209 ? 58.963 -28.033 34.454 1.00 14.17 201 GLN B O 1
ATOM 4628 N N . GLU B 1 210 ? 60.831 -29.271 34.547 1.00 15.40 202 GLU B N 1
ATOM 4629 C CA . GLU B 1 210 ? 60.155 -30.517 34.241 1.00 16.00 202 GLU B CA 1
ATOM 4630 C C . GLU B 1 210 ? 59.175 -30.883 35.364 1.00 15.08 202 GLU B C 1
ATOM 4631 O O . GLU B 1 210 ? 58.030 -31.244 35.088 1.00 15.25 202 GLU B O 1
ATOM 4637 N N . GLN B 1 211 ? 59.603 -30.780 36.613 1.00 14.27 203 GLN B N 1
ATOM 4638 C CA . GLN B 1 211 ? 58.673 -31.004 37.767 1.00 14.06 203 GLN B CA 1
ATOM 4639 C C . GLN B 1 211 ? 57.496 -30.048 37.750 1.00 13.48 203 GLN B C 1
ATOM 4640 O O . GLN B 1 211 ? 56.349 -30.455 37.976 1.00 13.48 203 GLN B O 1
ATOM 4646 N N . TRP B 1 212 ? 57.744 -28.780 37.427 1.00 13.32 204 TRP B N 1
ATOM 4647 C CA . TRP B 1 212 ? 56.636 -27.829 37.315 1.00 12.97 204 TRP B CA 1
ATOM 4648 C C . TRP B 1 212 ? 55.613 -28.239 36.303 1.00 13.65 204 TRP B C 1
ATOM 4649 O O . TRP B 1 212 ? 54.428 -28.049 36.542 1.00 13.05 204 TRP B O 1
ATOM 4660 N N . ASN B 1 213 ? 56.047 -28.722 35.130 1.00 14.70 205 ASN B N 1
ATOM 4661 C CA A ASN B 1 213 ? 55.082 -29.170 34.129 0.70 15.52 205 ASN B CA 1
ATOM 4662 C CA B ASN B 1 213 ? 55.133 -29.213 34.097 0.30 15.51 205 ASN B CA 1
ATOM 4663 C C . ASN B 1 213 ? 54.226 -30.326 34.666 1.00 15.96 205 ASN B C 1
ATOM 4664 O O . ASN B 1 213 ? 52.980 -30.360 34.448 1.00 15.69 205 ASN B O 1
ATOM 4673 N N . GLU B 1 214 ? 54.846 -31.259 35.388 1.00 16.11 206 GLU B N 1
ATOM 4674 C CA . GLU B 1 214 ? 54.078 -32.383 35.971 1.00 17.37 206 GLU B CA 1
ATOM 4675 C C . GLU B 1 214 ? 53.116 -31.881 37.044 1.00 16.15 206 GLU B C 1
ATOM 4676 O O . GLU B 1 214 ? 51.995 -32.342 37.108 1.00 15.53 206 GLU B O 1
ATOM 4682 N N . ILE B 1 215 ? 53.539 -30.882 37.826 1.00 14.84 207 ILE B N 1
ATOM 4683 C CA . ILE B 1 215 ? 52.658 -30.342 38.873 1.00 14.09 207 ILE B CA 1
ATOM 4684 C C . ILE B 1 215 ? 51.459 -29.652 38.230 1.00 13.88 207 ILE B C 1
ATOM 4685 O O . ILE B 1 215 ? 50.326 -29.786 38.708 1.00 13.74 207 ILE B O 1
ATOM 4690 N N . ALA B 1 216 ? 51.688 -28.916 37.141 1.00 13.98 208 ALA B N 1
ATOM 4691 C CA . ALA B 1 216 ? 50.558 -28.296 36.415 1.00 14.03 208 ALA B CA 1
ATOM 4692 C C . ALA B 1 216 ? 49.559 -29.349 35.945 1.00 14.50 208 ALA B C 1
ATOM 4693 O O . ALA B 1 216 ? 48.364 -29.150 36.096 1.00 14.45 208 ALA B O 1
ATOM 4695 N N . SER B 1 217 ? 50.026 -30.430 35.341 1.00 14.79 209 SER B N 1
ATOM 4696 C CA . SER B 1 217 ? 49.126 -31.486 34.885 1.00 15.74 209 SER B CA 1
ATOM 4697 C C . SER B 1 217 ? 48.249 -32.053 36.014 1.00 15.58 209 SER B C 1
ATOM 4698 O O . SER B 1 217 ? 47.065 -32.318 35.817 1.00 16.33 209 SER B O 1
ATOM 4701 N N . LEU B 1 218 ? 48.845 -32.246 37.172 1.00 15.34 210 LEU B N 1
ATOM 4702 C CA . LEU B 1 218 ? 48.122 -32.764 38.338 1.00 15.45 210 LEU B CA 1
ATOM 4703 C C . LEU B 1 218 ? 47.114 -31.752 38.874 1.00 14.82 210 LEU B C 1
ATOM 4704 O O . LEU B 1 218 ? 45.991 -32.132 39.273 1.00 15.00 210 LEU B O 1
ATOM 4709 N N . MET B 1 219 ? 47.482 -30.470 38.897 1.00 13.91 211 MET B N 1
ATOM 4710 C CA . MET B 1 219 ? 46.540 -29.438 39.372 1.00 13.92 211 MET B CA 1
ATOM 4711 C C . MET B 1 219 ? 45.321 -29.323 38.456 1.00 14.44 211 MET B C 1
ATOM 4712 O O . MET B 1 219 ? 44.197 -29.067 38.919 1.00 15.41 211 MET B O 1
ATOM 4717 N N . LEU B 1 220 ? 45.534 -29.515 37.151 1.00 14.70 212 LEU B N 1
ATOM 4718 C CA . LEU B 1 220 ? 44.443 -29.461 36.204 1.00 15.39 212 LEU B CA 1
ATOM 4719 C C . LEU B 1 220 ? 43.583 -30.713 36.350 1.00 15.72 212 LEU B C 1
ATOM 4720 O O . LEU B 1 220 ? 42.380 -30.607 36.406 1.00 16.21 212 LEU B O 1
ATOM 4725 N N . ALA B 1 221 ? 44.194 -31.882 36.477 1.00 15.88 213 ALA B N 1
ATOM 4726 C CA . ALA B 1 221 ? 43.460 -33.149 36.567 1.00 16.61 213 ALA B CA 1
ATOM 4727 C C . ALA B 1 221 ? 42.557 -33.207 37.785 1.00 16.47 213 ALA B C 1
ATOM 4728 O O . ALA B 1 221 ? 41.451 -33.746 37.723 1.00 16.75 213 ALA B O 1
ATOM 4730 N N . LYS B 1 222 ? 43.048 -32.630 38.875 1.00 15.53 214 LYS B N 1
ATOM 4731 C CA . LYS B 1 222 ? 42.373 -32.647 40.166 1.00 15.71 214 LYS B CA 1
ATOM 4732 C C . LYS B 1 222 ? 41.476 -31.419 40.358 1.00 15.88 214 LYS B C 1
ATOM 4733 O O . LYS B 1 222 ? 40.764 -31.338 41.357 1.00 15.50 214 LYS B O 1
ATOM 4739 N N . HIS B 1 223 ? 41.503 -30.481 39.399 1.00 16.16 215 HIS B N 1
ATOM 4740 C CA . HIS B 1 223 ? 40.725 -29.240 39.478 1.00 16.41 215 HIS B CA 1
ATOM 4741 C C . HIS B 1 223 ? 41.019 -28.483 40.742 1.00 15.09 215 HIS B C 1
ATOM 4742 O O . HIS B 1 223 ? 40.139 -27.843 41.346 1.00 14.71 215 HIS B O 1
ATOM 4749 N N . HIS B 1 224 ? 42.282 -28.519 41.152 1.00 13.82 216 HIS B N 1
ATOM 4750 C CA . HIS B 1 224 ? 42.721 -27.731 42.302 1.00 12.90 216 HIS B CA 1
ATOM 4751 C C . HIS B 1 224 ? 42.848 -26.274 41.984 1.00 12.50 216 HIS B C 1
ATOM 4752 O O . HIS B 1 224 ? 43.155 -25.875 40.849 1.00 12.80 216 HIS B O 1
ATOM 4759 N N . GLN B 1 225 ? 42.643 -25.444 42.998 1.00 12.44 217 GLN B N 1
ATOM 4760 C CA . GLN B 1 225 ? 43.011 -24.025 42.898 1.00 11.47 217 GLN B CA 1
ATOM 4761 C C . GLN B 1 225 ? 44.477 -23.852 43.214 1.00 10.88 217 GLN B C 1
ATOM 4762 O O . GLN B 1 225 ? 44.964 -24.253 44.312 1.00 10.08 217 GLN B O 1
ATOM 4768 N N . VAL B 1 226 ? 45.177 -23.204 42.296 1.00 10.27 218 VAL B N 1
ATOM 4769 C CA . VAL B 1 226 ? 46.591 -22.812 42.552 1.00 9.99 218 VAL B CA 1
ATOM 4770 C C . VAL B 1 226 ? 46.675 -21.373 43.063 1.00 9.61 218 VAL B C 1
ATOM 4771 O O . VAL B 1 226 ? 46.166 -20.437 42.432 1.00 9.91 218 VAL B O 1
ATOM 4775 N N . PHE B 1 227 ? 47.393 -21.191 44.160 1.00 9.86 219 PHE B N 1
ATOM 4776 C CA . PHE B 1 227 ? 47.729 -19.874 44.726 1.00 9.72 219 PHE B CA 1
ATOM 4777 C C . PHE B 1 227 ? 49.253 -19.762 44.834 1.00 9.69 219 PHE B C 1
ATOM 4778 O O . PHE B 1 227 ? 49.864 -20.335 45.711 1.00 9.60 219 PHE B O 1
ATOM 4786 N N . PHE B 1 228 ? 49.864 -19.021 43.924 1.00 9.51 220 PHE B N 1
ATOM 4787 C CA . PHE B 1 228 ? 51.302 -18.782 43.933 1.00 9.51 220 PHE B CA 1
ATOM 4788 C C . PHE B 1 228 ? 51.653 -17.672 44.901 1.00 9.68 220 PHE B C 1
ATOM 4789 O O . PHE B 1 228 ? 51.023 -16.612 44.923 1.00 9.81 220 PHE B O 1
ATOM 4797 N N . ASP B 1 229 ? 52.671 -17.918 45.710 1.00 9.93 221 ASP B N 1
ATOM 4798 C CA . ASP B 1 229 ? 53.267 -16.905 46.552 1.00 10.13 221 ASP B CA 1
ATOM 4799 C C . ASP B 1 229 ? 54.568 -16.559 45.832 1.00 10.43 221 ASP B C 1
ATOM 4800 O O . ASP B 1 229 ? 55.464 -17.422 45.710 1.00 11.06 221 ASP B O 1
ATOM 4805 N N . SER B 1 230 ? 54.645 -15.351 45.282 1.00 10.33 222 SER B N 1
ATOM 4806 C CA . SER B 1 230 ? 55.782 -14.909 44.483 1.00 10.80 222 SER B CA 1
ATOM 4807 C C . SER B 1 230 ? 56.511 -13.734 45.135 1.00 11.01 222 SER B C 1
ATOM 4808 O O . SER B 1 230 ? 56.275 -12.573 44.813 1.00 11.12 222 SER B O 1
ATOM 4811 N N . ALA B 1 231 ? 57.336 -14.030 46.145 1.00 12.02 223 ALA B N 1
ATOM 4812 C CA . ALA B 1 231 ? 57.980 -12.967 46.925 1.00 11.85 223 ALA B CA 1
ATOM 4813 C C . ALA B 1 231 ? 59.420 -12.634 46.439 1.00 12.49 223 ALA B C 1
ATOM 4814 O O . ALA B 1 231 ? 59.980 -11.598 46.808 1.00 11.99 223 ALA B O 1
ATOM 4816 N N . TYR B 1 232 ? 60.019 -13.495 45.612 1.00 12.78 224 TYR B N 1
ATOM 4817 C CA . TYR B 1 232 ? 61.444 -13.344 45.245 1.00 13.42 224 TYR B CA 1
ATOM 4818 C C . TYR B 1 232 ? 61.754 -13.404 43.769 1.00 13.70 224 TYR B C 1
ATOM 4819 O O . TYR B 1 232 ? 62.862 -13.840 43.406 1.00 14.82 224 TYR B O 1
ATOM 4828 N N . GLN B 1 233 ? 60.818 -12.990 42.915 1.00 13.61 225 GLN B N 1
ATOM 4829 C CA . GLN B 1 233 ? 61.025 -13.043 41.471 1.00 15.07 225 GLN B CA 1
ATOM 4830 C C . GLN B 1 233 ? 62.299 -12.292 41.127 1.00 16.28 225 GLN B C 1
ATOM 4831 O O . GLN B 1 233 ? 62.459 -11.110 41.480 1.00 15.31 225 GLN B O 1
ATOM 4837 N N . GLY B 1 234 ? 63.233 -12.994 40.499 1.00 18.16 226 GLY B N 1
ATOM 4838 C CA . GLY B 1 234 ? 64.603 -12.457 40.341 1.00 20.88 226 GLY B CA 1
ATOM 4839 C C . GLY B 1 234 ? 65.679 -13.242 41.107 1.00 23.43 226 GLY B C 1
ATOM 4840 O O . GLY B 1 234 ? 66.820 -13.319 40.621 1.00 24.13 226 GLY B O 1
ATOM 4841 N N . TYR B 1 235 ? 65.373 -13.823 42.293 1.00 21.67 227 TYR B N 1
ATOM 4842 C CA . TYR B 1 235 ? 66.440 -14.344 43.139 1.00 22.26 227 TYR B CA 1
ATOM 4843 C C . TYR B 1 235 ? 66.814 -15.812 42.833 1.00 23.77 227 TYR B C 1
ATOM 4844 O O . TYR B 1 235 ? 67.964 -16.237 43.050 1.00 25.77 227 TYR B O 1
ATOM 4853 N N . ALA B 1 236 ? 65.865 -16.599 42.346 1.00 24.04 228 ALA B N 1
ATOM 4854 C CA . ALA B 1 236 ? 66.200 -17.981 41.925 1.00 25.17 228 ALA B CA 1
ATOM 4855 C C . ALA B 1 236 ? 67.320 -18.024 40.884 1.00 27.55 228 ALA B C 1
ATOM 4856 O O . ALA B 1 236 ? 68.217 -18.871 40.965 1.00 27.08 228 ALA B O 1
ATOM 4858 N N . SER B 1 237 ? 67.303 -17.079 39.942 1.00 27.33 229 SER B N 1
ATOM 4859 C CA . SER B 1 237 ? 68.318 -17.038 38.885 1.00 26.15 229 SER B CA 1
ATOM 4860 C C . SER B 1 237 ? 69.076 -15.710 38.685 1.00 25.70 229 SER B C 1
ATOM 4861 O O . SER B 1 237 ? 70.109 -15.733 38.018 1.00 27.09 229 SER B O 1
ATOM 4864 N N . GLY B 1 238 ? 68.582 -14.591 39.211 1.00 22.29 230 GLY B N 1
ATOM 4865 C CA . GLY B 1 238 ? 68.964 -13.242 38.750 1.00 22.00 230 GLY B CA 1
ATOM 4866 C C . GLY B 1 238 ? 68.269 -12.711 37.489 1.00 20.29 230 GLY B C 1
ATOM 4867 O O . GLY B 1 238 ? 68.469 -11.551 37.088 1.00 19.31 230 GLY B O 1
ATOM 4868 N N . SER B 1 239 ? 67.409 -13.539 36.898 1.00 19.02 231 SER B N 1
ATOM 4869 C CA . SER B 1 239 ? 66.564 -13.122 35.775 1.00 18.37 231 SER B CA 1
ATOM 4870 C C . SER B 1 239 ? 65.076 -13.206 36.103 1.00 17.19 231 SER B C 1
ATOM 4871 O O . SER B 1 239 ? 64.591 -14.296 36.457 1.00 16.83 231 SER B O 1
ATOM 4874 N N . LEU B 1 240 ? 64.383 -12.092 35.916 1.00 17.06 232 LEU B N 1
ATOM 4875 C CA . LEU B 1 240 ? 62.918 -11.986 36.119 1.00 16.35 232 LEU B CA 1
ATOM 4876 C C . LEU B 1 240 ? 62.175 -12.931 35.181 1.00 16.40 232 LEU B C 1
ATOM 4877 O O . LEU B 1 240 ? 61.217 -13.610 35.610 1.00 14.71 232 LEU B O 1
ATOM 4882 N N . ASP B 1 241 ? 62.623 -12.970 33.917 1.00 16.18 233 ASP B N 1
ATOM 4883 C CA . ASP B 1 241 ? 61.997 -13.874 32.949 1.00 17.28 233 ASP B CA 1
ATOM 4884 C C . ASP B 1 241 ? 62.166 -15.329 33.332 1.00 17.00 233 ASP B C 1
ATOM 4885 O O . ASP B 1 241 ? 61.182 -16.090 33.366 1.00 17.02 233 ASP B O 1
ATOM 4890 N N . THR B 1 242 ? 63.400 -15.737 33.642 1.00 16.10 234 THR B N 1
ATOM 4891 C CA . THR B 1 242 ? 63.624 -17.126 34.029 1.00 16.57 234 THR B CA 1
ATOM 4892 C C . THR B 1 242 ? 62.849 -17.505 35.269 1.00 15.48 234 THR B C 1
ATOM 4893 O O . THR B 1 242 ? 62.302 -18.620 35.336 1.00 15.69 234 THR B O 1
ATOM 4897 N N . ASP B 1 243 ? 62.777 -16.581 36.234 1.00 14.62 235 ASP B N 1
ATOM 4898 C CA . ASP B 1 243 ? 62.158 -16.885 37.537 1.00 14.78 235 ASP B CA 1
ATOM 4899 C C . ASP B 1 243 ? 60.658 -16.966 37.468 1.00 13.72 235 ASP B C 1
ATOM 4900 O O . ASP B 1 243 ? 60.092 -17.614 38.289 1.00 14.43 235 ASP B O 1
ATOM 4905 N N . ALA B 1 244 ? 60.059 -16.422 36.420 1.00 13.08 236 ALA B N 1
ATOM 4906 C CA . ALA B 1 244 ? 58.601 -16.453 36.191 1.00 12.35 236 ALA B CA 1
ATOM 4907 C C . ALA B 1 244 ? 58.095 -17.702 35.489 1.00 12.29 236 ALA B C 1
ATOM 4908 O O . ALA B 1 244 ? 56.910 -17.800 35.150 1.00 12.18 236 ALA B O 1
ATOM 4910 N N . TYR B 1 245 ? 58.966 -18.678 35.238 1.00 12.29 237 TYR B N 1
ATOM 4911 C CA . TYR B 1 245 ? 58.589 -19.832 34.444 1.00 12.10 237 TYR B CA 1
ATOM 4912 C C . TYR B 1 245 ? 57.331 -20.519 34.965 1.00 11.45 237 TYR B C 1
ATOM 4913 O O . TYR B 1 245 ? 56.420 -20.838 34.211 1.00 11.49 237 TYR B O 1
ATOM 4922 N N . ALA B 1 246 ? 57.255 -20.728 36.274 1.00 10.88 238 ALA B N 1
ATOM 4923 C CA . ALA B 1 246 ? 56.182 -21.542 36.812 1.00 10.59 238 ALA B CA 1
ATOM 4924 C C . ALA B 1 246 ? 54.830 -20.872 36.595 1.00 10.54 238 ALA B C 1
ATOM 4925 O O . ALA B 1 246 ? 53.901 -21.466 36.058 1.00 10.53 238 ALA B O 1
ATOM 4927 N N . ALA B 1 247 ? 54.695 -19.624 37.037 1.00 10.67 239 ALA B N 1
ATOM 4928 C CA . ALA B 1 247 ? 53.464 -18.870 36.824 1.00 10.65 239 ALA B CA 1
ATOM 4929 C C . ALA B 1 247 ? 53.136 -18.779 35.346 1.00 11.32 239 ALA B C 1
ATOM 4930 O O . ALA B 1 247 ? 51.971 -18.912 34.963 1.00 11.62 239 ALA B O 1
ATOM 4932 N N . ARG B 1 248 ? 54.134 -18.527 34.488 1.00 11.66 240 ARG B N 1
ATOM 4933 C CA . ARG B 1 248 ? 53.849 -18.400 33.032 1.00 12.11 240 ARG B CA 1
ATOM 4934 C C . ARG B 1 248 ? 53.413 -19.701 32.395 1.00 12.50 240 ARG B C 1
ATOM 4935 O O . ARG B 1 248 ? 52.513 -19.709 31.547 1.00 12.84 240 ARG B O 1
ATOM 4943 N N . LEU B 1 249 ? 54.010 -20.805 32.831 1.00 12.40 241 LEU B N 1
ATOM 4944 C CA . LEU B 1 249 ? 53.582 -22.155 32.379 1.00 12.77 241 LEU B CA 1
ATOM 4945 C C . LEU B 1 249 ? 52.188 -22.485 32.817 1.00 12.62 241 LEU B C 1
ATOM 4946 O O . LEU B 1 249 ? 51.394 -22.983 32.022 1.00 13.42 241 LEU B O 1
ATOM 4951 N N . PHE B 1 250 ? 51.867 -22.241 34.100 1.00 12.07 242 PHE B N 1
ATOM 4952 C CA . PHE B 1 250 ? 50.517 -22.521 34.578 1.00 12.14 242 PHE B CA 1
ATOM 4953 C C . PHE B 1 250 ? 49.471 -21.696 33.804 1.00 12.43 242 PHE B C 1
ATOM 4954 O O . PHE B 1 250 ? 48.397 -22.198 33.477 1.00 12.67 242 PHE B O 1
ATOM 4962 N N . ALA B 1 251 ? 49.769 -20.423 33.545 1.00 12.57 243 ALA B N 1
ATOM 4963 C CA . ALA B 1 251 ? 48.857 -19.569 32.768 1.00 13.08 243 ALA B CA 1
ATOM 4964 C C . ALA B 1 251 ? 48.671 -20.182 31.403 1.00 13.83 243 ALA B C 1
ATOM 4965 O O . ALA B 1 251 ? 47.556 -20.333 30.951 1.00 14.16 243 ALA B O 1
ATOM 4967 N N . ARG B 1 252 ? 49.784 -20.486 30.729 1.00 14.29 244 ARG B N 1
ATOM 4968 C CA . ARG B 1 252 ? 49.747 -20.996 29.361 1.00 14.88 244 ARG B CA 1
ATOM 4969 C C . ARG B 1 252 ? 48.937 -22.271 29.302 1.00 15.79 244 ARG B C 1
ATOM 4970 O O . ARG B 1 252 ? 48.245 -22.499 28.295 1.00 16.03 244 ARG B O 1
ATOM 4972 N N . ARG B 1 253 ? 48.968 -23.078 30.385 1.00 15.36 245 ARG B N 1
ATOM 4973 C CA . ARG B 1 253 ? 48.223 -24.330 30.387 1.00 16.08 245 ARG B CA 1
ATOM 4974 C C . ARG B 1 253 ? 46.794 -24.242 30.950 1.00 16.33 245 ARG B C 1
ATOM 4975 O O . ARG B 1 253 ? 46.160 -25.273 31.139 1.00 16.61 245 ARG B O 1
ATOM 4983 N N . GLY B 1 254 ? 46.295 -23.027 31.153 1.00 16.20 246 GLY B N 1
ATOM 4984 C CA . GLY B 1 254 ? 44.858 -22.809 31.405 1.00 16.87 246 GLY B CA 1
ATOM 4985 C C . GLY B 1 254 ? 44.447 -22.865 32.875 1.00 16.38 246 GLY B C 1
ATOM 4986 O O . GLY B 1 254 ? 43.266 -22.985 33.185 1.00 17.04 246 GLY B O 1
ATOM 4987 N N . ILE B 1 255 ? 45.406 -22.774 33.779 1.00 15.30 247 ILE B N 1
ATOM 4988 C CA . ILE B 1 255 ? 45.129 -22.777 35.223 1.00 14.76 247 ILE B CA 1
ATOM 4989 C C . ILE B 1 255 ? 44.701 -21.362 35.605 1.00 14.76 247 ILE B C 1
ATOM 4990 O O . ILE B 1 255 ? 45.336 -20.371 35.152 1.00 14.09 247 ILE B O 1
ATOM 4995 N N . GLU B 1 256 ? 43.628 -21.236 36.406 1.00 15.26 248 GLU B N 1
ATOM 4996 C CA A GLU B 1 256 ? 43.227 -19.947 36.962 0.50 14.62 248 GLU B CA 1
ATOM 4997 C CA B GLU B 1 256 ? 43.270 -19.890 36.941 0.50 15.43 248 GLU B CA 1
ATOM 4998 C C . GLU B 1 256 ? 44.118 -19.540 38.131 1.00 14.02 248 GLU B C 1
ATOM 4999 O O . GLU B 1 256 ? 43.718 -19.646 39.303 1.00 13.74 248 GLU B O 1
ATOM 5010 N N . VAL B 1 257 ? 45.306 -19.085 37.795 1.00 13.41 249 VAL B N 1
ATOM 5011 C CA . VAL B 1 257 ? 46.304 -18.746 38.791 1.00 12.06 249 VAL B CA 1
ATOM 5012 C C . VAL B 1 257 ? 45.873 -17.543 39.629 1.00 11.62 249 VAL B C 1
ATOM 5013 O O . VAL B 1 257 ? 45.570 -16.484 39.097 1.00 11.89 249 VAL B O 1
ATOM 5017 N N . LEU B 1 258 ? 45.856 -17.725 40.951 1.00 10.81 250 LEU B N 1
ATOM 5018 C CA . LEU B 1 258 ? 45.827 -16.656 41.893 1.00 10.16 250 LEU B CA 1
ATOM 5019 C C . LEU B 1 258 ? 47.293 -16.468 42.334 1.00 9.87 250 LEU B C 1
ATOM 5020 O O . LEU B 1 258 ? 47.997 -17.460 42.622 1.00 9.95 250 LEU B O 1
ATOM 5025 N N . LEU B 1 259 ? 47.741 -15.224 42.358 1.00 9.74 251 LEU B N 1
ATOM 5026 C CA . LEU B 1 259 ? 49.162 -14.909 42.640 1.00 9.81 251 LEU B CA 1
ATOM 5027 C C . LEU B 1 259 ? 49.328 -13.683 43.559 1.00 9.49 251 LEU B C 1
ATOM 5028 O O . LEU B 1 259 ? 48.733 -12.625 43.332 1.00 9.17 251 LEU B O 1
ATOM 5033 N N . ALA B 1 260 ? 50.162 -13.880 44.603 1.00 9.58 252 ALA B N 1
ATOM 5034 C CA . ALA B 1 260 ? 50.571 -12.888 45.600 1.00 9.18 252 ALA B CA 1
ATOM 5035 C C . ALA B 1 260 ? 51.984 -12.442 45.299 1.00 9.63 252 ALA B C 1
ATOM 5036 O O . ALA B 1 260 ? 52.927 -13.248 45.349 1.00 10.01 252 ALA B O 1
ATOM 5038 N N . GLN B 1 261 ? 52.156 -11.175 44.977 1.00 9.39 253 GLN B N 1
ATOM 5039 C CA . GLN B 1 261 ? 53.445 -10.642 44.546 1.00 10.13 253 GLN B CA 1
ATOM 5040 C C . GLN B 1 261 ? 53.982 -9.627 45.539 1.00 9.67 253 GLN B C 1
ATOM 5041 O O . GLN B 1 261 ? 53.232 -8.779 46.033 1.00 8.92 253 GLN B O 1
ATOM 5047 N N . SER B 1 262 ? 55.298 -9.681 45.775 1.00 9.38 254 SER B N 1
ATOM 5048 C CA . SER B 1 262 ? 55.976 -8.738 46.643 1.00 9.25 254 SER B CA 1
ATOM 5049 C C . SER B 1 262 ? 57.074 -7.985 45.907 1.00 9.39 254 SER B C 1
ATOM 5050 O O . SER B 1 262 ? 57.734 -8.560 45.076 1.00 9.27 254 SER B O 1
ATOM 5053 N N . PHE B 1 263 ? 57.261 -6.716 46.235 1.00 9.26 255 PHE B N 1
ATOM 5054 C CA . PHE B 1 263 ? 58.442 -5.996 45.802 1.00 9.54 255 PHE B CA 1
ATOM 5055 C C . PHE B 1 263 ? 59.418 -5.688 46.955 1.00 9.66 255 PHE B C 1
ATOM 5056 O O . PHE B 1 263 ? 60.361 -4.888 46.776 1.00 9.96 255 PHE B O 1
ATOM 5064 N N . SER B 1 264 ? 59.243 -6.338 48.089 1.00 9.45 256 SER B N 1
ATOM 5065 C CA . SER B 1 264 ? 60.082 -6.037 49.254 1.00 9.84 256 SER B CA 1
ATOM 5066 C C . SER B 1 264 ? 61.537 -6.454 48.999 1.00 10.33 256 SER B C 1
ATOM 5067 O O . SER B 1 264 ? 62.476 -5.786 49.375 1.00 10.31 256 SER B O 1
ATOM 5094 N N . ASN B 1 266 ? 62.943 -7.905 45.783 1.00 11.11 258 ASN B N 1
ATOM 5095 C CA . ASN B 1 266 ? 63.561 -7.644 44.469 1.00 11.57 258 ASN B CA 1
ATOM 5096 C C . ASN B 1 266 ? 63.787 -6.175 44.193 1.00 11.91 258 ASN B C 1
ATOM 5097 O O . ASN B 1 266 ? 64.610 -5.828 43.362 1.00 11.90 258 ASN B O 1
ATOM 5102 N N . MET B 1 267 ? 63.036 -5.312 44.876 1.00 11.71 259 MET B N 1
ATOM 5103 C CA . MET B 1 267 ? 63.291 -3.881 44.820 1.00 11.71 259 MET B CA 1
ATOM 5104 C C . MET B 1 267 ? 63.797 -3.300 46.126 1.00 11.53 259 MET B C 1
ATOM 5105 O O . MET B 1 267 ? 64.095 -2.086 46.216 1.00 11.20 259 MET B O 1
ATOM 5110 N N . GLY B 1 268 ? 63.881 -4.132 47.157 1.00 11.08 260 GLY B N 1
ATOM 5111 C CA . GLY B 1 268 ? 64.350 -3.678 48.435 1.00 11.36 260 GLY B CA 1
ATOM 5112 C C . GLY B 1 268 ? 63.338 -2.794 49.146 1.00 11.40 260 GLY B C 1
ATOM 5113 O O . GLY B 1 268 ? 63.729 -2.082 50.024 1.00 11.75 260 GLY B O 1
ATOM 5114 N N . LEU B 1 269 ? 62.047 -2.838 48.774 1.00 10.91 261 LEU B N 1
ATOM 5115 C CA . LEU B 1 269 ? 61.071 -1.906 49.333 1.00 10.79 261 LEU B CA 1
ATOM 5116 C C . LEU B 1 269 ? 60.372 -2.479 50.571 1.00 10.56 261 LEU B C 1
ATOM 5117 O O . LEU B 1 269 ? 59.194 -2.250 50.786 1.00 10.49 261 LEU B O 1
ATOM 5122 N N . TYR B 1 270 ? 61.119 -3.224 51.367 1.00 10.59 262 TYR B N 1
ATOM 5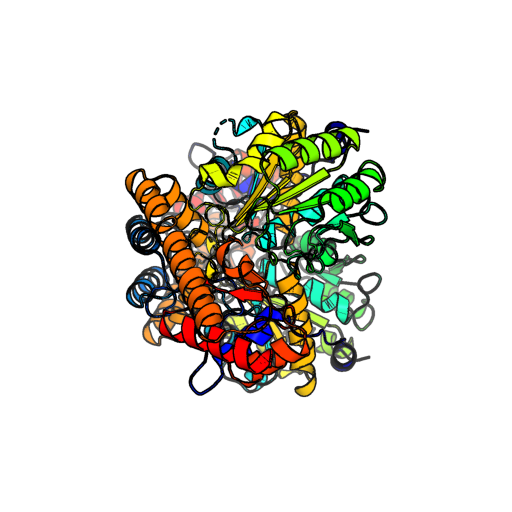123 C CA . TYR B 1 270 ? 60.585 -3.837 52.591 1.00 10.36 262 TYR B CA 1
ATOM 5124 C C . TYR B 1 270 ? 59.638 -2.932 53.324 1.00 10.07 262 TYR B C 1
ATOM 5125 O O . TYR B 1 270 ? 58.498 -3.322 53.549 1.00 9.98 262 TYR B O 1
ATOM 5134 N N . SER B 1 271 ? 60.092 -1.753 53.706 1.00 9.73 263 SER B N 1
ATOM 5135 C CA . SER B 1 271 ? 59.317 -0.889 54.583 1.00 10.24 263 SER B CA 1
ATOM 5136 C C . SER B 1 271 ? 58.134 -0.206 53.918 1.00 10.29 263 SER B C 1
ATOM 5137 O O . SER B 1 271 ? 57.338 0.392 54.607 1.00 10.50 263 SER B O 1
ATOM 5140 N N . GLU B 1 272 ? 58.019 -0.239 52.605 1.00 10.74 264 GLU B N 1
ATOM 5141 C CA . GLU B 1 272 ? 56.937 0.491 51.934 1.00 11.69 264 GLU B CA 1
ATOM 5142 C C . GLU B 1 272 ? 55.740 -0.383 51.500 1.00 11.44 264 GLU B C 1
ATOM 5143 O O . GLU B 1 272 ? 54.691 0.144 51.088 1.00 11.97 264 GLU B O 1
ATOM 5149 N N . ARG B 1 273 ? 55.890 -1.695 51.616 1.00 11.02 265 ARG B N 1
ATOM 5150 C CA . ARG B 1 273 ? 54.784 -2.625 51.545 1.00 10.66 265 ARG B CA 1
ATOM 5151 C C . ARG B 1 273 ? 54.048 -2.567 50.204 1.00 11.11 265 ARG B C 1
ATOM 5152 O O . ARG B 1 273 ? 52.833 -2.348 50.157 1.00 12.10 265 ARG B O 1
ATOM 5160 N N . ALA B 1 274 ? 54.777 -2.821 49.126 1.00 11.14 266 ALA B N 1
ATOM 5161 C CA . ALA B 1 274 ? 54.212 -2.739 47.758 1.00 10.75 266 ALA B CA 1
ATOM 5162 C C . ALA B 1 274 ? 54.054 -4.149 47.208 1.00 10.72 266 ALA B C 1
ATOM 5163 O O . ALA B 1 274 ? 55.042 -4.888 47.052 1.00 10.57 266 ALA B O 1
ATOM 5165 N N . GLY B 1 275 ? 52.819 -4.508 46.890 1.00 10.07 267 GLY B N 1
ATOM 5166 C CA . GLY B 1 275 ? 52.503 -5.853 46.387 1.00 9.86 267 GLY B CA 1
ATOM 5167 C C . GLY B 1 275 ? 51.265 -5.827 45.515 1.00 9.52 267 GLY B C 1
ATOM 5168 O O . GLY B 1 275 ? 50.566 -4.811 45.441 1.00 8.79 267 GLY B O 1
ATOM 5169 N N . THR B 1 276 ? 50.971 -6.963 44.881 1.00 9.23 268 THR B N 1
ATOM 5170 C CA . THR B 1 276 ? 49.699 -7.144 44.229 1.00 9.22 268 THR B CA 1
ATOM 5171 C C . THR B 1 276 ? 49.108 -8.522 44.476 1.00 9.16 268 THR B C 1
ATOM 5172 O O . THR B 1 276 ? 49.810 -9.506 44.763 1.00 8.73 268 THR B O 1
ATOM 5176 N N . LEU B 1 277 ? 47.790 -8.603 44.270 1.00 9.43 269 LEU B N 1
ATOM 5177 C CA . LEU B 1 277 ? 47.089 -9.892 44.182 1.00 9.43 269 LEU B CA 1
ATOM 5178 C C . LEU B 1 277 ? 46.392 -9.925 42.845 1.00 9.79 269 LEU B C 1
ATOM 5179 O O . LEU B 1 277 ? 45.706 -8.961 42.466 1.00 9.92 269 LEU B O 1
ATOM 5184 N N . SER B 1 278 ? 46.554 -11.028 42.115 1.00 9.83 270 SER B N 1
ATOM 5185 C CA . SER B 1 278 ? 46.021 -11.144 40.788 1.00 10.13 270 SER B CA 1
ATOM 5186 C C . SER B 1 278 ? 45.419 -12.562 40.556 1.00 10.54 270 SER B C 1
ATOM 5187 O O . SER B 1 278 ? 45.880 -13.550 41.125 1.00 10.25 270 SER B O 1
ATOM 5190 N N . LEU B 1 279 ? 44.362 -12.591 39.755 1.00 10.79 271 LEU B N 1
ATOM 5191 C CA . LEU B 1 279 ? 43.710 -13.802 39.308 1.00 11.64 271 LEU B CA 1
ATOM 5192 C C . LEU B 1 279 ? 43.584 -13.785 37.789 1.00 13.00 271 LEU B C 1
ATOM 5193 O O . LEU B 1 279 ? 43.097 -12.817 37.215 1.00 13.10 271 LEU B O 1
ATOM 5198 N N . LEU B 1 280 ? 43.959 -14.892 37.183 1.00 14.48 272 LEU B N 1
ATOM 5199 C CA . LEU B 1 280 ? 43.647 -15.177 35.800 1.00 16.33 272 LEU B CA 1
ATOM 5200 C C . LEU B 1 280 ? 42.313 -15.871 35.723 1.00 18.20 272 LEU B C 1
ATOM 5201 O O . LEU B 1 280 ? 42.153 -16.944 36.314 1.00 17.59 272 LEU B O 1
ATOM 5206 N N . LEU B 1 281 ? 41.370 -15.335 34.957 1.00 20.80 273 LEU B N 1
ATOM 5207 C CA . LEU B 1 281 ? 40.061 -15.952 34.955 1.00 25.23 273 LEU B CA 1
ATOM 5208 C C . LEU B 1 281 ? 39.590 -16.377 33.550 1.00 31.82 273 LEU B C 1
ATOM 5209 O O . LEU B 1 281 ? 39.497 -15.574 32.608 1.00 37.91 273 LEU B O 1
ATOM 5214 N N . LYS B 1 282 ? 39.351 -17.689 33.447 1.00 33.42 274 LYS B N 1
ATOM 5215 C CA . LYS B 1 282 ? 38.712 -18.322 32.323 1.00 35.26 274 LYS B CA 1
ATOM 5216 C C . LYS B 1 282 ? 37.634 -17.405 31.731 1.00 37.23 274 LYS B C 1
ATOM 5217 O O . LYS B 1 282 ? 37.737 -16.998 30.566 1.00 36.70 274 LYS B O 1
ATOM 5219 N N . ASP B 1 283 ? 36.638 -17.061 32.556 1.00 37.38 275 ASP B N 1
ATOM 5220 C CA . ASP B 1 283 ? 35.486 -16.241 32.122 1.00 41.11 275 ASP B CA 1
ATOM 5221 C C . ASP B 1 283 ? 35.772 -14.742 32.234 1.00 41.09 275 ASP B C 1
ATOM 5222 O O . ASP B 1 283 ? 35.464 -14.097 33.257 1.00 43.70 275 ASP B O 1
ATOM 5227 N N . LYS B 1 284 ? 36.336 -14.179 31.176 1.00 42.17 276 LYS B N 1
ATOM 5228 C CA . LYS B 1 284 ? 36.563 -12.742 31.122 1.00 42.35 276 LYS B CA 1
ATOM 5229 C C . LYS B 1 284 ? 35.381 -11.873 31.640 1.00 39.00 276 LYS B C 1
ATOM 5230 O O . LYS B 1 284 ? 35.612 -10.749 32.038 1.00 42.32 276 LYS B O 1
ATOM 5232 N N . THR B 1 285 ? 34.145 -12.366 31.663 1.00 37.55 277 THR B N 1
ATOM 5233 C CA . THR B 1 285 ? 32.998 -11.534 32.133 1.00 39.27 277 THR B CA 1
ATOM 5234 C C . THR B 1 285 ? 32.736 -11.484 33.665 1.00 36.44 277 THR B C 1
ATOM 5235 O O . THR B 1 285 ? 31.987 -10.626 34.099 1.00 34.66 277 THR B O 1
ATOM 5239 N N . LYS B 1 286 ? 33.334 -12.402 34.451 1.00 33.11 278 LYS B N 1
ATOM 5240 C CA . LYS B 1 286 ? 33.234 -12.458 35.940 1.00 29.66 278 LYS B CA 1
ATOM 5241 C C . LYS B 1 286 ? 34.365 -11.674 36.653 1.00 27.64 278 LYS B C 1
ATOM 5242 O O . LYS B 1 286 ? 34.458 -11.661 37.897 1.00 25.27 278 LYS B O 1
ATOM 5248 N N . ARG B 1 287 ? 35.220 -11.023 35.878 1.00 26.66 279 ARG B N 1
ATOM 5249 C CA . ARG B 1 287 ? 36.317 -10.275 36.454 1.00 26.31 279 ARG B CA 1
ATOM 5250 C C . ARG B 1 287 ? 35.794 -9.114 37.283 1.00 23.07 279 ARG B C 1
ATOM 5251 O O . ARG B 1 287 ? 36.354 -8.827 38.331 1.00 20.08 279 ARG B O 1
ATOM 5259 N N . ALA B 1 288 ? 34.719 -8.473 36.836 1.00 21.01 280 ALA B N 1
ATOM 5260 C CA . ALA B 1 288 ? 34.180 -7.325 37.571 1.00 20.33 280 ALA B CA 1
ATOM 5261 C C . ALA B 1 288 ? 33.661 -7.784 38.920 1.00 19.08 280 ALA B C 1
ATOM 5262 O O . ALA B 1 288 ? 33.876 -7.107 39.913 1.00 18.76 280 ALA B O 1
ATOM 5264 N N . ASP B 1 289 ? 33.004 -8.935 38.936 1.00 18.55 281 ASP B N 1
ATOM 5265 C CA . ASP B 1 289 ? 32.430 -9.492 40.164 1.00 18.41 281 ASP B CA 1
ATOM 5266 C C . ASP B 1 289 ? 33.551 -9.820 41.175 1.00 16.67 281 ASP B C 1
ATOM 5267 O O . ASP B 1 289 ? 33.453 -9.531 42.366 1.00 16.48 281 ASP B O 1
ATOM 5272 N N . VAL B 1 290 ? 34.607 -10.464 40.702 1.00 15.78 282 VAL B N 1
ATOM 5273 C CA . VAL B 1 290 ? 35.758 -10.780 41.575 1.00 14.53 282 VAL B CA 1
ATOM 5274 C C . VAL B 1 290 ? 36.378 -9.498 42.131 1.00 14.48 282 VAL B C 1
ATOM 5275 O O . VAL B 1 290 ? 36.662 -9.404 43.335 1.00 14.21 282 VAL B O 1
ATOM 5279 N N . LYS B 1 291 ? 36.581 -8.492 41.269 1.00 15.24 283 LYS B N 1
ATOM 5280 C CA . LYS B 1 291 ? 37.149 -7.218 41.693 1.00 15.98 283 LYS B CA 1
ATOM 5281 C C . LYS B 1 291 ? 36.291 -6.573 42.807 1.00 15.10 283 LYS B C 1
ATOM 5282 O O . LYS B 1 291 ? 36.815 -6.021 43.781 1.00 13.88 283 LYS B O 1
ATOM 5288 N N . SER B 1 292 ? 34.979 -6.708 42.666 1.00 14.92 284 SER B N 1
ATOM 5289 C CA . SER B 1 292 ? 34.039 -6.117 43.642 1.00 14.86 284 SER B CA 1
ATOM 5290 C C . SER B 1 292 ? 34.200 -6.785 45.012 1.00 13.88 284 SER B C 1
ATOM 5291 O O . SER B 1 292 ? 34.115 -6.148 46.081 1.00 13.68 284 SER B O 1
ATOM 5294 N N . VAL B 1 293 ? 34.511 -8.057 45.001 1.00 13.35 285 VAL B N 1
ATOM 5295 C CA . VAL B 1 293 ? 34.802 -8.753 46.255 1.00 12.78 285 VAL B CA 1
ATOM 5296 C C . VAL B 1 293 ? 36.150 -8.317 46.831 1.00 12.24 285 VAL B C 1
ATOM 5297 O O . VAL B 1 293 ? 36.269 -8.063 48.011 1.00 11.24 285 VAL B O 1
ATOM 5301 N N . MET B 1 294 ? 37.181 -8.289 45.986 1.00 11.95 286 MET B N 1
ATOM 5302 C CA . MET B 1 294 ? 38.505 -7.855 46.430 1.00 11.48 286 MET B CA 1
ATOM 5303 C C . MET B 1 294 ? 38.410 -6.454 47.093 1.00 11.72 286 MET B C 1
ATOM 5304 O O . MET B 1 294 ? 38.903 -6.271 48.210 1.00 10.76 286 MET B O 1
ATOM 5309 N N . ASP B 1 295 ? 37.782 -5.492 46.413 1.00 12.09 287 ASP B N 1
ATOM 5310 C CA . ASP B 1 295 ? 37.564 -4.144 46.944 1.00 12.91 287 ASP B CA 1
ATOM 5311 C C . ASP B 1 295 ? 36.748 -4.136 48.252 1.00 13.31 287 ASP B C 1
ATOM 5312 O O . ASP B 1 295 ? 37.057 -3.389 49.181 1.00 13.02 287 ASP B O 1
ATOM 5317 N N . SER B 1 296 ? 35.725 -4.978 48.340 1.00 13.83 288 SER B N 1
ATOM 5318 C CA . SER B 1 296 ? 34.932 -5.022 49.545 1.00 14.74 288 SER B CA 1
ATOM 5319 C C . SER B 1 296 ? 35.813 -5.466 50.704 1.00 13.55 288 SER B C 1
ATOM 5320 O O . SER B 1 296 ? 35.685 -4.906 51.785 1.00 13.86 288 SER B O 1
ATOM 5323 N N . LEU B 1 297 ? 36.731 -6.411 50.461 1.00 12.93 289 LEU B N 1
ATOM 5324 C CA . LEU B 1 297 ? 37.587 -6.947 51.533 1.00 12.32 289 LEU B CA 1
ATOM 5325 C C . LEU B 1 297 ? 38.585 -5.892 51.953 1.00 12.05 289 LEU B C 1
ATOM 5326 O O . LEU B 1 297 ? 38.863 -5.691 53.163 1.00 12.61 289 LEU B O 1
ATOM 5331 N N . ILE B 1 298 ? 39.121 -5.191 50.966 1.00 11.50 290 ILE B N 1
ATOM 5332 C CA . ILE B 1 298 ? 40.083 -4.121 51.243 1.00 11.11 290 ILE B CA 1
ATOM 5333 C C . ILE B 1 298 ? 39.430 -2.997 52.056 1.00 11.84 290 ILE B C 1
ATOM 5334 O O . ILE B 1 298 ? 39.940 -2.561 53.101 1.00 11.14 290 ILE B O 1
ATOM 5339 N N . ARG B 1 299 ? 38.290 -2.511 51.569 1.00 12.48 291 ARG B N 1
ATOM 5340 C CA . ARG B 1 299 ? 37.607 -1.374 52.201 1.00 13.28 291 ARG B CA 1
ATOM 5341 C C . ARG B 1 299 ? 37.274 -1.640 53.666 1.00 13.58 291 ARG B C 1
ATOM 5342 O O . ARG B 1 299 ? 37.352 -0.732 54.507 1.00 13.56 291 ARG B O 1
ATOM 5350 N N . GLU B 1 300 ? 36.928 -2.876 53.980 1.00 14.25 292 GLU B N 1
ATOM 5351 C CA . GLU B 1 300 ? 36.509 -3.185 55.347 1.00 15.20 292 GLU B CA 1
ATOM 5352 C C . GLU B 1 300 ? 37.702 -3.395 56.295 1.00 14.69 292 GLU B C 1
ATOM 5353 O O . GLU B 1 300 ? 37.526 -3.574 57.516 1.00 14.27 292 GLU B O 1
ATOM 5359 N N . GLU B 1 301 ? 38.905 -3.380 55.724 1.00 14.58 293 GLU B N 1
ATOM 5360 C CA . GLU B 1 301 ? 40.151 -3.578 56.473 1.00 15.24 293 GLU B CA 1
ATOM 5361 C C . GLU B 1 301 ? 40.970 -2.284 56.609 1.00 12.79 293 GLU B C 1
ATOM 5362 O O . GLU B 1 301 ? 41.347 -1.928 57.681 1.00 12.05 293 GLU B O 1
ATOM 5368 N N . TYR B 1 302 ? 41.281 -1.633 55.508 1.00 11.22 294 TYR B N 1
ATOM 5369 C CA . TYR B 1 302 ? 42.169 -0.490 55.552 1.00 10.80 294 TYR B CA 1
ATOM 5370 C C . TYR B 1 302 ? 41.806 0.570 54.515 1.00 10.72 294 TYR B C 1
ATOM 5371 O O . TYR B 1 302 ? 42.539 1.497 54.344 1.00 10.62 294 TYR B O 1
ATOM 5380 N N . THR B 1 303 ? 40.644 0.438 53.872 1.00 10.74 295 THR B N 1
ATOM 5381 C CA . THR B 1 303 ? 40.140 1.399 52.902 1.00 11.03 295 THR B CA 1
ATOM 5382 C C . THR B 1 303 ? 40.920 1.423 51.576 1.00 11.16 295 THR B C 1
ATOM 5383 O O . THR B 1 303 ? 40.346 1.184 50.496 1.00 11.29 295 THR B O 1
ATOM 5387 N N . CYS B 1 304 ? 42.214 1.756 51.633 1.00 11.29 296 CYS B N 1
ATOM 5388 C CA . CYS B 1 304 ? 43.026 1.839 50.420 1.00 11.08 296 CYS B CA 1
ATOM 5389 C C . CYS B 1 304 ? 44.500 1.781 50.764 1.00 10.57 296 CYS B C 1
ATOM 5390 O O . CYS B 1 304 ? 44.886 2.077 51.929 1.00 10.49 296 CYS B O 1
ATOM 5393 N N . PRO B 1 305 ? 45.329 1.374 49.788 1.00 10.11 297 PRO B N 1
ATOM 5394 C CA . PRO B 1 305 ? 46.712 1.059 50.134 1.00 9.79 297 PRO B CA 1
ATOM 5395 C C . PRO B 1 305 ? 47.659 2.262 50.132 1.00 9.75 297 PRO B C 1
ATOM 5396 O O . PRO B 1 305 ? 47.336 3.302 49.513 1.00 9.83 297 PRO B O 1
ATOM 5400 N N . PRO B 1 306 ? 48.834 2.117 50.783 1.00 9.49 298 PRO B N 1
ATOM 5401 C CA . PRO B 1 306 ? 49.838 3.180 50.799 1.00 9.98 298 PRO B CA 1
ATOM 5402 C C . PRO B 1 306 ? 50.463 3.401 49.405 1.00 10.21 298 PRO B C 1
ATOM 5403 O O . PRO B 1 306 ? 50.788 2.443 48.708 1.00 10.08 298 PRO B O 1
ATOM 5407 N N . ALA B 1 307 ? 50.642 4.660 49.058 1.00 10.59 299 ALA B N 1
ATOM 5408 C CA . ALA B 1 307 ? 51.016 5.004 47.682 1.00 11.07 299 ALA B CA 1
ATOM 5409 C C . ALA B 1 307 ? 52.509 5.048 47.430 1.00 11.09 299 ALA B C 1
ATOM 5410 O O . ALA B 1 307 ? 52.953 4.787 46.323 1.00 11.50 299 ALA B O 1
ATOM 5412 N N . HIS B 1 308 ? 53.308 5.390 48.436 1.00 11.86 300 HIS B N 1
ATOM 5413 C CA . HIS B 1 308 ? 54.718 5.685 48.158 1.00 11.91 300 HIS B CA 1
ATOM 5414 C C . HIS B 1 308 ? 55.449 4.514 47.517 1.00 11.08 300 HIS B C 1
ATOM 5415 O O . HIS B 1 308 ? 56.131 4.702 46.495 1.00 11.11 300 HIS B O 1
ATOM 5422 N N . GLY B 1 309 ? 55.332 3.303 48.064 1.00 10.25 301 GLY B N 1
ATOM 5423 C CA . GLY B 1 309 ? 56.049 2.141 47.481 1.00 10.31 301 GLY B CA 1
ATOM 5424 C C . GLY B 1 309 ? 55.596 1.843 46.037 1.00 10.52 301 GLY B C 1
ATOM 5425 O O . GLY B 1 309 ? 56.399 1.603 45.149 1.00 10.40 301 GLY B O 1
ATOM 5426 N N . ALA B 1 310 ? 54.286 1.915 45.830 1.00 11.03 302 ALA B N 1
ATOM 5427 C CA . ALA B 1 310 ? 53.671 1.692 44.501 1.00 11.23 302 ALA B CA 1
ATOM 5428 C C . ALA B 1 310 ? 54.173 2.734 43.506 1.00 11.59 302 ALA B C 1
ATOM 5429 O O . ALA B 1 310 ? 54.465 2.416 42.387 1.00 11.14 302 ALA B O 1
ATOM 5431 N N . ARG B 1 311 ? 54.290 3.959 43.947 1.00 12.43 303 ARG B N 1
ATOM 5432 C CA . ARG B 1 311 ? 54.787 5.023 43.058 1.00 13.67 303 ARG B CA 1
ATOM 5433 C C . ARG B 1 311 ? 56.255 4.824 42.730 1.00 13.04 303 ARG B C 1
ATOM 5434 O O . ARG B 1 311 ? 56.658 4.956 41.564 1.00 14.47 303 ARG B O 1
ATOM 5442 N N . LEU B 1 312 ? 57.078 4.517 43.738 1.00 12.41 304 LEU B N 1
ATOM 5443 C CA . LEU B 1 312 ? 58.463 4.196 43.462 1.00 12.15 304 LEU B CA 1
ATOM 5444 C C . LEU B 1 312 ? 58.594 3.038 42.444 1.00 12.60 304 LEU B C 1
ATOM 5445 O O . LEU B 1 312 ? 59.322 3.124 41.443 1.00 12.57 304 LEU B O 1
ATOM 5450 N N . ALA B 1 313 ? 57.890 1.951 42.718 1.00 12.24 305 ALA B N 1
ATOM 5451 C CA . ALA B 1 313 ? 57.966 0.754 41.873 1.00 12.27 305 ALA B CA 1
ATOM 5452 C C . ALA B 1 313 ? 57.430 1.025 40.496 1.00 12.80 305 ALA B C 1
ATOM 5453 O O . ALA B 1 313 ? 57.973 0.586 39.474 1.00 12.10 305 ALA B O 1
ATOM 5455 N N . HIS B 1 314 ? 56.339 1.767 40.420 1.00 13.43 306 HIS B N 1
ATOM 5456 C CA . HIS B 1 314 ? 55.838 2.121 39.095 1.00 14.30 306 HIS B CA 1
ATOM 5457 C C . HIS B 1 314 ? 56.853 2.862 38.241 1.00 15.00 306 HIS B C 1
ATOM 5458 O O . HIS B 1 314 ? 57.037 2.552 37.032 1.00 14.71 306 HIS B O 1
ATOM 5465 N N . LEU B 1 315 ? 57.506 3.860 38.843 1.00 15.12 307 LEU B N 1
ATOM 5466 C CA . LEU B 1 315 ? 58.528 4.639 38.141 1.00 16.38 307 LEU B CA 1
ATOM 5467 C C . LEU B 1 315 ? 59.650 3.752 37.632 1.00 15.90 307 LEU B C 1
ATOM 5468 O O . LEU B 1 315 ? 60.086 3.907 36.460 1.00 16.12 307 LEU B O 1
ATOM 5473 N N . ILE B 1 316 ? 60.099 2.824 38.477 1.00 14.93 308 ILE B N 1
ATOM 5474 C CA . ILE B 1 316 ? 61.204 1.926 38.150 1.00 15.34 308 ILE B CA 1
ATOM 5475 C C . ILE B 1 316 ? 60.796 0.909 37.052 1.00 15.55 308 ILE B C 1
ATOM 5476 O O . ILE B 1 316 ? 61.569 0.600 36.170 1.00 16.60 308 ILE B O 1
ATOM 5481 N N . LEU B 1 317 ? 59.573 0.413 37.112 1.00 15.10 309 LEU B N 1
ATOM 5482 C CA . LEU B 1 317 ? 59.065 -0.530 36.121 1.00 15.19 309 LEU B CA 1
ATOM 5483 C C . LEU B 1 317 ? 58.789 0.116 34.757 1.00 16.52 309 LEU B C 1
ATOM 5484 O O . LEU B 1 317 ? 59.021 -0.522 33.722 1.00 16.36 309 LEU B O 1
ATOM 5489 N N . SER B 1 318 ? 58.281 1.338 34.758 1.00 16.96 310 SER B N 1
ATOM 5490 C CA . SER B 1 318 ? 57.765 1.951 33.523 1.00 19.13 310 SER B CA 1
ATOM 5491 C C . SER B 1 318 ? 58.807 2.769 32.799 1.00 20.40 310 SER B C 1
ATOM 5492 O O . SER B 1 318 ? 58.746 2.880 31.582 1.00 21.79 310 SER B O 1
ATOM 5495 N N . ASN B 1 319 ? 59.722 3.378 33.548 1.00 20.86 311 ASN B N 1
ATOM 5496 C CA . ASN B 1 319 ? 60.777 4.221 32.949 1.00 23.07 311 ASN B CA 1
ATOM 5497 C C . ASN B 1 319 ? 61.873 3.342 32.330 1.00 23.83 311 ASN B C 1
ATOM 5498 O O . ASN B 1 319 ? 62.466 2.490 32.963 1.00 21.44 311 ASN B O 1
ATOM 5503 N N . ASN B 1 320 ? 62.119 3.526 31.050 1.00 26.31 312 ASN B N 1
ATOM 5504 C CA . ASN B 1 320 ? 63.009 2.594 30.332 1.00 28.61 312 ASN B CA 1
ATOM 5505 C C . ASN B 1 320 ? 64.385 2.412 30.923 1.00 27.67 312 ASN B C 1
ATOM 5506 O O . ASN B 1 320 ? 64.881 1.262 31.033 1.00 28.37 312 ASN B O 1
ATOM 5511 N N . GLU B 1 321 ? 64.976 3.535 31.305 1.00 28.23 313 GLU B N 1
ATOM 5512 C CA . GLU B 1 321 ? 66.333 3.592 31.844 1.00 29.30 313 GLU B CA 1
ATOM 5513 C C . GLU B 1 321 ? 66.383 2.998 33.259 1.00 25.86 313 GLU B C 1
ATOM 5514 O O . GLU B 1 321 ? 67.242 2.178 33.552 1.00 25.03 313 GLU B O 1
ATOM 5520 N N . LEU B 1 322 ? 65.469 3.422 34.127 1.00 24.18 314 LEU B N 1
ATOM 5521 C CA . LEU B 1 322 ? 65.370 2.834 35.474 1.00 21.94 314 LEU B CA 1
ATOM 5522 C C . LEU B 1 322 ? 65.184 1.314 35.413 1.00 20.07 314 LEU B C 1
ATOM 5523 O O . LEU B 1 322 ? 65.795 0.545 36.177 1.00 20.02 314 LEU B O 1
ATOM 5528 N N . ARG B 1 323 ? 64.310 0.885 34.505 1.00 19.47 315 ARG B N 1
ATOM 5529 C CA . ARG B 1 323 ? 63.960 -0.526 34.357 1.00 19.57 315 ARG B CA 1
ATOM 5530 C C . ARG B 1 323 ? 65.191 -1.341 34.015 1.00 19.98 315 ARG B C 1
ATOM 5531 O O . ARG B 1 323 ? 65.484 -2.380 34.652 1.00 19.84 315 ARG B O 1
ATOM 5539 N N . LYS B 1 324 ? 65.953 -0.864 33.031 1.00 20.76 316 LYS B N 1
ATOM 5540 C CA . LYS B 1 324 ? 67.142 -1.604 32.605 1.00 20.53 316 LYS B CA 1
ATOM 5541 C C . LYS B 1 324 ? 68.134 -1.631 33.728 1.00 20.25 316 LYS B C 1
ATOM 5542 O O . LYS B 1 324 ? 68.746 -2.664 34.003 1.00 19.79 316 LYS B O 1
ATOM 5544 N N . GLU B 1 325 ? 68.259 -0.501 34.419 1.00 21.42 317 GLU B N 1
ATOM 5545 C CA . GLU B 1 325 ? 69.196 -0.371 35.533 1.00 22.11 317 GLU B CA 1
ATOM 5546 C C . GLU B 1 325 ? 68.814 -1.254 36.718 1.00 20.34 317 GLU B C 1
ATOM 5547 O O . GLU B 1 325 ? 69.680 -1.785 37.388 1.00 18.54 317 GLU B O 1
ATOM 5553 N N . TRP B 1 326 ? 67.517 -1.404 36.960 1.00 18.73 318 TRP B N 1
ATOM 5554 C CA . TRP B 1 326 ? 67.045 -2.257 38.041 1.00 16.51 318 TRP B CA 1
ATOM 5555 C C . TRP B 1 326 ? 67.345 -3.716 37.786 1.00 16.28 318 TRP B C 1
ATOM 5556 O O . TRP B 1 326 ? 67.854 -4.456 38.640 1.00 14.87 318 TRP B O 1
ATOM 5567 N N . GLU B 1 327 ? 67.000 -4.174 36.597 1.00 16.27 319 GLU B N 1
ATOM 5568 C CA . GLU B 1 327 ? 67.313 -5.528 36.230 1.00 17.39 319 GLU B CA 1
ATOM 5569 C C . GLU B 1 327 ? 68.811 -5.840 36.381 1.00 17.08 319 GLU B C 1
ATOM 5570 O O . GLU B 1 327 ? 69.142 -6.906 36.886 1.00 17.21 319 GLU B O 1
ATOM 5576 N N . ALA B 1 328 ? 69.692 -4.911 35.985 1.00 18.59 320 ALA B N 1
ATOM 5577 C CA . ALA B 1 328 ? 71.150 -5.069 36.186 1.00 18.39 320 ALA B CA 1
ATOM 5578 C C . ALA B 1 328 ? 71.509 -5.203 37.657 1.00 18.01 320 ALA B C 1
ATOM 5579 O O . ALA B 1 328 ? 72.306 -6.055 38.036 1.00 18.30 320 ALA B O 1
ATOM 5581 N N . GLU B 1 329 ? 70.922 -4.332 38.456 1.00 17.03 321 GLU B N 1
ATOM 5582 C CA . GLU B 1 329 ? 71.197 -4.250 39.860 1.00 16.85 321 GLU B CA 1
ATOM 5583 C C . GLU B 1 329 ? 70.721 -5.540 40.582 1.00 15.80 321 GLU B C 1
ATOM 5584 O O . GLU B 1 329 ? 71.439 -6.132 41.361 1.00 15.38 321 GLU B O 1
ATOM 5590 N N . LEU B 1 330 ? 69.542 -6.027 40.221 1.00 15.13 322 LEU B N 1
ATOM 5591 C CA . LEU B 1 330 ? 69.011 -7.232 40.812 1.00 15.12 322 LEU B CA 1
ATOM 5592 C C . LEU B 1 330 ? 69.861 -8.408 40.430 1.00 14.82 322 LEU B C 1
ATOM 5593 O O . LEU B 1 330 ? 70.132 -9.288 41.264 1.00 14.44 322 LEU B O 1
ATOM 5598 N N . SER B 1 331 ? 70.282 -8.441 39.166 1.00 14.92 323 SER B N 1
ATOM 5599 C CA A SER B 1 331 ? 71.160 -9.510 38.704 0.60 15.01 323 SER B CA 1
ATOM 5600 C CA B SER B 1 331 ? 71.163 -9.510 38.710 0.40 15.06 323 SER B CA 1
ATOM 5601 C C . SER B 1 331 ? 72.451 -9.488 39.514 1.00 15.19 323 SER B C 1
ATOM 5602 O O . SER B 1 331 ? 72.971 -10.517 39.850 1.00 16.03 323 SER B O 1
ATOM 5607 N N . ALA B 1 332 ? 72.976 -8.303 39.803 1.00 15.63 324 ALA B N 1
ATOM 5608 C CA . ALA B 1 332 ? 74.221 -8.201 40.588 1.00 15.42 324 ALA B CA 1
ATOM 5609 C C . ALA B 1 332 ? 73.999 -8.670 42.043 1.00 15.03 324 ALA B C 1
ATOM 5610 O O . ALA B 1 332 ? 74.863 -9.324 42.639 1.00 14.84 324 ALA B O 1
ATOM 5612 N N . MET B 1 333 ? 72.820 -8.390 42.595 1.00 14.69 325 MET B N 1
ATOM 5613 C CA . MET B 1 333 ? 72.450 -8.867 43.932 1.00 14.70 325 MET B CA 1
ATOM 5614 C C . MET B 1 333 ? 72.401 -10.403 43.994 1.00 14.53 325 MET B C 1
ATOM 5615 O O . MET B 1 333 ? 72.982 -11.053 44.880 1.00 15.01 325 MET B O 1
ATOM 5620 N N . ALA B 1 334 ? 71.705 -10.999 43.046 1.00 14.43 326 ALA B N 1
ATOM 5621 C CA . ALA B 1 334 ? 71.665 -12.440 42.924 1.00 15.03 326 ALA B CA 1
ATOM 5622 C C . ALA B 1 334 ? 73.042 -13.068 42.797 1.00 15.60 326 ALA B C 1
ATOM 5623 O O . ALA B 1 334 ? 73.319 -14.114 43.418 1.00 15.42 326 ALA B O 1
ATOM 5625 N N . GLU B 1 335 ? 73.919 -12.433 42.017 1.00 16.98 327 GLU B N 1
ATOM 5626 C CA . GLU B 1 335 ? 75.261 -12.946 41.827 1.00 18.10 327 GLU B CA 1
ATOM 5627 C C . GLU B 1 335 ? 76.049 -12.872 43.148 1.00 17.75 327 GLU B C 1
ATOM 5628 O O . GLU B 1 335 ? 76.806 -13.789 43.455 1.00 17.12 327 GLU B O 1
ATOM 5634 N N . ARG B 1 336 ? 75.867 -11.793 43.943 1.00 16.76 328 ARG B N 1
ATOM 5635 C CA . ARG B 1 336 ? 76.605 -11.691 45.212 1.00 16.34 328 ARG B CA 1
ATOM 5636 C C . ARG B 1 336 ? 76.194 -12.809 46.158 1.00 16.05 328 ARG B C 1
ATOM 5637 O O . ARG B 1 336 ? 77.018 -13.363 46.895 1.00 16.20 328 ARG B O 1
ATOM 5645 N N . ILE B 1 337 ? 74.916 -13.135 46.142 1.00 15.87 329 ILE B N 1
ATOM 5646 C CA . ILE B 1 337 ? 74.414 -14.266 46.945 1.00 15.72 329 ILE B CA 1
ATOM 5647 C C . ILE B 1 337 ? 75.099 -15.541 46.524 1.00 16.42 329 ILE B C 1
ATOM 5648 O O . ILE B 1 337 ? 75.525 -16.341 47.374 1.00 16.53 329 ILE B O 1
ATOM 5653 N N . ARG B 1 338 ? 75.197 -15.772 45.213 1.00 17.58 330 ARG B N 1
ATOM 5654 C CA . ARG B 1 338 ? 75.913 -16.950 44.744 1.00 18.64 330 ARG B CA 1
ATOM 5655 C C . ARG B 1 338 ? 77.353 -17.004 45.209 1.00 18.93 330 ARG B C 1
ATOM 5656 O O . ARG B 1 338 ? 77.823 -18.091 45.533 1.00 19.22 330 ARG B O 1
ATOM 5664 N N . THR B 1 339 ? 78.067 -15.862 45.216 1.00 19.16 331 THR B N 1
ATOM 5665 C CA . THR B 1 339 ? 79.440 -15.804 45.676 1.00 19.79 331 THR B CA 1
ATOM 5666 C C . THR B 1 339 ? 79.538 -16.148 47.161 1.00 19.20 331 THR B C 1
ATOM 5667 O O . THR B 1 339 ? 80.483 -16.819 47.572 1.00 19.09 331 THR B O 1
ATOM 5671 N N . MET B 1 340 ? 78.531 -15.755 47.942 1.00 18.08 332 MET B N 1
ATOM 5672 C CA . MET B 1 340 ? 78.507 -16.139 49.369 1.00 17.48 332 MET B CA 1
ATOM 5673 C C . MET B 1 340 ? 78.283 -17.654 49.535 1.00 17.40 332 MET B C 1
ATOM 5674 O O . MET B 1 340 ? 78.902 -18.299 50.383 1.00 16.91 332 MET B O 1
ATOM 5679 N N . ARG B 1 341 ? 77.425 -18.235 48.721 1.00 17.13 333 ARG B N 1
ATOM 5680 C CA . ARG B 1 341 ? 77.175 -19.680 48.842 1.00 18.48 333 ARG B CA 1
ATOM 5681 C C . ARG B 1 341 ? 78.451 -20.451 48.472 1.00 19.66 333 ARG B C 1
ATOM 5682 O O . ARG B 1 341 ? 78.872 -21.386 49.150 1.00 19.50 333 ARG B O 1
ATOM 5690 N N . ARG B 1 342 ? 79.115 -19.983 47.419 1.00 21.53 334 ARG B N 1
ATOM 5691 C CA . ARG B 1 342 ? 80.341 -20.621 46.955 1.00 23.75 334 ARG B CA 1
ATOM 5692 C C . ARG B 1 342 ? 81.436 -20.474 48.015 1.00 23.83 334 ARG B C 1
ATOM 5693 O O . ARG B 1 342 ? 82.180 -21.415 48.286 1.00 23.76 334 ARG B O 1
ATOM 5701 N N . THR B 1 343 ? 81.494 -19.321 48.677 1.00 22.99 335 THR B N 1
ATOM 5702 C CA . THR B 1 343 ? 82.466 -19.138 49.731 1.00 22.71 335 THR B CA 1
ATOM 5703 C C . THR B 1 343 ? 82.264 -20.091 50.914 1.00 22.79 335 THR B C 1
ATOM 5704 O O . THR B 1 343 ? 83.232 -20.641 51.477 1.00 22.34 335 THR B O 1
ATOM 5708 N N . VAL B 1 344 ? 81.012 -20.243 51.342 1.00 21.47 336 VAL B N 1
ATOM 5709 C CA . VAL B 1 344 ? 80.685 -21.164 52.438 1.00 21.61 336 VAL B CA 1
ATOM 5710 C C . VAL B 1 344 ? 81.039 -22.587 52.027 1.00 22.53 336 VAL B C 1
ATOM 5711 O O . VAL B 1 344 ? 81.713 -23.318 52.785 1.00 24.54 336 VAL B O 1
ATOM 5715 N N . TYR B 1 345 ? 80.593 -22.960 50.833 1.00 23.56 337 TYR B N 1
ATOM 5716 C CA . TYR B 1 345 ? 80.757 -24.306 50.316 1.00 25.79 337 TYR B CA 1
ATOM 5717 C C . TYR B 1 345 ? 82.228 -24.672 50.153 1.00 26.86 337 TYR B C 1
ATOM 5718 O O . TYR B 1 345 ? 82.618 -25.741 50.584 1.00 27.43 337 TYR B O 1
ATOM 5727 N N . ASP B 1 346 ? 83.040 -23.771 49.598 1.00 27.87 338 ASP B N 1
ATOM 5728 C CA . ASP B 1 346 ? 84.472 -24.079 49.387 1.00 29.48 338 ASP B CA 1
ATOM 5729 C C . ASP B 1 346 ? 85.178 -24.274 50.705 1.00 29.88 338 ASP B C 1
ATOM 5730 O O . ASP B 1 346 ? 86.127 -25.055 50.810 1.00 31.31 338 ASP B O 1
ATOM 5735 N N . GLU B 1 347 ? 84.710 -23.565 51.725 1.00 28.24 339 GLU B N 1
ATOM 5736 C CA . GLU B 1 347 ? 85.287 -23.667 53.039 1.00 28.13 339 GLU B CA 1
ATOM 5737 C C . GLU B 1 347 ? 84.846 -24.949 53.733 1.00 29.13 339 GLU B C 1
ATOM 5738 O O . GLU B 1 347 ? 85.654 -25.581 54.415 1.00 28.92 339 GLU B O 1
ATOM 5744 N N . LEU B 1 348 ? 83.578 -25.336 53.577 1.00 27.76 340 LEU B N 1
ATOM 5745 C CA . LEU B 1 348 ? 83.141 -26.643 54.094 1.00 27.93 340 LEU B CA 1
ATOM 5746 C C . LEU B 1 348 ? 83.964 -27.784 53.471 1.00 29.24 340 LEU B C 1
ATOM 5747 O O . LEU B 1 348 ? 84.287 -28.737 54.158 1.00 30.72 340 LEU B O 1
ATOM 5752 N N . LEU B 1 349 ? 84.264 -27.688 52.184 1.00 30.92 341 LEU B N 1
ATOM 5753 C CA . LEU B 1 349 ? 85.092 -28.693 51.519 1.00 33.14 341 LEU B CA 1
ATOM 5754 C C . LEU B 1 349 ? 86.497 -28.727 52.111 1.00 35.22 341 LEU B C 1
ATOM 5755 O O . LEU B 1 349 ? 87.083 -29.804 52.319 1.00 35.08 341 LEU B O 1
ATOM 5760 N N . ARG B 1 350 ? 87.022 -27.540 52.391 1.00 35.41 342 ARG B N 1
ATOM 5761 C CA . ARG B 1 350 ? 88.375 -27.397 52.839 1.00 36.82 342 ARG B CA 1
ATOM 5762 C C . ARG B 1 350 ? 88.512 -27.900 54.258 1.00 37.20 342 ARG B C 1
ATOM 5763 O O . ARG B 1 350 ? 89.524 -28.470 54.615 1.00 36.71 342 ARG B O 1
ATOM 5771 N N . LEU B 1 351 ? 87.496 -27.669 55.074 1.00 36.36 343 LEU B N 1
ATOM 5772 C CA . LEU B 1 351 ? 87.521 -28.124 56.454 1.00 37.90 343 LEU B CA 1
ATOM 5773 C C . LEU B 1 351 ? 87.134 -29.617 56.558 1.00 37.87 343 LEU B C 1
ATOM 5774 O O . LEU B 1 351 ? 87.044 -30.147 57.677 1.00 38.25 343 LEU B O 1
ATOM 5779 N N . GLN B 1 352 ? 86.906 -30.261 55.402 1.00 37.37 344 GLN B N 1
ATOM 5780 C CA . GLN B 1 352 ? 86.430 -31.647 55.326 1.00 39.34 344 GLN B CA 1
ATOM 5781 C C . GLN B 1 352 ? 85.371 -31.878 56.401 1.00 39.14 344 GLN B C 1
ATOM 5782 O O . GLN B 1 352 ? 85.481 -32.784 57.235 1.00 41.42 344 GLN B O 1
ATOM 5784 N N . THR B 1 353 ? 84.350 -31.032 56.409 1.00 38.92 345 THR B N 1
ATOM 5785 C CA . THR B 1 353 ? 83.225 -31.218 57.325 1.00 37.96 345 THR B CA 1
ATOM 5786 C C . THR B 1 353 ? 82.481 -32.519 56.951 1.00 38.23 345 THR B C 1
ATOM 5787 O O . THR B 1 353 ? 82.240 -32.780 55.773 1.00 35.76 345 THR B O 1
ATOM 5791 N N . PRO B 1 354 ? 82.161 -33.365 57.949 1.00 41.26 346 PRO B N 1
ATOM 5792 C CA . PRO B 1 354 ? 81.490 -34.631 57.608 1.00 41.77 346 PRO B CA 1
ATOM 5793 C C . PRO B 1 354 ? 80.181 -34.384 56.862 1.00 39.76 346 PRO B C 1
ATOM 5794 O O . PRO B 1 354 ? 79.435 -33.462 57.223 1.00 36.89 346 PRO B O 1
ATOM 5798 N N . GLY B 1 355 ? 79.943 -35.156 55.806 1.00 38.59 347 GLY B N 1
ATOM 5799 C CA . GLY B 1 355 ? 78.669 -35.122 55.109 1.00 37.20 347 GLY B CA 1
ATOM 5800 C C . GLY B 1 355 ? 78.872 -34.409 53.807 1.00 36.97 347 GLY B C 1
ATOM 5801 O O . GLY B 1 355 ? 80.009 -34.044 53.455 1.00 36.41 347 GLY B O 1
ATOM 5802 N N . SER B 1 356 ? 77.772 -34.201 53.098 1.00 33.17 348 SER B N 1
ATOM 5803 C CA . SER B 1 356 ? 77.805 -33.505 51.844 1.00 32.24 348 SER B CA 1
ATOM 5804 C C . SER B 1 356 ? 77.192 -32.110 52.013 1.00 30.82 348 SER B C 1
ATOM 5805 O O . SER B 1 356 ? 76.277 -31.891 52.832 1.00 26.94 348 SER B O 1
ATOM 5808 N N . TRP B 1 357 ? 77.717 -31.169 51.229 1.00 29.50 349 TRP B N 1
ATOM 5809 C CA . TRP B 1 357 ? 77.366 -29.758 51.379 1.00 28.76 349 TRP B CA 1
ATOM 5810 C C . TRP B 1 357 ? 76.976 -29.089 50.121 1.00 27.46 349 TRP B C 1
ATOM 5811 O O . TRP B 1 357 ? 76.844 -27.860 50.105 1.00 28.34 349 TRP B O 1
ATOM 5822 N N . GLU B 1 358 ? 76.710 -29.874 49.078 1.00 26.31 350 GLU B N 1
ATOM 5823 C CA . GLU B 1 358 ? 76.390 -29.327 47.758 1.00 26.57 350 GLU B CA 1
ATOM 5824 C C . GLU B 1 358 ? 75.048 -28.578 47.758 1.00 23.88 350 GLU B C 1
ATOM 5825 O O . GLU B 1 358 ? 74.785 -27.731 46.916 1.00 23.38 350 GLU B O 1
ATOM 5831 N N . HIS B 1 359 ? 74.193 -28.883 48.722 1.00 22.25 351 HIS B N 1
ATOM 5832 C CA . HIS B 1 359 ? 72.963 -28.114 48.844 1.00 20.58 351 HIS B CA 1
ATOM 5833 C C . HIS B 1 359 ? 73.211 -26.630 49.021 1.00 19.83 351 HIS B C 1
ATOM 5834 O O . HIS B 1 359 ? 72.369 -25.816 48.609 1.00 19.43 351 HIS B O 1
ATOM 5841 N N . VAL B 1 360 ? 74.329 -26.281 49.656 1.00 20.70 352 VAL B N 1
ATOM 5842 C CA . VAL B 1 360 ? 74.697 -24.899 49.893 1.00 20.83 352 VAL B CA 1
ATOM 5843 C C . VAL B 1 360 ? 74.777 -24.114 48.583 1.00 21.31 352 VAL B C 1
ATOM 5844 O O . VAL B 1 360 ? 74.244 -23.006 48.483 1.00 19.45 352 VAL B O 1
ATOM 5848 N N . ILE B 1 361 ? 75.430 -24.696 47.578 1.00 22.11 353 ILE B N 1
ATOM 5849 C CA . ILE B 1 361 ? 75.529 -24.045 46.268 1.00 22.72 353 ILE B CA 1
ATOM 5850 C C . ILE B 1 361 ? 74.350 -24.360 45.347 1.00 22.95 353 ILE B C 1
ATOM 5851 O O . ILE B 1 361 ? 74.057 -23.590 44.431 1.00 23.90 353 ILE B O 1
ATOM 5856 N N . ASN B 1 362 ? 73.660 -25.482 45.543 1.00 22.94 354 ASN B N 1
ATOM 5857 C CA . ASN B 1 362 ? 72.538 -25.818 44.690 1.00 24.14 354 ASN B CA 1
ATOM 5858 C C . ASN B 1 362 ? 71.222 -25.153 45.097 1.00 22.07 354 ASN B C 1
ATOM 5859 O O . ASN B 1 362 ? 70.336 -24.961 44.272 1.00 23.65 354 ASN B O 1
ATOM 5864 N N . GLN B 1 363 ? 71.057 -24.823 46.378 1.00 20.10 355 GLN B N 1
ATOM 5865 C CA . GLN B 1 363 ? 69.882 -24.112 46.802 1.00 18.88 355 GLN B CA 1
ATOM 5866 C C . GLN B 1 363 ? 69.964 -22.689 46.223 1.00 18.86 355 GLN B C 1
ATOM 5867 O O . GLN B 1 363 ? 71.057 -22.175 45.971 1.00 18.54 355 GLN B O 1
ATOM 5873 N N . ILE B 1 364 ? 68.818 -22.090 45.985 1.00 18.76 356 ILE B N 1
ATOM 5874 C CA A ILE B 1 364 ? 68.737 -20.794 45.337 0.50 19.50 356 ILE B CA 1
ATOM 5875 C CA B ILE B 1 364 ? 68.783 -20.771 45.371 0.50 19.47 356 ILE B CA 1
ATOM 5876 C C . ILE B 1 364 ? 67.896 -19.819 46.163 1.00 19.99 356 ILE B C 1
ATOM 5877 O O . ILE B 1 364 ? 67.119 -20.240 47.076 1.00 21.28 356 ILE B O 1
ATOM 5886 N N . GLY B 1 365 ? 68.039 -18.535 45.855 1.00 18.61 357 GLY B N 1
ATOM 5887 C CA . GLY B 1 365 ? 67.295 -17.483 46.507 1.00 19.11 357 GLY B CA 1
ATOM 5888 C C . GLY B 1 365 ? 68.069 -16.984 47.703 1.00 20.06 357 GLY B C 1
ATOM 5889 O O . GLY B 1 365 ? 69.288 -17.074 47.727 1.00 21.64 357 GLY B O 1
ATOM 5890 N N . MET B 1 366 ? 67.390 -16.435 48.673 1.00 20.51 358 MET B N 1
ATOM 5891 C CA . MET B 1 366 ? 68.081 -15.844 49.817 1.00 24.28 358 MET B CA 1
ATOM 5892 C C . MET B 1 366 ? 68.600 -16.864 50.823 1.00 24.39 358 MET B C 1
ATOM 5893 O O . MET B 1 366 ? 69.653 -16.650 51.438 1.00 25.19 358 MET B O 1
ATOM 5898 N N . PHE B 1 367 ? 67.884 -17.973 50.960 1.00 23.66 359 PHE B N 1
ATOM 5899 C CA . PHE B 1 367 ? 68.182 -18.914 52.040 1.00 22.81 359 PHE B CA 1
ATOM 5900 C C . PHE B 1 367 ? 68.988 -20.178 51.655 1.00 25.80 359 PHE B C 1
ATOM 5901 O O . PHE B 1 367 ? 69.070 -20.597 50.464 1.00 23.94 359 PHE B O 1
ATOM 5909 N N . SER B 1 368 ? 69.597 -20.756 52.696 1.00 24.24 360 SER B N 1
ATOM 5910 C CA . SER B 1 368 ? 70.086 -22.134 52.714 1.00 24.46 360 SER B CA 1
ATOM 5911 C C . SER B 1 368 ? 69.328 -22.805 53.891 1.00 23.59 360 SER B C 1
ATOM 5912 O O . SER B 1 368 ? 69.195 -22.214 54.973 1.00 20.81 360 SER B O 1
ATOM 5915 N N . PHE B 1 369 ? 68.760 -23.987 53.661 1.00 21.24 361 PHE B N 1
ATOM 5916 C CA . PHE B 1 369 ? 68.339 -24.877 54.720 1.00 18.94 361 PHE B CA 1
ATOM 5917 C C . PHE B 1 369 ? 69.531 -25.834 54.932 1.00 17.97 361 PHE B C 1
ATOM 5918 O O . PHE B 1 369 ? 69.772 -26.699 54.099 1.00 16.85 361 PHE B O 1
ATOM 5926 N N . LEU B 1 370 ? 70.300 -25.644 56.006 1.00 17.12 362 LEU B N 1
ATOM 5927 C CA . LEU B 1 370 ? 71.633 -26.234 56.087 1.00 18.67 362 LEU B CA 1
ATOM 5928 C C . LEU B 1 370 ? 71.611 -27.711 56.489 1.00 19.81 362 LEU B C 1
ATOM 5929 O O . LEU B 1 370 ? 72.557 -28.401 56.230 1.00 21.14 362 LEU B O 1
ATOM 5934 N N . GLY B 1 371 ? 70.573 -28.142 57.175 1.00 21.38 363 GLY B N 1
ATOM 5935 C CA . GLY B 1 371 ? 70.441 -29.552 57.571 1.00 23.58 363 GLY B CA 1
ATOM 5936 C C . GLY B 1 371 ? 70.851 -29.862 58.999 1.00 25.97 363 GLY B C 1
ATOM 5937 O O . GLY B 1 371 ? 70.687 -30.986 59.463 1.00 30.92 363 GLY B O 1
ATOM 5938 N N . LEU B 1 372 ? 71.316 -28.876 59.737 1.00 25.96 364 LEU B N 1
ATOM 5939 C CA . LEU B 1 372 ? 71.741 -29.112 61.100 1.00 28.03 364 LEU B CA 1
ATOM 5940 C C . LEU B 1 372 ? 70.547 -29.417 62.029 1.00 28.20 364 LEU B C 1
ATOM 5941 O O . LEU B 1 372 ? 69.413 -28.955 61.781 1.00 25.59 364 LEU B O 1
ATOM 5946 N N . SER B 1 373 ? 70.812 -30.172 63.110 1.00 29.49 365 SER B N 1
ATOM 5947 C CA . SER B 1 373 ? 69.814 -30.483 64.140 1.00 29.42 365 SER B CA 1
ATOM 5948 C C . SER B 1 373 ? 69.425 -29.236 64.901 1.00 31.44 365 SER B C 1
ATOM 5949 O O . SER B 1 373 ? 70.138 -28.213 64.836 1.00 31.78 365 SER B O 1
ATOM 5952 N N . LYS B 1 374 ? 68.364 -29.340 65.703 1.00 29.84 366 LYS B N 1
ATOM 5953 C CA . LYS B 1 374 ? 67.941 -28.234 66.566 1.00 32.95 366 LYS B CA 1
ATOM 5954 C C . LYS B 1 374 ? 69.073 -27.778 67.516 1.00 34.18 366 LYS B C 1
ATOM 5955 O O . LYS B 1 374 ? 69.365 -26.575 67.624 1.00 33.35 366 LYS B O 1
ATOM 5961 N N . ALA B 1 375 ? 69.677 -28.737 68.209 1.00 33.98 367 ALA B N 1
ATOM 5962 C CA . ALA B 1 375 ? 70.738 -28.434 69.174 1.00 35.67 367 ALA B CA 1
ATOM 5963 C C . ALA B 1 375 ? 71.957 -27.789 68.479 1.00 35.53 367 ALA B C 1
ATOM 5964 O O . ALA B 1 375 ? 72.543 -26.849 69.010 1.00 36.27 367 ALA B O 1
ATOM 5966 N N . GLN B 1 376 ? 72.341 -28.314 67.318 1.00 34.86 368 GLN B N 1
ATOM 5967 C CA . GLN B 1 376 ? 73.371 -27.678 66.487 1.00 33.92 368 GLN B CA 1
ATOM 5968 C C . GLN B 1 376 ? 73.079 -26.238 66.068 1.00 32.84 368 GLN B C 1
ATOM 5969 O O . GLN B 1 376 ? 73.996 -25.389 66.062 1.00 33.60 368 GLN B O 1
ATOM 5975 N N . CYS B 1 377 ? 71.834 -25.942 65.703 1.00 28.57 369 CYS B N 1
ATOM 5976 C CA . CYS B 1 377 ? 71.485 -24.576 65.349 1.00 27.29 369 CYS B CA 1
ATOM 5977 C C . CYS B 1 377 ? 71.533 -23.652 66.591 1.00 29.61 369 CYS B C 1
ATOM 5978 O O . CYS B 1 377 ? 72.043 -22.540 66.528 1.00 28.18 369 CYS B O 1
ATOM 5981 N N . GLU B 1 378 ? 71.011 -24.129 67.725 1.00 30.96 370 GLU B N 1
ATOM 5982 C CA . GLU B 1 378 ? 71.096 -23.396 69.005 1.00 32.81 370 GLU B CA 1
ATOM 5983 C C . GLU B 1 378 ? 72.550 -23.078 69.377 1.00 33.73 370 GLU B C 1
ATOM 5984 O O . GLU B 1 378 ? 72.854 -21.952 69.794 1.00 36.32 370 GLU B O 1
ATOM 5990 N N . TYR B 1 379 ? 73.430 -24.060 69.213 1.00 31.68 371 TYR B N 1
ATOM 5991 C CA . TYR B 1 379 ? 74.825 -23.848 69.350 1.00 33.02 371 TYR B CA 1
ATOM 5992 C C . TYR B 1 379 ? 75.262 -22.594 68.526 1.00 33.34 371 TYR B C 1
ATOM 5993 O O . TYR B 1 379 ? 75.805 -21.587 69.083 1.00 31.08 371 TYR B O 1
ATOM 6002 N N . CYS B 1 380 ? 74.972 -22.642 67.218 1.00 29.64 372 CYS B N 1
ATOM 6003 C CA . CYS B 1 380 ? 75.463 -21.641 66.292 1.00 28.38 372 CYS B CA 1
ATOM 6004 C C . CYS B 1 380 ? 75.007 -20.288 66.824 1.00 29.35 372 CYS B C 1
ATOM 6005 O O . CYS B 1 380 ? 75.773 -19.297 66.844 1.00 29.36 372 CYS B O 1
ATOM 6008 N N . GLN B 1 381 ? 73.772 -20.255 67.302 1.00 28.79 373 GLN B N 1
ATOM 6009 C CA . GLN B 1 381 ? 73.138 -19.026 67.745 1.00 31.10 373 GLN B CA 1
ATOM 6010 C C . GLN B 1 381 ? 73.884 -18.430 68.944 1.00 32.79 373 GLN B C 1
ATOM 6011 O O . GLN B 1 381 ? 74.077 -17.213 69.029 1.00 34.56 373 GLN B O 1
ATOM 6017 N N . ASN B 1 382 ? 74.309 -19.302 69.835 1.00 33.66 374 ASN B N 1
ATOM 6018 C CA . ASN B 1 382 ? 74.975 -18.886 71.062 1.00 35.41 374 ASN B CA 1
ATOM 6019 C C . ASN B 1 382 ? 76.382 -18.396 70.788 1.00 36.48 374 ASN B C 1
ATOM 6020 O O . ASN B 1 382 ? 76.941 -17.656 71.604 1.00 39.24 374 ASN B O 1
ATOM 6025 N N . HIS B 1 383 ? 76.938 -18.806 69.637 1.00 36.90 375 HIS B N 1
ATOM 6026 C CA . HIS B 1 383 ? 78.230 -18.306 69.109 1.00 35.31 375 HIS B CA 1
ATOM 6027 C C . HIS B 1 383 ? 78.036 -17.228 68.107 1.00 32.73 375 HIS B C 1
ATOM 6028 O O . HIS B 1 383 ? 78.883 -16.987 67.266 1.00 33.03 375 HIS B O 1
ATOM 6035 N N . ASN B 1 384 ? 76.917 -16.530 68.216 1.00 31.21 376 ASN B N 1
ATOM 6036 C CA . ASN B 1 384 ? 76.702 -15.358 67.410 1.00 31.14 376 ASN B CA 1
ATOM 6037 C C . ASN B 1 384 ? 76.704 -15.701 65.892 1.00 28.75 376 ASN B C 1
ATOM 6038 O O . ASN B 1 384 ? 76.934 -14.846 65.088 1.00 28.03 376 ASN B O 1
ATOM 6043 N N . ILE B 1 385 ? 76.392 -16.945 65.519 1.00 27.40 377 ILE B N 1
ATOM 6044 C CA . ILE B 1 385 ? 76.022 -17.271 64.121 1.00 25.07 377 ILE B CA 1
ATOM 6045 C C . ILE B 1 385 ? 74.504 -17.524 64.147 1.00 22.95 377 ILE B C 1
ATOM 6046 O O . ILE B 1 385 ? 74.073 -18.605 64.454 1.00 22.79 377 ILE B O 1
ATOM 6051 N N . PHE B 1 386 ? 73.729 -16.486 63.903 1.00 21.97 378 PHE B N 1
ATOM 6052 C CA . PHE B 1 386 ? 72.286 -16.502 64.119 1.00 21.55 378 PHE B CA 1
ATOM 6053 C C . PHE B 1 386 ? 71.563 -16.997 62.865 1.00 18.79 378 PHE B C 1
ATOM 6054 O O . PHE B 1 386 ? 71.113 -16.214 62.019 1.00 17.66 378 PHE B O 1
ATOM 6062 N N . ILE B 1 387 ? 71.511 -18.306 62.769 1.00 18.54 379 ILE B N 1
ATOM 6063 C CA . ILE B 1 387 ? 70.572 -19.003 61.879 1.00 17.72 379 ILE B CA 1
ATOM 6064 C C . ILE B 1 387 ? 69.322 -19.410 62.677 1.00 19.25 379 ILE B C 1
ATOM 6065 O O . ILE B 1 387 ? 69.347 -19.400 63.925 1.00 20.96 379 ILE B O 1
ATOM 6070 N N . THR B 1 388 ? 68.241 -19.813 62.002 1.00 18.66 380 THR B N 1
ATOM 6071 C CA . THR B 1 388 ? 67.103 -20.337 62.743 1.00 19.23 380 THR B CA 1
ATOM 6072 C C . THR B 1 388 ? 67.342 -21.739 63.316 1.00 21.26 380 THR B C 1
ATOM 6073 O O . THR B 1 388 ? 68.236 -22.504 62.895 1.00 20.45 380 THR B O 1
ATOM 6077 N N . VAL B 1 389 ? 66.485 -22.092 64.281 1.00 22.95 381 VAL B N 1
ATOM 6078 C CA . VAL B 1 389 ? 66.527 -23.395 64.898 1.00 23.21 381 VAL B CA 1
ATOM 6079 C C . VAL B 1 389 ? 66.244 -24.548 63.909 1.00 22.01 381 VAL B C 1
ATOM 6080 O O . VAL B 1 389 ? 66.627 -25.675 64.140 1.00 23.49 381 VAL B O 1
ATOM 6084 N N . SER B 1 390 ? 65.584 -24.243 62.805 1.00 20.31 382 SER B N 1
ATOM 6085 C CA . SER B 1 390 ? 65.367 -25.224 61.710 1.00 19.59 382 SER B CA 1
ATOM 6086 C C . SER B 1 390 ? 66.509 -25.318 60.680 1.00 17.90 382 SER B C 1
ATOM 6087 O O . SER B 1 390 ? 66.447 -26.092 59.714 1.00 17.21 382 SER B O 1
ATOM 6090 N N . GLY B 1 391 ? 67.541 -24.521 60.892 1.00 17.05 383 GLY B N 1
ATOM 6091 C CA . GLY B 1 391 ? 68.723 -24.518 60.051 1.00 16.38 383 GLY B CA 1
ATOM 6092 C C . GLY B 1 391 ? 68.669 -23.563 58.871 1.00 15.25 383 GLY B C 1
ATOM 6093 O O . GLY B 1 391 ? 69.470 -23.675 57.961 1.00 14.65 383 GLY B O 1
ATOM 6094 N N . ARG B 1 392 ? 67.743 -22.613 58.885 1.00 14.89 384 ARG B N 1
ATOM 6095 C CA . ARG B 1 392 ? 67.664 -21.608 57.829 1.00 15.04 384 ARG B CA 1
ATOM 6096 C C . ARG B 1 392 ? 68.636 -20.472 58.021 1.00 14.95 384 ARG B C 1
ATOM 6097 O O . ARG B 1 392 ? 68.670 -19.858 59.095 1.00 15.13 384 ARG B O 1
ATOM 6105 N N . ALA B 1 393 ? 69.373 -20.146 56.966 1.00 14.32 385 ALA B N 1
ATOM 6106 C CA . ALA B 1 393 ? 70.371 -19.095 56.989 1.00 14.52 385 ALA B CA 1
ATOM 6107 C C . ALA B 1 393 ? 70.083 -18.165 55.840 1.00 14.49 385 ALA B C 1
ATOM 6108 O O . ALA B 1 393 ? 69.913 -18.630 54.726 1.00 15.08 385 ALA B O 1
ATOM 6110 N N . ASN B 1 394 ? 70.022 -16.860 56.110 1.00 14.02 386 ASN B N 1
ATOM 6111 C CA . ASN B 1 394 ? 69.977 -15.845 55.069 1.00 13.48 386 ASN B CA 1
ATOM 6112 C C . ASN B 1 394 ? 71.351 -15.680 54.490 1.00 14.15 386 ASN B C 1
ATOM 6113 O O . ASN B 1 394 ? 72.173 -14.998 55.038 1.00 13.16 386 ASN B O 1
ATOM 6118 N N . MET B 1 395 ? 71.585 -16.289 53.334 1.00 14.70 387 MET B N 1
ATOM 6119 C CA . MET B 1 395 ? 72.865 -16.226 52.692 1.00 15.30 387 MET B CA 1
ATOM 6120 C C . MET B 1 395 ? 73.121 -14.856 52.129 1.00 14.99 387 MET B C 1
ATOM 6121 O O . MET B 1 395 ? 74.261 -14.443 51.994 1.00 15.76 387 MET B O 1
ATOM 6126 N N . ALA B 1 396 ? 72.055 -14.097 51.883 1.00 14.10 388 ALA B N 1
ATOM 6127 C CA . ALA B 1 396 ? 72.211 -12.731 51.395 1.00 13.87 388 ALA B CA 1
ATOM 6128 C C . ALA B 1 396 ? 72.656 -11.783 52.512 1.00 14.00 388 ALA B C 1
ATOM 6129 O O . ALA B 1 396 ? 73.003 -10.641 52.250 1.00 14.30 388 ALA B O 1
ATOM 6131 N N . GLY B 1 397 ? 72.668 -12.266 53.745 1.00 14.09 389 GLY B N 1
ATOM 6132 C CA . GLY B 1 397 ? 73.162 -11.467 54.875 1.00 14.52 389 GLY B CA 1
ATOM 6133 C C . GLY B 1 397 ? 74.641 -11.614 55.142 1.00 15.28 389 GLY B C 1
ATOM 6134 O O . GLY B 1 397 ? 75.176 -10.951 56.032 1.00 15.52 389 GLY B O 1
ATOM 6135 N N . LEU B 1 398 ? 75.278 -12.516 54.390 1.00 15.55 390 LEU B N 1
ATOM 6136 C CA . LEU B 1 398 ? 76.685 -12.824 54.561 1.00 16.73 390 LEU B CA 1
ATOM 6137 C C . LEU B 1 398 ? 77.619 -11.818 53.888 1.00 17.55 390 LEU B C 1
ATOM 6138 O O . LEU B 1 398 ? 77.278 -11.186 52.891 1.00 18.46 390 LEU B O 1
ATOM 6143 N N . THR B 1 399 ? 78.811 -11.723 54.444 1.00 18.21 391 THR B N 1
ATOM 6144 C CA . THR B 1 399 ? 79.973 -11.128 53.798 1.00 18.52 391 THR B CA 1
ATOM 6145 C C . THR B 1 399 ? 81.016 -12.237 53.623 1.00 19.35 391 THR B C 1
ATOM 6146 O O . THR B 1 399 ? 80.896 -13.322 54.219 1.00 18.37 391 THR B O 1
ATOM 6150 N N . HIS B 1 400 ? 82.027 -11.986 52.795 1.00 20.82 392 HIS B N 1
ATOM 6151 C CA . HIS B 1 400 ? 83.152 -12.916 52.674 1.00 22.59 392 HIS B CA 1
ATOM 6152 C C . HIS B 1 400 ? 83.548 -13.397 54.044 1.00 23.12 392 HIS B C 1
ATOM 6153 O O . HIS B 1 400 ? 83.620 -14.597 54.304 1.00 22.90 392 HIS B O 1
ATOM 6160 N N . GLU B 1 401 ? 83.779 -12.450 54.933 1.00 23.96 393 GLU B N 1
ATOM 6161 C CA . GLU B 1 401 ? 84.222 -12.727 56.289 1.00 25.44 393 GLU B CA 1
ATOM 6162 C C . GLU B 1 401 ? 83.237 -13.627 57.058 1.00 23.95 393 GLU B C 1
ATOM 6163 O O . GLU B 1 401 ? 83.650 -14.636 57.659 1.00 24.46 393 GLU B O 1
ATOM 6169 N N . THR B 1 402 ? 81.947 -13.307 57.046 1.00 21.83 394 THR B N 1
ATOM 6170 C CA . THR B 1 402 ? 80.993 -14.092 57.845 1.00 20.89 394 THR B CA 1
ATOM 6171 C C . THR B 1 402 ? 80.614 -15.419 57.165 1.00 20.12 394 THR B C 1
ATOM 6172 O O . THR B 1 402 ? 80.229 -16.343 57.849 1.00 19.66 394 THR B O 1
ATOM 6176 N N . ALA B 1 403 ? 80.797 -15.531 55.843 1.00 20.31 395 ALA B N 1
ATOM 6177 C CA . ALA B 1 403 ? 80.673 -16.826 55.156 1.00 20.12 395 ALA B CA 1
ATOM 6178 C C . ALA B 1 403 ? 81.688 -17.852 55.699 1.00 20.84 395 ALA B C 1
ATOM 6179 O O . ALA B 1 403 ? 81.355 -19.031 55.966 1.00 21.06 395 ALA B O 1
ATOM 6181 N N . LEU B 1 404 ? 82.933 -17.416 55.808 1.00 22.12 396 LEU B N 1
ATOM 6182 C CA . LEU B 1 404 ? 83.979 -18.259 56.389 1.00 22.73 396 LEU B CA 1
ATOM 6183 C C . LEU B 1 404 ? 83.606 -18.586 57.837 1.00 22.76 396 LEU B C 1
ATOM 6184 O O . LEU B 1 404 ? 83.727 -19.716 58.242 1.00 23.11 396 LEU B O 1
ATOM 6189 N N . MET B 1 405 ? 83.110 -17.614 58.601 1.00 22.75 397 MET B N 1
ATOM 6190 C CA . MET B 1 405 ? 82.723 -17.865 59.988 1.00 23.35 397 MET B CA 1
ATOM 6191 C C . MET B 1 405 ? 81.560 -18.840 60.095 1.00 22.54 397 MET B C 1
ATOM 6192 O O . MET B 1 405 ? 81.532 -19.654 61.013 1.00 22.51 397 MET B O 1
ATOM 6197 N N . LEU B 1 406 ? 80.620 -18.752 59.161 1.00 21.42 398 LEU B N 1
ATOM 6198 C CA . LEU B 1 406 ? 79.504 -19.681 59.106 1.00 20.88 398 LEU B CA 1
ATOM 6199 C C . LEU B 1 406 ? 79.996 -21.067 58.769 1.00 22.15 398 LEU B C 1
ATOM 6200 O O . LEU B 1 406 ? 79.624 -22.027 59.454 1.00 23.50 398 LEU B O 1
ATOM 6205 N N . ALA B 1 407 ? 80.838 -21.209 57.747 1.00 23.07 399 ALA B N 1
ATOM 6206 C CA . ALA B 1 407 ? 81.342 -22.550 57.394 1.00 24.53 399 ALA B CA 1
ATOM 6207 C C . ALA B 1 407 ? 82.143 -23.185 58.540 1.00 26.50 399 ALA B C 1
ATOM 6208 O O . ALA B 1 407 ? 82.034 -24.395 58.806 1.00 27.01 399 ALA B O 1
ATOM 6210 N N . GLN B 1 408 ? 82.927 -22.357 59.216 1.00 27.95 400 GLN B N 1
ATOM 6211 C CA . GLN B 1 408 ? 83.665 -22.770 60.400 1.00 30.52 400 GLN B CA 1
ATOM 6212 C C . GLN B 1 408 ? 82.802 -23.156 61.612 1.00 31.56 400 GLN B C 1
ATOM 6213 O O . GLN B 1 408 ? 83.142 -24.095 62.326 1.00 33.02 400 GLN B O 1
ATOM 6219 N N . THR B 1 409 ? 81.699 -22.445 61.849 1.00 31.80 401 THR B N 1
ATOM 6220 C CA . THR B 1 409 ? 80.861 -22.710 63.026 1.00 31.33 401 THR B CA 1
ATOM 6221 C C . THR B 1 409 ? 79.972 -23.916 62.774 1.00 32.12 401 THR B C 1
ATOM 6222 O O . THR B 1 409 ? 79.715 -24.720 63.710 1.00 32.51 401 THR B O 1
ATOM 6226 N N . ILE B 1 410 ? 79.553 -24.072 61.514 1.00 29.55 402 ILE B N 1
ATOM 6227 C CA . ILE B 1 410 ? 78.921 -25.318 61.044 1.00 29.11 402 ILE B CA 1
ATOM 6228 C C . ILE B 1 410 ? 79.866 -26.492 61.293 1.00 30.77 402 ILE B C 1
ATOM 6229 O O . ILE B 1 410 ? 79.433 -27.543 61.792 1.00 30.26 402 ILE B O 1
ATOM 6234 N N . ASN B 1 411 ? 81.141 -26.334 60.921 1.00 32.27 403 ASN B N 1
ATOM 6235 C CA . ASN B 1 411 ? 82.134 -27.416 61.054 1.00 34.25 403 ASN B CA 1
ATOM 6236 C C . ASN B 1 411 ? 82.334 -27.755 62.522 1.00 35.64 403 ASN B C 1
ATOM 6237 O O . ASN B 1 411 ? 82.366 -28.922 62.854 1.00 38.53 403 ASN B O 1
ATOM 6242 N N . ASP B 1 412 ? 82.411 -26.750 63.397 1.00 37.84 404 ASP B N 1
ATOM 6243 C CA . ASP B 1 412 ? 82.446 -26.973 64.868 1.00 38.20 404 ASP B CA 1
ATOM 6244 C C . ASP B 1 412 ? 81.161 -27.658 65.401 1.00 39.30 404 ASP B C 1
ATOM 6245 O O . ASP B 1 412 ? 81.222 -28.495 66.310 1.00 38.57 404 ASP B O 1
ATOM 6250 N N . ALA B 1 413 ? 79.993 -27.266 64.881 1.00 37.11 405 ALA B N 1
ATOM 6251 C CA . ALA B 1 413 ? 78.728 -27.768 65.383 1.00 35.68 405 ALA B CA 1
ATOM 6252 C C . ALA B 1 413 ? 78.514 -29.231 64.984 1.00 36.46 405 ALA B C 1
ATOM 6253 O O . ALA B 1 413 ? 78.075 -30.048 65.810 1.00 38.79 405 ALA B O 1
ATOM 6255 N N . VAL B 1 414 ? 78.845 -29.571 63.741 1.00 34.45 406 VAL B N 1
ATOM 6256 C CA . VAL B 1 414 ? 78.726 -30.937 63.250 1.00 33.81 406 VAL B CA 1
ATOM 6257 C C . VAL B 1 414 ? 79.638 -31.854 64.065 1.00 37.90 406 VAL B C 1
ATOM 6258 O O . VAL B 1 414 ? 79.204 -32.905 64.551 1.00 36.95 406 VAL B O 1
ATOM 6262 N N . ARG B 1 415 ? 80.900 -31.446 64.226 1.00 38.74 407 ARG B N 1
ATOM 6263 C CA . ARG B 1 415 ? 81.890 -32.260 64.932 1.00 40.93 407 ARG B CA 1
ATOM 6264 C C . ARG B 1 415 ? 81.659 -32.409 66.426 1.00 41.65 407 ARG B C 1
ATOM 6265 O O . ARG B 1 415 ? 81.944 -33.460 66.982 1.00 44.33 407 ARG B O 1
ATOM 6273 N N . ASN B 1 416 ? 81.193 -31.350 67.077 1.00 43.29 408 ASN B N 1
ATOM 6274 C CA . ASN B 1 416 ? 81.192 -31.265 68.544 1.00 45.99 408 ASN B CA 1
ATOM 6275 C C . ASN B 1 416 ? 79.824 -31.315 69.226 1.00 46.17 408 ASN B C 1
ATOM 6276 O O . ASN B 1 416 ? 79.763 -31.431 70.457 1.00 44.11 408 ASN B O 1
ATOM 6281 N N . VAL B 1 417 ? 78.745 -31.199 68.440 1.00 44.88 409 VAL B N 1
ATOM 6282 C CA . VAL B 1 417 ? 77.362 -31.268 68.938 1.00 44.62 409 VAL B CA 1
ATOM 6283 C C . VAL B 1 417 ? 76.496 -32.260 68.130 1.00 44.79 409 VAL B C 1
ATOM 6284 O O . VAL B 1 417 ? 76.995 -33.055 67.330 1.00 44.20 409 VAL B O 1
#

Foldseek 3Di:
DDVVVVVVPDDDDDDDQQVVLLVVLVPDDDDFFRFGDQAFDDQVLHRDQDPLLVVLVVVVVVVVDDQDFAALQFDVLLFVLQVCLLQVPCLQKFKGKALFLLRQLLLVLLLVVVVDVLCDAEEEDEVVADVCSVVSNVVSPRNHYYYFQFADLVVLAGPLVRNLVVLQPHAQAHEYEAELACTPPRLYDDDLVSLVVVLVSCVVSVYAYEYRYEFQCFNPVANVVSSSNVNVNVVVVHFYWYKAGPVLNVPVVQRTIMTMTRHRDSVVSVVSNVSSSVVSCVPPNHGGHPSSSSSSCLSPPPVSVVVSSVSSSVLSVVLLVLLVLLQVLLVVLVQPDDACQSNPRIGQKHQGSDALQLQVQCVVVNHRYRSRRIGGSSSDHSVVSNVVSVSSSVSRD/DDVVVVVVPDDDDDDDQLVVLLVVLVVDDDDFFRFRDQAFADQVLHRQQDPLLVVLVVVVVVVVDDQDFAALQGDVLLFLLVVCLQQPPDPLSLQKFKGKALFLLRQLLLVLLLVVVVDVLCDAEAEDEVVADVCNVVSNVVSRRNHYYYFQFADLVVLAGPLVRNLVVLQVHAQAHHYEAELAQTPFALYDDDLVSLLVVLVSCVVSVYAYEYRYEFQCWQQLDNVVSSSNVNSSVVVPHFYWYKYGPVLNVVVPQRIIMTMTRDPDSVCSVVSNVSSSVVSCVPPNHGGHPVSSSSSCLSPPPVSVVSSSVRSSVLSVVLLVLLVLLQVLLVVLVQPDHQVQSNVRIGQKHQRSDALVLQVQCVVVNHSDDSSRIGRSSSDHSVVSNVVSVSSSVSSVPD

B-factor: mean 19.92, std 8.01, range [7.51, 50.73]

Secondary structure (DSSP, 8-state):
--HHHHHHTPPP-PPPHHHHHHHHHHH--SS-EE--S---B-TTS-B---HHHHHHHHHHHHTT---PPPPTT--HHHHHHHHHHHH--GGGEEEEEEEHHHHHHHHHHHHHTTTS-TTTS-EEEEES--THHHHHHHHTT---EEEEE-EEGGGTEE-HHHHHHHHHHSPSS-EEEEESSS-TTT-----HHHHHHHHHHHHHHTPEEEEEES-TTTTTS-HHHHTHHHHHHHHTT---EEEEE------GGG-EEEEEEE-S-HHHHHHHHHHHHHHHHTTTSS--HHHHHHHHHHHHSHHHHHHHHHHHHHHHHHHHHHHHHHHHHHHHTT-SS--THHHH--SSEEE----HHHHHHHHHTTEE--TT-EEEGGG--HHHHHHHHHHHHHHH-/--HHHHHHTPPPPPPPHHHHHHHHHHH--SS-EE--S---B-TTS-B---HHHHHHHHHHHHTT---PPPPTT--HHHHHHHHHHHH-SSGGGGSEEEEEEEHHHHHHHHHHHHHTTTS-TTTS-EEEEES--HHHHHHHHHTT-S-EEEEE-EETTTTEE-HHHHHHHHHHSPTT-EEEEESSS-TTT-----HHHHHHHHHHHHHTTPEEEEEES-TTTTTS-HHHHTHHHHHHHHTT---EEEEE------GGG-EEEEEEE-S-GGGHHHHHHHHHHHHHTTTSS--HHHHHHHHHHHHSHHHHHHHHHHHHHHHHHHHHHHHHHHHHHHHTT-SS--THHHH--SSEEE----HHHHHHHHHTTEE--TT-EEEGGG--HHHHHHHHHHHHHHHHH-